Protein AF-0000000080704136 (afdb_homodimer)

Sequence (824 aa):
MRPLAPPLRAAFCRPSASAYPLHPRSTSTSLCSHPPCDHWHPPTRTTIRRPPASAGEASVIPFGVGEGRYGGGVVQIPLHFSVGETVDFIRTIATVDRDYRRELSSPLVHLPEGGGGEAAAADGMGSSLSSRIYVTENGTLKGYITMAVLLTHQSETPVAELLRELEEMLHEGDSWEDAAHRLRQANVLAAPVVDSDGVLVAVLNPSDLLQEMEIEATDDIMRQSGSGGGESYFGTPLPSLVASRVGWLVSLLCLQSFSSLILQSFQNVIEKNIVIALFLTMLTGTAGNAGNQSSAIVIRGLATEEIHQGNRWRVIWREARAGVASACVLSVASFVRVLLTPGATTVATLAVSVAMGTTVVGAVMFGTIAPIVLHGMGVDPVNFASPALATLTDVSGVFILCSVAKLMLGDLMRPLAPPLRAAFCRPSASAYPLHPRSTSTSLCSHPPCDHWHPPTRTTIRRPPASAGEASVIPFGVGEGRYGGGVVQIPLHFSVGETVDFIRTIATVDRDYRRELSSPLVHLPEGGGGEAAAADGMGSSLSSRIYVTENGTLKGYITMAVLLTHQSETPVAELLRELEEMLHEGDSWEDAAHRLRQANVLAAPVVDSDGVLVAVLNPSDLLQEMEIEATDDIMRQSGSGGGESYFGTPLPSLVASRVGWLVSLLCLQSFSSLILQSFQNVIEKNIVIALFLTMLTGTAGNAGNQSSAIVIRGLATEEIHQGNRWRVIWREARAGVASACVLSVASFVRVLLTPGATTVATLAVSVAMGTTVVGAVMFGTIAPIVLHGMGVDPVNFASPALATLTDVSGVFILCSVAKLMLGDL

Nearest PDB structures (foldseek):
  5x9h-assembly1_A  TM=8.444E-01  e=9.601E-19  Thermus thermophilus HB8
  4u9l-assembly1_A  TM=9.152E-01  e=3.961E-09  Thermus thermophilus HB8
  7oy9-assembly2_G  TM=7.230E-01  e=4.631E-04  Mycolicibacterium smegmatis
  7oy9-assembly1_D  TM=7.249E-01  e=7.796E-04  Mycolicibacterium smegmatis
  7oy9-assembly1_B  TM=7.217E-01  e=9.603E-04  Mycolicibacterium smegmatis

Secondary structure (DSSP, 8-state):
------------------------------------------------------TTS-EEEES-SSS-SS--EEEEEETT-BHHHHHHHHHHHHHHHHHHTTT--STTS---S-S-TTHHHHS-GGGGEEEEEEEEETTEEEEEEEHHHHHHS-TTSBGGGG-B--S--EETT--HHHHHHHHHHHT-S-EEEE-TT-BEEEEE-HHHHHHHHHHHHHHHHHHHTTS---S-STTS-HHHHHHHHHHHHHHHHHHHTHHHHHHHHTHHHHHH-HHHHHTHHHHHHHHHHHHHHHHHHHHHHHHTTSS-GGGHHHHHHHHHHHHHHHHHHHHHHHHHHHHTSTT--HHHHHHHHHHHHHHHHHHHHHHHHHHHHHHHTT--GGGS-HHHHHHHHHHHHHHHHHHHHHHHHTT-/------------------------------------------------------TTS-EEEES-SS--SS--EEEEEETT-BHHHHHHHHHHHHHHHHHHTTT--STTS---S-S-TTHHHHS-GGGGEEEEEEEEETTEEEEEEEHHHHHHS-TTSBGGGG-B--S--EETT--HHHHHHHHHHHT-S-EEEE-TT-BEEEEE-HHHHHHHHHHHHHHHHHHHTTS---S-STTS-HHHHHHHHHHHHHHHHHHHTHHHHHHHHTHHHHHH-HHHHHTHHHHHHHHHHHHHHHHHHHHHHHHTTSS-GGGHHHHHHHHHHHHHHHHHHHHHHHHHHHHTSTT--HHHHHHHHHHHHHHHHHHHHHHHHHHHHHHHTT--GGGS-HHHHHHHHHHHHHHHHHHHHHHHHTT-

Solvent-accessible surface area (backbone atoms only — not comparable to full-atom values): 43712 Å² total; per-residue (Å²): 133,78,81,76,77,76,77,85,73,77,77,76,78,74,83,74,81,77,77,77,74,84,72,80,85,73,79,76,78,66,73,74,70,69,69,78,82,72,72,68,67,76,73,63,89,44,68,69,61,65,45,76,63,63,69,54,51,67,46,72,44,58,43,31,44,28,93,44,77,48,75,25,26,31,42,34,34,34,42,85,36,25,35,37,54,48,42,53,50,51,35,51,48,46,52,34,28,74,62,31,71,71,63,51,69,42,84,65,52,70,66,78,80,74,70,76,66,54,69,65,61,67,62,33,60,52,81,33,41,50,31,52,30,37,28,20,54,86,29,23,61,70,30,29,40,45,56,62,55,55,66,59,50,57,48,79,42,50,40,64,82,56,57,34,80,69,89,55,76,44,48,71,84,56,48,67,68,57,49,50,50,49,29,59,73,65,47,44,60,58,34,45,22,18,46,98,79,36,31,62,38,44,3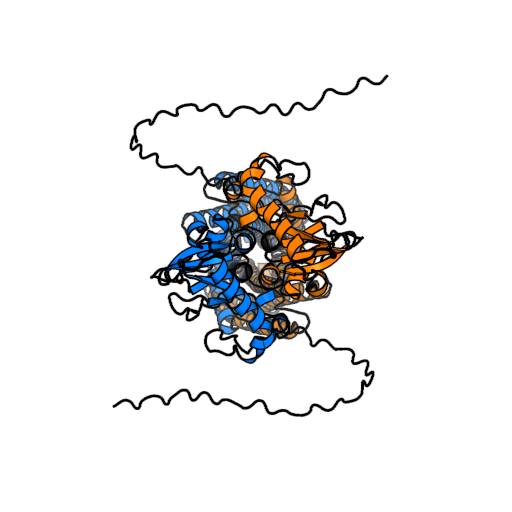8,45,34,49,65,48,48,52,45,50,51,51,28,50,51,42,19,43,50,26,28,23,36,37,37,34,73,43,57,43,72,82,76,45,53,67,70,63,40,41,50,35,29,41,54,45,49,52,55,44,39,59,59,25,45,49,33,30,55,50,47,59,76,40,38,68,58,36,72,76,37,53,63,60,62,45,44,44,61,35,43,21,51,45,17,19,38,48,8,40,30,37,24,51,47,47,45,49,23,44,74,72,47,72,42,43,86,89,46,44,67,59,50,53,52,52,47,47,52,43,20,48,55,42,15,55,54,47,19,51,53,43,29,56,55,40,59,70,38,90,86,50,45,72,68,58,24,50,25,54,14,52,26,36,23,54,33,22,32,51,22,21,46,49,25,44,48,50,38,53,54,34,44,76,72,72,39,68,34,47,74,64,19,51,48,57,53,32,37,52,29,34,32,50,28,49,49,43,36,51,52,41,36,41,72,73,44,54,92,102,133,78,81,77,77,77,77,81,74,78,78,73,78,73,82,74,82,75,78,74,74,82,72,79,83,72,77,75,75,69,75,74,71,69,71,78,82,72,72,68,68,77,75,64,90,44,66,71,64,65,46,77,63,64,71,52,51,68,45,74,44,57,41,31,46,26,92,45,79,49,78,25,24,31,43,33,35,32,42,87,36,25,34,38,56,48,43,53,51,51,35,50,50,46,54,34,27,74,63,32,71,71,62,53,67,43,85,70,52,71,65,79,82,73,71,76,64,53,69,66,59,67,61,33,60,52,82,31,42,51,32,50,31,36,27,20,54,85,27,24,61,71,30,30,41,44,56,64,55,56,67,58,48,58,47,78,43,52,41,65,81,56,56,35,79,69,88,55,77,44,47,72,83,56,49,67,68,56,49,51,50,50,28,58,74,64,45,45,60,60,34,45,20,18,44,98,82,36,30,64,39,43,37,44,34,49,66,47,48,53,45,49,50,51,30,50,51,44,19,43,51,26,27,22,37,37,38,33,74,42,56,42,71,84,75,46,54,65,70,62,40,40,51,34,29,39,52,44,49,51,55,46,40,57,59,24,46,50,34,31,56,50,47,59,75,41,40,69,58,36,71,77,36,51,64,60,61,45,44,43,60,36,44,21,49,44,19,19,37,47,8,40,30,37,26,50,47,46,46,49,23,45,74,71,48,72,42,44,87,90,47,45,67,60,50,52,50,53,46,47,53,43,21,49,55,42,16,54,56,49,18,52,53,44,30,56,54,41,59,70,36,89,88,49,45,72,67,58,22,49,27,55,16,52,28,37,23,52,33,22,32,51,21,20,46,48,25,43,48,51,36,53,52,33,43,75,72,72,37,66,34,47,73,63,19,52,48,57,52,33,37,52,29,33,33,51,27,49,50,42,36,52,51,40,35,40,72,74,43,56,94,103

Radius of gyration: 32.7 Å; Cα contacts (8 Å, |Δi|>4): 1324; chains: 2; bounding box: 68×99×94 Å

InterPro domains:
  IPR000644 CBS domain [PF00571] (170-213)
  IPR000644 CBS domain [PS51371] (163-221)
  IPR006667 SLC41A/MgtE, integral membrane domain [PF01769] (281-403)
  IPR036739 SLC41A/MgtE divalent cation transporters, integral membrane domain superfamily [G3DSA:1.10.357.20] (232-409)
  IPR036739 SLC41A/MgtE divalent cation transporters, integral membrane domain superfamily [SSF161093] (240-409)
  IPR046342 CBS domain superfamily [G3DSA:3.10.580.10] (121-219)
  IPR046342 CBS domain superfamily [SSF54631] (130-226)

Organism: Ectocarpus siliculosus (NCBI:txid2880)

pLDDT: mean 76.38, std 25.68, range [18.38, 98.81]

Structure (mmCIF, N/CA/C/O backbone):
data_AF-0000000080704136-model_v1
#
loop_
_entity.id
_entity.type
_entity.pdbx_description
1 polymer 'Divalent cation transporter, carboxyterminus'
#
loop_
_atom_site.group_PDB
_atom_site.id
_atom_site.type_symbol
_atom_site.label_atom_id
_atom_site.label_alt_id
_atom_site.label_comp_id
_atom_site.label_asym_id
_atom_site.label_entity_id
_atom_site.label_seq_id
_atom_site.pdbx_PDB_ins_code
_atom_site.Cartn_x
_atom_site.Cartn_y
_atom_site.Cartn_z
_atom_site.occupancy
_atom_site.B_iso_or_equiv
_atom_site.auth_seq_id
_atom_site.auth_comp_id
_atom_site.auth_asym_id
_atom_site.auth_atom_id
_atom_site.pdbx_PDB_model_num
ATOM 1 N N . MET A 1 1 ? 30.875 38.312 -29.812 1 22.09 1 MET A N 1
ATOM 2 C CA . MET A 1 1 ? 30.188 39.344 -29.031 1 22.09 1 MET A CA 1
ATOM 3 C C . MET A 1 1 ? 28.703 39.031 -28.891 1 22.09 1 MET A C 1
ATOM 5 O O . MET A 1 1 ? 28 38.938 -29.906 1 22.09 1 MET A O 1
ATOM 9 N N . ARG A 1 2 ? 28.344 38.188 -27.922 1 25.16 2 ARG A N 1
ATOM 10 C CA . ARG A 1 2 ? 27.188 37.312 -27.828 1 25.16 2 ARG A CA 1
ATOM 11 C C . ARG A 1 2 ? 25.922 38.094 -27.578 1 25.16 2 ARG A C 1
ATOM 13 O O . ARG A 1 2 ? 25.844 38.906 -26.641 1 25.16 2 ARG A O 1
ATOM 20 N N . PRO A 1 3 ? 25.125 38.438 -28.609 1 25.09 3 PRO A N 1
ATOM 21 C CA . PRO A 1 3 ? 24.125 39.5 -28.547 1 25.09 3 PRO A CA 1
ATOM 22 C C . PRO A 1 3 ? 23.156 39.344 -27.375 1 25.09 3 PRO A C 1
ATOM 24 O O . PRO A 1 3 ? 22.875 38.219 -26.953 1 25.09 3 PRO A O 1
ATOM 27 N N . LEU A 1 4 ? 23.125 40.344 -26.562 1 22.05 4 LEU A N 1
ATOM 28 C CA . LEU A 1 4 ? 22.625 40.531 -25.203 1 22.05 4 LEU A CA 1
ATOM 29 C C . LEU A 1 4 ? 21.094 40.469 -25.172 1 22.05 4 LEU A C 1
ATOM 31 O O . LEU A 1 4 ? 20.438 41.031 -26.047 1 22.05 4 LEU A O 1
ATOM 35 N N . ALA A 1 5 ? 20.516 39.438 -24.578 1 23.88 5 ALA A N 1
ATOM 36 C CA . ALA A 1 5 ? 19.141 38.938 -24.5 1 23.88 5 ALA A CA 1
ATOM 37 C C . ALA A 1 5 ? 18.188 40.031 -24.062 1 23.88 5 ALA A C 1
ATOM 39 O O . ALA A 1 5 ? 18.484 40.812 -23.141 1 23.88 5 ALA A O 1
ATOM 40 N N . PRO A 1 6 ? 17.406 40.469 -24.984 1 23.52 6 PRO A N 1
ATOM 41 C CA . PRO A 1 6 ? 16.625 41.688 -24.875 1 23.52 6 PRO A CA 1
ATOM 42 C C . PRO A 1 6 ? 15.781 41.75 -23.594 1 23.52 6 PRO A C 1
ATOM 44 O O . PRO A 1 6 ? 15.484 40.688 -23.016 1 23.52 6 PRO A O 1
ATOM 47 N N . PRO A 1 7 ? 15.641 42.906 -23.016 1 18.66 7 PRO A N 1
ATOM 48 C CA . PRO A 1 7 ? 15.133 43.281 -21.688 1 18.66 7 PRO A CA 1
ATOM 49 C C . PRO A 1 7 ? 13.648 42.969 -21.516 1 18.66 7 PRO A C 1
ATOM 51 O O . PRO A 1 7 ? 12.922 42.844 -22.5 1 18.66 7 PRO A O 1
ATOM 54 N N . LEU A 1 8 ? 13.32 42.25 -20.562 1 20.88 8 LEU A N 1
ATOM 55 C CA . LEU A 1 8 ? 12.078 41.656 -20.094 1 20.88 8 LEU A CA 1
ATOM 56 C C . LEU A 1 8 ? 10.984 42.688 -19.969 1 20.88 8 LEU A C 1
ATOM 58 O O . LEU A 1 8 ? 11.031 43.531 -19.062 1 20.88 8 LEU A O 1
ATOM 62 N N . ARG A 1 9 ? 10.641 43.375 -21.125 1 18.38 9 ARG A N 1
ATOM 63 C CA . ARG A 1 9 ? 9.766 44.531 -21.047 1 18.38 9 ARG A CA 1
ATOM 64 C C . ARG A 1 9 ? 8.398 44.156 -20.484 1 18.38 9 ARG A C 1
ATOM 66 O O . ARG A 1 9 ? 7.797 43.188 -20.906 1 18.38 9 ARG A O 1
ATOM 73 N N . ALA A 1 10 ? 8.141 44.656 -19.281 1 20.23 10 ALA A N 1
ATOM 74 C CA . ALA A 1 10 ? 7.031 44.562 -18.344 1 20.23 10 ALA A CA 1
ATOM 75 C C . ALA A 1 10 ? 5.734 45.062 -18.969 1 20.23 10 ALA A C 1
ATOM 77 O O . ALA A 1 10 ? 5.613 46.25 -19.297 1 20.23 10 ALA A O 1
ATOM 78 N N . ALA A 1 11 ? 5.273 44.406 -20.109 1 18.42 11 ALA A N 1
ATOM 79 C CA . ALA A 1 11 ? 4.137 45.031 -20.766 1 18.42 11 ALA A CA 1
ATOM 80 C C . ALA A 1 11 ? 2.951 45.156 -19.812 1 18.42 11 ALA A C 1
ATOM 82 O O . ALA A 1 11 ? 2.537 44.188 -19.188 1 18.42 11 ALA A O 1
ATOM 83 N N . PHE A 1 12 ? 2.762 46.312 -19.219 1 19.55 12 PHE A N 1
ATOM 84 C CA . PHE A 1 12 ? 1.783 46.844 -18.281 1 19.55 12 PHE A CA 1
ATOM 85 C C . PHE A 1 12 ? 0.379 46.812 -18.875 1 19.55 12 PHE A C 1
ATOM 87 O O . PHE A 1 12 ? 0.079 47.5 -19.844 1 19.55 12 PHE A O 1
ATOM 94 N N . CYS A 1 13 ? -0.144 45.594 -19.125 1 19.47 13 CYS A N 1
ATOM 95 C CA . CYS A 1 13 ? -1.425 45.656 -19.812 1 19.47 13 CYS A CA 1
ATOM 96 C C . CYS A 1 13 ? -2.463 46.375 -18.984 1 19.47 13 CYS A C 1
ATOM 98 O O . CYS A 1 13 ? -2.574 46.156 -17.766 1 19.47 13 CYS A O 1
ATOM 100 N N . ARG A 1 14 ? -2.91 47.5 -19.359 1 19.47 14 ARG A N 1
ATOM 101 C CA . ARG A 1 14 ? -3.863 48.469 -18.844 1 19.47 14 ARG A CA 1
ATOM 102 C C . ARG A 1 14 ? -5.254 47.875 -18.703 1 19.47 14 ARG A C 1
ATOM 104 O O . ARG A 1 14 ? -5.734 47.188 -19.625 1 19.47 14 ARG A O 1
ATOM 111 N N . PRO A 1 15 ? -5.758 47.688 -17.453 1 20.36 15 PRO A N 1
ATOM 112 C CA . PRO A 1 15 ? -7.031 47.094 -17.047 1 20.36 15 PRO A CA 1
ATOM 113 C C . PRO A 1 15 ? -8.234 47.719 -17.734 1 20.36 15 PRO A C 1
ATOM 115 O O . PRO A 1 15 ? -8.414 48.938 -17.672 1 20.36 15 PRO A O 1
ATOM 118 N N . SER A 1 16 ? -8.484 47.375 -19.016 1 19.22 16 SER A N 1
ATOM 119 C CA . SER A 1 16 ? -9.609 48.094 -19.609 1 19.22 16 SER A CA 1
ATOM 120 C C . SER A 1 16 ? -10.891 47.844 -18.812 1 19.22 16 SER A C 1
ATOM 122 O O . SER A 1 16 ? -11.102 46.781 -18.281 1 19.22 16 SER A O 1
ATOM 124 N N . ALA A 1 17 ? -11.688 48.875 -18.438 1 22.12 17 ALA A N 1
ATOM 125 C CA . ALA A 1 17 ? -12.875 49.219 -17.656 1 22.12 17 ALA A CA 1
ATOM 126 C C . ALA A 1 17 ? -14.125 48.531 -18.234 1 22.12 17 ALA A C 1
ATOM 128 O O . ALA A 1 17 ? -15.133 49.219 -18.484 1 22.12 17 ALA A O 1
ATOM 129 N N . SER A 1 18 ? -13.992 47.312 -18.891 1 19.41 18 SER A N 1
ATOM 130 C CA . SER A 1 18 ? -15.203 47.062 -19.672 1 19.41 18 SER A CA 1
ATOM 131 C C . SER A 1 18 ? -16.406 46.844 -18.766 1 19.41 18 SER A C 1
ATOM 133 O O . SER A 1 18 ? -16.297 46.25 -17.688 1 19.41 18 SER A O 1
ATOM 135 N N . ALA A 1 19 ? -17.484 47.562 -18.984 1 23.02 19 ALA A N 1
ATOM 136 C CA . ALA A 1 19 ? -18.797 47.844 -18.438 1 23.02 19 ALA A CA 1
ATOM 137 C C . ALA A 1 19 ? -19.703 46.625 -18.469 1 23.02 19 ALA A C 1
ATOM 139 O O . ALA A 1 19 ? -20.047 46.125 -19.531 1 23.02 19 ALA A O 1
ATOM 140 N N . TYR A 1 20 ? -19.406 45.594 -17.641 1 20.25 20 TYR A N 1
ATOM 141 C CA . TYR A 1 20 ? -20.172 44.344 -17.766 1 20.25 20 TYR A CA 1
ATOM 142 C C . TYR A 1 20 ? -21.656 44.594 -17.5 1 20.25 20 TYR A C 1
ATOM 144 O O . TYR A 1 20 ? -22.016 45.188 -16.469 1 20.25 20 TYR A O 1
ATOM 152 N N . PRO A 1 21 ? -22.406 44.688 -18.516 1 22.81 21 PRO A N 1
ATOM 153 C CA . PRO A 1 21 ? -23.844 44.938 -18.406 1 22.81 21 PRO A CA 1
ATOM 154 C C . PRO A 1 21 ? -24.578 43.906 -17.562 1 22.81 21 PRO A C 1
ATOM 156 O O . PRO A 1 21 ? -24.109 42.75 -17.422 1 22.81 21 PRO A O 1
ATOM 159 N N . LEU A 1 22 ? -25.469 44.312 -16.656 1 21.97 22 LEU A N 1
ATOM 160 C CA . LEU A 1 22 ? -26.297 43.688 -15.617 1 21.97 22 LEU A CA 1
ATOM 161 C C . LEU A 1 22 ? -27.234 42.656 -16.203 1 21.97 22 LEU A C 1
ATOM 163 O O . LEU A 1 22 ? -28.188 42.969 -16.906 1 21.97 22 LEU A O 1
ATOM 167 N N . HIS A 1 23 ? -26.766 41.688 -17.047 1 21.83 23 HIS A N 1
ATOM 168 C CA . HIS A 1 23 ? -27.812 40.938 -17.703 1 21.83 23 HIS A CA 1
ATOM 169 C C . HIS A 1 23 ? -28.703 40.219 -16.672 1 21.83 23 HIS A C 1
ATOM 171 O O . HIS A 1 23 ? -28.25 39.906 -15.578 1 21.83 23 HIS A O 1
ATOM 177 N N . PRO A 1 24 ? -30.016 40.125 -16.938 1 25.31 24 PRO A N 1
ATOM 178 C CA . PRO A 1 24 ? -31.188 39.688 -16.156 1 25.31 24 PRO A CA 1
ATOM 179 C C . PRO A 1 24 ? -31.078 38.25 -15.703 1 25.31 24 PRO A C 1
ATOM 181 O O . PRO A 1 24 ? -30.375 37.438 -16.328 1 25.31 24 PRO A O 1
ATOM 184 N N . ARG A 1 25 ? -31.531 37.875 -14.461 1 24.84 25 ARG A N 1
ATOM 185 C CA . ARG A 1 25 ? -31.484 36.719 -13.578 1 24.84 25 ARG A CA 1
ATOM 186 C C . ARG A 1 25 ? -32.156 35.5 -14.219 1 24.84 25 ARG A C 1
ATOM 188 O O . ARG A 1 25 ? -33.375 35.344 -14.109 1 24.84 25 ARG A O 1
ATOM 195 N N . SER A 1 26 ? -32.031 35.25 -15.586 1 22.09 26 SER A N 1
ATOM 196 C CA . SER A 1 26 ? -32.875 34.125 -16.016 1 22.09 26 SER A CA 1
ATOM 197 C C . SER A 1 26 ? -32.562 32.875 -15.219 1 22.09 26 SER A C 1
ATOM 199 O O . SER A 1 26 ? -31.438 32.656 -14.812 1 22.09 26 SER A O 1
ATOM 201 N N . THR A 1 27 ? -33.625 32.25 -14.594 1 23.75 27 THR A N 1
ATOM 202 C CA . THR A 1 27 ? -33.844 31.141 -13.68 1 23.75 27 THR A CA 1
ATOM 203 C C . THR A 1 27 ? -33.281 29.844 -14.242 1 23.75 27 THR A C 1
ATOM 205 O O . THR A 1 27 ? -33.625 28.75 -13.781 1 23.75 27 THR A O 1
ATOM 208 N N . SER A 1 28 ? -32.531 29.875 -15.328 1 22.42 28 SER A N 1
ATOM 209 C CA . SER A 1 28 ? -32.312 28.562 -15.938 1 22.42 28 SER A CA 1
ATOM 210 C C . SER A 1 28 ? -31.672 27.594 -14.953 1 22.42 28 SER A C 1
ATOM 212 O O . SER A 1 28 ? -30.734 27.953 -14.258 1 22.42 28 SER A O 1
ATOM 214 N N . THR A 1 29 ? -32.469 26.594 -14.477 1 25.33 29 THR A N 1
ATOM 215 C CA . THR A 1 29 ? -32.219 25.391 -13.688 1 25.33 29 THR A CA 1
ATOM 216 C C . THR A 1 29 ? -30.969 24.641 -14.203 1 25.33 29 THR A C 1
ATOM 218 O O . THR A 1 29 ? -31.094 23.672 -14.953 1 25.33 29 THR A O 1
ATOM 221 N N . SER A 1 30 ? -30.031 25.359 -14.742 1 23.16 30 SER A N 1
ATOM 222 C CA . SER A 1 30 ? -28.953 24.578 -15.336 1 23.16 30 SER A CA 1
ATOM 223 C C . SER A 1 30 ? -28.359 23.594 -14.328 1 23.16 30 SER A C 1
ATOM 225 O O . SER A 1 30 ? -27.906 24 -13.258 1 23.16 30 SER A O 1
ATOM 227 N N . LEU A 1 31 ? -28.969 22.375 -14.312 1 26.17 31 LEU A N 1
ATOM 228 C CA . LEU A 1 31 ? -28.375 21.188 -13.703 1 26.17 31 LEU A CA 1
ATOM 229 C C . LEU A 1 31 ? -26.859 21.188 -13.883 1 26.17 31 LEU A C 1
ATOM 231 O O . LEU A 1 31 ? -26.359 21.219 -15.016 1 26.17 31 LEU A O 1
ATOM 235 N N . CYS A 1 32 ? -26.25 21.953 -13.117 1 24.86 32 CYS A N 1
ATOM 236 C CA . CYS A 1 32 ? -24.781 22 -13.078 1 24.86 32 CYS A CA 1
ATOM 237 C C . CYS A 1 32 ? -24.188 20.609 -13.227 1 24.86 32 CYS A C 1
ATOM 239 O O . CYS A 1 32 ? -24.328 19.766 -12.344 1 24.86 32 CYS A O 1
ATOM 241 N N . SER A 1 33 ? -24.422 19.969 -14.406 1 26.12 33 SER A N 1
ATOM 242 C CA . SER A 1 33 ? -23.609 18.828 -14.789 1 26.12 33 SER A CA 1
ATOM 243 C C . SER A 1 33 ? -22.156 19.016 -14.359 1 26.12 33 SER A C 1
ATOM 245 O O . SER A 1 33 ? -21.438 19.859 -14.906 1 26.12 33 SER A O 1
ATOM 247 N N . HIS A 1 34 ? -21.969 18.906 -13.102 1 27.23 34 HIS A N 1
ATOM 248 C CA . HIS A 1 34 ? -20.578 18.938 -12.633 1 27.23 34 HIS A CA 1
ATOM 249 C C . HIS A 1 34 ? -19.672 18.125 -13.555 1 27.23 34 HIS A C 1
ATOM 251 O O . HIS A 1 34 ? -20.031 17 -13.945 1 27.23 34 HIS A O 1
ATOM 257 N N . PRO A 1 35 ? -19 18.688 -14.453 1 29.94 35 PRO A N 1
ATOM 258 C CA . PRO A 1 35 ? -18.094 17.938 -15.328 1 29.94 35 PRO A CA 1
ATOM 259 C C . PRO A 1 35 ? -17.422 16.766 -14.609 1 29.94 35 PRO A C 1
ATOM 261 O O . PRO A 1 35 ? -17.297 16.781 -13.383 1 29.94 35 PRO A O 1
ATOM 264 N N . PRO A 1 36 ? -17.422 15.602 -15.164 1 32.31 36 PRO A N 1
ATOM 265 C CA . PRO A 1 36 ? -16.734 14.414 -14.664 1 32.31 36 PRO A CA 1
ATOM 266 C C . PRO A 1 36 ? -15.391 14.75 -14.008 1 32.31 36 PRO A C 1
ATOM 268 O O . PRO A 1 36 ? -14.719 15.695 -14.422 1 32.31 36 PRO A O 1
ATOM 271 N N . CYS A 1 37 ? -15.25 14.734 -12.758 1 34.03 37 CYS A N 1
ATOM 272 C CA . CYS A 1 37 ? -14.086 14.938 -11.898 1 34.03 37 CYS A CA 1
ATOM 273 C C . CYS A 1 37 ? -12.82 14.422 -12.578 1 34.03 37 CYS A C 1
ATOM 275 O O . CYS A 1 37 ? -12.469 13.25 -12.438 1 34.03 37 CYS A O 1
ATOM 277 N N . ASP A 1 38 ? -12.578 14.539 -13.773 1 34.06 38 ASP A N 1
ATOM 278 C CA . ASP A 1 38 ? -11.344 14.312 -14.531 1 34.06 38 ASP A CA 1
ATOM 279 C C . ASP A 1 38 ? -10.125 14.797 -13.742 1 34.06 38 ASP A C 1
ATOM 281 O O . ASP A 1 38 ? -9.023 14.875 -14.289 1 34.06 38 ASP A O 1
ATOM 285 N N . HIS A 1 39 ? -10.258 15.453 -12.641 1 36.44 39 HIS A N 1
ATOM 286 C CA . HIS A 1 39 ? -9.141 16.281 -12.188 1 36.44 39 HIS A CA 1
ATOM 287 C C . HIS A 1 39 ? -8.164 15.477 -11.344 1 36.44 39 HIS A C 1
ATOM 289 O O . HIS A 1 39 ? -7.586 16 -10.383 1 36.44 39 HIS A O 1
ATOM 295 N N . TRP A 1 40 ? -8.211 14.148 -11.547 1 38.16 40 TRP A N 1
ATOM 296 C CA . TRP A 1 40 ? -7.145 13.531 -10.766 1 38.16 40 TRP A CA 1
ATOM 297 C C . TRP A 1 40 ? -5.777 14.031 -11.219 1 38.16 40 TRP A C 1
ATOM 299 O O . TRP A 1 40 ? -5.473 14.023 -12.414 1 38.16 40 TRP A O 1
ATOM 309 N N . HIS A 1 41 ? -5.152 14.82 -10.469 1 42.69 41 HIS A N 1
ATOM 310 C CA . HIS A 1 41 ? -3.77 15.172 -10.773 1 42.69 41 HIS A CA 1
ATOM 311 C C . HIS A 1 41 ? -2.795 14.203 -10.117 1 42.69 41 HIS A C 1
ATOM 313 O O . HIS A 1 41 ? -2.926 13.906 -8.922 1 42.69 41 HIS A O 1
ATOM 319 N N . PRO A 1 42 ? -2.135 13.531 -10.922 1 38.97 42 PRO A N 1
ATOM 320 C CA . PRO A 1 42 ? -1.137 12.633 -10.344 1 38.97 42 PRO A CA 1
ATOM 321 C C . PRO A 1 42 ? -0.16 13.359 -9.414 1 38.97 42 PRO A C 1
ATOM 323 O O . PRO A 1 42 ? 0.179 14.516 -9.656 1 38.97 42 PRO A O 1
ATOM 326 N N . PRO A 1 43 ? 0.017 12.891 -8.25 1 40.16 43 PRO A N 1
ATOM 327 C CA . PRO A 1 43 ? 1.055 13.516 -7.422 1 40.16 43 PRO A CA 1
ATOM 328 C C . PRO A 1 43 ? 2.443 13.422 -8.055 1 40.16 43 PRO A C 1
ATOM 330 O O . PRO A 1 43 ? 2.826 12.359 -8.555 1 40.16 43 PRO A O 1
ATOM 333 N N . THR A 1 44 ? 2.91 14.469 -8.773 1 41 44 THR A N 1
ATOM 334 C CA . THR A 1 44 ? 4.281 14.477 -9.266 1 41 44 THR A CA 1
ATOM 335 C C . THR A 1 44 ? 5.23 15.062 -8.227 1 41 44 THR A C 1
ATOM 337 O O . THR A 1 44 ? 4.879 16.016 -7.523 1 41 44 THR A O 1
ATOM 340 N N . ARG A 1 45 ? 6.281 14.305 -7.992 1 45.12 45 ARG A N 1
ATOM 341 C CA . ARG A 1 45 ? 7.277 14.836 -7.07 1 45.12 45 ARG A CA 1
ATOM 342 C C . ARG A 1 45 ? 7.844 16.156 -7.574 1 45.12 45 ARG A C 1
ATOM 344 O O . ARG A 1 45 ? 8.242 16.266 -8.734 1 45.12 45 ARG A O 1
ATOM 351 N N . THR A 1 46 ? 7.336 17.297 -7.121 1 41.88 46 THR A N 1
ATOM 352 C CA . THR A 1 46 ? 7.965 18.547 -7.492 1 41.88 46 THR A CA 1
ATOM 353 C C . THR A 1 46 ? 9.25 18.766 -6.699 1 41.88 46 THR A C 1
ATOM 355 O O . THR A 1 46 ? 9.352 18.344 -5.543 1 41.88 46 THR A O 1
ATOM 358 N N . THR A 1 47 ? 10.305 19.047 -7.547 1 40.53 47 THR A N 1
ATOM 359 C CA . THR A 1 47 ? 11.547 19.469 -6.914 1 40.53 47 THR A CA 1
ATOM 360 C C . THR A 1 47 ? 11.336 20.75 -6.117 1 40.53 47 THR A C 1
ATOM 362 O O . THR A 1 47 ? 10.539 21.609 -6.508 1 40.53 47 THR A O 1
ATOM 365 N N . ILE A 1 48 ? 11.656 20.734 -4.93 1 41.66 48 ILE A N 1
ATOM 366 C CA . ILE A 1 48 ? 11.641 21.922 -4.086 1 41.66 48 ILE A CA 1
ATOM 367 C C . ILE A 1 48 ? 12.312 23.078 -4.816 1 41.66 48 ILE A C 1
ATOM 369 O O . ILE A 1 48 ? 13.492 23 -5.168 1 41.66 48 ILE A O 1
ATOM 373 N N . ARG A 1 49 ? 11.586 23.828 -5.719 1 39.53 49 ARG A N 1
ATOM 374 C CA . ARG A 1 49 ? 12.219 24.984 -6.348 1 39.53 49 ARG A CA 1
ATOM 375 C C . ARG A 1 49 ? 12.219 26.188 -5.406 1 39.53 49 ARG A C 1
ATOM 377 O O . ARG A 1 49 ? 11.297 26.375 -4.609 1 39.53 49 ARG A O 1
ATOM 384 N N . ARG A 1 50 ? 13.383 26.875 -5.324 1 42.97 50 ARG A N 1
ATOM 385 C CA . ARG A 1 50 ? 13.867 28 -4.539 1 42.97 50 ARG A CA 1
ATOM 386 C C . ARG A 1 50 ? 12.922 29.203 -4.652 1 42.97 50 ARG A C 1
ATOM 388 O O . ARG A 1 50 ? 12.641 29.672 -5.754 1 42.97 50 ARG A O 1
ATOM 395 N N . PRO A 1 51 ? 12.055 29.375 -3.852 1 42.06 51 PRO A N 1
ATOM 396 C CA . PRO A 1 51 ? 11.641 30.781 -4.023 1 42.06 51 PRO A CA 1
ATOM 397 C C . PRO A 1 51 ? 12.805 31.766 -3.887 1 42.06 51 PRO A C 1
ATOM 399 O O . PRO A 1 51 ? 13.773 31.469 -3.176 1 42.06 51 PRO A O 1
ATOM 402 N N . PRO A 1 52 ? 13 32.719 -4.781 1 38.22 52 PRO A N 1
ATOM 403 C CA . PRO A 1 52 ? 14.055 33.719 -4.59 1 38.22 52 PRO A CA 1
ATOM 404 C C . PRO A 1 52 ? 13.969 34.438 -3.242 1 38.22 52 PRO A C 1
ATOM 406 O O . PRO A 1 52 ? 13.086 35.281 -3.039 1 38.22 52 PRO A O 1
ATOM 409 N N . ALA A 1 53 ? 13.922 33.812 -2.168 1 44 53 ALA A N 1
ATOM 410 C CA . ALA A 1 53 ? 13.953 34.625 -0.94 1 44 53 ALA A CA 1
ATOM 411 C C . ALA A 1 53 ? 15.062 35.656 -0.998 1 44 53 ALA A C 1
ATOM 413 O O . ALA A 1 53 ? 16.219 35.344 -1.291 1 44 53 ALA A O 1
ATOM 414 N N . SER A 1 54 ? 14.797 36.844 -1.392 1 43.78 54 SER A N 1
ATOM 415 C CA . SER A 1 54 ? 15.805 37.875 -1.145 1 43.78 54 SER A CA 1
ATOM 416 C C . SER A 1 54 ? 16.359 37.781 0.272 1 43.78 54 SER A C 1
ATOM 418 O O . SER A 1 54 ? 15.602 37.625 1.232 1 43.78 54 SER A O 1
ATOM 420 N N . ALA A 1 55 ? 17.516 37.438 0.529 1 48.84 55 ALA A N 1
ATOM 421 C CA . ALA A 1 55 ? 18.359 37.344 1.713 1 48.84 55 ALA A CA 1
ATOM 422 C C . ALA A 1 55 ? 18.125 38.531 2.645 1 48.84 55 ALA A C 1
ATOM 424 O O . ALA A 1 55 ? 18.234 39.688 2.232 1 48.84 55 ALA A O 1
ATOM 425 N N . GLY A 1 56 ? 17.5 38.344 3.83 1 56.62 56 GLY A N 1
ATOM 426 C CA . GLY A 1 56 ? 17.5 39.281 4.918 1 56.62 56 GLY A CA 1
ATOM 427 C C . GLY A 1 56 ? 16.203 40.062 5.027 1 56.62 56 GLY A C 1
ATOM 428 O O . GLY A 1 56 ? 16.047 40.906 5.906 1 56.62 56 GLY A O 1
ATOM 429 N N . GLU A 1 57 ? 15.305 39.875 4.02 1 71.31 57 GLU A N 1
ATOM 430 C CA . GLU A 1 57 ? 14.047 40.594 4.086 1 71.31 57 GLU A CA 1
ATOM 431 C C . GLU A 1 57 ? 12.891 39.688 4.445 1 71.31 57 GLU A C 1
ATOM 433 O O . GLU A 1 57 ? 12.984 38.469 4.293 1 71.31 57 GLU A O 1
ATOM 438 N N . ALA A 1 58 ? 11.938 40.281 5.055 1 78.94 58 ALA A N 1
ATOM 439 C CA . ALA A 1 58 ? 10.719 39.531 5.359 1 78.94 58 ALA A CA 1
ATOM 440 C C . ALA A 1 58 ? 10.016 39.094 4.082 1 78.94 58 ALA A C 1
ATOM 442 O O . ALA A 1 58 ? 9.969 39.844 3.1 1 78.94 58 ALA A O 1
ATOM 443 N N . SER A 1 59 ? 9.586 37.844 4.07 1 78 59 SER A N 1
ATOM 444 C CA . SER A 1 59 ? 8.906 37.312 2.896 1 78 59 SER A CA 1
ATOM 445 C C . SER A 1 59 ? 7.949 36.188 3.279 1 78 59 SER A C 1
ATOM 447 O O . SER A 1 59 ? 7.871 35.781 4.445 1 78 59 SER A O 1
ATOM 449 N N . VAL A 1 60 ? 7.078 35.844 2.307 1 74.5 60 VAL A N 1
ATOM 450 C CA . VAL A 1 60 ? 6.195 34.688 2.465 1 74.5 60 VAL A CA 1
ATOM 451 C C . VAL A 1 60 ? 6.605 33.594 1.495 1 74.5 60 VAL A C 1
ATOM 453 O O . VAL A 1 60 ? 6.797 33.844 0.303 1 74.5 60 VAL A O 1
ATOM 456 N N . ILE A 1 61 ? 6.797 32.438 2.102 1 69.25 61 ILE A N 1
ATOM 457 C CA . ILE A 1 61 ? 7.129 31.266 1.306 1 69.25 61 ILE A CA 1
ATOM 458 C C . ILE A 1 61 ? 5.887 30.391 1.109 1 69.25 61 ILE A C 1
ATOM 460 O O . ILE A 1 61 ? 5.246 29.984 2.082 1 69.25 61 ILE A O 1
ATOM 464 N N . PRO A 1 62 ? 5.418 30.188 -0.078 1 63.41 62 PRO A N 1
ATOM 465 C CA . PRO A 1 62 ? 4.266 29.312 -0.286 1 63.41 62 PRO A CA 1
ATOM 466 C C . PRO A 1 62 ? 4.523 27.891 0.183 1 63.41 62 PRO A C 1
ATOM 468 O O . PRO A 1 62 ? 5.668 27.438 0.19 1 63.41 62 PRO A O 1
ATOM 471 N N . PHE A 1 63 ? 3.352 27.328 0.787 1 58.88 63 PHE A N 1
ATOM 472 C CA . PHE A 1 63 ? 3.455 25.938 1.165 1 58.88 63 PHE A CA 1
ATOM 473 C C . PHE A 1 63 ? 3.729 25.062 -0.055 1 58.88 63 PHE A C 1
ATOM 475 O O . PHE A 1 63 ? 3.205 25.328 -1.141 1 58.88 63 PHE A O 1
ATOM 482 N N . GLY A 1 64 ? 4.41 23.922 0.263 1 55.03 64 GLY A N 1
ATOM 483 C CA . GLY A 1 64 ? 4.508 22.812 -0.668 1 55.03 64 GLY A CA 1
ATOM 484 C C . GLY A 1 64 ? 5.676 22.938 -1.627 1 55.03 64 GLY A C 1
ATOM 485 O O . GLY A 1 64 ? 6.098 24.047 -1.96 1 55.03 64 GLY A O 1
ATOM 486 N N . VAL A 1 65 ? 6.738 22.109 -1.595 1 43.91 65 VAL A N 1
ATOM 487 C CA . VAL A 1 65 ? 7.785 21.984 -2.605 1 43.91 65 VAL A CA 1
ATOM 488 C C . VAL A 1 65 ? 7.16 21.672 -3.961 1 43.91 65 VAL A C 1
ATOM 490 O O . VAL A 1 65 ? 7.734 21.984 -5.008 1 43.91 65 VAL A O 1
ATOM 493 N N . GLY A 1 66 ? 5.867 21.203 -3.867 1 42.59 66 GLY A N 1
ATOM 494 C CA . GLY A 1 66 ? 5.227 20.828 -5.117 1 42.59 66 GLY A CA 1
ATOM 495 C C . GLY A 1 66 ? 3.908 21.531 -5.355 1 42.59 66 GLY A C 1
ATOM 496 O O . GLY A 1 66 ? 3.51 22.391 -4.562 1 42.59 66 GLY A O 1
ATOM 497 N N . GLU A 1 67 ? 3.428 21.531 -6.602 1 39.5 67 GLU A N 1
ATOM 498 C CA . GLU A 1 67 ? 2.109 22.078 -6.906 1 39.5 67 GLU A CA 1
ATOM 499 C C . GLU A 1 67 ? 1.09 21.688 -5.84 1 39.5 67 GLU A C 1
ATOM 501 O O . GLU A 1 67 ? 0.365 20.703 -6.004 1 39.5 67 GLU A O 1
ATOM 506 N N . GLY A 1 68 ? 1.551 21.875 -4.676 1 43.66 68 GLY A N 1
ATOM 507 C CA . GLY A 1 68 ? 0.774 21.281 -3.596 1 43.66 68 GLY A CA 1
ATOM 508 C C . GLY A 1 68 ? -0.675 21.734 -3.592 1 43.66 68 GLY A C 1
ATOM 509 O O . GLY A 1 68 ? -0.995 22.828 -4.062 1 43.66 68 GLY A O 1
ATOM 510 N N . ARG A 1 69 ? -1.58 20.75 -3.629 1 45.41 69 ARG A N 1
ATOM 511 C CA . ARG A 1 69 ? -3.037 20.828 -3.645 1 45.41 69 ARG A CA 1
ATOM 512 C C . ARG A 1 69 ? -3.551 21.766 -2.564 1 45.41 69 ARG A C 1
ATOM 514 O O . ARG A 1 69 ? -4.598 22.391 -2.73 1 45.41 69 ARG A O 1
ATOM 521 N N . TYR A 1 70 ? -2.744 21.766 -1.458 1 48.5 70 TYR A N 1
ATOM 522 C CA . TYR A 1 70 ? -3.318 22.469 -0.316 1 48.5 70 TYR A CA 1
ATOM 523 C C . TYR A 1 70 ? -2.705 23.859 -0.167 1 48.5 70 TYR A C 1
ATOM 525 O O . TYR A 1 70 ? -1.487 24.016 -0.264 1 48.5 70 TYR A O 1
ATOM 533 N N . GLY A 1 71 ? -3.254 24.922 -0.548 1 52.5 71 GLY A N 1
ATOM 534 C CA . GLY A 1 71 ? -2.881 26.328 -0.536 1 52.5 71 GLY A CA 1
ATOM 535 C C . GLY A 1 71 ? -2.451 26.828 0.833 1 52.5 71 GLY A C 1
ATOM 536 O O . GLY A 1 71 ? -2.682 26.156 1.84 1 52.5 71 GLY A O 1
ATOM 537 N N . GLY A 1 72 ? -1.343 27.656 0.951 1 62.78 72 GLY A N 1
ATOM 538 C CA . GLY A 1 72 ? -0.9 28.391 2.125 1 62.78 72 GLY A CA 1
ATOM 539 C C . GLY A 1 72 ? 0.556 28.812 2.053 1 62.78 72 GLY A C 1
ATOM 540 O O . GLY A 1 72 ? 1.191 28.688 1.003 1 62.78 72 GLY A O 1
ATOM 541 N N . GLY A 1 73 ? 0.888 29.609 2.979 1 70.06 73 GLY A N 1
ATOM 542 C CA . GLY A 1 73 ? 2.26 30.094 2.996 1 70.06 73 GLY A CA 1
ATOM 543 C C . GLY A 1 73 ? 2.838 30.203 4.395 1 70.06 73 GLY A C 1
ATOM 544 O O . GLY A 1 73 ? 2.121 30.016 5.383 1 70.06 73 GLY A O 1
ATOM 545 N N . VAL A 1 74 ? 4.125 30.266 4.371 1 77.81 74 VAL A N 1
ATOM 546 C CA . VAL A 1 74 ? 4.852 30.438 5.621 1 77.81 74 VAL A CA 1
ATOM 547 C C . VAL A 1 74 ? 5.605 31.766 5.602 1 77.81 74 VAL A C 1
ATOM 549 O O . VAL A 1 74 ? 6.172 32.156 4.578 1 77.81 74 VAL A O 1
ATOM 552 N N . VAL A 1 75 ? 5.52 32.438 6.711 1 80.56 75 VAL A N 1
ATOM 553 C CA . VAL A 1 75 ? 6.152 33.75 6.82 1 80.56 75 VAL A CA 1
ATOM 554 C C . VAL A 1 75 ? 7.598 33.594 7.285 1 80.56 75 VAL A C 1
ATOM 556 O O . VAL A 1 75 ? 7.887 32.781 8.164 1 80.56 75 VAL A O 1
ATOM 559 N N . GLN A 1 76 ? 8.406 34.281 6.594 1 86.94 76 GLN A N 1
ATOM 560 C CA . GLN A 1 76 ? 9.797 34.406 7.02 1 86.94 76 GLN A CA 1
ATOM 561 C C . GLN A 1 76 ? 10.148 35.844 7.363 1 86.94 76 GLN A C 1
ATOM 563 O O . GLN A 1 76 ? 9.781 36.781 6.637 1 86.94 76 GLN A O 1
ATOM 568 N N . ILE A 1 77 ? 10.875 36.094 8.539 1 90.25 77 ILE A N 1
ATOM 569 C CA . ILE A 1 77 ? 11.227 37.438 8.953 1 90.25 77 ILE A CA 1
ATOM 570 C C . ILE A 1 77 ? 12.688 37.469 9.414 1 90.25 77 ILE A C 1
ATOM 572 O O . ILE A 1 77 ? 13.242 36.438 9.805 1 90.25 77 ILE A O 1
ATOM 576 N N . PRO A 1 78 ? 13.273 38.656 9.344 1 90.94 78 PRO A N 1
ATOM 577 C CA . PRO A 1 78 ? 14.641 38.781 9.859 1 90.94 78 PRO A CA 1
ATOM 578 C C . PRO A 1 78 ? 14.703 38.781 11.383 1 90.94 78 PRO A C 1
ATOM 580 O O . PRO A 1 78 ? 13.766 39.25 12.039 1 90.94 78 PRO A O 1
ATOM 583 N N . LEU A 1 79 ? 15.812 38.375 11.883 1 93.81 79 LEU A N 1
ATOM 584 C CA . LEU A 1 79 ? 16.031 38.25 13.32 1 93.81 79 LEU A CA 1
ATOM 585 C C . LEU A 1 79 ? 15.938 39.625 14 1 93.81 79 LEU A C 1
ATOM 587 O O . LEU A 1 79 ? 15.547 39.719 15.164 1 93.81 79 LEU A O 1
ATOM 591 N N . HIS A 1 80 ? 16.266 40.688 13.32 1 91.56 80 HIS A N 1
ATOM 592 C CA . HIS A 1 80 ? 16.344 42 13.953 1 91.56 80 HIS A CA 1
ATOM 593 C C . HIS A 1 80 ? 14.961 42.625 14.094 1 91.56 80 HIS A C 1
ATOM 595 O O . HIS A 1 80 ? 14.805 43.656 14.727 1 91.56 80 HIS A O 1
ATOM 601 N N . PHE A 1 81 ? 13.891 41.969 13.562 1 93.81 81 PHE A N 1
ATOM 602 C CA . PHE A 1 81 ? 12.531 42.5 13.672 1 93.81 81 PHE A CA 1
ATOM 603 C C . PHE A 1 81 ? 12.055 42.469 15.117 1 93.81 81 PHE A C 1
ATOM 605 O O . PHE A 1 81 ? 12.516 41.656 15.914 1 93.81 81 PHE A O 1
ATOM 612 N N . SER A 1 82 ? 11.195 43.406 15.438 1 93.88 82 SER A N 1
ATOM 613 C CA . SER A 1 82 ? 10.406 43.344 16.672 1 93.88 82 SER A CA 1
ATOM 614 C C . SER A 1 82 ? 9.039 42.719 16.406 1 93.88 82 SER A C 1
ATOM 616 O O . SER A 1 82 ? 8.672 42.438 15.266 1 93.88 82 SER A O 1
ATOM 618 N N . VAL A 1 83 ? 8.336 42.375 17.484 1 93.81 83 VAL A N 1
ATOM 619 C CA . VAL A 1 83 ? 6.973 41.875 17.391 1 93.81 83 VAL A CA 1
ATOM 620 C C . VAL A 1 83 ? 6.129 42.844 16.547 1 93.81 83 VAL A C 1
ATOM 622 O O . VAL A 1 83 ? 5.41 42.406 15.641 1 93.81 83 VAL A O 1
ATOM 625 N N . GLY A 1 84 ? 6.305 44.125 16.797 1 91.62 84 GLY A N 1
ATOM 626 C CA . GLY A 1 84 ? 5.547 45.125 16.062 1 91.62 84 GLY A CA 1
ATOM 627 C C . GLY A 1 84 ? 5.848 45.125 14.57 1 91.62 84 GLY A C 1
ATOM 628 O O . GLY A 1 84 ? 4.938 45.188 13.75 1 91.62 84 GLY A O 1
ATOM 629 N N . GLU A 1 85 ? 7.07 45.094 14.297 1 91 85 GLU A N 1
ATOM 630 C CA . GLU A 1 85 ? 7.477 45.062 12.891 1 91 85 GLU A CA 1
ATOM 631 C C . GLU A 1 85 ? 6.961 43.812 12.188 1 91 85 GLU A C 1
ATOM 633 O O . GLU A 1 85 ? 6.582 43.875 11.016 1 91 85 GLU A O 1
ATOM 638 N N . THR A 1 86 ? 7.02 42.75 12.906 1 91.88 86 THR A N 1
ATOM 639 C CA . THR A 1 86 ? 6.516 41.5 12.344 1 91.88 86 THR A CA 1
ATOM 640 C C . THR A 1 86 ? 5.02 41.594 12.078 1 91.88 86 THR A C 1
ATOM 642 O O . THR A 1 86 ? 4.547 41.188 11.008 1 91.88 86 THR A O 1
ATOM 645 N N . VAL A 1 87 ? 4.297 42.094 13 1 88.75 87 VAL A N 1
ATOM 646 C CA . VAL A 1 87 ? 2.852 42.281 12.867 1 88.75 87 VAL A CA 1
ATOM 647 C C . VAL A 1 87 ? 2.543 43.188 11.68 1 88.75 87 VAL A C 1
ATOM 649 O O . VAL A 1 87 ? 1.629 42.906 10.898 1 88.75 87 VAL A O 1
ATOM 652 N N . ASP A 1 88 ? 3.32 44.281 11.562 1 85.19 88 ASP A N 1
ATOM 653 C CA . ASP A 1 88 ? 3.133 45.188 10.445 1 85.19 88 ASP A CA 1
ATOM 654 C C . ASP A 1 88 ? 3.334 44.469 9.109 1 85.19 88 ASP A C 1
ATOM 656 O O . ASP A 1 88 ? 2.596 44.719 8.148 1 85.19 88 ASP A O 1
ATOM 660 N N . PHE A 1 89 ? 4.277 43.625 9.094 1 83.75 89 PHE A N 1
ATOM 661 C CA . PHE A 1 89 ? 4.539 42.875 7.879 1 83.75 89 PHE A CA 1
ATOM 662 C C . PHE A 1 89 ? 3.375 41.938 7.562 1 83.75 89 PHE A C 1
ATOM 664 O O . PHE A 1 89 ? 2.93 41.875 6.414 1 83.75 89 PHE A O 1
ATOM 671 N N . ILE A 1 90 ? 2.896 41.219 8.555 1 82.5 90 ILE A N 1
ATOM 672 C CA . ILE A 1 90 ? 1.79 40.281 8.375 1 82.5 90 ILE A CA 1
ATOM 673 C C . ILE A 1 90 ? 0.545 41.031 7.918 1 82.5 90 ILE A C 1
ATOM 675 O O . ILE A 1 90 ? -0.2 40.562 7.059 1 82.5 90 ILE A O 1
ATOM 679 N N . ARG A 1 91 ? 0.337 42.219 8.469 1 76.94 91 ARG A N 1
ATOM 680 C CA . ARG A 1 91 ? -0.795 43.062 8.086 1 76.94 91 ARG A CA 1
ATOM 681 C C . ARG A 1 91 ? -0.724 43.438 6.605 1 76.94 91 ARG A C 1
ATOM 683 O O . ARG A 1 91 ? -1.746 43.469 5.918 1 76.94 91 ARG A O 1
ATOM 690 N N . THR A 1 92 ? 0.49 43.688 6.227 1 73.62 92 THR A N 1
ATOM 691 C CA . THR A 1 92 ? 0.692 44.062 4.828 1 73.62 92 THR A CA 1
ATOM 692 C C . THR A 1 92 ? 0.346 42.906 3.902 1 73.62 92 THR A C 1
ATOM 694 O O . THR A 1 92 ? -0.264 43.125 2.85 1 73.62 92 THR A O 1
ATOM 697 N N . ILE A 1 93 ? 0.707 41.781 4.336 1 70.19 93 ILE A N 1
ATOM 698 C CA . ILE A 1 93 ? 0.474 40.594 3.516 1 70.19 93 ILE A CA 1
ATOM 699 C C . ILE A 1 93 ? -1.011 40.219 3.537 1 70.19 93 ILE A C 1
ATOM 701 O O . ILE A 1 93 ? -1.579 39.844 2.51 1 70.19 93 ILE A O 1
ATOM 705 N N . ALA A 1 94 ? -1.578 40.25 4.684 1 62.78 94 ALA A N 1
ATOM 706 C CA . ALA A 1 94 ? -2.98 39.875 4.836 1 62.78 94 ALA A CA 1
ATOM 707 C C . ALA A 1 94 ? -3.893 40.812 4.062 1 62.78 94 ALA A C 1
ATOM 709 O O . ALA A 1 94 ? -4.949 40.406 3.574 1 62.78 94 ALA A O 1
ATOM 710 N N . THR A 1 95 ? -3.512 42.094 4.082 1 54.72 95 THR A N 1
ATOM 711 C CA . THR A 1 95 ? -4.309 43.094 3.363 1 54.72 95 THR A CA 1
ATOM 712 C C . THR A 1 95 ? -4.113 42.938 1.856 1 54.72 95 THR A C 1
ATOM 714 O O . THR A 1 95 ? -5.051 43.156 1.081 1 54.72 95 THR A O 1
ATOM 717 N N . VAL A 1 96 ? -2.824 42.719 1.512 1 45.34 96 VAL A N 1
ATOM 718 C CA . VAL A 1 96 ? -2.561 42.594 0.084 1 45.34 96 VAL A CA 1
ATOM 719 C C . VAL A 1 96 ? -3.32 41.375 -0.462 1 45.34 96 VAL A C 1
ATOM 721 O O . VAL A 1 96 ? -3.719 41.344 -1.628 1 45.34 96 VAL A O 1
ATOM 724 N N . ASP A 1 97 ? -3.393 40.312 0.217 1 45.97 97 ASP A N 1
ATOM 725 C CA . ASP A 1 97 ? -4.098 39.156 -0.274 1 45.97 97 ASP A CA 1
ATOM 726 C C . ASP A 1 97 ? -5.535 39.5 -0.66 1 45.97 97 ASP A C 1
ATOM 728 O O . ASP A 1 97 ? -6.07 38.938 -1.626 1 45.97 97 ASP A O 1
ATOM 732 N N . ARG A 1 98 ? -6.238 40.438 0.063 1 38.66 98 ARG A N 1
ATOM 733 C CA . ARG A 1 98 ? -7.527 40.875 -0.459 1 38.66 98 ARG A CA 1
ATOM 734 C C . ARG A 1 98 ? -7.379 41.5 -1.844 1 38.66 98 ARG A C 1
ATOM 736 O O . ARG A 1 98 ? -8.188 41.219 -2.738 1 38.66 98 ARG A O 1
ATOM 743 N N . ASP A 1 99 ? -6.535 42.5 -2.092 1 33.84 99 ASP A N 1
ATOM 744 C CA . ASP A 1 99 ? -6.293 43.156 -3.375 1 33.84 99 ASP A CA 1
ATOM 745 C C . ASP A 1 99 ? -5.273 42.344 -4.203 1 33.84 99 ASP A C 1
ATOM 747 O O . ASP A 1 99 ? -5.285 42.438 -5.434 1 33.84 99 ASP A O 1
ATOM 751 N N . TYR A 1 100 ? -4.34 41.844 -3.625 1 32.84 100 TYR A N 1
ATOM 752 C CA . TYR A 1 100 ? -3.16 41.25 -4.258 1 32.84 100 TYR A CA 1
ATOM 753 C C . TYR A 1 100 ? -3.498 39.938 -4.953 1 32.84 100 TYR A C 1
ATOM 755 O O . TYR A 1 100 ? -2.637 39.312 -5.582 1 32.84 100 TYR A O 1
ATOM 763 N N . ARG A 1 101 ? -4.523 39.344 -4.922 1 36.12 101 ARG A N 1
ATOM 764 C CA . ARG A 1 101 ? -4.77 38.344 -5.953 1 36.12 101 ARG A CA 1
ATOM 765 C C . ARG A 1 101 ? -4.391 38.875 -7.332 1 36.12 101 ARG A C 1
ATOM 767 O O . ARG A 1 101 ? -3.973 38.094 -8.203 1 36.12 101 ARG A O 1
ATOM 774 N N . ARG A 1 102 ? -4.766 40.062 -7.555 1 30.14 102 ARG A N 1
ATOM 775 C CA . ARG A 1 102 ? -4.582 40.625 -8.891 1 30.14 102 ARG A CA 1
ATOM 776 C C . ARG A 1 102 ? -3.102 40.75 -9.234 1 30.14 102 ARG A C 1
ATOM 778 O O . ARG A 1 102 ? -2.699 40.438 -10.367 1 30.14 102 ARG A O 1
ATOM 785 N N . GLU A 1 103 ? -2.299 41.625 -8.523 1 28.97 103 GLU A N 1
ATOM 786 C CA . GLU A 1 103 ? -0.951 42.031 -8.922 1 28.97 103 GLU A CA 1
ATOM 787 C C . GLU A 1 103 ? 0.094 41.062 -8.375 1 28.97 103 GLU A C 1
ATOM 789 O O . GLU A 1 103 ? 1.277 41.156 -8.703 1 28.97 103 GLU A O 1
ATOM 794 N N . LEU A 1 104 ? -0.136 40.375 -7.355 1 30.22 104 LEU A N 1
ATOM 795 C CA . LEU A 1 104 ? 1.026 39.594 -6.918 1 30.22 104 LEU A CA 1
ATOM 796 C C . LEU A 1 104 ? 1.406 38.562 -7.961 1 30.22 104 LEU A C 1
ATOM 798 O O . LEU A 1 104 ? 2.004 37.531 -7.625 1 30.22 104 LEU A O 1
ATOM 802 N N . SER A 1 105 ? 1.035 38.594 -9.172 1 29.86 105 SER A N 1
ATOM 803 C CA . SER A 1 105 ? 1.9 38.125 -10.242 1 29.86 105 SER A CA 1
ATOM 804 C C . SER A 1 105 ? 3.352 38.531 -10.008 1 29.86 105 SER A C 1
ATOM 806 O O . SER A 1 105 ? 4.121 38.688 -10.961 1 29.86 105 SER A O 1
ATOM 808 N N . SER A 1 106 ? 3.654 39.312 -9.055 1 28.8 106 SER A N 1
ATOM 809 C CA . SER A 1 106 ? 5.086 39.594 -9.062 1 28.8 106 SER A CA 1
ATOM 810 C C . SER A 1 106 ? 5.906 38.312 -9.086 1 28.8 106 SER A C 1
ATOM 812 O O . SER A 1 106 ? 5.441 37.281 -8.641 1 28.8 106 SER A O 1
ATOM 814 N N . PRO A 1 107 ? 7.035 38.188 -9.805 1 30.52 107 PRO A N 1
ATOM 815 C CA . PRO A 1 107 ? 7.941 37.094 -10.102 1 30.52 107 PRO A CA 1
ATOM 816 C C . PRO A 1 107 ? 8.148 36.156 -8.906 1 30.52 107 PRO A C 1
ATOM 818 O O . PRO A 1 107 ? 8.727 35.094 -9.047 1 30.52 107 PRO A O 1
ATOM 821 N N . LEU A 1 108 ? 7.965 36.656 -7.684 1 29.94 108 LEU A N 1
ATOM 822 C CA . LEU A 1 108 ? 8.438 35.812 -6.594 1 29.94 108 LEU A CA 1
ATOM 823 C C . LEU A 1 108 ? 7.445 34.688 -6.297 1 29.94 108 LEU A C 1
ATOM 825 O O . LEU A 1 108 ? 7.793 33.688 -5.66 1 29.94 108 LEU A O 1
ATOM 829 N N . VAL A 1 109 ? 6.184 35 -6.375 1 31.05 109 VAL A N 1
ATOM 830 C CA . VAL A 1 109 ? 5.184 33.938 -6.195 1 31.05 109 VAL A CA 1
ATOM 831 C C . VAL A 1 109 ? 4.77 33.406 -7.555 1 31.05 109 VAL A C 1
ATOM 833 O O . VAL A 1 109 ? 4.062 34.062 -8.32 1 31.05 109 VAL A O 1
ATOM 836 N N . HIS A 1 110 ? 5.613 32.812 -8.305 1 29.83 110 HIS A N 1
ATOM 837 C CA . HIS A 1 110 ? 5.121 32.094 -9.477 1 29.83 110 HIS A CA 1
ATOM 838 C C . HIS A 1 110 ? 4.066 31.062 -9.086 1 29.83 110 HIS A C 1
ATOM 840 O O . HIS A 1 110 ? 4.375 30.062 -8.422 1 29.83 110 HIS A O 1
ATOM 846 N N . LEU A 1 111 ? 2.881 31.516 -8.836 1 31.88 111 LEU A N 1
ATOM 847 C CA . LEU A 1 111 ? 1.797 30.547 -8.82 1 31.88 111 LEU A CA 1
ATOM 848 C C . LEU A 1 111 ? 1.738 29.781 -10.133 1 31.88 111 LEU A C 1
ATOM 850 O O . LEU A 1 111 ? 1.838 30.375 -11.211 1 31.88 111 LEU A O 1
ATOM 854 N N . PRO A 1 112 ? 2.107 28.578 -10.148 1 30.25 112 PRO A N 1
ATOM 855 C CA . PRO A 1 112 ? 1.882 27.984 -11.469 1 30.25 112 PRO A CA 1
ATOM 856 C C . PRO A 1 112 ? 0.453 28.188 -11.969 1 30.25 112 PRO A C 1
ATOM 858 O O . PRO A 1 112 ? -0.481 28.25 -11.164 1 30.25 112 PRO A O 1
ATOM 861 N N . GLU A 1 113 ? 0.164 28.906 -13.023 1 29.84 113 GLU A N 1
ATOM 862 C CA . GLU A 1 113 ? -1.048 29.156 -13.797 1 29.84 113 GLU A CA 1
ATOM 863 C C . GLU A 1 113 ? -1.924 27.906 -13.852 1 29.84 113 GLU A C 1
ATOM 865 O O . GLU A 1 113 ? -3.145 28 -14 1 29.84 113 GLU A O 1
ATOM 870 N N . GLY A 1 114 ? -1.436 26.75 -14.125 1 30.72 114 GLY A N 1
ATOM 871 C CA . GLY A 1 114 ? -2.213 25.688 -14.75 1 30.72 114 GLY A CA 1
ATOM 872 C C . GLY A 1 114 ? -3.191 25.016 -13.805 1 30.72 114 GLY A C 1
ATOM 873 O O . GLY A 1 114 ? -3.959 24.141 -14.203 1 30.72 114 GLY A O 1
ATOM 874 N N . GLY A 1 115 ? -2.812 24.656 -12.633 1 31.33 115 GLY A N 1
ATOM 875 C CA . GLY A 1 115 ? -3.824 23.75 -12.117 1 31.33 115 GLY A CA 1
ATOM 876 C C . GLY A 1 115 ? -5.102 24.453 -11.695 1 31.33 115 GLY A C 1
ATOM 877 O O . GLY A 1 115 ? -5.105 25.672 -11.5 1 31.33 115 GLY A O 1
ATOM 878 N N . GLY A 1 116 ? -6.344 24.047 -12.156 1 31.56 116 GLY A N 1
ATOM 879 C CA . GLY A 1 116 ? -7.738 24.422 -11.984 1 31.56 116 GLY A CA 1
ATOM 880 C C . GLY A 1 116 ? -8.062 24.875 -10.578 1 31.56 116 GLY A C 1
ATOM 881 O O . GLY A 1 116 ? -9.219 25.156 -10.258 1 31.56 116 GLY A O 1
ATOM 882 N N . GLY A 1 117 ? -7.398 24.469 -9.531 1 32.16 117 GLY A N 1
ATOM 883 C CA . GLY A 1 117 ? -8.148 24.828 -8.336 1 32.16 117 GLY A CA 1
ATOM 884 C C . GLY A 1 117 ? -8.273 26.328 -8.141 1 32.16 117 GLY A C 1
ATOM 885 O O . GLY A 1 117 ? -7.375 26.953 -7.57 1 32.16 117 GLY A O 1
ATOM 886 N N . GLU A 1 118 ? -8.789 27.047 -9.023 1 33.03 118 GLU A N 1
ATOM 887 C CA . GLU A 1 118 ? -9.344 28.391 -8.875 1 33.03 118 GLU A CA 1
ATOM 888 C C . GLU A 1 118 ? -9.938 28.594 -7.477 1 33.03 118 GLU A C 1
ATOM 890 O O . GLU A 1 118 ? -9.844 29.672 -6.91 1 33.03 118 GLU A O 1
ATOM 895 N N . ALA A 1 119 ? -10.672 27.531 -7.074 1 33.91 119 ALA A N 1
ATOM 896 C CA . ALA A 1 119 ? -11.398 27.719 -5.82 1 33.91 119 ALA A CA 1
ATOM 897 C C . ALA A 1 119 ? -10.445 27.938 -4.652 1 33.91 119 ALA A C 1
ATOM 899 O O . ALA A 1 119 ? -10.758 28.656 -3.705 1 33.91 119 ALA A O 1
ATOM 900 N N . ALA A 1 120 ? -9.383 27.156 -4.672 1 36.41 120 ALA A N 1
ATOM 901 C CA . ALA A 1 120 ? -8.391 27.484 -3.646 1 36.41 120 ALA A CA 1
ATOM 902 C C . ALA A 1 120 ? -7.898 28.922 -3.787 1 36.41 120 ALA A C 1
ATOM 904 O O . ALA A 1 120 ? -7.363 29.484 -2.836 1 36.41 120 ALA A O 1
ATOM 905 N N . ALA A 1 121 ? -7.871 29.453 -4.996 1 35.72 121 ALA A N 1
ATOM 906 C CA . ALA A 1 121 ? -7.422 30.812 -5.301 1 35.72 121 ALA A CA 1
ATOM 907 C C . ALA A 1 121 ? -8.352 31.859 -4.68 1 35.72 121 ALA A C 1
ATOM 909 O O . ALA A 1 121 ? -7.953 33 -4.461 1 35.72 121 ALA A O 1
ATOM 910 N N . ALA A 1 122 ? -9.586 31.562 -4.711 1 35.22 122 ALA A N 1
ATOM 911 C CA . ALA A 1 122 ? -10.453 32.656 -4.254 1 35.22 122 ALA A CA 1
ATOM 912 C C . ALA A 1 122 ? -10.164 33 -2.799 1 35.22 122 ALA A C 1
ATOM 914 O O . ALA A 1 122 ? -10.375 34.156 -2.377 1 35.22 122 ALA A O 1
ATOM 915 N N . ASP A 1 123 ? -10.172 32 -1.798 1 37.38 123 ASP A N 1
ATOM 916 C CA . ASP A 1 123 ? -9.969 32.438 -0.419 1 37.38 123 ASP A CA 1
ATOM 917 C C . ASP A 1 123 ? -8.492 32.688 -0.13 1 37.38 123 ASP A C 1
ATOM 919 O O . ASP A 1 123 ? -7.637 31.906 -0.532 1 37.38 123 ASP A O 1
ATOM 923 N N . GLY A 1 124 ? -8.008 33.969 0.011 1 38.84 124 GLY A N 1
ATOM 924 C CA . GLY A 1 124 ? -6.785 34.719 0.221 1 38.84 124 GLY A CA 1
ATOM 925 C C . GLY A 1 124 ? -5.688 33.906 0.883 1 38.84 124 GLY A C 1
ATOM 926 O O . GLY A 1 124 ? -5.969 32.906 1.543 1 38.84 124 GLY A O 1
ATOM 927 N N . MET A 1 125 ? -4.492 34 0.304 1 40.94 125 MET A N 1
ATOM 928 C CA . MET A 1 125 ? -3.27 33.469 0.9 1 40.94 125 MET A CA 1
ATOM 929 C C . MET A 1 125 ? -3.312 33.562 2.42 1 40.94 125 MET A C 1
ATOM 931 O O . MET A 1 125 ? -2.703 32.75 3.125 1 40.94 125 MET A O 1
ATOM 935 N N . GLY A 1 126 ? -3.906 34.656 2.865 1 41.22 126 GLY A N 1
ATOM 936 C CA . GLY A 1 126 ? -3.984 34.906 4.293 1 41.22 126 GLY A CA 1
ATOM 937 C C . GLY A 1 126 ? -4.695 33.812 5.066 1 41.22 126 GLY A C 1
ATOM 938 O O . GLY A 1 126 ? -4.418 33.625 6.25 1 41.22 126 GLY A O 1
ATOM 939 N N . SER A 1 127 ? -5.711 33.125 4.371 1 49.56 127 SER A N 1
ATOM 940 C CA . SER A 1 127 ? -6.551 32.156 5.035 1 49.56 127 SER A CA 1
ATOM 941 C C . SER A 1 127 ? -5.785 30.844 5.293 1 49.56 127 SER A C 1
ATOM 943 O O . SER A 1 127 ? -6.242 30 6.055 1 49.56 127 SER A O 1
ATOM 945 N N . SER A 1 128 ? -4.422 30.953 4.805 1 63.59 128 SER A N 1
ATOM 946 C CA . SER A 1 128 ? -3.797 29.641 4.945 1 63.59 128 SER A CA 1
ATOM 947 C C . SER A 1 128 ? -2.342 29.766 5.383 1 63.59 128 SER A C 1
ATOM 949 O O . SER A 1 128 ? -1.497 28.969 4.98 1 63.59 128 SER A O 1
ATOM 951 N N . LEU A 1 129 ? -2.191 30.953 6.176 1 66.38 129 LEU A N 1
ATOM 952 C CA . LEU A 1 129 ? -0.827 31.078 6.676 1 66.38 129 LEU A CA 1
ATOM 953 C C . LEU A 1 129 ? -0.583 30.094 7.82 1 66.38 129 LEU A C 1
ATOM 955 O O . LEU A 1 129 ? -1.47 29.875 8.648 1 66.38 129 LEU A O 1
ATOM 959 N N . SER A 1 130 ? 0.615 29.719 7.82 1 76.25 130 SER A N 1
ATOM 960 C CA . SER A 1 130 ? 1.049 28.844 8.906 1 76.25 130 SER A CA 1
ATOM 961 C C . SER A 1 130 ? 1.16 29.609 10.219 1 76.25 130 SER A C 1
ATOM 963 O O . SER A 1 130 ? 1.408 30.812 10.219 1 76.25 130 SER A O 1
ATOM 965 N N . SER A 1 131 ? 0.987 28.891 11.234 1 82.06 131 SER A N 1
ATOM 966 C CA . SER A 1 131 ? 1.187 29.484 12.555 1 82.06 131 SER A CA 1
ATOM 967 C C . SER A 1 131 ? 2.666 29.719 12.836 1 82.06 131 SER A C 1
ATOM 969 O O . SER A 1 131 ? 3.02 30.531 13.695 1 82.06 131 SER A O 1
ATOM 971 N N . ARG A 1 132 ? 3.482 29.016 12.156 1 85.88 132 ARG A N 1
ATOM 972 C CA . ARG A 1 132 ? 4.918 29.156 12.359 1 85.88 132 ARG A CA 1
ATOM 973 C C . ARG A 1 132 ? 5.492 30.25 11.453 1 85.88 132 ARG A C 1
ATOM 975 O O . ARG A 1 132 ? 5.109 30.344 10.281 1 85.88 132 ARG A O 1
ATOM 982 N N . ILE A 1 133 ? 6.285 31.062 12.062 1 88.88 133 ILE A N 1
ATOM 983 C CA . ILE A 1 133 ? 7.027 32.094 11.359 1 88.88 133 ILE A CA 1
ATOM 984 C C . ILE A 1 133 ? 8.523 31.844 11.492 1 88.88 133 ILE A C 1
ATOM 986 O O . ILE A 1 133 ? 9.07 31.859 12.594 1 88.88 133 ILE A O 1
ATOM 990 N N . TYR A 1 134 ? 9.109 31.672 10.383 1 90.75 134 TYR A N 1
ATOM 991 C CA . TYR A 1 134 ? 10.531 31.359 10.414 1 90.75 134 TYR A CA 1
ATOM 992 C C . TYR A 1 134 ? 11.383 32.625 10.477 1 90.75 134 TYR A C 1
ATOM 994 O O . TYR A 1 134 ? 11.055 33.625 9.836 1 90.75 134 TYR A O 1
ATOM 1002 N N . VAL A 1 135 ? 12.453 32.5 11.242 1 93.81 135 VAL A N 1
ATOM 1003 C CA . VAL A 1 135 ? 13.305 33.656 11.492 1 93.81 135 VAL A CA 1
ATOM 1004 C C . VAL A 1 135 ? 14.695 33.406 10.914 1 93.81 135 VAL A C 1
ATOM 1006 O O . VAL A 1 135 ? 15.297 32.375 11.148 1 93.81 135 VAL A O 1
ATOM 1009 N N . THR A 1 136 ? 15.148 34.406 10.172 1 91.31 136 THR A N 1
ATOM 1010 C CA . THR A 1 136 ? 16.453 34.281 9.539 1 91.31 136 THR A CA 1
ATOM 1011 C C . THR A 1 136 ? 17.375 35.438 9.945 1 91.31 136 THR A C 1
ATOM 1013 O O . THR A 1 136 ? 16.891 36.5 10.359 1 91.31 136 THR A O 1
ATOM 1016 N N . GLU A 1 137 ? 18.672 35.156 9.992 1 91.12 137 GLU A N 1
ATOM 1017 C CA . GLU A 1 137 ? 19.703 36.156 10.164 1 91.12 137 GLU A CA 1
ATOM 1018 C C . GLU A 1 137 ? 20.672 36.156 8.984 1 91.12 137 GLU A C 1
ATOM 1020 O O . GLU A 1 137 ? 21.375 35.188 8.742 1 91.12 137 GLU A O 1
ATOM 1025 N N . ASN A 1 138 ? 20.672 37.281 8.297 1 81.88 138 ASN A N 1
ATOM 1026 C CA . ASN A 1 138 ? 21.5 37.375 7.098 1 81.88 138 ASN A CA 1
ATOM 1027 C C . ASN A 1 138 ? 21.219 36.219 6.133 1 81.88 138 ASN A C 1
ATOM 1029 O O . ASN A 1 138 ? 22.156 35.594 5.629 1 81.88 138 ASN A O 1
ATOM 1033 N N . GLY A 1 139 ? 19.922 35.75 6.09 1 78.12 139 GLY A N 1
ATOM 1034 C CA . GLY A 1 139 ? 19.5 34.719 5.156 1 78.12 139 GLY A CA 1
ATOM 1035 C C . GLY A 1 139 ? 19.531 33.344 5.754 1 78.12 139 GLY A C 1
ATOM 1036 O O . GLY A 1 139 ? 18.938 32.406 5.211 1 78.12 139 GLY A O 1
ATOM 1037 N N . THR A 1 140 ? 20.266 33.219 6.816 1 90.38 140 THR A N 1
ATOM 1038 C CA . THR A 1 140 ? 20.406 31.891 7.422 1 90.38 140 THR A CA 1
ATOM 1039 C C . THR A 1 140 ? 19.297 31.625 8.438 1 90.38 140 THR A C 1
ATOM 1041 O O . THR A 1 140 ? 19 32.5 9.273 1 90.38 140 THR A O 1
ATOM 1044 N N . LEU A 1 141 ? 18.766 30.438 8.375 1 93.38 141 LEU A N 1
ATOM 1045 C CA . LEU A 1 141 ? 17.672 30.078 9.266 1 93.38 141 LEU A CA 1
ATOM 1046 C C . LEU A 1 141 ? 18.156 29.922 10.703 1 93.38 141 LEU A C 1
ATOM 1048 O O . LEU A 1 141 ? 19.125 29.188 10.953 1 93.38 141 LEU A O 1
ATOM 1052 N N . LYS A 1 142 ? 17.484 30.531 11.648 1 93.31 142 LYS A N 1
ATOM 1053 C CA . LYS A 1 142 ? 17.906 30.516 13.047 1 93.31 142 LYS A CA 1
ATOM 1054 C C . LYS A 1 142 ? 16.891 29.781 13.914 1 93.31 142 LYS A C 1
ATOM 1056 O O . LYS A 1 142 ? 17.219 29.266 14.984 1 93.31 142 LYS A O 1
ATOM 1061 N N . GLY A 1 143 ? 15.672 29.812 13.508 1 93.69 143 GLY A N 1
ATOM 1062 C CA . GLY A 1 143 ? 14.586 29.234 14.281 1 93.69 143 GLY A CA 1
ATOM 1063 C C . GLY A 1 143 ? 13.219 29.703 13.828 1 93.69 143 GLY A C 1
ATOM 1064 O O . GLY A 1 143 ? 13.016 30 12.648 1 93.69 143 GLY A O 1
ATOM 1065 N N . TYR A 1 144 ? 12.305 29.641 14.766 1 91.38 144 TYR A N 1
ATOM 1066 C CA . TYR A 1 144 ? 10.969 30.109 14.406 1 91.38 144 TYR A CA 1
ATOM 1067 C C . TYR A 1 144 ? 10.242 30.688 15.609 1 91.38 144 TYR A C 1
ATOM 1069 O O . TYR A 1 144 ? 10.695 30.531 16.75 1 91.38 144 TYR A O 1
ATOM 1077 N N . ILE A 1 145 ? 9.242 31.5 15.383 1 90.31 145 ILE A N 1
ATOM 1078 C CA . ILE A 1 145 ? 8.258 31.953 16.359 1 90.31 145 ILE A CA 1
ATOM 1079 C C . ILE A 1 145 ? 6.852 31.594 15.891 1 90.31 145 ILE A C 1
ATOM 1081 O O . ILE A 1 145 ? 6.676 31.062 14.797 1 90.31 145 ILE A O 1
ATOM 1085 N N . THR A 1 146 ? 5.875 31.75 16.75 1 87.81 146 THR A N 1
ATOM 1086 C CA . THR A 1 146 ? 4.504 31.438 16.359 1 87.81 146 THR A CA 1
ATOM 1087 C C . THR A 1 146 ? 3.652 32.688 16.281 1 87.81 146 THR A C 1
ATOM 1089 O O . THR A 1 146 ? 3.98 33.719 16.906 1 87.81 146 THR A O 1
ATOM 1092 N N . MET A 1 147 ? 2.627 32.594 15.523 1 86.19 147 MET A N 1
ATOM 1093 C CA . MET A 1 147 ? 1.692 33.719 15.445 1 86.19 147 MET A CA 1
ATOM 1094 C C . MET A 1 147 ? 1.119 34.031 16.812 1 86.19 147 MET A C 1
ATOM 1096 O O . MET A 1 147 ? 0.859 35.219 17.125 1 86.19 147 MET A O 1
ATOM 1100 N N . ALA A 1 148 ? 0.955 33.094 17.594 1 82.88 148 ALA A N 1
ATOM 1101 C CA . ALA A 1 148 ? 0.376 33.25 18.922 1 82.88 148 ALA A CA 1
ATOM 1102 C C . ALA A 1 148 ? 1.242 34.188 19.781 1 82.88 148 ALA A C 1
ATOM 1104 O O . ALA A 1 148 ? 0.724 34.969 20.578 1 82.88 148 ALA A O 1
ATOM 1105 N N . VAL A 1 149 ? 2.521 34.031 19.609 1 85 149 VAL A N 1
ATOM 1106 C CA . VAL A 1 149 ? 3.412 34.844 20.453 1 85 149 VAL A CA 1
ATOM 1107 C C . VAL A 1 149 ? 3.336 36.312 20.047 1 85 149 VAL A C 1
ATOM 1109 O O . VAL A 1 149 ? 3.537 37.188 20.875 1 85 149 VAL A O 1
ATOM 1112 N N . LEU A 1 150 ? 2.973 36.562 18.828 1 88.94 150 LEU A N 1
ATOM 1113 C CA . LEU A 1 150 ? 2.824 37.938 18.359 1 88.94 150 LEU A CA 1
ATOM 1114 C C . LEU A 1 150 ? 1.621 38.625 19.016 1 88.94 150 LEU A C 1
ATOM 1116 O O . LEU A 1 150 ? 1.577 39.844 19.141 1 88.94 150 LEU A O 1
ATOM 1120 N N . LEU A 1 151 ? 0.693 37.812 19.406 1 85.88 151 LEU A N 1
ATOM 1121 C CA . LEU A 1 151 ? -0.529 38.344 20.016 1 85.88 151 LEU A CA 1
ATOM 1122 C C . LEU A 1 151 ? -0.326 38.594 21.5 1 85.88 151 LEU A C 1
ATOM 1124 O O . LEU A 1 151 ? -1.093 39.344 22.109 1 85.88 151 LEU A O 1
ATOM 1128 N N . THR A 1 152 ? 0.744 38 22.062 1 82.94 152 THR A N 1
ATOM 1129 C CA . THR A 1 152 ? 0.845 38 23.531 1 82.94 152 THR A CA 1
ATOM 1130 C C . THR A 1 152 ? 1.999 38.875 23.984 1 82.94 152 THR A C 1
ATOM 1132 O O . THR A 1 152 ? 2.18 39.094 25.188 1 82.94 152 THR A O 1
ATOM 1135 N N . HIS A 1 153 ? 2.807 39.344 23.156 1 87.06 153 HIS A N 1
ATOM 1136 C CA . HIS A 1 153 ? 3.957 40.156 23.531 1 87.06 153 HIS A CA 1
ATOM 1137 C C . HIS A 1 153 ? 3.818 41.594 23.016 1 87.06 153 HIS A C 1
ATOM 1139 O O . HIS A 1 153 ? 3.064 41.844 22.062 1 87.06 153 HIS A O 1
ATOM 1145 N N . GLN A 1 154 ? 4.535 42.469 23.641 1 88.5 154 GLN A N 1
ATOM 1146 C CA . GLN A 1 154 ? 4.488 43.875 23.266 1 88.5 154 GLN A CA 1
ATOM 1147 C C . GLN A 1 154 ? 5.176 44.125 21.922 1 88.5 154 GLN A C 1
ATOM 1149 O O . GLN A 1 154 ? 6.062 43.344 21.531 1 88.5 154 GLN A O 1
ATOM 1154 N N . SER A 1 155 ? 4.789 45.156 21.281 1 91.25 155 SER A N 1
ATOM 1155 C CA . SER A 1 155 ? 5.258 45.5 19.938 1 91.25 155 SER A CA 1
ATOM 1156 C C . SER A 1 155 ? 6.766 45.719 19.906 1 91.25 155 SER A C 1
ATOM 1158 O O . SER A 1 155 ? 7.43 45.438 18.922 1 91.25 155 SER A O 1
ATOM 1160 N N . GLU A 1 156 ? 7.348 46.125 21 1 92.75 156 GLU A N 1
ATOM 1161 C CA . GLU A 1 156 ? 8.758 46.5 21.031 1 92.75 156 GLU A CA 1
ATOM 1162 C C . GLU A 1 156 ? 9.641 45.312 21.328 1 92.75 156 GLU A C 1
ATOM 1164 O O . GLU A 1 156 ? 10.859 45.375 21.156 1 92.75 156 GLU A O 1
ATOM 1169 N N . THR A 1 157 ? 9.008 44.188 21.734 1 94.19 157 THR A N 1
ATOM 1170 C CA . THR A 1 157 ? 9.789 43 22.062 1 94.19 157 THR A CA 1
ATOM 1171 C C . THR A 1 157 ? 10.539 42.5 20.844 1 94.19 157 THR A C 1
ATOM 1173 O O . THR A 1 157 ? 9.945 42.25 19.797 1 94.19 157 THR A O 1
ATOM 1176 N N . PRO A 1 158 ? 11.844 42.375 21 1 95.12 158 PRO A N 1
ATOM 1177 C CA . PRO A 1 158 ? 12.594 41.812 19.875 1 95.12 158 PRO A CA 1
ATOM 1178 C C . PRO A 1 158 ? 12.25 40.344 19.625 1 95.12 158 PRO A C 1
ATOM 1180 O O . PRO A 1 158 ? 12.117 39.562 20.562 1 95.12 158 PRO A O 1
ATOM 1183 N N . VAL A 1 159 ? 12.125 39.938 18.359 1 94.62 159 VAL A N 1
ATOM 1184 C CA . VAL A 1 159 ? 11.812 38.562 17.953 1 94.62 159 VAL A CA 1
ATOM 1185 C C . VAL A 1 159 ? 12.883 37.625 18.453 1 94.62 159 VAL A C 1
ATOM 1187 O O . VAL A 1 159 ? 12.594 36.469 18.797 1 94.62 159 VAL A O 1
ATOM 1190 N N . ALA A 1 160 ? 14.109 38.062 18.531 1 94.06 160 ALA A N 1
ATOM 1191 C CA . ALA A 1 160 ? 15.25 37.25 18.969 1 94.06 160 ALA A CA 1
ATOM 1192 C C . ALA A 1 160 ? 15.008 36.656 20.344 1 94.06 160 ALA A C 1
ATOM 1194 O O . ALA A 1 160 ? 15.477 35.531 20.625 1 94.06 160 ALA A O 1
ATOM 1195 N N . GLU A 1 161 ? 14.266 37.281 21.203 1 93.38 161 GLU A N 1
ATOM 1196 C CA . GLU A 1 161 ? 13.992 36.812 22.562 1 93.38 161 GLU A CA 1
ATOM 1197 C C . GLU A 1 161 ? 12.922 35.719 22.562 1 93.38 161 GLU A C 1
ATOM 1199 O O . GLU A 1 161 ? 12.758 35.031 23.562 1 93.38 161 GLU A O 1
ATOM 1204 N N . LEU A 1 162 ? 12.258 35.625 21.5 1 90.88 162 LEU A N 1
ATOM 1205 C CA . LEU A 1 162 ? 11.133 34.719 21.422 1 90.88 162 LEU A CA 1
ATOM 1206 C C . LEU A 1 162 ? 11.469 33.531 20.547 1 90.88 162 LEU A C 1
ATOM 1208 O O . LEU A 1 162 ? 10.609 32.688 20.281 1 90.88 162 LEU A O 1
ATOM 1212 N N . LEU A 1 163 ? 12.672 33.438 20.141 1 91.62 163 LEU A N 1
ATOM 1213 C CA . LEU A 1 163 ? 13.102 32.438 19.156 1 91.62 163 LEU A CA 1
ATOM 1214 C C . LEU A 1 163 ? 13.047 31.031 19.734 1 91.62 163 LEU A C 1
ATOM 1216 O O . LEU A 1 163 ? 13.492 30.797 20.859 1 91.62 163 LEU A O 1
ATOM 1220 N N . ARG A 1 164 ? 12.453 30.109 18.984 1 88.62 164 ARG A N 1
ATOM 1221 C CA . ARG A 1 164 ? 12.414 28.703 19.344 1 88.62 164 ARG A CA 1
ATOM 1222 C C . ARG A 1 164 ? 13.32 27.875 18.438 1 88.62 164 ARG A C 1
ATOM 1224 O O . ARG A 1 164 ? 13.508 28.219 17.266 1 88.62 164 ARG A O 1
ATOM 1231 N N . GLU A 1 165 ? 13.719 26.812 19.016 1 88.38 165 GLU A N 1
ATOM 1232 C CA . GLU A 1 165 ? 14.57 25.906 18.25 1 88.38 165 GLU A CA 1
ATOM 1233 C C . GLU A 1 165 ? 13.742 25.016 17.328 1 88.38 165 GLU A C 1
ATOM 1235 O O . GLU A 1 165 ? 12.586 24.703 17.625 1 88.38 165 GLU A O 1
ATOM 1240 N N . LEU A 1 166 ? 14.43 24.656 16.266 1 87.19 166 LEU A N 1
ATOM 1241 C CA . LEU A 1 166 ? 13.781 23.781 15.297 1 87.19 166 LEU A CA 1
ATOM 1242 C C . LEU A 1 166 ? 13.891 22.328 15.727 1 87.19 166 LEU A C 1
ATOM 1244 O O . LEU A 1 166 ? 14.961 21.875 16.141 1 87.19 166 LEU A O 1
ATOM 1248 N N . GLU A 1 167 ? 12.797 21.641 15.656 1 82.81 167 GLU A N 1
ATOM 1249 C CA . GLU A 1 167 ? 12.812 20.203 15.961 1 82.81 167 GLU A CA 1
ATOM 1250 C C . GLU A 1 167 ? 13.523 19.422 14.859 1 82.81 167 GLU A C 1
ATOM 1252 O O . GLU A 1 167 ? 14.195 18.422 15.133 1 82.81 167 GLU A O 1
ATOM 1257 N N . GLU A 1 168 ? 13.289 19.797 13.625 1 88.06 168 GLU A N 1
ATOM 1258 C CA . GLU A 1 168 ? 13.875 19.156 12.453 1 88.06 168 GLU A CA 1
ATOM 1259 C C . GLU A 1 168 ? 14.125 20.172 11.336 1 88.06 168 GLU A C 1
ATOM 1261 O O . GLU A 1 168 ? 13.352 21.109 11.172 1 88.06 168 GLU A O 1
ATOM 1266 N N . MET A 1 169 ? 15.266 20.016 10.758 1 91.44 169 MET A N 1
ATOM 1267 C CA . MET A 1 169 ? 15.633 20.812 9.602 1 91.44 169 MET A CA 1
ATOM 1268 C C . MET A 1 169 ? 16.109 19.922 8.453 1 91.44 169 MET A C 1
ATOM 1270 O O . MET A 1 169 ? 16.906 19.016 8.664 1 91.44 169 MET A O 1
ATOM 1274 N N . LEU A 1 170 ? 15.555 20.172 7.289 1 90.62 170 LEU A N 1
ATOM 1275 C CA . LEU A 1 170 ? 15.906 19.375 6.121 1 90.62 170 LEU A CA 1
ATOM 1276 C C . LEU A 1 170 ? 16.828 20.156 5.188 1 90.62 170 LEU A C 1
ATOM 1278 O O . LEU A 1 170 ? 16.969 21.359 5.328 1 90.62 170 LEU A O 1
ATOM 1282 N N . HIS A 1 171 ? 17.422 19.375 4.328 1 89.81 171 HIS A N 1
ATOM 1283 C CA . HIS A 1 171 ? 18.297 19.984 3.332 1 89.81 171 HIS A CA 1
ATOM 1284 C C . HIS A 1 171 ? 17.75 19.781 1.922 1 89.81 171 HIS A C 1
ATOM 1286 O O . HIS A 1 171 ? 17.078 18.781 1.651 1 89.81 171 HIS A O 1
ATOM 1292 N N . GLU A 1 172 ? 17.969 20.719 1.053 1 83.5 172 GLU A N 1
ATOM 1293 C CA . GLU A 1 172 ? 17.453 20.703 -0.315 1 83.5 172 GLU A CA 1
ATOM 1294 C C . GLU A 1 172 ? 17.875 19.438 -1.044 1 83.5 172 GLU A C 1
ATOM 1296 O O . GLU A 1 172 ? 17.156 18.953 -1.928 1 83.5 172 GLU A O 1
ATOM 1301 N N . GLY A 1 173 ? 18.859 18.734 -0.709 1 80.25 173 GLY A N 1
ATOM 1302 C CA . GLY A 1 173 ? 19.312 17.531 -1.379 1 80.25 173 GLY A CA 1
ATOM 1303 C C . GLY A 1 173 ? 18.766 16.266 -0.763 1 80.25 173 GLY A C 1
ATOM 1304 O O . GLY A 1 173 ? 18.969 15.172 -1.297 1 80.25 173 GLY A O 1
ATOM 1305 N N . ASP A 1 174 ? 17.969 16.422 0.298 1 83.31 174 ASP A N 1
ATOM 1306 C CA . ASP A 1 174 ? 17.422 15.242 0.958 1 83.31 174 ASP A CA 1
ATOM 1307 C C . ASP A 1 174 ? 16.375 14.562 0.083 1 83.31 174 ASP A C 1
ATOM 1309 O O . ASP A 1 174 ? 15.602 15.234 -0.604 1 83.31 174 ASP A O 1
ATOM 1313 N N . SER A 1 175 ? 16.391 13.266 0.024 1 79.19 175 SER A N 1
ATOM 1314 C CA . SER A 1 175 ? 15.32 12.547 -0.671 1 79.19 175 SER A CA 1
ATOM 1315 C C . SER A 1 175 ? 14 12.641 0.09 1 79.19 175 SER A C 1
ATOM 1317 O O . SER A 1 175 ? 13.992 12.812 1.311 1 79.19 175 SER A O 1
ATOM 1319 N N . TRP A 1 176 ? 12.961 12.562 -0.604 1 74.25 176 TRP A N 1
ATOM 1320 C CA . TRP A 1 176 ? 11.633 12.602 0.002 1 74.25 176 TRP A CA 1
ATOM 1321 C C . TRP A 1 176 ? 11.477 11.484 1.029 1 74.25 176 TRP A C 1
ATOM 1323 O O . TRP A 1 176 ? 10.883 11.688 2.092 1 74.25 176 TRP A O 1
ATOM 1333 N N . GLU A 1 177 ? 11.945 10.383 0.665 1 72.44 177 GLU A N 1
ATOM 1334 C CA . GLU A 1 177 ? 11.844 9.242 1.57 1 72.44 177 GLU A CA 1
ATOM 1335 C C . GLU A 1 177 ? 12.562 9.516 2.885 1 72.44 177 GLU A C 1
ATOM 1337 O O . GLU A 1 177 ? 12.023 9.258 3.963 1 72.44 177 GLU A O 1
ATOM 1342 N N . ASP A 1 178 ? 13.727 10.086 2.73 1 78.06 178 ASP A N 1
ATOM 1343 C CA . ASP A 1 178 ? 14.508 10.406 3.922 1 78.06 178 ASP A CA 1
ATOM 1344 C C . ASP A 1 178 ? 13.828 11.516 4.734 1 78.06 178 ASP A C 1
ATOM 1346 O O . ASP A 1 178 ? 13.789 11.453 5.965 1 78.06 178 ASP A O 1
ATOM 1350 N N . ALA A 1 179 ? 13.344 12.492 4.043 1 82.56 179 ALA A N 1
ATOM 1351 C CA . ALA A 1 179 ? 12.68 13.617 4.699 1 82.56 179 ALA A CA 1
ATOM 1352 C C . ALA A 1 179 ? 11.453 13.141 5.477 1 82.56 179 ALA A C 1
ATOM 1354 O O . ALA A 1 179 ? 11.273 13.5 6.645 1 82.56 179 ALA A O 1
ATOM 1355 N N . ALA A 1 180 ? 10.664 12.336 4.805 1 76.88 180 ALA A N 1
ATOM 1356 C CA . ALA A 1 180 ? 9.461 11.812 5.445 1 76.88 180 ALA A CA 1
ATOM 1357 C C . ALA A 1 180 ? 9.812 10.984 6.676 1 76.88 180 ALA A C 1
ATOM 1359 O O . ALA A 1 180 ? 9.141 11.078 7.707 1 76.88 180 ALA A O 1
ATOM 1360 N N . HIS A 1 181 ? 10.828 10.203 6.5 1 75.88 181 HIS A N 1
ATOM 1361 C CA . HIS A 1 181 ? 11.281 9.359 7.605 1 75.88 181 HIS A CA 1
ATOM 1362 C C . HIS A 1 181 ? 11.727 10.203 8.797 1 75.88 181 HIS A C 1
ATOM 1364 O O . HIS A 1 181 ? 11.367 9.922 9.938 1 75.88 181 HIS A O 1
ATOM 1370 N N . ARG A 1 182 ? 12.422 11.234 8.555 1 82.56 182 ARG A N 1
ATOM 1371 C CA . ARG A 1 182 ? 12.938 12.102 9.602 1 82.56 182 ARG A CA 1
ATOM 1372 C C . ARG A 1 182 ? 11.797 12.852 10.297 1 82.56 182 ARG A C 1
ATOM 1374 O O . ARG A 1 182 ? 11.828 13.039 11.516 1 82.56 182 ARG A O 1
ATOM 1381 N N . LEU A 1 183 ? 10.875 13.281 9.523 1 81.19 183 LEU A N 1
ATOM 1382 C CA . LEU A 1 183 ? 9.727 13.969 10.109 1 81.19 183 LEU A CA 1
ATOM 1383 C C . LEU A 1 183 ? 8.938 13.031 11.008 1 81.19 183 LEU A C 1
ATOM 1385 O O . LEU A 1 183 ? 8.5 13.422 12.094 1 81.19 183 LEU A O 1
ATOM 1389 N N . ARG A 1 184 ? 8.82 11.82 10.523 1 72.44 184 ARG A N 1
ATOM 1390 C CA . ARG A 1 184 ? 8.109 10.828 11.32 1 72.44 184 ARG A CA 1
ATOM 1391 C C . ARG A 1 184 ? 8.852 10.547 12.625 1 72.44 184 ARG A C 1
ATOM 1393 O O . ARG A 1 184 ? 8.227 10.461 13.688 1 72.44 184 ARG A O 1
ATOM 1400 N N . GLN A 1 185 ? 10.125 10.477 12.516 1 72 185 GLN A N 1
ATOM 1401 C CA . GLN A 1 185 ? 10.938 10.195 13.695 1 72 185 GLN A CA 1
ATOM 1402 C C . GLN A 1 185 ? 10.883 11.352 14.695 1 72 185 GLN A C 1
ATOM 1404 O O . GLN A 1 185 ? 10.859 11.133 15.906 1 72 185 GLN A O 1
ATOM 1409 N N . ALA A 1 186 ? 10.859 12.578 14.141 1 74.44 186 ALA A N 1
ATOM 1410 C CA . ALA A 1 186 ? 10.82 13.773 14.984 1 74.44 186 ALA A CA 1
ATOM 1411 C C . ALA A 1 186 ? 9.391 14.094 15.422 1 74.44 186 ALA A C 1
ATOM 1413 O O . ALA A 1 186 ? 9.172 15.008 16.219 1 74.44 186 ALA A O 1
ATOM 1414 N N . ASN A 1 187 ? 8.5 13.352 14.859 1 72.31 187 ASN A N 1
ATOM 1415 C CA . ASN A 1 187 ? 7.086 13.531 15.156 1 72.31 187 ASN A CA 1
ATOM 1416 C C . ASN A 1 187 ? 6.613 14.945 14.836 1 72.31 187 ASN A C 1
ATOM 1418 O O . ASN A 1 187 ? 5.984 15.602 15.672 1 72.31 187 ASN A O 1
ATOM 1422 N N . VAL A 1 188 ? 7.059 15.453 13.766 1 78.19 188 VAL A N 1
ATOM 1423 C CA . VAL A 1 188 ? 6.609 16.75 13.273 1 78.19 188 VAL A CA 1
ATOM 1424 C C . VAL A 1 188 ? 6.02 16.609 11.875 1 78.19 188 VAL A C 1
ATOM 1426 O O . VAL A 1 188 ? 6.344 15.656 11.156 1 78.19 188 VAL A O 1
ATOM 1429 N N . LEU A 1 189 ? 5.168 17.516 11.547 1 77.12 189 LEU A N 1
ATOM 1430 C CA . LEU A 1 189 ? 4.473 17.406 10.266 1 77.12 189 LEU A CA 1
ATOM 1431 C C . LEU A 1 189 ? 4.992 18.438 9.273 1 77.12 189 LEU A C 1
ATOM 1433 O O . LEU A 1 189 ? 4.555 18.484 8.125 1 77.12 189 LEU A O 1
ATOM 1437 N N . ALA A 1 190 ? 5.84 19.297 9.773 1 79.69 190 ALA A N 1
ATOM 1438 C CA . ALA A 1 190 ? 6.422 20.328 8.914 1 79.69 190 ALA A CA 1
ATOM 1439 C C . ALA A 1 190 ? 7.867 20.625 9.312 1 79.69 190 ALA A C 1
ATOM 1441 O O . ALA A 1 190 ? 8.227 20.531 10.492 1 79.69 190 ALA A O 1
ATOM 1442 N N . ALA A 1 191 ? 8.656 20.844 8.305 1 86.88 191 ALA A N 1
ATOM 1443 C CA . ALA A 1 191 ? 10.047 21.188 8.562 1 86.88 191 ALA A CA 1
ATOM 1444 C C . ALA A 1 191 ? 10.586 22.109 7.473 1 86.88 191 ALA A C 1
ATOM 1446 O O . ALA A 1 191 ? 10.234 21.969 6.301 1 86.88 191 ALA A O 1
ATOM 1447 N N . PRO A 1 192 ? 11.367 23.062 7.883 1 88.06 192 PRO A N 1
ATOM 1448 C CA . PRO A 1 192 ? 12.016 23.922 6.883 1 88.06 192 PRO A CA 1
ATOM 1449 C C . PRO A 1 192 ? 13.102 23.188 6.098 1 88.06 192 PRO A C 1
ATOM 1451 O O . PRO A 1 192 ? 13.727 22.25 6.617 1 88.06 192 PRO A O 1
ATOM 1454 N N . VAL A 1 193 ? 13.242 23.562 4.887 1 87.25 193 VAL A N 1
ATOM 1455 C CA . VAL A 1 193 ? 14.297 23.062 4.016 1 87.25 193 VAL A CA 1
ATOM 1456 C C . VAL A 1 193 ? 15.305 24.172 3.734 1 87.25 193 VAL A C 1
ATOM 1458 O O . VAL A 1 193 ? 14.93 25.266 3.305 1 87.25 193 VAL A O 1
ATOM 1461 N N . VAL A 1 194 ? 16.547 23.875 4.023 1 88.94 194 VAL A N 1
ATOM 1462 C CA . VAL A 1 194 ? 17.578 24.891 3.826 1 88.94 194 VAL A CA 1
ATOM 1463 C C . VAL A 1 194 ? 18.578 24.422 2.768 1 88.94 194 VAL A C 1
ATOM 1465 O O . VAL A 1 194 ? 18.672 23.234 2.492 1 88.94 194 VAL A O 1
ATOM 1468 N N . ASP A 1 195 ? 19.156 25.344 2.123 1 86.81 195 ASP A N 1
ATOM 1469 C CA . ASP A 1 195 ? 20.203 25 1.179 1 86.81 195 ASP A CA 1
ATOM 1470 C C . ASP A 1 195 ? 21.547 24.812 1.893 1 86.81 195 ASP A C 1
ATOM 1472 O O . ASP A 1 195 ? 21.594 24.734 3.121 1 86.81 195 ASP A O 1
ATOM 1476 N N . SER A 1 196 ? 22.656 24.688 1.104 1 88.75 196 SER A N 1
ATOM 1477 C CA . SER A 1 196 ? 23.969 24.391 1.649 1 88.75 196 SER A CA 1
ATOM 1478 C C . SER A 1 196 ? 24.484 25.531 2.514 1 88.75 196 SER A C 1
ATOM 1480 O O . SER A 1 196 ? 25.297 25.328 3.412 1 88.75 196 SER A O 1
ATOM 1482 N N . ASP A 1 197 ? 23.969 26.734 2.334 1 87.5 197 ASP A N 1
ATOM 1483 C CA . ASP A 1 197 ? 24.406 27.906 3.084 1 87.5 197 ASP A CA 1
ATOM 1484 C C . ASP A 1 197 ? 23.5 28.172 4.281 1 87.5 197 ASP A C 1
ATOM 1486 O O . ASP A 1 197 ? 23.656 29.172 4.984 1 87.5 197 ASP A O 1
ATOM 1490 N N . GLY A 1 198 ? 22.484 27.312 4.406 1 88.75 198 GLY A N 1
ATOM 1491 C CA . GLY A 1 198 ? 21.578 27.453 5.527 1 88.75 198 GLY A CA 1
ATOM 1492 C C . GLY A 1 198 ? 20.422 28.391 5.242 1 88.75 198 GLY A C 1
ATOM 1493 O O . GLY A 1 198 ? 19.703 28.812 6.156 1 88.75 198 GLY A O 1
ATOM 1494 N N . VAL A 1 199 ? 20.312 28.719 4.004 1 84.88 199 VAL A N 1
ATOM 1495 C CA . VAL A 1 199 ? 19.234 29.625 3.584 1 84.88 199 VAL A CA 1
ATOM 1496 C C . VAL A 1 199 ? 17.938 28.859 3.424 1 84.88 199 VAL A C 1
ATOM 1498 O O . VAL A 1 199 ? 17.922 27.781 2.814 1 84.88 199 VAL A O 1
ATOM 1501 N N . LEU A 1 200 ? 16.844 29.406 4 1 84.25 200 LEU A N 1
ATOM 1502 C CA . LEU A 1 200 ? 15.539 28.781 3.898 1 84.25 200 LEU A CA 1
ATOM 1503 C C . LEU A 1 200 ? 15.031 28.812 2.461 1 84.25 200 LEU A C 1
ATOM 1505 O O . LEU A 1 200 ? 14.891 29.875 1.867 1 84.25 200 LEU A O 1
ATOM 1509 N N . VAL A 1 201 ? 14.734 27.656 1.91 1 79.25 201 VAL A N 1
ATOM 1510 C CA . VAL A 1 201 ? 14.344 27.609 0.506 1 79.25 201 VAL A CA 1
ATOM 1511 C C . VAL A 1 201 ? 12.898 27.125 0.393 1 79.25 201 VAL A C 1
ATOM 1513 O O . VAL A 1 201 ? 12.203 27.453 -0.568 1 79.25 201 VAL A O 1
ATOM 1516 N N . ALA A 1 202 ? 12.508 26.266 1.351 1 79.56 202 ALA A N 1
ATOM 1517 C CA . ALA A 1 202 ? 11.156 25.734 1.314 1 79.56 202 ALA A CA 1
ATOM 1518 C C . ALA A 1 202 ? 10.727 25.219 2.689 1 79.56 202 ALA A C 1
ATOM 1520 O O . ALA A 1 202 ? 11.531 25.203 3.627 1 79.56 202 ALA A O 1
ATOM 1521 N N . VAL A 1 203 ? 9.461 25.031 2.807 1 81.12 203 VAL A N 1
ATOM 1522 C CA . VAL A 1 203 ? 8.938 24.375 4 1 81.12 203 VAL A CA 1
ATOM 1523 C C . VAL A 1 203 ? 8.102 23.156 3.602 1 81.12 203 VAL A C 1
ATOM 1525 O O . VAL A 1 203 ? 7.184 23.266 2.787 1 81.12 203 VAL A O 1
ATOM 1528 N N . LEU A 1 204 ? 8.547 22.062 4.07 1 80.69 204 LEU A N 1
ATOM 1529 C CA . LEU A 1 204 ? 7.766 20.844 3.883 1 80.69 204 LEU A CA 1
ATOM 1530 C C . LEU A 1 204 ? 6.555 20.828 4.809 1 80.69 204 LEU A C 1
ATOM 1532 O O . LEU A 1 204 ? 6.695 21 6.023 1 80.69 204 LEU A O 1
ATOM 1536 N N . ASN A 1 205 ? 5.41 20.641 4.234 1 76.44 205 ASN A N 1
ATOM 1537 C CA . ASN A 1 205 ? 4.172 20.672 5.004 1 76.44 205 ASN A CA 1
ATOM 1538 C C . ASN A 1 205 ? 3.475 19.312 4.984 1 76.44 205 ASN A C 1
ATOM 1540 O O . ASN A 1 205 ? 3.922 18.391 4.301 1 76.44 205 ASN A O 1
ATOM 1544 N N . PRO A 1 206 ? 2.424 19.172 5.738 1 76.19 206 PRO A N 1
ATOM 1545 C CA . PRO A 1 206 ? 1.754 17.875 5.836 1 76.19 206 PRO A CA 1
ATOM 1546 C C . PRO A 1 206 ? 1.206 17.391 4.492 1 76.19 206 PRO A C 1
ATOM 1548 O O . PRO A 1 206 ? 1.173 16.188 4.234 1 76.19 206 PRO A O 1
ATOM 1551 N N . SER A 1 207 ? 0.805 18.281 3.68 1 75.12 207 SER A N 1
ATOM 1552 C CA . SER A 1 207 ? 0.3 17.875 2.369 1 75.12 207 SER A CA 1
ATOM 1553 C C . SER A 1 207 ? 1.383 17.188 1.547 1 75.12 207 SER A C 1
ATOM 1555 O O . SER A 1 207 ? 1.1 16.25 0.806 1 75.12 207 SER A O 1
ATOM 1557 N N . ASP A 1 208 ? 2.572 17.703 1.735 1 76.38 208 ASP A N 1
ATOM 1558 C CA . ASP A 1 208 ? 3.699 17.094 1.035 1 76.38 208 ASP A CA 1
ATOM 1559 C C . ASP A 1 208 ? 3.947 15.672 1.525 1 76.38 208 ASP A C 1
ATOM 1561 O O . ASP A 1 208 ? 4.242 14.773 0.729 1 76.38 208 ASP A O 1
ATOM 1565 N N . LEU A 1 209 ? 3.801 15.57 2.756 1 78.56 209 LEU A N 1
ATOM 1566 C CA . LEU A 1 209 ? 4.004 14.25 3.348 1 78.56 209 LEU A CA 1
ATOM 1567 C C . LEU A 1 209 ? 2.939 13.266 2.869 1 78.56 209 LEU A C 1
ATOM 1569 O O . LEU A 1 209 ? 3.242 12.109 2.58 1 78.56 209 LEU A O 1
ATOM 1573 N N . LEU A 1 210 ? 1.767 13.727 2.816 1 80.31 210 LEU A N 1
ATOM 1574 C CA . LEU A 1 210 ? 0.667 12.883 2.359 1 80.31 210 LEU A CA 1
ATOM 1575 C C . LEU A 1 210 ? 0.874 12.461 0.909 1 80.31 210 LEU A C 1
ATOM 1577 O O . LEU A 1 210 ? 0.647 11.305 0.559 1 80.31 210 LEU A O 1
ATOM 1581 N N . GLN A 1 211 ? 1.299 13.367 0.166 1 79 211 GLN A N 1
ATOM 1582 C CA . GLN A 1 211 ? 1.549 13.078 -1.242 1 79 211 GLN A CA 1
ATOM 1583 C C . GLN A 1 211 ? 2.688 12.07 -1.403 1 79 211 GLN A C 1
ATOM 1585 O O . GLN A 1 211 ? 2.59 11.133 -2.199 1 79 211 GLN A O 1
ATOM 1590 N N . GLU A 1 212 ? 3.701 12.344 -0.7 1 81 212 GLU A N 1
ATOM 1591 C CA . GLU A 1 212 ? 4.844 11.438 -0.776 1 81 212 GLU A CA 1
ATOM 1592 C C . GLU A 1 212 ? 4.461 10.031 -0.34 1 81 212 GLU A C 1
ATOM 1594 O O . GLU A 1 212 ? 4.934 9.047 -0.912 1 81 212 GLU A O 1
ATOM 1599 N N . MET A 1 213 ? 3.701 9.922 0.661 1 82.44 213 MET A N 1
ATOM 1600 C CA . MET A 1 213 ? 3.254 8.617 1.14 1 82.44 213 MET A CA 1
ATOM 1601 C C . MET A 1 213 ? 2.463 7.887 0.061 1 82.44 213 MET A C 1
ATOM 1603 O O . MET A 1 213 ? 2.596 6.672 -0.095 1 82.44 213 MET A O 1
ATOM 1607 N N . GLU A 1 214 ? 1.67 8.648 -0.626 1 83.94 214 GLU A N 1
ATOM 1608 C CA . GLU A 1 214 ? 0.891 8.047 -1.707 1 83.94 214 GLU A CA 1
ATOM 1609 C C . GLU A 1 214 ? 1.795 7.566 -2.838 1 83.94 214 GLU A C 1
ATOM 1611 O O . GLU A 1 214 ? 1.598 6.473 -3.373 1 83.94 214 GLU A O 1
ATOM 1616 N N . ILE A 1 215 ? 2.729 8.352 -3.174 1 84.75 215 ILE A N 1
ATOM 1617 C CA . ILE A 1 215 ? 3.662 8 -4.238 1 84.75 215 ILE A CA 1
ATOM 1618 C C . ILE A 1 215 ? 4.469 6.773 -3.832 1 84.75 215 ILE A C 1
ATOM 1620 O O . ILE A 1 215 ? 4.641 5.844 -4.625 1 84.75 215 ILE A O 1
ATOM 1624 N N . GLU A 1 216 ? 4.922 6.816 -2.637 1 85.31 216 GLU A N 1
ATOM 1625 C CA . GLU A 1 216 ? 5.707 5.688 -2.139 1 85.31 216 GLU A CA 1
ATOM 1626 C C . GLU A 1 216 ? 4.875 4.406 -2.113 1 85.31 216 GLU A C 1
ATOM 1628 O O . GLU A 1 216 ? 5.379 3.332 -2.443 1 85.31 216 GLU A O 1
ATOM 1633 N N . ALA A 1 217 ? 3.684 4.52 -1.668 1 88.12 217 ALA A N 1
ATOM 1634 C CA . ALA A 1 217 ? 2.803 3.354 -1.638 1 88.12 217 ALA A CA 1
ATOM 1635 C C . ALA A 1 217 ? 2.605 2.779 -3.037 1 88.12 217 ALA A C 1
ATOM 1637 O O . ALA A 1 217 ? 2.623 1.56 -3.223 1 88.12 217 ALA A O 1
ATOM 1638 N N . THR A 1 218 ? 2.416 3.625 -3.967 1 90.06 218 THR A N 1
ATOM 1639 C CA . THR A 1 218 ? 2.25 3.189 -5.348 1 90.06 218 THR A CA 1
ATOM 1640 C C . THR A 1 218 ? 3.521 2.518 -5.859 1 90.06 218 THR A C 1
ATOM 1642 O O . THR A 1 218 ? 3.463 1.442 -6.461 1 90.06 218 THR A O 1
ATOM 1645 N N . ASP A 1 219 ? 4.586 3.143 -5.598 1 91.5 219 ASP A N 1
ATOM 1646 C CA . ASP A 1 219 ? 5.867 2.58 -6.012 1 91.5 219 ASP A CA 1
ATOM 1647 C C . ASP A 1 219 ? 6.09 1.203 -5.387 1 91.5 219 ASP A C 1
ATOM 1649 O O . ASP A 1 219 ? 6.539 0.275 -6.062 1 91.5 219 ASP A O 1
ATOM 1653 N N . ASP A 1 220 ? 5.84 1.103 -4.141 1 91.62 220 ASP A N 1
ATOM 1654 C CA . ASP A 1 220 ? 6.02 -0.156 -3.424 1 91.62 220 ASP A CA 1
ATOM 1655 C C . ASP A 1 220 ? 5.152 -1.261 -4.023 1 91.62 220 ASP A C 1
ATOM 1657 O O . ASP A 1 220 ? 5.613 -2.389 -4.207 1 91.62 220 ASP A O 1
ATOM 1661 N N . ILE A 1 221 ? 3.93 -0.967 -4.301 1 93.75 221 ILE A N 1
ATOM 1662 C CA . ILE A 1 221 ? 3.008 -1.962 -4.84 1 93.75 221 ILE A CA 1
ATOM 1663 C C . ILE A 1 221 ? 3.479 -2.406 -6.223 1 93.75 221 ILE A C 1
ATOM 1665 O O . ILE A 1 221 ? 3.457 -3.6 -6.539 1 93.75 221 ILE A O 1
ATOM 1669 N N . MET A 1 222 ? 3.9 -1.467 -7 1 94.62 222 MET A N 1
ATOM 1670 C CA . MET A 1 222 ? 4.375 -1.794 -8.344 1 94.62 222 MET A CA 1
ATOM 1671 C C . MET A 1 222 ? 5.629 -2.662 -8.273 1 94.62 222 MET A C 1
ATOM 1673 O O . MET A 1 222 ? 5.738 -3.654 -9 1 94.62 222 MET A O 1
ATOM 1677 N N . ARG A 1 223 ? 6.488 -2.34 -7.398 1 94.25 223 ARG A N 1
ATOM 1678 C CA . ARG A 1 223 ? 7.711 -3.119 -7.25 1 94.25 223 ARG A CA 1
ATOM 1679 C C . ARG A 1 223 ? 7.418 -4.5 -6.668 1 94.25 223 ARG A C 1
ATOM 1681 O O . ARG A 1 223 ? 7.93 -5.508 -7.16 1 94.25 223 ARG A O 1
ATOM 1688 N N . GLN A 1 224 ? 6.637 -4.52 -5.652 1 94.19 224 GLN A N 1
ATOM 1689 C CA . GLN A 1 224 ? 6.316 -5.789 -5 1 94.19 224 GLN A CA 1
ATOM 1690 C C . GLN A 1 224 ? 5.598 -6.73 -5.961 1 94.19 224 GLN A C 1
ATOM 1692 O O . GLN A 1 224 ? 5.758 -7.953 -5.875 1 94.19 224 GLN A O 1
ATOM 1697 N N . SER A 1 225 ? 4.812 -6.219 -6.898 1 95.69 225 SER A N 1
ATOM 1698 C CA . SER A 1 225 ? 4.066 -7.047 -7.844 1 95.69 225 SER A CA 1
ATOM 1699 C C . SER A 1 225 ? 4.93 -7.438 -9.039 1 95.69 225 SER A C 1
ATOM 1701 O O . SER A 1 225 ? 4.48 -8.18 -9.914 1 95.69 225 SER A O 1
ATOM 1703 N N . GLY A 1 226 ? 6.133 -6.918 -9.094 1 95.31 226 GLY A N 1
ATOM 1704 C CA . GLY A 1 226 ? 7.004 -7.223 -10.219 1 95.31 226 GLY A CA 1
ATOM 1705 C C . GLY A 1 226 ? 6.676 -6.418 -11.469 1 95.31 226 GLY A C 1
ATOM 1706 O O . GLY A 1 226 ? 6.781 -6.926 -12.586 1 95.31 226 GLY A O 1
ATOM 1707 N N . SER A 1 227 ? 6.195 -5.25 -11.305 1 94.69 227 SER A N 1
ATOM 1708 C CA . SER A 1 227 ? 5.828 -4.398 -12.43 1 94.69 227 SER A CA 1
ATOM 1709 C C . SER A 1 227 ? 6.781 -3.219 -12.57 1 94.69 227 SER A C 1
ATOM 1711 O O . SER A 1 227 ? 6.473 -2.24 -13.25 1 94.69 227 SER A O 1
ATOM 1713 N N . GLY A 1 228 ? 7.805 -3.344 -11.805 1 90.19 228 GLY A N 1
ATOM 1714 C CA . GLY A 1 228 ? 8.695 -2.197 -11.781 1 90.19 228 GLY A CA 1
ATOM 1715 C C . GLY A 1 228 ? 8.25 -1.11 -10.828 1 90.19 228 GLY A C 1
ATOM 1716 O O . GLY A 1 228 ? 7.297 -1.299 -10.07 1 90.19 228 GLY A O 1
ATOM 1717 N N . GLY A 1 229 ? 8.984 0.053 -10.758 1 86.94 229 GLY A N 1
ATOM 1718 C CA . GLY A 1 229 ? 8.625 1.186 -9.914 1 86.94 229 GLY A CA 1
ATOM 1719 C C . GLY A 1 229 ? 7.926 2.297 -10.68 1 86.94 229 GLY A C 1
ATOM 1720 O O . GLY A 1 229 ? 7.875 2.275 -11.906 1 86.94 229 GLY A O 1
ATOM 1721 N N . GLY A 1 230 ? 7.172 3.045 -9.945 1 86.81 230 GLY A N 1
ATOM 1722 C CA . GLY A 1 230 ? 6.5 4.191 -10.531 1 86.81 230 GLY A CA 1
ATOM 1723 C C . GLY A 1 230 ? 5.777 5.047 -9.516 1 86.81 230 GLY A C 1
ATOM 1724 O O . GLY A 1 230 ? 5.547 4.613 -8.383 1 86.81 230 GLY A O 1
ATOM 1725 N N . GLU A 1 231 ? 5.383 6.223 -10.016 1 83.75 231 GLU A N 1
ATOM 1726 C CA . GLU A 1 231 ? 4.754 7.172 -9.102 1 83.75 231 GLU A CA 1
ATOM 1727 C C . GLU A 1 231 ? 3.234 7.141 -9.234 1 83.75 231 GLU A C 1
ATOM 1729 O O . GLU A 1 231 ? 2.518 7.598 -8.344 1 83.75 231 GLU A O 1
ATOM 1734 N N . SER A 1 232 ? 2.797 6.715 -10.453 1 87.31 232 SER A N 1
ATOM 1735 C CA . SER A 1 232 ? 1.362 6.645 -10.719 1 87.31 232 SER A CA 1
ATOM 1736 C C . SER A 1 232 ? 1.052 5.676 -11.852 1 87.31 232 SER A C 1
ATOM 1738 O O . SER A 1 232 ? 1.949 5.273 -12.594 1 87.31 232 SER A O 1
ATOM 1740 N N . TYR A 1 233 ? -0.23 5.254 -11.969 1 90.56 233 TYR A N 1
ATOM 1741 C CA . TYR A 1 233 ? -0.657 4.305 -12.992 1 90.56 233 TYR A CA 1
ATOM 1742 C C . TYR A 1 233 ? -0.47 4.883 -14.383 1 90.56 233 TYR A C 1
ATOM 1744 O O . TYR A 1 233 ? 0.21 4.289 -15.227 1 90.56 233 TYR A O 1
ATOM 1752 N N . PHE A 1 234 ? -1.009 6.004 -14.57 1 89.69 234 PHE A N 1
ATOM 1753 C CA . PHE A 1 234 ? -0.966 6.59 -15.898 1 89.69 234 PHE A CA 1
ATOM 1754 C C . PHE A 1 234 ? 0.35 7.328 -16.125 1 89.69 234 PHE A C 1
ATOM 1756 O O . PHE A 1 234 ? 0.704 7.641 -17.266 1 89.69 234 PHE A O 1
ATOM 1763 N N . GLY A 1 235 ? 1.02 7.645 -15.078 1 87.81 235 GLY A N 1
ATOM 1764 C CA . GLY A 1 235 ? 2.314 8.297 -15.203 1 87.81 235 GLY A CA 1
ATOM 1765 C C . GLY A 1 235 ? 3.402 7.367 -15.711 1 87.81 235 GLY A C 1
ATOM 1766 O O . GLY A 1 235 ? 4.484 7.82 -16.094 1 87.81 235 GLY A O 1
ATOM 1767 N N . THR A 1 236 ? 3.193 6.137 -15.789 1 89.81 236 THR A N 1
ATOM 1768 C CA . THR A 1 236 ? 4.125 5.148 -16.312 1 89.81 236 THR A CA 1
ATOM 1769 C C . THR A 1 236 ? 3.773 4.789 -17.766 1 89.81 236 THR A C 1
ATOM 1771 O O . THR A 1 236 ? 2.744 4.16 -18.016 1 89.81 236 THR A O 1
ATOM 1774 N N . PRO A 1 237 ? 4.691 5.145 -18.641 1 93.88 237 PRO A N 1
ATOM 1775 C CA . PRO A 1 237 ? 4.402 4.816 -20.047 1 93.88 237 PRO A CA 1
ATOM 1776 C C . PRO A 1 237 ? 4.277 3.314 -20.281 1 93.88 237 PRO A C 1
ATOM 1778 O O . PRO A 1 237 ? 4.996 2.527 -19.656 1 93.88 237 PRO A O 1
ATOM 1781 N N . LEU A 1 238 ? 3.41 2.982 -21.234 1 95.75 238 LEU A N 1
ATOM 1782 C CA . LEU A 1 238 ? 3.055 1.589 -21.484 1 95.75 238 LEU A CA 1
ATOM 1783 C C . LEU A 1 238 ? 4.285 0.772 -21.859 1 95.75 238 LEU A C 1
ATOM 1785 O O . LEU A 1 238 ? 4.508 -0.312 -21.312 1 95.75 238 LEU A O 1
ATOM 1789 N N . PRO A 1 239 ? 5.223 1.194 -22.75 1 97 239 PRO A N 1
ATOM 1790 C CA . PRO A 1 239 ? 6.391 0.38 -23.094 1 97 239 PRO A CA 1
ATOM 1791 C C . PRO A 1 239 ? 7.297 0.116 -21.891 1 97 239 PRO A C 1
ATOM 1793 O O . PRO A 1 239 ? 7.871 -0.969 -21.781 1 97 239 PRO A O 1
ATOM 1796 N N . SER A 1 240 ? 7.418 1.123 -21.047 1 96 240 SER A N 1
ATOM 1797 C CA . SER A 1 240 ? 8.227 0.944 -19.844 1 96 240 SER A CA 1
ATOM 1798 C C . SER A 1 240 ? 7.594 -0.065 -18.891 1 96 240 SER A C 1
ATOM 1800 O O . SER A 1 240 ? 8.297 -0.854 -18.266 1 96 240 SER A O 1
ATOM 1802 N N . LEU A 1 241 ? 6.312 0.027 -18.781 1 96.25 241 LEU A N 1
ATOM 1803 C CA . LEU A 1 241 ? 5.578 -0.915 -17.938 1 96.25 241 LEU A CA 1
ATOM 1804 C C . LEU A 1 241 ? 5.734 -2.34 -18.453 1 96.25 241 LEU A C 1
ATOM 1806 O O . LEU A 1 241 ? 6.031 -3.256 -17.688 1 96.25 241 LEU A O 1
ATOM 1810 N N . VAL A 1 242 ? 5.543 -2.531 -19.734 1 97.88 242 VAL A N 1
ATOM 1811 C CA . VAL A 1 242 ? 5.637 -3.846 -20.359 1 97.88 242 VAL A CA 1
ATOM 1812 C C . VAL A 1 242 ? 7.055 -4.387 -20.219 1 97.88 242 VAL A C 1
ATOM 1814 O O . VAL A 1 242 ? 7.25 -5.566 -19.922 1 97.88 242 VAL A O 1
ATOM 1817 N N . ALA A 1 243 ? 8.023 -3.58 -20.422 1 97.81 243 ALA A N 1
ATOM 1818 C CA . ALA A 1 243 ? 9.414 -4.008 -20.328 1 97.81 243 ALA A CA 1
ATOM 1819 C C . ALA A 1 243 ? 9.734 -4.52 -18.922 1 97.81 243 ALA A C 1
ATOM 1821 O O . ALA A 1 243 ? 10.406 -5.539 -18.766 1 97.81 243 ALA A O 1
ATOM 1822 N N . SER A 1 244 ? 9.312 -3.795 -17.953 1 96.81 244 SER A N 1
ATOM 1823 C CA . SER A 1 244 ? 9.555 -4.207 -16.578 1 96.81 244 SER A CA 1
ATOM 1824 C C . SER A 1 244 ? 8.836 -5.508 -16.25 1 96.81 244 SER A C 1
ATOM 1826 O O . SER A 1 244 ? 9.406 -6.406 -15.641 1 96.81 244 SER A O 1
ATOM 1828 N N . ARG A 1 245 ? 7.598 -5.633 -16.656 1 97.62 245 ARG A N 1
ATOM 1829 C CA . ARG A 1 245 ? 6.809 -6.836 -16.406 1 97.62 245 ARG A CA 1
ATOM 1830 C C . ARG A 1 245 ? 7.438 -8.047 -17.094 1 97.62 245 ARG A C 1
ATOM 1832 O O . ARG A 1 245 ? 7.641 -9.086 -16.453 1 97.62 245 ARG A O 1
ATOM 1839 N N . VAL A 1 246 ? 7.699 -7.844 -18.312 1 98.12 246 VAL A N 1
ATOM 1840 C CA . VAL A 1 246 ? 8.234 -8.938 -19.125 1 98.12 246 VAL A CA 1
ATOM 1841 C C . VAL A 1 246 ? 9.602 -9.359 -18.578 1 98.12 246 VAL A C 1
ATOM 1843 O O . VAL A 1 246 ? 9.93 -10.547 -18.562 1 98.12 246 VAL A O 1
ATOM 1846 N N . GLY A 1 247 ? 10.43 -8.375 -18.203 1 97.5 247 GLY A N 1
ATOM 1847 C CA . GLY A 1 247 ? 11.711 -8.719 -17.609 1 97.5 247 GLY A CA 1
ATOM 1848 C C . GLY A 1 247 ? 11.57 -9.641 -16.406 1 97.5 247 GLY A C 1
ATOM 1849 O O . GLY A 1 247 ? 12.281 -10.648 -16.312 1 97.5 247 GLY A O 1
ATOM 1850 N N . TRP A 1 248 ? 10.711 -9.359 -15.57 1 97.12 248 TRP A N 1
ATOM 1851 C CA . TRP A 1 248 ? 10.445 -10.203 -14.406 1 97.12 248 TRP A CA 1
ATOM 1852 C C . TRP A 1 248 ? 9.859 -11.547 -14.828 1 97.12 248 TRP A C 1
ATOM 1854 O O . TRP A 1 248 ? 10.312 -12.602 -14.375 1 97.12 248 TRP A O 1
ATOM 1864 N N . LEU A 1 249 ? 8.859 -11.539 -15.672 1 98 249 LEU A N 1
ATOM 1865 C CA . LEU A 1 249 ? 8.125 -12.75 -16.031 1 98 249 LEU A CA 1
ATOM 1866 C C . LEU A 1 249 ? 9.031 -13.734 -16.75 1 98 249 LEU A C 1
ATOM 1868 O O . LEU A 1 249 ? 8.977 -14.945 -16.5 1 98 249 LEU A O 1
ATOM 1872 N N . VAL A 1 250 ? 9.836 -13.242 -17.641 1 98.06 250 VAL A N 1
ATOM 1873 C CA . VAL A 1 250 ? 10.742 -14.125 -18.359 1 98.06 250 VAL A CA 1
ATOM 1874 C C . VAL A 1 250 ? 11.781 -14.711 -17.406 1 98.06 250 VAL A C 1
ATOM 1876 O O . VAL A 1 250 ? 12.078 -15.906 -17.469 1 98.06 250 VAL A O 1
ATOM 1879 N N . SER A 1 251 ? 12.398 -13.883 -16.547 1 97.12 251 SER A N 1
ATOM 1880 C CA . SER A 1 251 ? 13.367 -14.367 -15.578 1 97.12 251 SER A CA 1
ATOM 1881 C C . SER A 1 251 ? 12.75 -15.43 -14.672 1 97.12 251 SER A C 1
ATOM 1883 O O . SER A 1 251 ? 13.383 -16.453 -14.383 1 97.12 251 SER A O 1
ATOM 1885 N N . LEU A 1 252 ? 11.562 -15.18 -14.289 1 96.62 252 LEU A N 1
ATOM 1886 C CA . LEU A 1 252 ? 10.891 -16.094 -13.383 1 96.62 252 LEU A CA 1
ATOM 1887 C C . LEU A 1 252 ? 10.453 -17.359 -14.109 1 96.62 252 LEU A C 1
ATOM 1889 O O . LEU A 1 252 ? 10.414 -18.438 -13.523 1 96.62 252 LEU A O 1
ATOM 1893 N N . LEU A 1 253 ? 10.062 -17.203 -15.375 1 96.69 253 LEU A N 1
ATOM 1894 C CA . LEU A 1 253 ? 9.781 -18.375 -16.203 1 96.69 253 LEU A CA 1
ATOM 1895 C C . LEU A 1 253 ? 11 -19.297 -16.281 1 96.69 253 LEU A C 1
ATOM 1897 O O . LEU A 1 253 ? 10.875 -20.516 -16.156 1 96.69 253 LEU A O 1
ATOM 1901 N N . CYS A 1 254 ? 12.141 -18.75 -16.438 1 95.25 254 CYS A N 1
ATOM 1902 C CA . CYS A 1 254 ? 13.375 -19.516 -16.484 1 95.25 254 CYS A CA 1
ATOM 1903 C C . CYS A 1 254 ? 13.625 -20.203 -15.141 1 95.25 254 CYS A C 1
ATOM 1905 O O . CYS A 1 254 ? 13.984 -21.391 -15.102 1 95.25 254 CYS A O 1
ATOM 1907 N N . LEU A 1 255 ? 13.453 -19.469 -14.117 1 94.88 255 LEU A N 1
ATOM 1908 C CA . LEU A 1 255 ? 13.609 -20.047 -12.789 1 94.88 255 LEU A CA 1
ATOM 1909 C C . LEU A 1 255 ? 12.609 -21.172 -12.57 1 94.88 255 LEU A C 1
ATOM 1911 O O . LEU A 1 255 ? 12.961 -22.234 -12.055 1 94.88 255 LEU A O 1
ATOM 1915 N N . GLN A 1 256 ? 11.414 -20.922 -12.93 1 92.94 256 GLN A N 1
ATOM 1916 C CA . GLN A 1 256 ? 10.328 -21.875 -12.758 1 92.94 256 GLN A CA 1
ATOM 1917 C C . GLN A 1 256 ? 10.555 -23.125 -13.594 1 92.94 256 GLN A C 1
ATOM 1919 O O . GLN A 1 256 ? 10.094 -24.219 -13.234 1 92.94 256 GLN A O 1
ATOM 1924 N N . SER A 1 257 ? 11.219 -22.969 -14.656 1 90.56 257 SER A N 1
ATOM 1925 C CA . SER A 1 257 ? 11.461 -24.078 -15.562 1 90.56 257 SER A CA 1
ATOM 1926 C C . SER A 1 257 ? 12.359 -25.125 -14.914 1 90.56 257 SER A C 1
ATOM 1928 O O . SER A 1 257 ? 12.422 -26.266 -15.383 1 90.56 257 SER A O 1
ATOM 1930 N N . PHE A 1 258 ? 12.945 -24.844 -13.836 1 91.62 258 PHE A N 1
ATOM 1931 C CA . PHE A 1 258 ? 13.695 -25.828 -13.078 1 91.62 258 PHE A CA 1
ATOM 1932 C C . PHE A 1 258 ? 12.766 -26.922 -12.531 1 91.62 258 PHE A C 1
ATOM 1934 O O . PHE A 1 258 ? 13.195 -28.047 -12.289 1 91.62 258 PHE A O 1
ATOM 1941 N N . SER A 1 259 ? 11.539 -26.562 -12.352 1 91.56 259 SER A N 1
ATOM 1942 C CA . SER A 1 259 ? 10.562 -27.547 -11.922 1 91.56 259 SER A CA 1
ATOM 1943 C C . SER A 1 259 ? 10.477 -28.703 -12.914 1 91.56 259 SER A C 1
ATOM 1945 O O . SER A 1 259 ? 10.328 -29.859 -12.516 1 91.56 259 SER A O 1
ATOM 1947 N N . SER A 1 260 ? 10.562 -28.375 -14.195 1 89.81 260 SER A N 1
ATOM 1948 C CA . SER A 1 260 ? 10.492 -29.422 -15.211 1 89.81 260 SER A CA 1
ATOM 1949 C C . SER A 1 260 ? 11.703 -30.359 -15.133 1 89.81 260 SER A C 1
ATOM 1951 O O . SER A 1 260 ? 11.578 -31.562 -15.375 1 89.81 260 SER A O 1
ATOM 1953 N N . LEU A 1 261 ? 12.836 -29.828 -14.797 1 90.62 261 LEU A N 1
ATOM 1954 C CA . LEU A 1 261 ? 14.031 -30.656 -14.633 1 90.62 261 LEU A CA 1
ATOM 1955 C C . LEU A 1 261 ? 13.883 -31.594 -13.445 1 90.62 261 LEU A C 1
ATOM 1957 O O . LEU A 1 261 ? 14.281 -32.75 -13.516 1 90.62 261 LEU A O 1
ATOM 1961 N N . ILE A 1 262 ? 13.312 -31.078 -12.445 1 93.5 262 ILE A N 1
ATOM 1962 C CA . ILE A 1 262 ? 13.062 -31.906 -11.266 1 93.5 262 ILE A CA 1
ATOM 1963 C C . ILE A 1 262 ? 12.062 -33 -11.602 1 93.5 262 ILE A C 1
ATOM 1965 O O . ILE A 1 262 ? 12.289 -34.188 -11.297 1 93.5 262 ILE A O 1
ATOM 1969 N N . LEU A 1 263 ? 11.055 -32.688 -12.242 1 91 263 LEU A N 1
ATOM 1970 C CA . LEU A 1 263 ? 10.023 -33.656 -12.602 1 91 263 LEU A CA 1
ATOM 1971 C C . LEU A 1 263 ? 10.586 -34.75 -13.523 1 91 263 LEU A C 1
ATOM 1973 O O . LEU A 1 263 ? 10.227 -35.906 -13.398 1 91 263 LEU A O 1
ATOM 1977 N N . GLN A 1 264 ? 11.461 -34.281 -14.391 1 88.94 264 GLN A N 1
ATOM 1978 C CA . GLN A 1 264 ? 12.094 -35.25 -15.281 1 88.94 264 GLN A CA 1
ATOM 1979 C C . GLN A 1 264 ? 12.93 -36.25 -14.508 1 88.94 264 GLN A C 1
ATOM 1981 O O . GLN A 1 264 ? 12.984 -37.438 -14.859 1 88.94 264 GLN A O 1
ATOM 1986 N N . SER A 1 265 ? 13.539 -35.844 -13.516 1 91.44 265 SER A N 1
ATOM 1987 C CA . SER A 1 265 ? 14.383 -36.719 -12.711 1 91.44 265 SER A CA 1
ATOM 1988 C C . SER A 1 265 ? 13.547 -37.719 -11.906 1 91.44 265 SER A C 1
ATOM 1990 O O . SER A 1 265 ? 14.047 -38.75 -11.469 1 91.44 265 SER A O 1
ATOM 1992 N N . PHE A 1 266 ? 12.289 -37.375 -11.719 1 91.12 266 PHE A N 1
ATOM 1993 C CA . PHE A 1 266 ? 11.398 -38.25 -10.961 1 91.12 266 PHE A CA 1
ATOM 1994 C C . PHE A 1 266 ? 10.328 -38.875 -11.859 1 91.12 266 PHE A C 1
ATOM 1996 O O . PHE A 1 266 ? 9.25 -39.219 -11.398 1 91.12 266 PHE A O 1
ATOM 2003 N N . GLN A 1 267 ? 10.648 -38.875 -13.102 1 87.19 267 GLN A N 1
ATOM 2004 C CA . GLN A 1 267 ? 9.672 -39.281 -14.109 1 87.19 267 GLN A CA 1
ATOM 2005 C C . GLN A 1 267 ? 9.133 -40.688 -13.828 1 87.19 267 GLN A C 1
ATOM 2007 O O . GLN A 1 267 ? 7.941 -40.938 -14 1 87.19 267 GLN A O 1
ATOM 2012 N N . ASN A 1 268 ? 9.945 -41.594 -13.398 1 87.25 268 ASN A N 1
ATOM 2013 C CA . ASN A 1 268 ? 9.539 -42.969 -13.125 1 87.25 268 ASN A CA 1
ATOM 2014 C C . ASN A 1 268 ? 8.5 -43.031 -12.008 1 87.25 268 ASN A C 1
ATOM 2016 O O . ASN A 1 268 ? 7.52 -43.781 -12.109 1 87.25 268 ASN A O 1
ATOM 2020 N N . VAL A 1 269 ? 8.742 -42.281 -10.961 1 88.19 269 VAL A N 1
ATOM 2021 C CA . VAL A 1 269 ? 7.824 -42.25 -9.828 1 88.19 269 VAL A CA 1
ATOM 2022 C C . VAL A 1 269 ? 6.488 -41.656 -10.266 1 88.19 269 VAL A C 1
ATOM 2024 O O . VAL A 1 269 ? 5.426 -42.156 -9.883 1 88.19 269 VAL A O 1
ATOM 2027 N N . ILE A 1 270 ? 6.492 -40.688 -11.094 1 86.75 270 ILE A N 1
ATOM 2028 C CA . ILE A 1 270 ? 5.301 -39.969 -11.531 1 86.75 270 ILE A CA 1
ATOM 2029 C C . ILE A 1 270 ? 4.488 -40.844 -12.484 1 86.75 270 ILE A C 1
ATOM 2031 O O . ILE A 1 270 ? 3.258 -40.875 -12.398 1 86.75 270 ILE A O 1
ATOM 2035 N N . GLU A 1 271 ? 5.184 -41.5 -13.359 1 84.44 271 GLU A N 1
ATOM 2036 C CA . GLU A 1 271 ? 4.508 -42.375 -14.312 1 84.44 271 GLU A CA 1
ATOM 2037 C C . GLU A 1 271 ? 3.785 -43.5 -13.602 1 84.44 271 GLU A C 1
ATOM 2039 O O . GLU A 1 271 ? 2.697 -43.906 -14.023 1 84.44 271 GLU A O 1
ATOM 2044 N N . LYS A 1 272 ? 4.453 -44.031 -12.57 1 86.62 272 LYS A N 1
ATOM 2045 C CA . LYS A 1 272 ? 3.877 -45.125 -11.836 1 86.62 272 LYS A CA 1
ATOM 2046 C C . LYS A 1 272 ? 2.77 -44.656 -10.891 1 86.62 272 LYS A C 1
ATOM 2048 O O . LYS A 1 272 ? 1.924 -45.469 -10.477 1 86.62 272 LYS A O 1
ATOM 2053 N N . ASN A 1 273 ? 2.812 -43.406 -10.508 1 88.25 273 ASN A N 1
ATOM 2054 C CA . ASN A 1 273 ? 1.845 -42.844 -9.586 1 88.25 273 ASN A CA 1
ATOM 2055 C C . ASN A 1 273 ? 1.331 -41.5 -10.078 1 88.25 273 ASN A C 1
ATOM 2057 O O . ASN A 1 273 ? 1.642 -40.469 -9.492 1 88.25 273 ASN A O 1
ATOM 2061 N N . ILE A 1 274 ? 0.449 -41.5 -10.992 1 84.81 274 ILE A N 1
ATOM 2062 C CA . ILE A 1 274 ? -0.002 -40.312 -11.719 1 84.81 274 ILE A CA 1
ATOM 2063 C C . ILE A 1 274 ? -0.694 -39.344 -10.758 1 84.81 274 ILE A C 1
ATOM 2065 O O . ILE A 1 274 ? -0.718 -38.156 -11 1 84.81 274 ILE A O 1
ATOM 2069 N N . VAL A 1 275 ? -1.186 -39.906 -9.664 1 86.88 275 VAL A N 1
ATOM 2070 C CA . VAL A 1 275 ? -1.903 -39.094 -8.68 1 86.88 275 VAL A CA 1
ATOM 2071 C C . VAL A 1 275 ? -0.995 -38 -8.156 1 86.88 275 VAL A C 1
ATOM 2073 O O . VAL A 1 275 ? -1.459 -36.906 -7.863 1 86.88 275 VAL A O 1
ATOM 2076 N N . ILE A 1 276 ? 0.274 -38.25 -8.125 1 88.62 276 ILE A N 1
ATOM 2077 C CA . ILE A 1 276 ? 1.235 -37.25 -7.637 1 88.62 276 ILE A CA 1
ATOM 2078 C C . ILE A 1 276 ? 1.229 -36.031 -8.555 1 88.62 276 ILE A C 1
ATOM 2080 O O . ILE A 1 276 ? 1.265 -34.906 -8.086 1 88.62 276 ILE A O 1
ATOM 2084 N N . ALA A 1 277 ? 1.149 -36.281 -9.82 1 87.44 277 ALA A N 1
ATOM 2085 C CA . ALA A 1 277 ? 1.138 -35.188 -10.797 1 87.44 277 ALA A CA 1
ATOM 2086 C C . ALA A 1 277 ? -0.184 -34.438 -10.766 1 87.44 277 ALA A C 1
ATOM 2088 O O . ALA A 1 277 ? -0.218 -33.219 -11 1 87.44 277 ALA A O 1
ATOM 2089 N N . LEU A 1 278 ? -1.219 -35.094 -10.414 1 89.06 278 LEU A N 1
ATOM 2090 C CA . LEU A 1 278 ? -2.553 -34.5 -10.43 1 89.06 278 LEU A CA 1
ATOM 2091 C C . LEU A 1 278 ? -2.682 -33.438 -9.367 1 89.06 278 LEU A C 1
ATOM 2093 O O . LEU A 1 278 ? -3.51 -32.531 -9.492 1 89.06 278 LEU A O 1
ATOM 2097 N N . PHE A 1 279 ? -1.86 -33.5 -8.352 1 91.31 279 PHE A N 1
ATOM 2098 C CA . PHE A 1 279 ? -2.068 -32.594 -7.238 1 91.31 279 PHE A CA 1
ATOM 2099 C C . PHE A 1 279 ? -0.879 -31.641 -7.09 1 91.31 279 PHE A C 1
ATOM 2101 O O . PHE A 1 279 ? -0.762 -30.938 -6.086 1 91.31 279 PHE A O 1
ATOM 2108 N N . LEU A 1 280 ? -0.066 -31.688 -8.086 1 90.56 280 LEU A N 1
ATOM 2109 C CA . LEU A 1 280 ? 1.121 -30.844 -8.078 1 90.56 280 LEU A CA 1
ATOM 2110 C C . LEU A 1 280 ? 0.734 -29.359 -8.023 1 90.56 280 LEU A C 1
ATOM 2112 O O . LEU A 1 280 ? 1.27 -28.609 -7.215 1 90.56 280 LEU A O 1
ATOM 2116 N N . THR A 1 281 ? -0.183 -28.922 -8.836 1 90 281 THR A N 1
ATOM 2117 C CA . THR A 1 281 ? -0.574 -27.516 -8.938 1 90 281 THR A CA 1
ATOM 2118 C C . THR A 1 281 ? -1.305 -27.078 -7.672 1 90 281 THR A C 1
ATOM 2120 O O . THR A 1 281 ? -1.18 -25.922 -7.25 1 90 281 THR A O 1
ATOM 2123 N N . MET A 1 282 ? -2.113 -27.984 -7.129 1 93.25 282 MET A N 1
ATOM 2124 C CA . MET A 1 282 ? -2.807 -27.656 -5.879 1 93.25 282 MET A CA 1
ATOM 2125 C C . MET A 1 282 ? -1.811 -27.391 -4.758 1 93.25 282 MET A C 1
ATOM 2127 O O . MET A 1 282 ? -1.965 -26.422 -4.012 1 93.25 282 MET A O 1
ATOM 2131 N N . LEU A 1 283 ? -0.819 -28.25 -4.707 1 94.75 283 LEU A N 1
ATOM 2132 C CA . LEU A 1 283 ? 0.177 -28.156 -3.646 1 94.75 283 LEU A CA 1
ATOM 2133 C C . LEU A 1 283 ? 1.008 -26.875 -3.791 1 94.75 283 LEU A C 1
ATOM 2135 O O . LEU A 1 283 ? 1.159 -26.125 -2.832 1 94.75 283 LEU A O 1
ATOM 2139 N N . THR A 1 284 ? 1.545 -26.641 -4.934 1 93.5 284 THR A N 1
ATOM 2140 C CA . THR A 1 284 ? 2.428 -25.5 -5.141 1 93.5 284 THR A CA 1
ATOM 2141 C C . THR A 1 284 ? 1.654 -24.188 -5.02 1 93.5 284 THR A C 1
ATOM 2143 O O . THR A 1 284 ? 2.146 -23.219 -4.434 1 93.5 284 THR A O 1
ATOM 2146 N N . GLY A 1 285 ? 0.444 -24.141 -5.586 1 93.69 285 GLY A N 1
ATOM 2147 C CA . GLY A 1 285 ? -0.387 -22.953 -5.461 1 93.69 285 GLY A CA 1
ATOM 2148 C C . GLY A 1 285 ? -0.703 -22.594 -4.02 1 93.69 285 GLY A C 1
ATOM 2149 O O . GLY A 1 285 ? -0.619 -21.422 -3.633 1 93.69 285 GLY A O 1
ATOM 2150 N N . THR A 1 286 ? -1.069 -23.594 -3.26 1 96.12 286 THR A N 1
ATOM 2151 C CA . THR A 1 286 ? -1.396 -23.375 -1.854 1 96.12 286 THR A CA 1
ATOM 2152 C C . THR A 1 286 ? -0.179 -22.859 -1.089 1 96.12 286 THR A C 1
ATOM 2154 O O . THR A 1 286 ? -0.283 -21.906 -0.314 1 96.12 286 THR A O 1
ATOM 2157 N N . ALA A 1 287 ? 0.91 -23.5 -1.299 1 96.94 287 ALA A N 1
ATOM 2158 C CA . ALA A 1 287 ? 2.131 -23.109 -0.607 1 96.94 287 ALA A CA 1
ATOM 2159 C C . ALA A 1 287 ? 2.553 -21.688 -1.012 1 96.94 287 ALA A C 1
ATOM 2161 O O . ALA A 1 287 ? 2.988 -20.906 -0.171 1 96.94 287 ALA A O 1
ATOM 2162 N N . GLY A 1 288 ? 2.494 -21.406 -2.281 1 95.88 288 GLY A N 1
ATOM 2163 C CA . GLY A 1 288 ? 2.812 -20.062 -2.752 1 95.88 288 GLY A CA 1
ATOM 2164 C C . GLY A 1 288 ? 1.944 -19 -2.129 1 95.88 288 GLY A C 1
ATOM 2165 O O . GLY A 1 288 ? 2.443 -17.938 -1.727 1 95.88 288 GLY A O 1
ATOM 2166 N N . ASN A 1 289 ? 0.651 -19.25 -2.086 1 97 289 ASN A N 1
ATOM 2167 C CA . ASN A 1 289 ? -0.282 -18.312 -1.45 1 97 289 ASN A CA 1
ATOM 2168 C C . ASN A 1 289 ? 0.052 -18.109 0.024 1 97 289 ASN A C 1
ATOM 2170 O O . ASN A 1 289 ? 0.033 -16.984 0.516 1 97 289 ASN A O 1
ATOM 2174 N N . ALA A 1 290 ? 0.357 -19.203 0.69 1 98.19 290 ALA A N 1
ATOM 2175 C CA . ALA A 1 290 ? 0.699 -19.141 2.107 1 98.19 290 ALA A CA 1
ATOM 2176 C C . ALA A 1 290 ? 1.958 -18.297 2.324 1 98.19 290 ALA A C 1
ATOM 2178 O O . ALA A 1 290 ? 2.014 -17.469 3.238 1 98.19 290 ALA A O 1
ATOM 2179 N N . GLY A 1 291 ? 2.947 -18.562 1.565 1 98 291 GLY A N 1
ATOM 2180 C CA . GLY A 1 291 ? 4.168 -17.766 1.649 1 98 291 GLY A CA 1
ATOM 2181 C C . GLY A 1 291 ? 3.945 -16.297 1.402 1 98 291 GLY A C 1
ATOM 2182 O O . GLY A 1 291 ? 4.496 -15.453 2.113 1 98 291 GLY A O 1
ATOM 2183 N N . ASN A 1 292 ? 3.158 -15.984 0.404 1 97.25 292 ASN A N 1
ATOM 2184 C CA . ASN A 1 292 ? 2.904 -14.594 0.038 1 97.25 292 ASN A CA 1
ATOM 2185 C C . ASN A 1 292 ? 2.066 -13.883 1.093 1 97.25 292 ASN A C 1
ATOM 2187 O O . ASN A 1 292 ? 2.221 -12.68 1.306 1 97.25 292 ASN A O 1
ATOM 2191 N N . GLN A 1 293 ? 1.153 -14.609 1.748 1 97.5 293 GLN A N 1
ATOM 2192 C CA . GLN A 1 293 ? 0.454 -14.023 2.887 1 97.5 293 GLN A CA 1
ATOM 2193 C C . GLN A 1 293 ? 1.439 -13.5 3.926 1 97.5 293 GLN A C 1
ATOM 2195 O O . GLN A 1 293 ? 1.305 -12.367 4.398 1 97.5 293 GLN A O 1
ATOM 2200 N N . SER A 1 294 ? 2.408 -14.32 4.188 1 97.81 294 SER A N 1
ATOM 2201 C CA . SER A 1 294 ? 3.395 -13.945 5.199 1 97.81 294 SER A CA 1
ATOM 2202 C C . SER A 1 294 ? 4.305 -12.836 4.699 1 97.81 294 SER A C 1
ATOM 2204 O O . SER A 1 294 ? 4.582 -11.875 5.43 1 97.81 294 SER A O 1
ATOM 2206 N N . SER A 1 295 ? 4.766 -12.977 3.523 1 97.56 295 SER A N 1
ATOM 2207 C CA . SER A 1 295 ? 5.68 -11.992 2.961 1 97.56 295 SER A CA 1
ATOM 2208 C C . SER A 1 295 ? 5.043 -10.602 2.932 1 97.56 295 SER A C 1
ATOM 2210 O O . SER A 1 295 ? 5.688 -9.617 3.287 1 97.56 295 SER A O 1
ATOM 2212 N N . ALA A 1 296 ? 3.824 -10.539 2.51 1 96.25 296 ALA A N 1
ATOM 2213 C CA . ALA A 1 296 ? 3.125 -9.266 2.377 1 96.25 296 ALA A CA 1
ATOM 2214 C C . ALA A 1 296 ? 3.035 -8.547 3.721 1 96.25 296 ALA A C 1
ATOM 2216 O O . ALA A 1 296 ? 3.326 -7.352 3.814 1 96.25 296 ALA A O 1
ATOM 2217 N N . ILE A 1 297 ? 2.676 -9.242 4.758 1 96 297 ILE A N 1
ATOM 2218 C CA . ILE A 1 297 ? 2.439 -8.609 6.051 1 96 297 ILE A CA 1
ATOM 2219 C C . ILE A 1 297 ? 3.775 -8.266 6.707 1 96 297 ILE A C 1
ATOM 2221 O O . ILE A 1 297 ? 3.889 -7.254 7.406 1 96 297 ILE A O 1
ATOM 2225 N N . VAL A 1 298 ? 4.77 -9.062 6.484 1 97.38 298 VAL A N 1
ATOM 2226 C CA . VAL A 1 298 ? 6.086 -8.797 7.051 1 97.38 298 VAL A CA 1
ATOM 2227 C C . VAL A 1 298 ? 6.707 -7.578 6.363 1 97.38 298 VAL A C 1
ATOM 2229 O O . VAL A 1 298 ? 7.273 -6.707 7.023 1 97.38 298 VAL A O 1
ATOM 2232 N N . ILE A 1 299 ? 6.578 -7.527 5.055 1 96.31 299 ILE A N 1
ATOM 2233 C CA . ILE A 1 299 ? 7.078 -6.375 4.32 1 96.31 299 ILE A CA 1
ATOM 2234 C C . ILE A 1 299 ? 6.375 -5.109 4.801 1 96.31 299 ILE A C 1
ATOM 2236 O O . ILE A 1 299 ? 7.016 -4.078 5.023 1 96.31 299 ILE A O 1
ATOM 2240 N N . ARG A 1 300 ? 5.078 -5.246 4.977 1 93.81 300 ARG A N 1
ATOM 2241 C CA . ARG A 1 300 ? 4.316 -4.117 5.5 1 93.81 300 ARG A CA 1
ATOM 2242 C C . ARG A 1 300 ? 4.789 -3.736 6.898 1 93.81 300 ARG A C 1
ATOM 2244 O O . ARG A 1 300 ? 4.922 -2.553 7.215 1 93.81 300 ARG A O 1
ATOM 2251 N N . GLY A 1 301 ? 5.016 -4.691 7.742 1 93.62 301 GLY A N 1
ATOM 2252 C CA . GLY A 1 301 ? 5.5 -4.445 9.094 1 93.62 301 GLY A CA 1
ATOM 2253 C C . GLY A 1 301 ? 6.855 -3.764 9.125 1 93.62 301 GLY A C 1
ATOM 2254 O O . GLY A 1 301 ? 7.117 -2.938 10 1 93.62 301 GLY A O 1
ATOM 2255 N N . LEU A 1 302 ? 7.699 -4.102 8.203 1 93.06 302 LEU A N 1
ATOM 2256 C CA . LEU A 1 302 ? 9 -3.463 8.086 1 93.06 302 LEU A CA 1
ATOM 2257 C C . LEU A 1 302 ? 8.859 -2.018 7.613 1 93.06 302 LEU A C 1
ATOM 2259 O O . LEU A 1 302 ? 9.531 -1.124 8.133 1 93.06 302 LEU A O 1
ATOM 2263 N N . ALA A 1 303 ? 7.93 -1.786 6.711 1 87.75 303 ALA A N 1
ATOM 2264 C CA . ALA A 1 303 ? 7.703 -0.451 6.164 1 87.75 303 ALA A CA 1
ATOM 2265 C C . ALA A 1 303 ? 7.148 0.492 7.227 1 87.75 303 ALA A C 1
ATOM 2267 O O . ALA A 1 303 ? 7.457 1.686 7.23 1 87.75 303 ALA A O 1
ATOM 2268 N N . THR A 1 304 ? 6.34 -0.032 8.125 1 86.25 304 THR A N 1
ATOM 2269 C CA . THR A 1 304 ? 5.73 0.781 9.172 1 86.25 304 THR A CA 1
ATOM 2270 C C . THR A 1 304 ? 6.637 0.845 10.398 1 86.25 304 THR A C 1
ATOM 2272 O O . THR A 1 304 ? 6.297 1.496 11.391 1 86.25 304 THR A O 1
ATOM 2275 N N . GLU A 1 305 ? 7.695 0.016 10.383 1 85.44 305 GLU A N 1
ATOM 2276 C CA . GLU A 1 305 ? 8.711 -0.027 11.43 1 85.44 305 GLU A CA 1
ATOM 2277 C C . GLU A 1 305 ? 8.195 -0.749 12.672 1 85.44 305 GLU A C 1
ATOM 2279 O O . GLU A 1 305 ? 8.773 -0.631 13.758 1 85.44 305 GLU A O 1
ATOM 2284 N N . GLU A 1 306 ? 7.09 -1.317 12.484 1 88.69 306 GLU A N 1
ATOM 2285 C CA . GLU A 1 306 ? 6.66 -2.217 13.547 1 88.69 306 GLU A CA 1
ATOM 2286 C C . GLU A 1 306 ? 7.652 -3.359 13.742 1 88.69 306 GLU A C 1
ATOM 2288 O O . GLU A 1 306 ? 7.844 -3.842 14.859 1 88.69 306 GLU A O 1
ATOM 2293 N N . ILE A 1 307 ? 8.094 -3.768 12.648 1 94.19 307 ILE A N 1
ATOM 2294 C CA . ILE A 1 307 ? 9.148 -4.777 12.633 1 94.19 307 ILE A CA 1
ATOM 2295 C C . ILE A 1 307 ? 10.508 -4.105 12.453 1 94.19 307 ILE A C 1
ATOM 2297 O O . ILE A 1 307 ? 10.68 -3.279 11.555 1 94.19 307 ILE A O 1
ATOM 2301 N N . HIS A 1 308 ? 11.352 -4.418 13.352 1 90.75 308 HIS A N 1
ATOM 2302 C CA . HIS A 1 308 ? 12.703 -3.865 13.305 1 90.75 308 HIS A CA 1
ATOM 2303 C C . HIS A 1 308 ? 13.734 -4.895 13.758 1 90.75 308 HIS A C 1
ATOM 2305 O O . HIS A 1 308 ? 13.391 -6.047 14.031 1 90.75 308 HIS A O 1
ATOM 2311 N N . GLN A 1 309 ? 14.977 -4.523 13.766 1 90.44 309 GLN A N 1
ATOM 2312 C CA . GLN A 1 309 ? 16.078 -5.445 14.055 1 90.44 309 GLN A CA 1
ATOM 2313 C C . GLN A 1 309 ? 15.953 -6.023 15.461 1 90.44 309 GLN A C 1
ATOM 2315 O O . GLN A 1 309 ? 16.328 -7.172 15.695 1 90.44 309 GLN A O 1
ATOM 2320 N N . GLY A 1 310 ? 15.367 -5.328 16.328 1 92.62 310 GLY A N 1
ATOM 2321 C CA . GLY A 1 310 ? 15.281 -5.738 17.719 1 92.62 310 GLY A CA 1
ATOM 2322 C C . GLY A 1 310 ? 14.242 -6.816 17.969 1 92.62 310 GLY A C 1
ATOM 2323 O O . GLY A 1 310 ? 14.328 -7.562 18.938 1 92.62 310 GLY A O 1
ATOM 2324 N N . ASN A 1 311 ? 13.273 -6.922 17.094 1 95 311 ASN A N 1
ATOM 2325 C CA . ASN A 1 311 ? 12.211 -7.887 17.344 1 95 311 ASN A CA 1
ATOM 2326 C C . ASN A 1 311 ? 12.094 -8.898 16.203 1 95 311 ASN A C 1
ATOM 2328 O O . ASN A 1 311 ? 11.055 -9.562 16.062 1 95 311 ASN A O 1
ATOM 2332 N N . ARG A 1 312 ? 13.117 -9.016 15.391 1 96.19 312 ARG A N 1
ATOM 2333 C CA . ARG A 1 312 ? 13.078 -9.883 14.227 1 96.19 312 ARG A CA 1
ATOM 2334 C C . ARG A 1 312 ? 12.82 -11.336 14.625 1 96.19 312 ARG A C 1
ATOM 2336 O O . ARG A 1 312 ? 12.062 -12.047 13.961 1 96.19 312 ARG A O 1
ATOM 2343 N N . TRP A 1 313 ? 13.438 -11.797 15.711 1 97.25 313 TRP A N 1
ATOM 2344 C CA . TRP A 1 313 ? 13.281 -13.188 16.141 1 97.25 313 TRP A CA 1
ATOM 2345 C C . TRP A 1 313 ? 11.867 -13.453 16.641 1 97.25 313 TRP A C 1
ATOM 2347 O O . TRP A 1 313 ? 11.328 -14.539 16.438 1 97.25 313 TRP A O 1
ATOM 2357 N N . ARG A 1 314 ? 11.336 -12.438 17.234 1 97.19 314 ARG A N 1
ATOM 2358 C CA . ARG A 1 314 ? 9.953 -12.555 17.688 1 97.19 314 ARG A CA 1
ATOM 2359 C C . ARG A 1 314 ? 9.008 -12.734 16.484 1 97.19 314 ARG A C 1
ATOM 2361 O O . ARG A 1 314 ? 8.062 -13.516 16.562 1 97.19 314 ARG A O 1
ATOM 2368 N N . VAL A 1 315 ? 9.312 -12.031 15.453 1 98.06 315 VAL A N 1
ATOM 2369 C CA . VAL A 1 315 ? 8.5 -12.094 14.242 1 98.06 315 VAL A CA 1
ATOM 2370 C C . VAL A 1 315 ? 8.664 -13.461 13.586 1 98.06 315 VAL A C 1
ATOM 2372 O O . VAL A 1 315 ? 7.68 -14.086 13.188 1 98.06 315 VAL A O 1
ATOM 2375 N N . ILE A 1 316 ? 9.859 -13.969 13.484 1 98.38 316 ILE A N 1
ATOM 2376 C CA . ILE A 1 316 ? 10.148 -15.258 12.859 1 98.38 316 ILE A CA 1
ATOM 2377 C C . ILE A 1 316 ? 9.445 -16.375 13.625 1 98.38 316 ILE A C 1
ATOM 2379 O O . ILE A 1 316 ? 8.812 -17.25 13.023 1 98.38 316 ILE A O 1
ATOM 2383 N N . TRP A 1 317 ? 9.469 -16.297 14.906 1 98.38 317 TRP A N 1
ATOM 2384 C CA . TRP A 1 317 ? 8.828 -17.312 15.734 1 98.38 317 TRP A CA 1
ATOM 2385 C C . TRP A 1 317 ? 7.312 -17.25 15.617 1 98.38 317 TRP A C 1
ATOM 2387 O O . TRP A 1 317 ? 6.633 -18.266 15.594 1 98.38 317 TRP A O 1
ATOM 2397 N N . ARG A 1 318 ? 6.82 -16.062 15.586 1 98.19 318 ARG A N 1
ATOM 2398 C CA . ARG A 1 318 ? 5.383 -15.875 15.422 1 98.19 318 ARG A CA 1
ATOM 2399 C C . ARG A 1 318 ? 4.902 -16.469 14.102 1 98.19 318 ARG A C 1
ATOM 2401 O O . ARG A 1 318 ? 3.898 -17.188 14.062 1 98.19 318 ARG A O 1
ATOM 2408 N N . GLU A 1 319 ? 5.664 -16.219 13.086 1 98.56 319 GLU A N 1
ATOM 2409 C CA . GLU A 1 319 ? 5.289 -16.719 11.766 1 98.56 319 GLU A CA 1
ATOM 2410 C C . GLU A 1 319 ? 5.504 -18.219 11.664 1 98.56 319 GLU A C 1
ATOM 2412 O O . GLU A 1 319 ? 4.762 -18.922 10.961 1 98.56 319 GLU A O 1
ATOM 2417 N N . ALA A 1 320 ? 6.488 -18.734 12.344 1 98.69 320 ALA A N 1
ATOM 2418 C CA . ALA A 1 320 ? 6.699 -20.172 12.391 1 98.69 320 ALA A CA 1
ATOM 2419 C C . ALA A 1 320 ? 5.492 -20.891 13 1 98.69 320 ALA A C 1
ATOM 2421 O O . ALA A 1 320 ? 5.027 -21.891 12.469 1 98.69 320 ALA A O 1
ATOM 2422 N N . ARG A 1 321 ? 5.035 -20.344 14.023 1 98.56 321 ARG A N 1
ATOM 2423 C CA . ARG A 1 321 ? 3.863 -20.922 14.672 1 98.56 321 ARG A CA 1
ATOM 2424 C C . ARG A 1 321 ? 2.637 -20.828 13.773 1 98.56 321 ARG A C 1
ATOM 2426 O O . ARG A 1 321 ? 1.853 -21.781 13.688 1 98.56 321 ARG A O 1
ATOM 2433 N N . ALA A 1 322 ? 2.463 -19.719 13.156 1 98.38 322 ALA A N 1
ATOM 2434 C CA . ALA A 1 322 ? 1.354 -19.562 12.219 1 98.38 322 ALA A CA 1
ATOM 2435 C C . ALA A 1 322 ? 1.472 -20.547 11.055 1 98.38 322 ALA A C 1
ATOM 2437 O O . ALA A 1 322 ? 0.473 -21.125 10.617 1 98.38 322 ALA A O 1
ATOM 2438 N N . GLY A 1 323 ? 2.729 -20.688 10.531 1 98.56 323 GLY A N 1
ATOM 2439 C CA . GLY A 1 323 ? 2.975 -21.625 9.445 1 98.56 323 GLY A CA 1
ATOM 2440 C C . GLY A 1 323 ? 2.674 -23.062 9.805 1 98.56 323 GLY A C 1
ATOM 2441 O O . GLY A 1 323 ? 2.043 -23.781 9.031 1 98.56 323 GLY A O 1
ATOM 2442 N N . VAL A 1 324 ? 3.082 -23.453 10.953 1 98.75 324 VAL A N 1
ATOM 2443 C CA . VAL A 1 324 ? 2.863 -24.828 11.398 1 98.75 324 VAL A CA 1
ATOM 2444 C C . VAL A 1 324 ? 1.369 -25.078 11.602 1 98.75 324 VAL A C 1
ATOM 2446 O O . VAL A 1 324 ? 0.844 -26.109 11.203 1 98.75 324 VAL A O 1
ATOM 2449 N N . ALA A 1 325 ? 0.706 -24.141 12.211 1 98.75 325 ALA A N 1
ATOM 2450 C CA . ALA A 1 325 ? -0.735 -24.281 12.406 1 98.75 325 ALA A CA 1
ATOM 2451 C C . ALA A 1 325 ? -1.466 -24.375 11.07 1 98.75 325 ALA A C 1
ATOM 2453 O O . ALA A 1 325 ? -2.344 -25.219 10.898 1 98.75 325 ALA A O 1
ATOM 2454 N N . SER A 1 326 ? -1.134 -23.547 10.164 1 98.62 326 SER A N 1
ATOM 2455 C CA . SER A 1 326 ? -1.746 -23.578 8.836 1 98.62 326 SER A CA 1
ATOM 2456 C C . SER A 1 326 ? -1.449 -24.906 8.125 1 98.62 326 SER A C 1
ATOM 2458 O O . SER A 1 326 ? -2.332 -25.484 7.492 1 98.62 326 SER A O 1
ATOM 2460 N N . ALA A 1 327 ? -0.206 -25.297 8.242 1 98.81 327 ALA A N 1
ATOM 2461 C CA . ALA A 1 327 ? 0.227 -26.531 7.586 1 98.81 327 ALA A CA 1
ATOM 2462 C C . ALA A 1 327 ? -0.561 -27.734 8.102 1 98.81 327 ALA A C 1
ATOM 2464 O O . ALA A 1 327 ? -0.904 -28.641 7.336 1 98.81 327 ALA A O 1
ATOM 2465 N N . CYS A 1 328 ? -0.822 -27.766 9.367 1 98.69 328 CYS A N 1
ATOM 2466 C CA . CYS A 1 328 ? -1.581 -28.859 9.953 1 98.69 328 CYS A CA 1
ATOM 2467 C C . CYS A 1 328 ? -2.979 -28.953 9.352 1 98.69 328 CYS A C 1
ATOM 2469 O O . CYS A 1 328 ? -3.42 -30.016 8.938 1 98.69 328 CYS A O 1
ATOM 2471 N N . VAL A 1 329 ? -3.637 -27.875 9.266 1 98.75 329 VAL A N 1
ATOM 2472 C CA . VAL A 1 329 ? -4.992 -27.844 8.734 1 98.75 329 VAL A CA 1
ATOM 2473 C C . VAL A 1 329 ? -4.973 -28.172 7.242 1 98.75 329 VAL A C 1
ATOM 2475 O O . VAL A 1 329 ? -5.793 -28.953 6.762 1 98.75 329 VAL A O 1
ATOM 2478 N N . LEU A 1 330 ? -4.07 -27.656 6.547 1 98.62 330 LEU A N 1
ATOM 2479 C CA . LEU A 1 330 ? -4 -27.844 5.102 1 98.62 330 LEU A CA 1
ATOM 2480 C C . LEU A 1 330 ? -3.598 -29.281 4.758 1 98.62 330 LEU A C 1
ATOM 2482 O O . LEU A 1 330 ? -4.031 -29.828 3.738 1 98.62 330 LEU A O 1
ATOM 2486 N N . SER A 1 331 ? -2.699 -29.828 5.598 1 98.56 331 SER A N 1
ATOM 2487 C CA . SER A 1 331 ? -2.34 -31.219 5.398 1 98.56 331 SER A CA 1
ATOM 2488 C C . SER A 1 331 ? -3.559 -32.125 5.531 1 98.56 331 SER A C 1
ATOM 2490 O O . SER A 1 331 ? -3.736 -33.062 4.738 1 98.56 331 SER A O 1
ATOM 2492 N N . VAL A 1 332 ? -4.367 -31.875 6.449 1 98.44 332 VAL A N 1
ATOM 2493 C CA . VAL A 1 332 ? -5.578 -32.656 6.648 1 98.44 332 VAL A CA 1
ATOM 2494 C C . VAL A 1 332 ? -6.539 -32.438 5.484 1 98.44 332 VAL A C 1
ATOM 2496 O O . VAL A 1 332 ? -7.113 -33.375 4.945 1 98.44 332 VAL A O 1
ATOM 2499 N N . ALA A 1 333 ? -6.746 -31.203 5.117 1 98.12 333 ALA A N 1
ATOM 2500 C CA . ALA A 1 333 ? -7.629 -30.875 4 1 98.12 333 ALA A CA 1
ATOM 2501 C C . ALA A 1 333 ? -7.16 -31.562 2.715 1 98.12 333 ALA A C 1
ATOM 2503 O O . ALA A 1 333 ? -7.973 -32.094 1.952 1 98.12 333 ALA A O 1
ATOM 2504 N N . SER A 1 334 ? -5.883 -31.5 2.52 1 97.38 334 SER A N 1
ATOM 2505 C CA . SER A 1 334 ? -5.332 -32.125 1.328 1 97.38 334 SER A CA 1
ATOM 2506 C C . SER A 1 334 ? -5.5 -33.656 1.381 1 97.38 334 SER A C 1
ATOM 2508 O O . SER A 1 334 ? -5.75 -34.281 0.356 1 97.38 334 SER A O 1
ATOM 2510 N N . PHE A 1 335 ? -5.281 -34.219 2.539 1 97.75 335 PHE A N 1
ATOM 2511 C CA . PHE A 1 335 ? -5.465 -35.656 2.713 1 97.75 335 PHE A CA 1
ATOM 2512 C C . PHE A 1 335 ? -6.875 -36.062 2.32 1 97.75 335 PHE A C 1
ATOM 2514 O O . PHE A 1 335 ? -7.059 -37 1.558 1 97.75 335 PHE A O 1
ATOM 2521 N N . VAL A 1 336 ? -7.852 -35.344 2.814 1 97.12 336 VAL A N 1
ATOM 2522 C CA . VAL A 1 336 ? -9.25 -35.656 2.539 1 97.12 336 VAL A CA 1
ATOM 2523 C C . VAL A 1 336 ? -9.539 -35.5 1.048 1 97.12 336 VAL A C 1
ATOM 2525 O O . VAL A 1 336 ? -10.18 -36.344 0.43 1 97.12 336 VAL A O 1
ATOM 2528 N N . ARG A 1 337 ? -9.039 -34.5 0.477 1 95.81 337 ARG A N 1
ATOM 2529 C CA . ARG A 1 337 ? -9.289 -34.188 -0.931 1 95.81 337 ARG A CA 1
ATOM 2530 C C . ARG A 1 337 ? -8.688 -35.281 -1.828 1 95.81 337 ARG A C 1
ATOM 2532 O O . ARG A 1 337 ? -9.32 -35.719 -2.793 1 95.81 337 ARG A O 1
ATOM 2539 N N . VAL A 1 338 ? -7.461 -35.656 -1.584 1 94.69 338 VAL A N 1
ATOM 2540 C CA . VAL A 1 338 ? -6.777 -36.656 -2.408 1 94.69 338 VAL A CA 1
ATOM 2541 C C . VAL A 1 338 ? -7.445 -38 -2.248 1 94.69 338 VAL A C 1
ATOM 2543 O O . VAL A 1 338 ? -7.594 -38.75 -3.219 1 94.69 338 VAL A O 1
ATOM 2546 N N . LEU A 1 339 ? -7.863 -38.312 -1.005 1 94.44 339 LEU A N 1
ATOM 2547 C CA . LEU A 1 339 ? -8.523 -39.562 -0.726 1 94.44 339 LEU A CA 1
ATOM 2548 C C . LEU A 1 339 ? -9.805 -39.719 -1.544 1 94.44 339 LEU A C 1
ATOM 2550 O O . LEU A 1 339 ? -10.172 -40.812 -1.94 1 94.44 339 LEU A O 1
ATOM 2554 N N . LEU A 1 340 ? -10.43 -38.656 -1.842 1 92.69 340 LEU A N 1
ATOM 2555 C CA . LEU A 1 340 ? -11.695 -38.656 -2.564 1 92.69 340 LEU A CA 1
ATOM 2556 C C . LEU A 1 340 ? -11.469 -38.781 -4.066 1 92.69 340 LEU A C 1
ATOM 2558 O O . LEU A 1 340 ? -12.414 -38.969 -4.832 1 92.69 340 LEU A O 1
ATOM 2562 N N . THR A 1 341 ? -10.289 -38.75 -4.523 1 90 341 THR A N 1
ATOM 2563 C CA . THR A 1 341 ? -9.969 -38.844 -5.945 1 90 341 THR A CA 1
ATOM 2564 C C . THR A 1 341 ? -9.891 -40.312 -6.379 1 90 341 THR A C 1
ATOM 2566 O O . THR A 1 341 ? -9.141 -41.094 -5.793 1 90 341 THR A O 1
ATOM 2569 N N . PRO A 1 342 ? -10.68 -40.688 -7.359 1 86.31 342 PRO A N 1
ATOM 2570 C CA . PRO A 1 342 ? -10.609 -42.094 -7.832 1 86.31 342 PRO A CA 1
ATOM 2571 C C . PRO A 1 342 ? -9.203 -42.5 -8.25 1 86.31 342 PRO A C 1
ATOM 2573 O O . PRO A 1 342 ? -8.523 -41.75 -8.969 1 86.31 342 PRO A O 1
ATOM 2576 N N . GLY A 1 343 ? -8.734 -43.531 -7.715 1 83.25 343 GLY A N 1
ATOM 2577 C CA . GLY A 1 343 ? -7.43 -44.062 -8.102 1 83.25 343 GLY A CA 1
ATOM 2578 C C . GLY A 1 343 ? -6.332 -43.719 -7.113 1 83.25 343 GLY A C 1
ATOM 2579 O O . GLY A 1 343 ? -5.215 -44.219 -7.207 1 83.25 343 GLY A O 1
ATOM 2580 N N . ALA A 1 344 ? -6.73 -42.938 -6.172 1 90.06 344 ALA A N 1
ATOM 2581 C CA . ALA A 1 344 ? -5.711 -42.562 -5.203 1 90.06 344 ALA A CA 1
ATOM 2582 C C . ALA A 1 344 ? -5.461 -43.656 -4.188 1 90.06 344 ALA A C 1
ATOM 2584 O O . ALA A 1 344 ? -6.402 -44.219 -3.621 1 90.06 344 ALA A O 1
ATOM 2585 N N . THR A 1 345 ? -4.184 -44.031 -4.027 1 92.5 345 THR A N 1
ATOM 2586 C CA . THR A 1 345 ? -3.809 -44.969 -2.988 1 92.5 345 THR A CA 1
ATOM 2587 C C . THR A 1 345 ? -3.57 -44.281 -1.662 1 92.5 345 THR A C 1
ATOM 2589 O O . THR A 1 345 ? -3.322 -43.062 -1.638 1 92.5 345 THR A O 1
ATOM 2592 N N . THR A 1 346 ? -3.65 -45.031 -0.607 1 94.81 346 THR A N 1
ATOM 2593 C CA . THR A 1 346 ? -3.451 -44.469 0.72 1 94.81 346 THR A CA 1
ATOM 2594 C C . THR A 1 346 ? -2.041 -43.875 0.856 1 94.81 346 THR A C 1
ATOM 2596 O O . THR A 1 346 ? -1.847 -42.844 1.475 1 94.81 346 THR A O 1
ATOM 2599 N N . VAL A 1 347 ? -1.104 -44.562 0.256 1 95.25 347 VAL A N 1
ATOM 2600 C CA . VAL A 1 347 ? 0.282 -44.125 0.375 1 95.25 347 VAL A CA 1
ATOM 2601 C C . VAL A 1 347 ? 0.485 -42.844 -0.427 1 95.25 347 VAL A C 1
ATOM 2603 O O . VAL A 1 347 ? 1.166 -41.938 0.027 1 95.25 347 VAL A O 1
ATOM 2606 N N . ALA A 1 348 ? -0.062 -42.781 -1.62 1 94.25 348 ALA A N 1
ATOM 2607 C CA . ALA A 1 348 ? 0.029 -41.562 -2.422 1 94.25 348 ALA A CA 1
ATOM 2608 C C . ALA A 1 348 ? -0.658 -40.406 -1.723 1 94.25 348 ALA A C 1
ATOM 2610 O O . ALA A 1 348 ? -0.17 -39.281 -1.77 1 94.25 348 ALA A O 1
ATOM 2611 N N . THR A 1 349 ? -1.788 -40.719 -1.092 1 96.56 349 THR A N 1
ATOM 2612 C CA . THR A 1 349 ? -2.533 -39.688 -0.353 1 96.56 349 THR A CA 1
ATOM 2613 C C . THR A 1 349 ? -1.69 -39.125 0.785 1 96.56 349 THR A C 1
ATOM 2615 O O . THR A 1 349 ? -1.628 -37.906 0.971 1 96.56 349 THR A O 1
ATOM 2618 N N . LEU A 1 350 ? -1.051 -40 1.485 1 97.25 350 LEU A N 1
ATOM 2619 C CA . LEU A 1 350 ? -0.194 -39.562 2.59 1 97.25 350 LEU A CA 1
ATOM 2620 C C . LEU A 1 350 ? 1.005 -38.781 2.08 1 97.25 350 LEU A C 1
ATOM 2622 O O . LEU A 1 350 ? 1.443 -37.812 2.725 1 97.25 350 LEU A O 1
ATOM 2626 N N . ALA A 1 351 ? 1.523 -39.188 0.958 1 96.88 351 ALA A N 1
ATOM 2627 C CA . ALA A 1 351 ? 2.668 -38.5 0.379 1 96.88 351 ALA A CA 1
ATOM 2628 C C . ALA A 1 351 ? 2.318 -37.031 0.047 1 96.88 351 ALA A C 1
ATOM 2630 O O . ALA A 1 351 ? 3.076 -36.125 0.37 1 96.88 351 ALA A O 1
ATOM 2631 N N . VAL A 1 352 ? 1.218 -36.844 -0.606 1 96.5 352 VAL A N 1
ATOM 2632 C CA . VAL A 1 352 ? 0.789 -35.5 -0.986 1 96.5 352 VAL A CA 1
ATOM 2633 C C . VAL A 1 352 ? 0.521 -34.656 0.267 1 96.5 352 VAL A C 1
ATOM 2635 O O . VAL A 1 352 ? 0.888 -33.5 0.33 1 96.5 352 VAL A O 1
ATOM 2638 N N . SER A 1 353 ? -0.08 -35.281 1.253 1 98.12 353 SER A N 1
ATOM 2639 C CA . SER A 1 353 ? -0.434 -34.562 2.488 1 98.12 353 SER A CA 1
ATOM 2640 C C . SER A 1 353 ? 0.811 -34.125 3.248 1 98.12 353 SER A C 1
ATOM 2642 O O . SER A 1 353 ? 0.88 -33 3.725 1 98.12 353 SER A O 1
ATOM 2644 N N . VAL A 1 354 ? 1.775 -35 3.35 1 98.31 354 VAL A N 1
ATOM 2645 C CA . VAL A 1 354 ? 3.025 -34.688 4.031 1 98.31 354 VAL A CA 1
ATOM 2646 C C . VAL A 1 354 ? 3.775 -33.594 3.26 1 98.31 354 VAL A C 1
ATOM 2648 O O . VAL A 1 354 ? 4.305 -32.656 3.855 1 98.31 354 VAL A O 1
ATOM 2651 N N . ALA A 1 355 ? 3.814 -33.75 1.985 1 98.38 355 ALA A N 1
ATOM 2652 C CA . ALA A 1 355 ? 4.469 -32.75 1.147 1 98.38 355 ALA A CA 1
ATOM 2653 C C . ALA A 1 355 ? 3.795 -31.391 1.296 1 98.38 355 ALA A C 1
ATOM 2655 O O . ALA A 1 355 ? 4.469 -30.359 1.317 1 98.38 355 ALA A O 1
ATOM 2656 N N . MET A 1 356 ? 2.494 -31.375 1.403 1 98.06 356 MET A N 1
ATOM 2657 C CA . MET A 1 356 ? 1.735 -30.141 1.582 1 98.06 356 MET A CA 1
ATOM 2658 C C . MET A 1 356 ? 2.162 -29.422 2.857 1 98.06 356 MET A C 1
ATOM 2660 O O . MET A 1 356 ? 2.492 -28.234 2.824 1 98.06 356 MET A O 1
ATOM 2664 N N . GLY A 1 357 ? 2.166 -30.125 3.93 1 98.62 357 GLY A N 1
ATOM 2665 C CA . GLY A 1 357 ? 2.561 -29.531 5.195 1 98.62 357 GLY A CA 1
ATOM 2666 C C . GLY A 1 357 ? 3.977 -28.984 5.184 1 98.62 35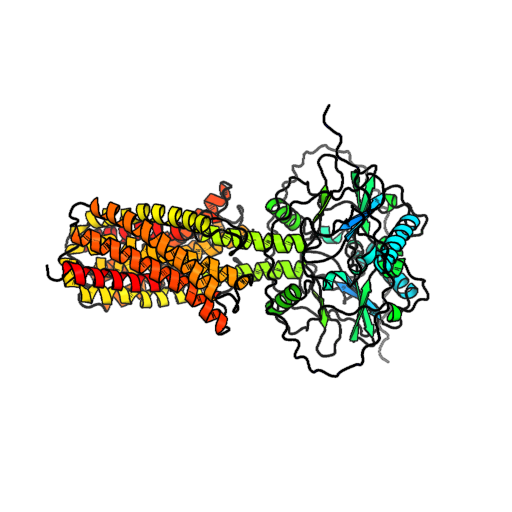7 GLY A C 1
ATOM 2667 O O . GLY A 1 357 ? 4.219 -27.859 5.621 1 98.62 357 GLY A O 1
ATOM 2668 N N . THR A 1 358 ? 4.875 -29.766 4.66 1 98.56 358 THR A N 1
ATOM 2669 C CA . THR A 1 358 ? 6.281 -29.391 4.629 1 98.56 358 THR A CA 1
ATOM 2670 C C . THR A 1 358 ? 6.5 -28.188 3.732 1 98.56 358 THR A C 1
ATOM 2672 O O . THR A 1 358 ? 7.23 -27.25 4.098 1 98.56 358 THR A O 1
ATOM 2675 N N . THR A 1 359 ? 5.875 -28.188 2.596 1 98.38 359 THR A N 1
ATOM 2676 C CA . THR A 1 359 ? 6.047 -27.094 1.647 1 98.38 359 THR A CA 1
ATOM 2677 C C . THR A 1 359 ? 5.441 -25.812 2.195 1 98.38 359 THR A C 1
ATOM 2679 O O . THR A 1 359 ? 5.992 -24.719 1.992 1 98.38 359 THR A O 1
ATOM 2682 N N . VAL A 1 360 ? 4.32 -25.891 2.863 1 98.69 360 VAL A N 1
ATOM 2683 C CA . VAL A 1 360 ? 3.652 -24.719 3.412 1 98.69 360 VAL A CA 1
ATOM 2684 C C . VAL A 1 360 ? 4.523 -24.078 4.5 1 98.69 360 VAL A C 1
ATOM 2686 O O . VAL A 1 360 ? 4.715 -22.859 4.52 1 98.69 360 VAL A O 1
ATOM 2689 N N . VAL A 1 361 ? 5.031 -24.891 5.363 1 98.69 361 VAL A N 1
ATOM 2690 C CA . VAL A 1 361 ? 5.898 -24.359 6.41 1 98.69 361 VAL A CA 1
ATOM 2691 C C . VAL A 1 361 ? 7.121 -23.688 5.781 1 98.69 361 VAL A C 1
ATOM 2693 O O . VAL A 1 361 ? 7.508 -22.594 6.184 1 98.69 361 VAL A O 1
ATOM 2696 N N . GLY A 1 362 ? 7.734 -24.359 4.836 1 98.44 362 GLY A N 1
ATOM 2697 C CA . GLY A 1 362 ? 8.875 -23.781 4.148 1 98.44 362 GLY A CA 1
ATOM 2698 C C . GLY A 1 362 ? 8.555 -22.469 3.469 1 98.44 362 GLY A C 1
ATOM 2699 O O . GLY A 1 362 ? 9.328 -21.516 3.555 1 98.44 362 GLY A O 1
ATOM 2700 N N . ALA A 1 363 ? 7.441 -22.422 2.783 1 98.44 363 ALA A N 1
ATOM 2701 C CA . ALA A 1 363 ? 7.023 -21.234 2.061 1 98.44 363 ALA A CA 1
ATOM 2702 C C . ALA A 1 363 ? 6.801 -20.062 3.018 1 98.44 363 ALA A C 1
ATOM 2704 O O . ALA A 1 363 ? 7.215 -18.938 2.738 1 98.44 363 ALA A O 1
ATOM 2705 N N . VAL A 1 364 ? 6.113 -20.297 4.145 1 98.62 364 VAL A N 1
ATOM 2706 C CA . VAL A 1 364 ? 5.836 -19.266 5.137 1 98.62 364 VAL A CA 1
ATOM 2707 C C . VAL A 1 364 ? 7.148 -18.75 5.73 1 98.62 364 VAL A C 1
ATOM 2709 O O . VAL A 1 364 ? 7.336 -17.547 5.883 1 98.62 364 VAL A O 1
ATOM 2712 N N . MET A 1 365 ? 7.992 -19.641 6.016 1 98.5 365 MET A N 1
ATOM 2713 C CA . MET A 1 365 ? 9.281 -19.266 6.586 1 98.5 365 MET A CA 1
ATOM 2714 C C . MET A 1 365 ? 10.102 -18.453 5.586 1 98.5 365 MET A C 1
ATOM 2716 O O . MET A 1 365 ? 10.703 -17.438 5.945 1 98.5 365 MET A O 1
ATOM 2720 N N . PHE A 1 366 ? 10.125 -18.891 4.398 1 97.81 366 PHE A N 1
ATOM 2721 C CA . PHE A 1 366 ? 10.844 -18.156 3.373 1 97.81 366 PHE A CA 1
ATOM 2722 C C . PHE A 1 366 ? 10.234 -16.781 3.164 1 97.81 366 PHE A C 1
ATOM 2724 O O . PHE A 1 366 ? 10.953 -15.789 3.012 1 97.81 366 PHE A O 1
ATOM 2731 N N . GLY A 1 367 ? 8.914 -16.703 3.115 1 97.81 367 GLY A N 1
ATOM 2732 C CA . GLY A 1 367 ? 8.203 -15.445 2.957 1 97.81 367 GLY A CA 1
ATOM 2733 C C . GLY A 1 367 ? 8.43 -14.484 4.109 1 97.81 367 GLY A C 1
ATOM 2734 O O . GLY A 1 367 ? 8.242 -13.281 3.963 1 97.81 367 GLY A O 1
ATOM 2735 N N . THR A 1 368 ? 8.883 -14.984 5.219 1 98.19 368 THR A N 1
ATOM 2736 C CA . THR A 1 368 ? 9.133 -14.18 6.414 1 98.19 368 THR A CA 1
ATOM 2737 C C . THR A 1 368 ? 10.602 -13.781 6.496 1 98.19 368 THR A C 1
ATOM 2739 O O . THR A 1 368 ? 10.922 -12.609 6.691 1 98.19 368 THR A O 1
ATOM 2742 N N . ILE A 1 369 ? 11.445 -14.695 6.273 1 98.06 369 ILE A N 1
ATOM 2743 C CA . ILE A 1 369 ? 12.867 -14.508 6.527 1 98.06 369 ILE A CA 1
ATOM 2744 C C . ILE A 1 369 ? 13.492 -13.68 5.406 1 98.06 369 ILE A C 1
ATOM 2746 O O . ILE A 1 369 ? 14.32 -12.805 5.656 1 98.06 369 ILE A O 1
ATOM 2750 N N . ALA A 1 370 ? 13.117 -13.914 4.188 1 97.38 370 ALA A N 1
ATOM 2751 C CA . ALA A 1 370 ? 13.742 -13.258 3.043 1 97.38 370 ALA A CA 1
ATOM 2752 C C . ALA A 1 370 ? 13.617 -11.734 3.15 1 97.38 370 ALA A C 1
ATOM 2754 O O . ALA A 1 370 ? 14.617 -11.023 3.066 1 97.38 370 ALA A O 1
ATOM 2755 N N . PRO A 1 371 ? 12.453 -11.188 3.385 1 97 371 PRO A N 1
ATOM 2756 C CA . PRO A 1 371 ? 12.352 -9.734 3.523 1 97 371 PRO A CA 1
ATOM 2757 C C . PRO A 1 371 ? 13.156 -9.195 4.707 1 97 371 PRO A C 1
ATOM 2759 O O . PRO A 1 371 ? 13.734 -8.109 4.625 1 97 371 PRO A O 1
ATOM 2762 N N . ILE A 1 372 ? 13.164 -9.914 5.801 1 97.19 372 ILE A N 1
ATOM 2763 C CA . ILE A 1 372 ? 13.883 -9.484 6.992 1 97.19 372 ILE A CA 1
ATOM 2764 C C . ILE A 1 372 ? 15.383 -9.43 6.695 1 97.19 372 ILE A C 1
ATOM 2766 O O . ILE A 1 372 ? 16.062 -8.477 7.086 1 97.19 372 ILE A O 1
ATOM 2770 N N . VAL A 1 373 ? 15.867 -10.422 6.016 1 96.56 373 VAL A N 1
ATOM 2771 C CA . VAL A 1 373 ? 17.281 -10.484 5.668 1 96.56 373 VAL A CA 1
ATOM 2772 C C . VAL A 1 373 ? 17.641 -9.352 4.707 1 96.56 373 VAL A C 1
ATOM 2774 O O . VAL A 1 373 ? 18.656 -8.688 4.875 1 96.56 373 VAL A O 1
ATOM 2777 N N . LEU A 1 374 ? 16.812 -9.156 3.715 1 95.25 374 LEU A N 1
ATOM 2778 C CA . LEU A 1 374 ? 17.047 -8.055 2.781 1 95.25 374 LEU A CA 1
ATOM 2779 C C . LEU A 1 374 ? 17.094 -6.719 3.512 1 95.25 374 LEU A C 1
ATOM 2781 O O . LEU A 1 374 ? 17.984 -5.902 3.268 1 95.25 374 LEU A O 1
ATOM 2785 N N . HIS A 1 375 ? 16.141 -6.52 4.367 1 93.94 375 HIS A N 1
ATOM 2786 C CA . HIS A 1 375 ? 16.078 -5.293 5.16 1 93.94 375 HIS A CA 1
ATOM 2787 C C . HIS A 1 375 ? 17.344 -5.121 6 1 93.94 375 HIS A C 1
ATOM 2789 O O . HIS A 1 375 ? 17.891 -4.02 6.094 1 93.94 375 HIS A O 1
ATOM 2795 N N . GLY A 1 376 ? 17.812 -6.141 6.641 1 93.38 376 GLY A N 1
ATOM 2796 C CA . GLY A 1 376 ? 19.031 -6.121 7.445 1 93.38 376 GLY A CA 1
ATOM 2797 C C . GLY A 1 376 ? 20.266 -5.777 6.645 1 93.38 376 GLY A C 1
ATOM 2798 O O . GLY A 1 376 ? 21.219 -5.195 7.176 1 93.38 376 GLY A O 1
ATOM 2799 N N . MET A 1 377 ? 20.234 -6.055 5.371 1 94.31 377 MET A N 1
ATOM 2800 C CA . MET A 1 377 ? 21.375 -5.793 4.492 1 94.31 377 MET A CA 1
ATOM 2801 C C . MET A 1 377 ? 21.281 -4.402 3.875 1 94.31 377 MET A C 1
ATOM 2803 O O . MET A 1 377 ? 22.109 -4.023 3.047 1 94.31 377 MET A O 1
ATOM 2807 N N . GLY A 1 378 ? 20.219 -3.73 4.137 1 91 378 GLY A N 1
ATOM 2808 C CA . GLY A 1 378 ? 20.031 -2.381 3.633 1 91 378 GLY A CA 1
ATOM 2809 C C . GLY A 1 378 ? 19.328 -2.336 2.291 1 91 378 GLY A C 1
ATOM 2810 O O . GLY A 1 378 ? 19.312 -1.302 1.622 1 91 378 GLY A O 1
ATOM 2811 N N . VAL A 1 379 ? 18.828 -3.461 1.902 1 92.19 379 VAL A N 1
ATOM 2812 C CA . VAL A 1 379 ? 18.062 -3.531 0.662 1 92.19 379 VAL A CA 1
ATOM 2813 C C . VAL A 1 379 ? 16.578 -3.422 0.966 1 92.19 379 VAL A C 1
ATOM 2815 O O . VAL A 1 379 ? 16.094 -4.004 1.938 1 92.19 379 VAL A O 1
ATOM 2818 N N . ASP A 1 380 ? 15.938 -2.645 0.218 1 91.25 380 ASP A N 1
ATOM 2819 C CA . ASP A 1 380 ? 14.5 -2.492 0.412 1 91.25 380 ASP A CA 1
ATOM 2820 C C . ASP A 1 380 ? 13.773 -3.828 0.248 1 91.25 380 ASP A C 1
ATOM 2822 O O . ASP A 1 380 ? 13.844 -4.449 -0.814 1 91.25 380 ASP A O 1
ATOM 2826 N N . PRO A 1 381 ? 13.047 -4.227 1.171 1 94.12 381 PRO A N 1
ATOM 2827 C CA . PRO A 1 381 ? 12.391 -5.535 1.14 1 94.12 381 PRO A CA 1
ATOM 2828 C C . PRO A 1 381 ? 11.359 -5.656 0.019 1 94.12 381 PRO A C 1
ATOM 2830 O O . PRO A 1 381 ? 11.047 -6.766 -0.417 1 94.12 381 PRO A O 1
ATOM 2833 N N . VAL A 1 382 ? 10.859 -4.617 -0.442 1 92.12 382 VAL A N 1
ATOM 2834 C CA . VAL A 1 382 ? 9.836 -4.625 -1.484 1 92.12 382 VAL A CA 1
ATOM 2835 C C . VAL A 1 382 ? 10.43 -5.145 -2.789 1 92.12 382 VAL A C 1
ATOM 2837 O O . VAL A 1 382 ? 9.703 -5.559 -3.691 1 92.12 382 VAL A O 1
ATOM 2840 N N . ASN A 1 383 ? 11.742 -5.152 -2.814 1 87.5 383 ASN A N 1
ATOM 2841 C CA . ASN A 1 383 ? 12.43 -5.688 -3.986 1 87.5 383 ASN A CA 1
ATOM 2842 C C . ASN A 1 383 ? 12.297 -7.207 -4.062 1 87.5 383 ASN A C 1
ATOM 2844 O O . ASN A 1 383 ? 12.578 -7.809 -5.102 1 87.5 383 ASN A O 1
ATOM 2848 N N . PHE A 1 384 ? 11.93 -7.805 -2.949 1 88.06 384 PHE A N 1
ATOM 2849 C CA . PHE A 1 384 ? 11.547 -9.211 -2.998 1 88.06 384 PHE A CA 1
ATOM 2850 C C . PHE A 1 384 ? 10.102 -9.359 -3.471 1 88.06 384 PHE A C 1
ATOM 2852 O O . PHE A 1 384 ? 9.188 -9.5 -2.658 1 88.06 384 PHE A O 1
ATOM 2859 N N . ALA A 1 385 ? 9.992 -9.453 -4.703 1 85.62 385 ALA A N 1
ATOM 2860 C CA . ALA A 1 385 ? 8.695 -9.422 -5.371 1 85.62 385 ALA A CA 1
ATOM 2861 C C . ALA A 1 385 ? 7.875 -10.672 -5.035 1 85.62 385 ALA A C 1
ATOM 2863 O O . ALA A 1 385 ? 8.422 -11.766 -4.926 1 85.62 385 ALA A O 1
ATOM 2864 N N . SER A 1 386 ? 6.613 -10.445 -4.91 1 92.88 386 SER A N 1
ATOM 2865 C CA . SER A 1 386 ? 5.676 -11.531 -4.648 1 92.88 386 SER A CA 1
ATOM 2866 C C . SER A 1 386 ? 5.801 -12.633 -5.691 1 92.88 386 SER A C 1
ATOM 2868 O O . SER A 1 386 ? 5.812 -13.82 -5.352 1 92.88 386 SER A O 1
ATOM 2870 N N . PRO A 1 387 ? 5.988 -12.344 -6.949 1 94.75 387 PRO A N 1
ATOM 2871 C CA . PRO A 1 387 ? 6.152 -13.391 -7.961 1 94.75 387 PRO A CA 1
ATOM 2872 C C . PRO A 1 387 ? 7.406 -14.234 -7.746 1 94.75 387 PRO A C 1
ATOM 2874 O O . PRO A 1 387 ? 7.406 -15.438 -8.023 1 94.75 387 PRO A O 1
ATOM 2877 N N . ALA A 1 388 ? 8.445 -13.594 -7.277 1 95.44 388 ALA A N 1
ATOM 2878 C CA . ALA A 1 388 ? 9.68 -14.328 -7.02 1 95.44 388 ALA A CA 1
ATOM 2879 C C . ALA A 1 388 ? 9.484 -15.359 -5.918 1 95.44 388 ALA A C 1
ATOM 2881 O O . ALA A 1 388 ? 9.953 -16.5 -6.031 1 95.44 388 ALA A O 1
ATOM 2882 N N . LEU A 1 389 ? 8.867 -14.961 -4.934 1 94.81 389 LEU A N 1
ATOM 2883 C CA . LEU A 1 389 ? 8.586 -15.898 -3.848 1 94.81 389 LEU A CA 1
ATOM 2884 C C . LEU A 1 389 ? 7.699 -17.031 -4.336 1 94.81 389 LEU A C 1
ATOM 2886 O O . LEU A 1 389 ? 7.941 -18.203 -4.008 1 94.81 389 LEU A O 1
ATOM 2890 N N . ALA A 1 390 ? 6.664 -16.719 -5.047 1 94.5 390 ALA A N 1
ATOM 2891 C CA . ALA A 1 390 ? 5.758 -17.734 -5.57 1 94.5 390 ALA A CA 1
ATOM 2892 C C . ALA A 1 390 ? 6.512 -18.734 -6.438 1 94.5 390 ALA A C 1
ATOM 2894 O O . ALA A 1 390 ? 6.309 -19.953 -6.312 1 94.5 390 ALA A O 1
ATOM 2895 N N . THR A 1 391 ? 7.359 -18.25 -7.281 1 95.12 391 THR A N 1
ATOM 2896 C CA . THR A 1 391 ? 8.109 -19.109 -8.188 1 95.12 391 THR A CA 1
ATOM 2897 C C . THR A 1 391 ? 9.07 -20 -7.41 1 95.12 391 THR A C 1
ATOM 2899 O O . THR A 1 391 ? 9.18 -21.188 -7.691 1 95.12 391 THR A O 1
ATOM 2902 N N . LEU A 1 392 ? 9.727 -19.469 -6.492 1 95.44 392 LEU A N 1
ATOM 2903 C CA . LEU A 1 392 ? 10.648 -20.266 -5.688 1 95.44 392 LEU A CA 1
ATOM 2904 C C . LEU A 1 392 ? 9.906 -21.328 -4.898 1 95.44 392 LEU A C 1
ATOM 2906 O O . LEU A 1 392 ? 10.398 -22.453 -4.754 1 95.44 392 LEU A O 1
ATOM 2910 N N . THR A 1 393 ? 8.844 -20.953 -4.406 1 94.12 393 THR A N 1
ATOM 2911 C CA . THR A 1 393 ? 8.023 -21.906 -3.67 1 94.12 393 THR A CA 1
ATOM 2912 C C . THR A 1 393 ? 7.504 -23 -4.598 1 94.12 393 THR A C 1
ATOM 2914 O O . THR A 1 393 ? 7.363 -24.156 -4.188 1 94.12 393 THR A O 1
ATOM 2917 N N . ASP A 1 394 ? 7.18 -22.641 -5.816 1 94.75 394 ASP A N 1
ATOM 2918 C CA . ASP A 1 394 ? 6.766 -23.641 -6.801 1 94.75 394 ASP A CA 1
ATOM 2919 C C . ASP A 1 394 ? 7.863 -24.672 -7.027 1 94.75 394 ASP A C 1
ATOM 2921 O O . ASP A 1 394 ? 7.609 -25.875 -6.973 1 94.75 394 ASP A O 1
ATOM 2925 N N . VAL A 1 395 ? 9.031 -24.188 -7.25 1 95.88 395 VAL A N 1
ATOM 2926 C CA . VAL A 1 395 ? 10.156 -25.078 -7.535 1 95.88 395 VAL A CA 1
ATOM 2927 C C . VAL A 1 395 ? 10.445 -25.953 -6.32 1 95.88 395 VAL A C 1
ATOM 2929 O O . VAL A 1 395 ? 10.586 -27.172 -6.445 1 95.88 395 VAL A O 1
ATOM 2932 N N . SER A 1 396 ? 10.477 -25.391 -5.176 1 96.44 396 SER A N 1
ATOM 2933 C CA . SER A 1 396 ? 10.734 -26.141 -3.955 1 96.44 396 SER A CA 1
ATOM 2934 C C . SER A 1 396 ? 9.602 -27.109 -3.658 1 96.44 396 SER A C 1
ATOM 2936 O O . SER A 1 396 ? 9.844 -28.219 -3.17 1 96.44 396 SER A O 1
ATOM 2938 N N . GLY A 1 397 ? 8.422 -26.672 -3.936 1 96.06 397 GLY A N 1
ATOM 2939 C CA . GLY A 1 397 ? 7.281 -27.547 -3.742 1 96.06 397 GLY A CA 1
ATOM 2940 C C . GLY A 1 397 ? 7.324 -28.781 -4.609 1 96.06 397 GLY A C 1
ATOM 2941 O O . GLY A 1 397 ? 7.027 -29.891 -4.141 1 96.06 397 GLY A O 1
ATOM 2942 N N . VAL A 1 398 ? 7.688 -28.625 -5.836 1 95.19 398 VAL A N 1
ATOM 2943 C CA . VAL A 1 398 ? 7.84 -29.766 -6.746 1 95.19 398 VAL A CA 1
ATOM 2944 C C . VAL A 1 398 ? 8.914 -30.703 -6.215 1 95.19 398 VAL A C 1
ATOM 2946 O O . VAL A 1 398 ? 8.719 -31.922 -6.184 1 95.19 398 VAL A O 1
ATOM 2949 N N . PHE A 1 399 ? 9.961 -30.203 -5.793 1 96.75 399 PHE A N 1
ATOM 2950 C CA . PHE A 1 399 ? 11.062 -31 -5.27 1 96.75 399 PHE A CA 1
ATOM 2951 C C . PHE A 1 399 ? 10.617 -31.781 -4.035 1 96.75 399 PHE A C 1
ATOM 2953 O O . PHE A 1 399 ? 10.914 -32.969 -3.902 1 96.75 399 PHE A O 1
ATOM 2960 N N . ILE A 1 400 ? 9.953 -31.125 -3.17 1 97.38 400 ILE A N 1
ATOM 2961 C CA . ILE A 1 400 ? 9.531 -31.75 -1.918 1 97.38 400 ILE A CA 1
ATOM 2962 C C . ILE A 1 400 ? 8.516 -32.844 -2.207 1 97.38 400 ILE A C 1
ATOM 2964 O O . ILE A 1 400 ? 8.625 -33.969 -1.676 1 97.38 400 ILE A O 1
ATOM 2968 N N . LEU A 1 401 ? 7.574 -32.562 -3.037 1 95.94 401 LEU A N 1
ATOM 2969 C CA . LEU A 1 401 ? 6.559 -33.531 -3.365 1 95.94 401 LEU A CA 1
ATOM 2970 C C . LEU A 1 401 ? 7.191 -34.781 -3.998 1 95.94 401 LEU A C 1
ATOM 2972 O O . LEU A 1 401 ? 6.895 -35.906 -3.598 1 95.94 401 LEU A O 1
ATOM 2976 N N . CYS A 1 402 ? 8.078 -34.562 -4.945 1 94.69 402 CYS A N 1
ATOM 2977 C CA . CYS A 1 402 ? 8.719 -35.688 -5.637 1 94.69 402 CYS A CA 1
ATOM 2978 C C . CYS A 1 402 ? 9.617 -36.469 -4.691 1 94.69 402 CYS A C 1
ATOM 2980 O O . CYS A 1 402 ? 9.664 -37.688 -4.75 1 94.69 402 CYS A O 1
ATOM 2982 N N . SER A 1 403 ? 10.32 -35.781 -3.832 1 96.38 403 SER A N 1
ATOM 2983 C CA . SER A 1 403 ? 11.195 -36.438 -2.873 1 96.38 403 SER A CA 1
ATOM 2984 C C . SER A 1 403 ? 10.398 -37.281 -1.877 1 96.38 403 SER A C 1
ATOM 2986 O O . SER A 1 403 ? 10.766 -38.406 -1.572 1 96.38 403 SER A O 1
ATOM 2988 N N . VAL A 1 404 ? 9.32 -36.75 -1.42 1 96.75 404 VAL A N 1
ATOM 2989 C CA . VAL A 1 404 ? 8.469 -37.438 -0.472 1 96.75 404 VAL A CA 1
ATOM 2990 C C . VAL A 1 404 ? 7.816 -38.656 -1.163 1 96.75 404 VAL A C 1
ATOM 2992 O O . VAL A 1 404 ? 7.738 -39.75 -0.589 1 96.75 404 VAL A O 1
ATOM 2995 N N . ALA A 1 405 ? 7.348 -38.469 -2.377 1 95.19 405 ALA A N 1
ATOM 2996 C CA . ALA A 1 405 ? 6.75 -39.531 -3.146 1 95.19 405 ALA A CA 1
ATOM 2997 C C . ALA A 1 405 ? 7.754 -40.656 -3.3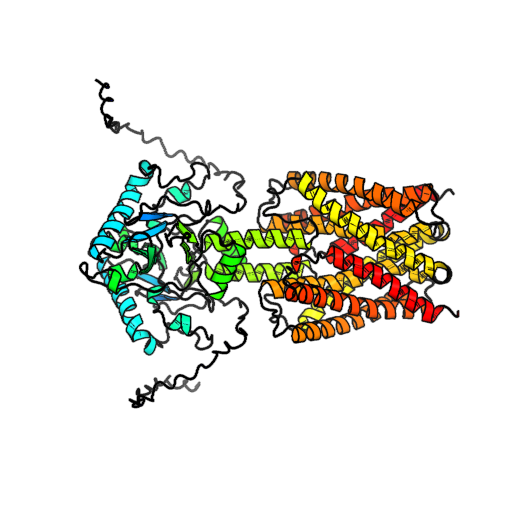83 1 95.19 405 ALA A C 1
ATOM 2999 O O . ALA A 1 405 ? 7.418 -41.844 -3.254 1 95.19 405 ALA A O 1
ATOM 3000 N N . LYS A 1 406 ? 8.953 -40.281 -3.719 1 95.12 406 LYS A N 1
ATOM 3001 C CA . LYS A 1 406 ? 9.992 -41.281 -3.941 1 95.12 406 LYS A CA 1
ATOM 3002 C C . LYS A 1 406 ? 10.281 -42.062 -2.664 1 95.12 406 LYS A C 1
ATOM 3004 O O . LYS A 1 406 ? 10.445 -43.281 -2.703 1 95.12 406 LYS A O 1
ATOM 3009 N N . LEU A 1 407 ? 10.344 -41.406 -1.604 1 95.12 407 LEU A N 1
ATOM 3010 C CA . LEU A 1 407 ? 10.648 -42.031 -0.319 1 95.12 407 LEU A CA 1
ATOM 3011 C C . LEU A 1 407 ? 9.531 -43 0.098 1 95.12 407 LEU A C 1
ATOM 3013 O O . LEU A 1 407 ? 9.805 -44.062 0.663 1 95.12 407 LEU A O 1
ATOM 3017 N N . MET A 1 408 ? 8.32 -42.688 -0.269 1 94.38 408 MET A N 1
ATOM 3018 C CA . MET A 1 408 ? 7.188 -43.469 0.24 1 94.38 408 MET A CA 1
ATOM 3019 C C . MET A 1 408 ? 6.723 -44.5 -0.784 1 94.38 408 MET A C 1
ATOM 3021 O O . MET A 1 408 ? 6.207 -45.531 -0.417 1 94.38 408 MET A O 1
ATOM 3025 N N . LEU A 1 409 ? 6.914 -44.125 -2.004 1 89.38 409 LEU A N 1
ATOM 3026 C CA . LEU A 1 409 ? 6.363 -44.969 -3.059 1 89.38 409 LEU A CA 1
ATOM 3027 C C . LEU A 1 409 ? 7.473 -45.688 -3.82 1 89.38 409 LEU A C 1
ATOM 3029 O O . LEU A 1 409 ? 7.207 -46.594 -4.605 1 89.38 409 LEU A O 1
ATOM 3033 N N . GLY A 1 410 ? 8.672 -45.188 -3.938 1 74.75 410 GLY A N 1
ATOM 3034 C CA . GLY A 1 410 ? 9.773 -45.688 -4.742 1 74.75 410 GLY A CA 1
ATOM 3035 C C . GLY A 1 410 ? 9.969 -47.188 -4.605 1 74.75 410 GLY A C 1
ATOM 3036 O O . GLY A 1 410 ? 10.297 -47.875 -5.582 1 74.75 410 GLY A O 1
ATOM 3037 N N . ASP A 1 411 ? 9.977 -47.688 -3.525 1 59.41 411 ASP A N 1
ATOM 3038 C CA . ASP A 1 411 ? 10.227 -49.125 -3.422 1 59.41 411 ASP A CA 1
ATOM 3039 C C . ASP A 1 411 ? 8.977 -49.938 -3.805 1 59.41 411 ASP A C 1
ATOM 3041 O O . ASP A 1 411 ? 8.984 -51.156 -3.75 1 59.41 411 ASP A O 1
ATOM 3045 N N . LEU A 1 412 ? 8.023 -49.219 -4.234 1 46.34 412 LEU A N 1
ATOM 3046 C CA . LEU A 1 412 ? 6.84 -50 -4.59 1 46.34 412 LEU A CA 1
ATOM 3047 C C . LEU A 1 412 ? 6.695 -50.094 -6.105 1 46.34 412 LEU A C 1
ATOM 3049 O O . LEU A 1 412 ? 7.082 -49.188 -6.836 1 46.34 412 LEU A O 1
ATOM 3053 N N . MET B 1 1 ? -27.953 19.125 60.344 1 22.28 1 MET B N 1
ATOM 3054 C CA . MET B 1 1 ? -26.953 20.188 60.469 1 22.28 1 MET B CA 1
ATOM 3055 C C . MET B 1 1 ? -25.625 19.766 59.844 1 22.28 1 MET B C 1
ATOM 3057 O O . MET B 1 1 ? -24.953 18.875 60.375 1 22.28 1 MET B O 1
ATOM 3061 N N . ARG B 1 2 ? -25.641 19.547 58.562 1 27.36 2 ARG B N 1
ATOM 3062 C CA . ARG B 1 2 ? -24.812 18.688 57.719 1 27.36 2 ARG B CA 1
ATOM 3063 C C . ARG B 1 2 ? -23.375 19.203 57.656 1 27.36 2 ARG B C 1
ATOM 3065 O O . ARG B 1 2 ? -23.141 20.359 57.344 1 27.36 2 ARG B O 1
ATOM 3072 N N . PRO B 1 3 ? -22.469 18.719 58.531 1 26.41 3 PRO B N 1
ATOM 3073 C CA . PRO B 1 3 ? -21.203 19.344 58.906 1 26.41 3 PRO B CA 1
ATOM 3074 C C . PRO B 1 3 ? -20.375 19.766 57.688 1 26.41 3 PRO B C 1
ATOM 3076 O O . PRO B 1 3 ? -20.5 19.156 56.625 1 26.41 3 PRO B O 1
ATOM 3079 N N . LEU B 1 4 ? -20.078 21 57.594 1 23.58 4 LEU B N 1
ATOM 3080 C CA . LEU B 1 4 ? -19.578 21.922 56.594 1 23.58 4 LEU B CA 1
ATOM 3081 C C . LEU B 1 4 ? -18.141 21.594 56.219 1 23.58 4 LEU B C 1
ATOM 3083 O O . LEU B 1 4 ? -17.281 21.438 57.062 1 23.58 4 LEU B O 1
ATOM 3087 N N . ALA B 1 5 ? -17.906 20.781 55.125 1 24.25 5 ALA B N 1
ATOM 3088 C CA . ALA B 1 5 ? -16.75 20.062 54.625 1 24.25 5 ALA B CA 1
ATOM 3089 C C . ALA B 1 5 ? -15.531 20.984 54.531 1 24.25 5 ALA B C 1
ATOM 3091 O O . ALA B 1 5 ? -15.656 22.125 54.094 1 24.25 5 ALA B O 1
ATOM 3092 N N . PRO B 1 6 ? -14.586 20.734 55.344 1 24.48 6 PRO B N 1
ATOM 3093 C CA . PRO B 1 6 ? -13.492 21.641 55.719 1 24.48 6 PRO B CA 1
ATOM 3094 C C . PRO B 1 6 ? -12.742 22.172 54.469 1 24.48 6 PRO B C 1
ATOM 3096 O O . PRO B 1 6 ? -12.781 21.547 53.406 1 24.48 6 PRO B O 1
ATOM 3099 N N . PRO B 1 7 ? -12.359 23.406 54.469 1 19.36 7 PRO B N 1
ATOM 3100 C CA . PRO B 1 7 ? -11.891 24.328 53.406 1 19.36 7 PRO B CA 1
ATOM 3101 C C . PRO B 1 7 ? -10.562 23.891 52.781 1 19.36 7 PRO B C 1
ATOM 3103 O O . PRO B 1 7 ? -9.797 23.156 53.438 1 19.36 7 PRO B O 1
ATOM 3106 N N . LEU B 1 8 ? -10.5 23.656 51.562 1 21.17 8 LEU B N 1
ATOM 3107 C CA . LEU B 1 8 ? -9.508 23.141 50.625 1 21.17 8 LEU B CA 1
ATOM 3108 C C . LEU B 1 8 ? -8.188 23.891 50.75 1 21.17 8 LEU B C 1
ATOM 3110 O O . LEU B 1 8 ? -8.094 25.062 50.375 1 21.17 8 LEU B O 1
ATOM 3114 N N . ARG B 1 9 ? -7.57 23.812 51.969 1 18.81 9 ARG B N 1
ATOM 3115 C CA . ARG B 1 9 ? -6.43 24.672 52.281 1 18.81 9 ARG B CA 1
ATOM 3116 C C . ARG B 1 9 ? -5.293 24.438 51.281 1 18.81 9 ARG B C 1
ATOM 3118 O O . ARG B 1 9 ? -4.93 23.297 51 1 18.81 9 ARG B O 1
ATOM 3125 N N . ALA B 1 10 ? -5.039 25.438 50.469 1 20.98 10 ALA B N 1
ATOM 3126 C CA . ALA B 1 10 ? -4.082 25.703 49.406 1 20.98 10 ALA B CA 1
ATOM 3127 C C . ALA B 1 10 ? -2.646 25.547 49.906 1 20.98 10 ALA B C 1
ATOM 3129 O O . ALA B 1 10 ? -2.172 26.344 50.719 1 20.98 10 ALA B O 1
ATOM 3130 N N . ALA B 1 11 ? -2.291 24.297 50.438 1 19.45 11 ALA B N 1
ATOM 3131 C CA . ALA B 1 11 ? -0.971 24.234 51.062 1 19.45 11 ALA B CA 1
ATOM 3132 C C . ALA B 1 11 ? 0.12 24.656 50.094 1 19.45 11 ALA B C 1
ATOM 3134 O O . ALA B 1 11 ? 0.224 24.125 48.969 1 19.45 11 ALA B O 1
ATOM 3135 N N . PHE B 1 12 ? 0.537 25.906 50.156 1 20 12 PHE B N 1
ATOM 3136 C CA . PHE B 1 12 ? 1.548 26.688 49.469 1 20 12 PHE B CA 1
ATOM 3137 C C . PHE B 1 12 ? 2.932 26.078 49.656 1 20 12 PHE B C 1
ATOM 3139 O O . PHE B 1 12 ? 3.467 26.062 50.75 1 20 12 PHE B O 1
ATOM 3146 N N . CYS B 1 13 ? 3.146 24.891 49.125 1 19.84 13 CYS B N 1
ATOM 3147 C CA . CYS B 1 13 ? 4.438 24.297 49.438 1 19.84 13 CYS B CA 1
ATOM 3148 C C . CYS B 1 13 ? 5.582 25.219 49.031 1 19.84 13 CYS B C 1
ATOM 3150 O O . CYS B 1 13 ? 5.605 25.719 47.906 1 19.84 13 CYS B O 1
ATOM 3152 N N . ARG B 1 14 ? 6.25 25.828 49.938 1 20.12 14 ARG B N 1
ATOM 3153 C CA . ARG B 1 14 ? 7.359 26.766 49.906 1 20.12 14 ARG B CA 1
ATOM 3154 C C . ARG B 1 14 ? 8.578 26.156 49.25 1 20.12 14 ARG B C 1
ATOM 3156 O O . ARG B 1 14 ? 8.961 25.016 49.531 1 20.12 14 ARG B O 1
ATOM 3163 N N . PRO B 1 15 ? 9.016 26.688 48.094 1 20.94 15 PRO B N 1
ATOM 3164 C CA . PRO B 1 15 ? 10.109 26.219 47.219 1 20.94 15 PRO B CA 1
ATOM 3165 C C . PRO B 1 15 ? 11.445 26.172 47.969 1 20.94 15 PRO B C 1
ATOM 3167 O O . PRO B 1 15 ? 11.867 27.156 48.562 1 20.94 15 PRO B O 1
ATOM 3170 N N . SER B 1 16 ? 11.656 25.125 48.781 1 19.72 16 SER B N 1
ATOM 3171 C CA . SER B 1 16 ? 12.914 25.172 49.5 1 19.72 16 SER B CA 1
ATOM 3172 C C . SER B 1 16 ? 14.102 25.312 48.562 1 19.72 16 SER B C 1
ATOM 3174 O O . SER B 1 16 ? 14.094 24.75 47.469 1 19.72 16 SER B O 1
ATOM 3176 N N . ALA B 1 17 ? 15.055 26.281 48.75 1 22.36 17 ALA B N 1
ATOM 3177 C CA . ALA B 1 17 ? 16.25 26.844 48.125 1 22.36 17 ALA B CA 1
ATOM 3178 C C . ALA B 1 17 ? 17.375 25.812 48.062 1 22.36 17 ALA B C 1
ATOM 3180 O O . ALA B 1 17 ? 18.281 25.828 48.875 1 22.36 17 ALA B O 1
ATOM 3181 N N . SER B 1 18 ? 17.016 24.469 47.906 1 19.84 18 SER B N 1
ATOM 3182 C CA . SER B 1 18 ? 18.172 23.625 48.219 1 19.84 18 SER B CA 1
ATOM 3183 C C . SER B 1 18 ? 19.312 23.891 47.25 1 19.84 18 SER B C 1
ATOM 3185 O O . SER B 1 18 ? 19.078 24.078 46.031 1 19.84 18 SER B O 1
ATOM 3187 N N . ALA B 1 19 ? 20.5 24.219 47.75 1 23.88 19 ALA B N 1
ATOM 3188 C CA . ALA B 1 19 ? 21.828 24.641 47.312 1 23.88 19 ALA B CA 1
ATOM 3189 C C . ALA B 1 19 ? 22.484 23.562 46.438 1 23.88 19 ALA B C 1
ATOM 3191 O O . ALA B 1 19 ? 22.781 22.469 46.938 1 23.88 19 ALA B O 1
ATOM 3192 N N . TYR B 1 20 ? 21.984 23.328 45.25 1 20.47 20 TYR B N 1
ATOM 3193 C CA . TYR B 1 20 ? 22.547 22.219 44.469 1 20.47 20 TYR B CA 1
ATOM 3194 C C . TYR B 1 20 ? 24.031 22.422 44.25 1 20.47 20 TYR B C 1
ATOM 3196 O O . TYR B 1 20 ? 24.453 23.484 43.781 1 20.47 20 TYR B O 1
ATOM 3204 N N . PRO B 1 21 ? 24.812 21.781 45 1 23.64 21 PRO B N 1
ATOM 3205 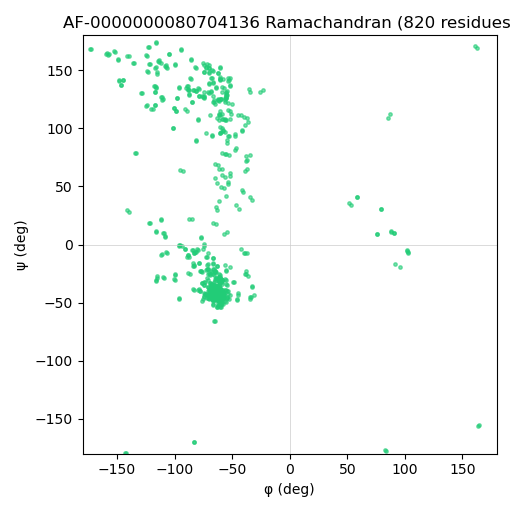C CA . PRO B 1 21 ? 26.266 21.922 44.906 1 23.64 21 PRO B CA 1
ATOM 3206 C C . PRO B 1 21 ? 26.797 21.656 43.5 1 23.64 21 PRO B C 1
ATOM 3208 O O . PRO B 1 21 ? 26.156 20.938 42.719 1 23.64 21 PRO B O 1
ATOM 3211 N N . LEU B 1 22 ? 27.672 22.516 42.938 1 22.72 22 LEU B N 1
ATOM 3212 C CA . LEU B 1 22 ? 28.344 22.656 41.656 1 22.72 22 LEU B CA 1
ATOM 3213 C C . LEU B 1 22 ? 29.156 21.391 41.344 1 22.72 22 LEU B C 1
ATOM 3215 O O . LEU B 1 22 ? 30.188 21.156 41.969 1 22.72 22 LEU B O 1
ATOM 3219 N N . HIS B 1 23 ? 28.609 20.188 41.469 1 22.56 23 HIS B N 1
ATOM 3220 C CA . HIS B 1 23 ? 29.594 19.109 41.344 1 22.56 23 HIS B CA 1
ATOM 3221 C C . HIS B 1 23 ? 30.312 19.188 40 1 22.56 23 HIS B C 1
ATOM 3223 O O . HIS B 1 23 ? 29.75 19.672 39.031 1 22.56 23 HIS B O 1
ATOM 3229 N N . PRO B 1 24 ? 31.625 18.891 39.969 1 25.98 24 PRO B N 1
ATOM 3230 C CA . PRO B 1 24 ? 32.656 19 38.938 1 25.98 24 PRO B CA 1
ATOM 3231 C C . PRO B 1 24 ? 32.312 18.203 37.688 1 25.98 24 PRO B C 1
ATOM 3233 O O . PRO B 1 24 ? 31.562 17.219 37.75 1 25.98 24 PRO B O 1
ATOM 3236 N N . ARG B 1 25 ? 32.5 18.75 36.438 1 24.73 25 ARG B N 1
ATOM 3237 C CA . ARG B 1 25 ? 32.25 18.406 35.062 1 24.73 25 ARG B CA 1
ATOM 3238 C C . ARG B 1 25 ? 32.875 17.062 34.688 1 24.73 25 ARG B C 1
ATOM 3240 O O . ARG B 1 25 ? 34.031 16.984 34.344 1 24.73 25 ARG B O 1
ATOM 3247 N N . SER B 1 26 ? 32.781 16.016 35.594 1 22.44 26 SER B N 1
ATOM 3248 C CA . SER B 1 26 ? 33.5 14.844 35.094 1 22.44 26 SER B CA 1
ATOM 3249 C C . SER B 1 26 ? 33 14.43 33.719 1 22.44 26 SER B C 1
ATOM 3251 O O . SER B 1 26 ? 31.812 14.547 33.438 1 22.44 26 SER B O 1
ATOM 3253 N N . THR B 1 27 ? 33.906 14.383 32.719 1 24.16 27 THR B N 1
ATOM 3254 C CA . THR B 1 27 ? 33.938 14.133 31.266 1 24.16 27 THR B CA 1
ATOM 3255 C C . THR B 1 27 ? 33.281 12.797 30.938 1 24.16 27 THR B C 1
ATOM 3257 O O . THR B 1 27 ? 33.469 12.258 29.844 1 24.16 27 THR B O 1
ATOM 3260 N N . SER B 1 28 ? 32.594 12.148 31.859 1 22.69 28 SER B N 1
ATOM 3261 C CA . SER B 1 28 ? 32.281 10.781 31.453 1 22.69 28 SER B CA 1
ATOM 3262 C C . SER B 1 28 ? 31.484 10.742 30.172 1 22.69 28 SER B C 1
ATOM 3264 O O . SER B 1 28 ? 30.516 11.484 30.016 1 22.69 28 SER B O 1
ATOM 3266 N N . THR B 1 29 ? 32.125 10.312 29.047 1 25.38 29 THR B N 1
ATOM 3267 C CA . THR B 1 29 ? 31.703 9.969 27.703 1 25.38 29 THR B CA 1
ATOM 3268 C C . THR B 1 29 ? 30.484 9.07 27.719 1 25.38 29 THR B C 1
ATOM 3270 O O . THR B 1 29 ? 30.594 7.848 27.812 1 25.38 29 THR B O 1
ATOM 3273 N N . SER B 1 30 ? 29.594 9.242 28.672 1 23.25 30 SER B N 1
ATOM 3274 C CA . SER B 1 30 ? 28.5 8.281 28.656 1 23.25 30 SER B CA 1
ATOM 3275 C C . SER B 1 30 ? 27.812 8.25 27.297 1 23.25 30 SER B C 1
ATOM 3277 O O . SER B 1 30 ? 27.297 9.266 26.828 1 23.25 30 SER B O 1
ATOM 3279 N N . LEU B 1 31 ? 28.375 7.402 26.406 1 26.16 31 LEU B N 1
ATOM 3280 C CA . LEU B 1 31 ? 27.703 6.961 25.188 1 26.16 31 LEU B CA 1
ATOM 3281 C C . LEU B 1 31 ? 26.219 6.738 25.422 1 26.16 31 LEU B C 1
ATOM 3283 O O . LEU B 1 31 ? 25.828 5.914 26.266 1 26.16 31 LEU B O 1
ATOM 3287 N N . CYS B 1 32 ? 25.5 7.773 25.5 1 25.16 32 CYS B N 1
ATOM 3288 C CA . CYS B 1 32 ? 24.047 7.746 25.578 1 25.16 32 CYS B CA 1
ATOM 3289 C C . CYS B 1 32 ? 23.484 6.625 24.703 1 25.16 32 CYS B C 1
ATOM 3291 O O . CYS B 1 32 ? 23.562 6.684 23.484 1 25.16 32 CYS B O 1
ATOM 3293 N N . SER B 1 33 ? 23.797 5.359 25.062 1 26.22 33 SER B N 1
ATOM 3294 C CA . SER B 1 33 ? 23.047 4.227 24.531 1 26.22 33 SER B CA 1
ATOM 3295 C C . SER B 1 33 ? 21.562 4.543 24.406 1 26.22 33 SER B C 1
ATOM 3297 O O . SER B 1 33 ? 20.875 4.68 25.422 1 26.22 33 SER B O 1
ATOM 3299 N N . HIS B 1 34 ? 21.25 5.348 23.469 1 27.02 34 HIS B N 1
ATOM 3300 C CA . HIS B 1 34 ? 19.844 5.582 23.188 1 27.02 34 HIS B CA 1
ATOM 3301 C C . HIS B 1 34 ? 19.047 4.281 23.25 1 27.02 34 HIS B C 1
ATOM 3303 O O . HIS B 1 34 ? 19.469 3.262 22.703 1 27.02 34 HIS B O 1
ATOM 3309 N N . PRO B 1 35 ? 18.391 3.965 24.297 1 30.33 35 PRO B N 1
ATOM 3310 C CA . PRO B 1 35 ? 17.594 2.736 24.359 1 30.33 35 PRO B CA 1
ATOM 3311 C C . PRO B 1 35 ? 16.938 2.393 23.016 1 30.33 35 PRO B C 1
ATOM 3313 O O . PRO B 1 35 ? 16.734 3.275 22.188 1 30.33 35 PRO B O 1
ATOM 3316 N N . PRO B 1 36 ? 17 1.191 22.578 1 32.62 36 PRO B N 1
ATOM 3317 C CA . PRO B 1 36 ? 16.344 0.684 21.375 1 32.62 36 PRO B CA 1
ATOM 3318 C C . PRO B 1 36 ? 14.953 1.266 21.172 1 32.62 36 PRO B C 1
ATOM 3320 O O . PRO B 1 36 ? 14.242 1.53 22.141 1 32.62 36 PRO B O 1
ATOM 3323 N N . CYS B 1 37 ? 14.734 2.176 20.328 1 33.97 37 CYS B N 1
ATOM 3324 C CA . CYS B 1 37 ? 13.516 2.852 19.906 1 33.97 37 CYS B CA 1
ATOM 3325 C C . CYS B 1 37 ? 12.328 1.898 19.938 1 33.97 37 CYS B C 1
ATOM 3327 O O . CYS B 1 37 ? 12.062 1.197 18.969 1 33.97 37 CYS B O 1
ATOM 3329 N N . ASP B 1 38 ? 12.117 1.056 20.828 1 34.16 38 ASP B N 1
ATOM 3330 C CA . ASP B 1 38 ? 10.93 0.261 21.125 1 34.16 38 ASP B CA 1
ATOM 3331 C C . ASP B 1 38 ? 9.656 1.073 20.891 1 34.16 38 ASP B C 1
ATOM 3333 O O . ASP B 1 38 ? 8.57 0.659 21.312 1 34.16 38 ASP B O 1
ATOM 3337 N N . HIS B 1 39 ? 9.688 2.328 20.625 1 36.38 39 HIS B N 1
ATOM 3338 C CA . HIS B 1 39 ? 8.516 3.156 20.859 1 36.38 39 HIS B CA 1
ATOM 3339 C C . HIS B 1 39 ? 7.559 3.105 19.656 1 36.38 39 HIS B C 1
ATOM 3341 O O . HIS B 1 39 ? 6.879 4.09 19.359 1 36.38 39 HIS B O 1
ATOM 3347 N N . TRP B 1 40 ? 7.715 2.025 18.875 1 38.38 40 TRP B N 1
ATOM 3348 C CA . TRP B 1 40 ? 6.676 2.059 17.844 1 38.38 40 TRP B CA 1
ATOM 3349 C C . TRP B 1 40 ? 5.289 1.966 18.469 1 38.38 40 TRP B C 1
ATOM 3351 O O . TRP B 1 40 ? 5.027 1.082 19.297 1 38.38 40 TRP B O 1
ATOM 3361 N N . HIS B 1 41 ? 4.555 2.996 18.469 1 42.91 41 HIS B N 1
ATOM 3362 C CA . HIS B 1 41 ? 3.16 2.906 18.891 1 42.91 41 HIS B CA 1
ATOM 3363 C C . HIS B 1 41 ? 2.246 2.613 17.703 1 42.91 41 HIS B C 1
ATOM 3365 O O . HIS B 1 41 ? 2.359 3.254 16.656 1 42.91 41 HIS B O 1
ATOM 3371 N N . PRO B 1 42 ? 1.664 1.513 17.797 1 38.88 42 PRO B N 1
ATOM 3372 C CA . PRO B 1 42 ? 0.721 1.212 16.703 1 38.88 42 PRO B CA 1
ATOM 3373 C C . PRO B 1 42 ? -0.341 2.295 16.531 1 38.88 42 PRO B C 1
ATOM 3375 O O . PRO B 1 42 ? -0.772 2.906 17.516 1 38.88 42 PRO B O 1
ATOM 3378 N N . PRO B 1 43 ? -0.514 2.773 15.375 1 40.25 43 PRO B N 1
ATOM 3379 C CA . PRO B 1 43 ? -1.621 3.717 15.203 1 40.25 43 PRO B CA 1
ATOM 3380 C C . PRO B 1 43 ? -2.979 3.098 15.523 1 40.25 43 PRO B C 1
ATOM 3382 O O . PRO B 1 43 ? -3.258 1.967 15.117 1 40.25 43 PRO B O 1
ATOM 3385 N N . THR B 1 44 ? -3.508 3.277 16.75 1 40.97 44 THR B N 1
ATOM 3386 C CA . THR B 1 44 ? -4.859 2.82 17.062 1 40.97 44 THR B CA 1
ATOM 3387 C C . THR B 1 44 ? -5.887 3.895 16.719 1 40.97 44 THR B C 1
ATOM 3389 O O . THR B 1 44 ? -5.633 5.086 16.906 1 40.97 44 THR B O 1
ATOM 3392 N N . ARG B 1 45 ? -6.871 3.434 15.961 1 45.31 45 ARG B N 1
ATOM 3393 C CA . ARG B 1 45 ? -7.934 4.383 15.656 1 45.31 45 ARG B CA 1
ATOM 3394 C C . ARG B 1 45 ? -8.57 4.926 16.922 1 45.31 45 ARG B C 1
ATOM 3396 O O . ARG B 1 45 ? -8.93 4.16 17.828 1 45.31 45 ARG B O 1
ATOM 3403 N N . THR B 1 46 ? -8.18 6.078 17.375 1 42.5 46 THR B N 1
ATOM 3404 C CA . THR B 1 46 ? -8.852 6.672 18.531 1 42.5 46 THR B CA 1
ATOM 3405 C C . THR B 1 46 ? -10.219 7.23 18.125 1 42.5 46 THR B C 1
ATOM 3407 O O . THR B 1 46 ? -10.391 7.715 17.016 1 42.5 46 THR B O 1
ATOM 3410 N N . THR B 1 47 ? -11.211 6.707 18.953 1 40.59 47 THR B N 1
ATOM 3411 C CA . THR B 1 47 ? -12.531 7.309 18.812 1 40.59 47 THR B CA 1
ATOM 3412 C C . THR B 1 47 ? -12.484 8.797 19.156 1 40.59 47 THR B C 1
ATOM 3414 O O . THR B 1 47 ? -11.75 9.203 20.047 1 40.59 47 THR B O 1
ATOM 3417 N N . ILE B 1 48 ? -12.883 9.57 18.297 1 41.75 48 ILE B N 1
ATOM 3418 C CA . ILE B 1 48 ? -13.031 11 18.547 1 41.75 48 ILE B CA 1
ATOM 3419 C C . ILE B 1 48 ? -13.766 11.219 19.875 1 41.75 48 ILE B C 1
ATOM 3421 O O . ILE B 1 48 ? -14.922 10.797 20.016 1 41.75 48 ILE B O 1
ATOM 3425 N N . ARG B 1 49 ? -13.055 11.148 21.062 1 39.91 49 ARG B N 1
ATOM 3426 C CA . ARG B 1 49 ? -13.75 11.438 22.312 1 39.91 49 ARG B CA 1
ATOM 3427 C C . ARG B 1 49 ? -13.906 12.945 22.516 1 39.91 49 ARG B C 1
ATOM 3429 O O . ARG B 1 49 ? -13.031 13.719 22.109 1 39.91 49 ARG B O 1
ATOM 3436 N N . ARG B 1 50 ? -15.117 13.383 22.906 1 43.16 50 ARG B N 1
ATOM 3437 C CA . ARG B 1 50 ? -15.734 14.68 23.156 1 43.16 50 ARG B CA 1
ATOM 3438 C C . ARG B 1 50 ? -14.898 15.5 24.141 1 43.16 50 ARG B C 1
ATOM 3440 O O . ARG B 1 50 ? -14.609 15.047 25.25 1 43.16 50 ARG B O 1
ATOM 3447 N N . PRO B 1 51 ? -14.062 16.281 23.734 1 41.88 51 PRO B N 1
ATOM 3448 C CA . PRO B 1 51 ? -13.773 17.141 24.875 1 41.88 51 PRO B CA 1
ATOM 3449 C C . PRO B 1 51 ? -15.023 17.812 25.438 1 41.88 51 PRO B C 1
ATOM 3451 O O . PRO B 1 51 ? -15.992 18.047 24.703 1 41.88 51 PRO B O 1
ATOM 3454 N N . PRO B 1 52 ? -15.297 17.781 26.734 1 37.72 52 PRO B N 1
ATOM 3455 C CA . PRO B 1 52 ? -16.438 18.5 27.281 1 37.72 52 PRO B CA 1
ATOM 3456 C C . PRO B 1 52 ? -16.453 19.984 26.891 1 37.72 52 PRO B C 1
ATOM 3458 O O . PRO B 1 52 ? -15.68 20.781 27.422 1 37.72 52 PRO B O 1
ATOM 3461 N N . ALA B 1 53 ? -16.359 20.344 25.703 1 43.19 53 ALA B N 1
ATOM 3462 C CA . ALA B 1 53 ? -16.484 21.766 25.438 1 43.19 53 ALA B CA 1
ATOM 3463 C C . ALA B 1 53 ? -17.688 22.359 26.156 1 43.19 53 ALA B C 1
ATOM 3465 O O . ALA B 1 53 ? -18.797 21.828 26.062 1 43.19 53 ALA B O 1
ATOM 3466 N N . SER B 1 54 ? -17.531 22.875 27.312 1 43.47 54 SER B N 1
ATOM 3467 C CA . SER B 1 54 ? -18.641 23.672 27.844 1 43.47 54 SER B CA 1
ATOM 3468 C C . SER B 1 54 ? -19.234 24.578 26.781 1 43.47 54 SER B C 1
ATOM 3470 O O . SER B 1 54 ? -18.5 25.219 26.016 1 43.47 54 SER B O 1
ATOM 3472 N N . ALA B 1 55 ? -20.359 24.422 26.312 1 49.22 55 ALA B N 1
ATOM 3473 C CA . ALA B 1 55 ? -21.25 25.141 25.406 1 49.22 55 ALA B CA 1
ATOM 3474 C C . ALA B 1 55 ? -21.156 26.641 25.609 1 49.22 55 ALA B C 1
ATOM 3476 O O . ALA B 1 55 ? -21.359 27.141 26.719 1 49.22 55 ALA B O 1
ATOM 3477 N N . GLY B 1 56 ? -20.562 27.422 24.656 1 56.56 56 GLY B N 1
ATOM 3478 C CA . GLY B 1 56 ? -20.703 28.859 24.594 1 56.56 56 GLY B CA 1
ATOM 3479 C C . GLY B 1 56 ? -19.484 29.609 25.125 1 56.56 56 GLY B C 1
ATOM 3480 O O . GLY B 1 56 ? -19.453 30.828 25.125 1 56.56 56 GLY B O 1
ATOM 3481 N N . GLU B 1 57 ? -18.531 28.844 25.719 1 71.44 57 GLU B N 1
ATOM 3482 C CA . GLU B 1 57 ? -17.344 29.516 26.25 1 71.44 57 GLU B CA 1
ATOM 3483 C C . GLU B 1 57 ? -16.125 29.25 25.391 1 71.44 57 GLU B C 1
ATOM 3485 O O . GLU B 1 57 ? -16.109 28.297 24.609 1 71.44 57 GLU B O 1
ATOM 3490 N N . ALA B 1 58 ? -15.242 30.188 25.453 1 79.56 58 ALA B N 1
ATOM 3491 C CA . ALA B 1 58 ? -13.969 30 24.75 1 79.56 58 ALA B CA 1
ATOM 3492 C C . ALA B 1 58 ? -13.188 28.844 25.344 1 79.56 58 ALA B C 1
ATOM 3494 O O . ALA B 1 58 ? -13.18 28.641 26.562 1 79.56 58 ALA B O 1
ATOM 3495 N N . SER B 1 59 ? -12.656 28 24.469 1 78.25 59 SER B N 1
ATOM 3496 C CA . SER B 1 59 ? -11.891 26.844 24.906 1 78.25 59 SER B CA 1
ATOM 3497 C C . SER B 1 59 ? -10.852 26.438 23.875 1 78.25 59 SER B C 1
ATOM 3499 O O . SER B 1 59 ? -10.781 27.016 22.797 1 78.25 59 SER B O 1
ATOM 3501 N N . VAL B 1 60 ? -9.922 25.578 24.344 1 74.69 60 VAL B N 1
ATOM 3502 C CA . VAL B 1 60 ? -8.953 24.984 23.438 1 74.69 60 VAL B CA 1
ATOM 3503 C C . VAL B 1 60 ? -9.234 23.484 23.297 1 74.69 60 VAL B C 1
ATOM 3505 O O . VAL B 1 60 ? -9.406 22.781 24.281 1 74.69 60 VAL B O 1
ATOM 3508 N N . ILE B 1 61 ? -9.344 23.125 22.031 1 69.5 61 ILE B N 1
ATOM 3509 C CA . ILE B 1 61 ? -9.555 21.703 21.719 1 69.5 61 ILE B CA 1
ATOM 3510 C C . ILE B 1 61 ? -8.234 21.078 21.281 1 69.5 61 ILE B C 1
ATOM 3512 O O . ILE B 1 61 ? -7.594 21.547 20.328 1 69.5 61 ILE B O 1
ATOM 3516 N N . PRO B 1 62 ? -7.699 20.109 21.969 1 63.38 62 PRO B N 1
ATOM 3517 C CA . PRO B 1 62 ? -6.473 19.453 21.516 1 63.38 62 PRO B CA 1
ATOM 3518 C C . PRO B 1 62 ? -6.625 18.781 20.156 1 63.38 62 PRO B C 1
ATOM 3520 O O . PRO B 1 62 ? -7.73 18.359 19.781 1 63.38 62 PRO B O 1
ATOM 3523 N N . PHE B 1 63 ? -5.441 18.938 19.375 1 58.94 63 PHE B N 1
ATOM 3524 C CA . PHE B 1 63 ? -5.438 18.234 18.109 1 58.94 63 PHE B CA 1
ATOM 3525 C C . PHE B 1 63 ? -5.582 16.734 18.328 1 58.94 63 PHE B C 1
ATOM 3527 O O . PHE B 1 63 ? -5.062 16.188 19.312 1 58.94 63 PHE B O 1
ATOM 3534 N N . GLY B 1 64 ? -6.164 16.094 17.25 1 54.62 64 GLY B N 1
ATOM 3535 C CA . GLY B 1 64 ? -6.129 14.648 17.109 1 54.62 64 GLY B CA 1
ATOM 3536 C C . GLY B 1 64 ? -7.254 13.945 17.844 1 54.62 64 GLY B C 1
ATOM 3537 O O . GLY B 1 64 ? -7.727 14.43 18.875 1 54.62 64 GLY B O 1
ATOM 3538 N N . VAL B 1 65 ? -8.273 13.352 17.188 1 44.06 65 VAL B N 1
ATOM 3539 C CA . VAL B 1 65 ? -9.266 12.461 17.781 1 44.06 65 VAL B CA 1
ATOM 3540 C C . VAL B 1 65 ? -8.555 11.344 18.547 1 44.06 65 VAL B C 1
ATOM 3542 O O . VAL B 1 65 ? -9.109 10.797 19.5 1 44.06 65 VAL B O 1
ATOM 3545 N N . GLY B 1 66 ? -7.234 11.172 18.172 1 42.5 66 GLY B N 1
ATOM 3546 C CA . GLY B 1 66 ? -6.512 10.078 18.797 1 42.5 66 GLY B CA 1
ATOM 3547 C C . GLY B 1 66 ? -5.242 10.516 19.5 1 42.5 66 GLY B C 1
ATOM 3548 O O . GLY B 1 66 ? -4.945 11.711 19.562 1 42.5 66 GLY B O 1
ATOM 3549 N N . GLU B 1 67 ? -4.719 9.664 20.406 1 39.66 67 GLU B N 1
ATOM 3550 C CA . GLU B 1 67 ? -3.426 9.938 21.031 1 39.66 67 GLU B CA 1
ATOM 3551 C C . GLU B 1 67 ? -2.428 10.492 20.016 1 39.66 67 GLU B C 1
ATOM 3553 O O . GLU B 1 67 ? -1.62 9.742 19.453 1 39.66 67 GLU B O 1
ATOM 3558 N N . GLY B 1 68 ? -2.959 11.391 19.297 1 43.78 68 GLY B N 1
ATOM 3559 C CA . GLY B 1 68 ? -2.16 11.797 18.156 1 43.78 68 GLY B CA 1
ATOM 3560 C C . GLY B 1 68 ? -0.764 12.25 18.531 1 43.78 68 GLY B C 1
ATOM 3561 O O . GLY B 1 68 ? -0.536 12.703 19.656 1 43.78 68 GLY B O 1
ATOM 3562 N N . ARG B 1 69 ? 0.225 11.625 17.875 1 45.41 69 ARG B N 1
ATOM 3563 C CA . ARG B 1 69 ? 1.668 11.797 18.016 1 45.41 69 ARG B CA 1
ATOM 3564 C C . ARG B 1 69 ? 2.051 13.273 17.969 1 45.41 69 ARG B C 1
ATOM 3566 O O . ARG B 1 69 ? 3.039 13.68 18.594 1 45.41 69 ARG B O 1
ATOM 3573 N N . TYR B 1 70 ? 1.214 14.008 17.156 1 48.06 70 TYR B N 1
ATOM 3574 C CA . TYR B 1 70 ? 1.683 15.367 16.906 1 48.06 70 TYR B CA 1
ATOM 3575 C C . TYR B 1 70 ? 0.939 16.375 17.781 1 48.06 70 TYR B C 1
ATOM 3577 O O . TYR B 1 70 ? -0.288 16.328 17.875 1 48.06 70 TYR B O 1
ATOM 3585 N N . GLY B 1 71 ? 1.403 16.875 18.844 1 52.38 71 GLY B N 1
ATOM 3586 C CA . GLY B 1 71 ? 0.91 17.812 19.828 1 52.38 71 GLY B CA 1
ATOM 3587 C C . GLY B 1 71 ? 0.392 19.109 19.219 1 52.38 71 GLY B C 1
ATOM 3588 O O . GLY B 1 71 ? 0.652 19.391 18.047 1 52.38 71 GLY B O 1
ATOM 3589 N N . GLY B 1 72 ? -0.794 19.656 19.672 1 62.94 72 GLY B N 1
ATOM 3590 C CA . GLY B 1 72 ? -1.337 20.969 19.359 1 62.94 72 GLY B CA 1
ATOM 3591 C C . GLY B 1 72 ? -2.818 21.094 19.672 1 62.94 72 GLY B C 1
ATOM 3592 O O . GLY B 1 72 ? -3.406 20.203 20.281 1 62.94 72 GLY B O 1
ATOM 3593 N N . GLY B 1 73 ? -3.252 22.281 19.609 1 70.25 73 GLY B N 1
ATOM 3594 C CA . GLY B 1 73 ? -4.656 22.531 19.891 1 70.25 73 GLY B CA 1
ATOM 3595 C C . GLY B 1 73 ? -5.289 23.562 18.969 1 70.25 73 GLY B C 1
ATOM 3596 O O . GLY B 1 73 ? -4.59 24.203 18.188 1 70.25 73 GLY B O 1
ATOM 3597 N N . VAL B 1 74 ? -6.582 23.484 19 1 77.88 74 VAL B N 1
ATOM 3598 C CA . VAL B 1 74 ? -7.363 24.453 18.234 1 77.88 74 VAL B CA 1
ATOM 3599 C C . VAL B 1 74 ? -8.227 25.281 19.172 1 77.88 74 VAL B C 1
ATOM 3601 O O . VAL B 1 74 ? -8.797 24.766 20.141 1 77.88 74 VAL B O 1
ATOM 3604 N N . VAL B 1 75 ? -8.234 26.547 18.891 1 80.44 75 VAL B N 1
ATOM 3605 C CA . VAL B 1 75 ? -8.977 27.484 19.734 1 80.44 75 VAL B CA 1
ATOM 3606 C C . VAL B 1 75 ? -10.422 27.578 19.25 1 80.44 75 VAL B C 1
ATOM 3608 O O . VAL B 1 75 ? -10.672 27.625 18.031 1 80.44 75 VAL B O 1
ATOM 3611 N N . GLN B 1 76 ? -11.266 27.484 20.203 1 86.88 76 GLN B N 1
ATOM 3612 C CA . GLN B 1 76 ? -12.68 27.75 19.938 1 86.88 76 GLN B CA 1
ATOM 3613 C C . GLN B 1 76 ? -13.164 28.969 20.734 1 86.88 76 GLN B C 1
ATOM 3615 O O . GLN B 1 76 ? -12.859 29.109 21.922 1 86.88 76 GLN B O 1
ATOM 3620 N N . ILE B 1 77 ? -13.953 29.906 20.047 1 90.25 77 ILE B N 1
ATOM 3621 C CA . ILE B 1 77 ? -14.438 31.109 20.719 1 90.25 77 ILE B CA 1
ATOM 3622 C C . ILE B 1 77 ? -15.906 31.344 20.359 1 90.25 77 ILE B C 1
ATOM 3624 O O . ILE B 1 77 ? -16.375 30.875 19.328 1 90.25 77 ILE B O 1
ATOM 3628 N N . PRO B 1 78 ? -16.594 32.062 21.25 1 90.75 78 PRO B N 1
ATOM 3629 C CA . PRO B 1 78 ? -17.984 32.375 20.938 1 90.75 78 PRO B CA 1
ATOM 3630 C C . PRO B 1 78 ? -18.109 33.5 19.875 1 90.75 78 PRO B C 1
ATOM 3632 O O . PRO B 1 78 ? -17.234 34.344 19.797 1 90.75 78 PRO B O 1
ATOM 3635 N N . LEU B 1 79 ? -19.203 33.5 19.219 1 93.69 79 LEU B N 1
ATOM 3636 C CA . LEU B 1 79 ? -19.453 34.406 18.125 1 93.69 79 LEU B CA 1
ATOM 3637 C C . LEU B 1 79 ? -19.5 35.844 18.641 1 93.69 79 LEU B C 1
ATOM 3639 O O . LEU B 1 79 ? -19.156 36.781 17.906 1 93.69 79 LEU B O 1
ATOM 3643 N N . HIS B 1 80 ? -19.906 36.062 19.859 1 91.44 80 HIS B N 1
ATOM 3644 C CA . HIS B 1 80 ? -20.109 37.406 20.359 1 91.44 80 HIS B CA 1
ATOM 3645 C C . HIS B 1 80 ? -18.797 38.062 20.766 1 91.44 80 HIS B C 1
ATOM 3647 O O . HIS B 1 80 ? -18.75 39.25 21.094 1 91.44 80 HIS B O 1
ATOM 3653 N N . PHE B 1 81 ? -17.656 37.344 20.719 1 93.75 81 PHE B N 1
ATOM 3654 C CA . PHE B 1 81 ? -16.344 37.875 21.062 1 93.75 81 PHE B CA 1
ATOM 3655 C C . PHE B 1 81 ? -15.922 38.938 20.047 1 93.75 81 PHE B C 1
ATOM 3657 O O . PHE B 1 81 ? -16.344 38.906 18.891 1 93.75 81 PHE B O 1
ATOM 3664 N N . SER B 1 82 ? -15.148 39.906 20.531 1 93.81 82 SER B N 1
ATOM 3665 C CA . SER B 1 82 ? -14.398 40.812 19.672 1 93.81 82 SER B CA 1
ATOM 3666 C C . SER B 1 82 ? -12.977 40.312 19.453 1 93.81 82 SER B C 1
ATOM 3668 O O . SER B 1 82 ? -12.547 39.344 20.062 1 93.81 82 SER B O 1
ATOM 3670 N N . VAL B 1 83 ? -12.305 40.938 18.5 1 93.81 83 VAL B N 1
ATOM 3671 C CA . VAL B 1 83 ? -10.898 40.625 18.266 1 93.81 83 VAL B CA 1
ATOM 3672 C C . VAL B 1 83 ? -10.109 40.75 19.562 1 93.81 83 VAL B C 1
ATOM 3674 O O . VAL B 1 83 ? -9.328 39.844 19.906 1 93.81 83 VAL B O 1
ATOM 3677 N N . GLY B 1 84 ? -10.391 41.781 20.297 1 91.56 84 GLY B N 1
ATOM 3678 C CA . GLY B 1 84 ? -9.695 42 21.562 1 91.56 84 GLY B CA 1
ATOM 3679 C C . GLY B 1 84 ? -9.945 40.906 22.578 1 91.56 84 GLY B C 1
ATOM 3680 O O . GLY B 1 84 ? -9.016 40.438 23.234 1 91.56 84 GLY B O 1
ATOM 3681 N N . GLU B 1 85 ? -11.156 40.594 22.719 1 90.94 85 GLU B N 1
ATOM 3682 C CA . GLU B 1 85 ? -11.508 39.531 23.656 1 90.94 85 GLU B CA 1
ATOM 3683 C C . GLU B 1 85 ? -10.867 38.219 23.25 1 90.94 85 GLU B C 1
ATOM 3685 O O . GLU B 1 85 ? -10.453 37.438 24.125 1 90.94 85 GLU B O 1
ATOM 3690 N N . THR B 1 86 ? -10.852 37.969 22 1 91.81 86 THR B N 1
ATOM 3691 C CA . THR B 1 86 ? -10.227 36.75 21.5 1 91.81 86 THR B CA 1
ATOM 3692 C C . THR B 1 86 ? -8.734 36.75 21.812 1 91.81 86 THR B C 1
ATOM 3694 O O . THR B 1 86 ? -8.195 35.75 22.266 1 91.81 86 THR B O 1
ATOM 3697 N N . VAL B 1 87 ? -8.086 37.844 21.562 1 88.75 87 VAL B N 1
ATOM 3698 C CA . VAL B 1 87 ? -6.656 37.969 21.828 1 88.75 87 VAL B CA 1
ATOM 3699 C C . VAL B 1 87 ? -6.387 37.781 23.312 1 88.75 87 VAL B C 1
ATOM 3701 O O . VAL B 1 87 ? -5.426 37.094 23.688 1 88.75 87 VAL B O 1
ATOM 3704 N N . ASP B 1 88 ? -7.242 38.375 24.141 1 85.38 88 ASP B N 1
ATOM 3705 C CA . ASP B 1 88 ? -7.098 38.219 25.594 1 85.38 88 ASP B CA 1
ATOM 3706 C C . ASP B 1 88 ? -7.191 36.75 25.984 1 85.38 88 ASP B C 1
ATOM 3708 O O . ASP B 1 88 ? -6.445 36.281 26.859 1 85.38 88 ASP B O 1
ATOM 3712 N N . PHE B 1 89 ? -8.07 36.094 25.359 1 84.44 89 PHE B N 1
ATOM 3713 C CA . PHE B 1 89 ? -8.227 34.656 25.641 1 84.44 89 PHE B CA 1
ATOM 3714 C C . PHE B 1 89 ? -6.977 33.906 25.234 1 84.44 89 PHE B C 1
ATOM 3716 O O . PHE B 1 89 ? -6.488 33.062 26 1 84.44 89 PHE B O 1
ATOM 3723 N N . ILE B 1 90 ? -6.465 34.156 24.062 1 82.44 90 ILE B N 1
ATOM 3724 C CA . ILE B 1 90 ? -5.281 33.469 23.547 1 82.44 90 ILE B CA 1
ATOM 3725 C C . ILE B 1 90 ? -4.09 33.75 24.469 1 82.44 90 ILE B C 1
ATOM 3727 O O . ILE B 1 90 ? -3.277 32.875 24.734 1 82.44 90 ILE B O 1
ATOM 3731 N N . ARG B 1 91 ? -4 34.969 24.922 1 77.06 91 ARG B N 1
ATOM 3732 C CA . ARG B 1 91 ? -2.928 35.375 25.844 1 77.06 91 ARG B CA 1
ATOM 3733 C C . ARG B 1 91 ? -2.98 34.562 27.125 1 77.06 91 ARG B C 1
ATOM 3735 O O . ARG B 1 91 ? -1.939 34.188 27.672 1 77.06 91 ARG B O 1
ATOM 3742 N N . THR B 1 92 ? -4.199 34.375 27.531 1 73.88 92 THR B N 1
ATOM 3743 C CA . THR B 1 92 ? -4.379 33.594 28.766 1 73.88 92 THR B CA 1
ATOM 3744 C C . THR B 1 92 ? -3.908 32.156 28.594 1 73.88 92 THR B C 1
ATOM 3746 O O . THR B 1 92 ? -3.279 31.594 29.484 1 73.88 92 THR B O 1
ATOM 3749 N N . ILE B 1 93 ? -4.188 31.656 27.438 1 70.19 93 ILE B N 1
ATOM 3750 C CA . ILE B 1 93 ? -3.828 30.266 27.172 1 70.19 93 ILE B CA 1
ATOM 3751 C C . ILE B 1 93 ? -2.322 30.156 26.953 1 70.19 93 ILE B C 1
ATOM 3753 O O . ILE B 1 93 ? -1.688 29.203 27.406 1 70.19 93 ILE B O 1
ATOM 3757 N N . ALA B 1 94 ? -1.803 31.047 26.188 1 62.88 94 ALA B N 1
ATOM 3758 C CA . ALA B 1 94 ? -0.38 31 25.859 1 62.88 94 ALA B CA 1
ATOM 3759 C C . ALA B 1 94 ? 0.477 31.188 27.109 1 62.88 94 ALA B C 1
ATOM 3761 O O . ALA B 1 94 ? 1.579 30.641 27.188 1 62.88 94 ALA B O 1
ATOM 3762 N N . THR B 1 95 ? -0.007 32.031 28 1 54.72 95 THR B N 1
ATOM 3763 C CA . THR B 1 95 ? 0.734 32.281 29.234 1 54.72 95 THR B CA 1
ATOM 3764 C C . THR B 1 95 ? 0.603 31.094 30.172 1 54.72 95 THR B C 1
ATOM 3766 O O . THR B 1 95 ? 1.545 30.75 30.891 1 54.72 95 THR B O 1
ATOM 3769 N N . VAL B 1 96 ? -0.658 30.578 30.219 1 45.22 96 VAL B N 1
ATOM 3770 C CA . VAL B 1 96 ? -0.858 29.438 31.094 1 45.22 96 VAL B CA 1
ATOM 3771 C C . VAL B 1 96 ? 0.017 28.266 30.641 1 45.22 96 VAL B C 1
ATOM 3773 O O . VAL B 1 96 ? 0.45 27.453 31.453 1 45.22 96 VAL B O 1
ATOM 3776 N N . ASP B 1 97 ? 0.153 28.031 29.422 1 45.91 97 ASP B N 1
ATOM 3777 C CA . ASP B 1 97 ? 0.958 26.906 28.953 1 45.91 97 ASP B CA 1
ATOM 3778 C C . ASP B 1 97 ? 2.377 26.984 29.516 1 45.91 97 ASP B C 1
ATOM 3780 O O . ASP B 1 97 ? 2.979 25.953 29.828 1 45.91 97 ASP B O 1
ATOM 3784 N N . ARG B 1 98 ? 2.986 28.219 29.719 1 38.19 98 ARG B N 1
ATOM 3785 C CA . ARG B 1 98 ? 4.262 28.219 30.422 1 38.19 98 ARG B CA 1
ATOM 3786 C C . ARG B 1 98 ? 4.105 27.641 31.828 1 38.19 98 ARG B C 1
ATOM 3788 O O . ARG B 1 98 ? 4.953 26.875 32.281 1 38.19 98 ARG B O 1
ATOM 3795 N N . ASP B 1 99 ? 3.201 28.109 32.688 1 33.66 99 ASP B N 1
ATOM 3796 C CA . ASP B 1 99 ? 2.961 27.625 34.062 1 33.66 99 ASP B CA 1
ATOM 3797 C C . ASP B 1 99 ? 2.029 26.406 34.062 1 33.66 99 ASP B C 1
ATOM 3799 O O . ASP B 1 99 ? 2.092 25.578 34.938 1 33.66 99 ASP B O 1
ATOM 3803 N N . TYR B 1 100 ? 1.086 26.391 33.25 1 32.81 100 TYR B N 1
ATOM 3804 C CA . TYR B 1 100 ? -0.025 25.453 33.281 1 32.81 100 TYR B CA 1
ATOM 3805 C C . TYR B 1 100 ? 0.42 24.078 32.781 1 32.81 100 TYR B C 1
ATOM 3807 O O . TYR B 1 100 ? -0.376 23.141 32.75 1 32.81 100 TYR B O 1
ATOM 3815 N N . ARG B 1 101 ? 1.471 23.734 32.344 1 35.97 101 ARG B N 1
ATOM 3816 C CA . ARG B 1 101 ? 1.794 22.312 32.312 1 35.97 101 ARG B CA 1
ATOM 3817 C C . ARG B 1 101 ? 1.427 21.656 33.625 1 35.97 101 ARG B C 1
ATOM 3819 O O . ARG B 1 101 ? 1.075 20.469 33.688 1 35.97 101 ARG B O 1
ATOM 3826 N N . ARG B 1 102 ? 1.714 22.328 34.688 1 30.16 102 ARG B N 1
ATOM 3827 C CA . ARG B 1 102 ? 1.534 21.734 36 1 30.16 102 ARG B CA 1
ATOM 3828 C C . ARG B 1 102 ? 0.06 21.469 36.281 1 30.16 102 ARG B C 1
ATOM 3830 O O . ARG B 1 102 ? -0.291 20.438 36.844 1 30.16 102 ARG B O 1
ATOM 3837 N N . GLU B 1 103 ? -0.824 22.531 36.406 1 29.06 103 GLU B N 1
ATOM 3838 C CA . GLU B 1 103 ? -2.186 22.422 36.938 1 29.06 103 GLU B CA 1
ATOM 3839 C C . GLU B 1 103 ? -3.168 22.047 35.812 1 29.06 103 GLU B C 1
ATOM 3841 O O . GLU B 1 103 ? -4.34 21.781 36.094 1 29.06 103 GLU B O 1
ATOM 3846 N N . LEU B 1 104 ? -2.92 22.328 34.625 1 30.64 104 LEU B N 1
ATOM 3847 C CA . LEU B 1 104 ? -4.031 22.016 33.75 1 30.64 104 LEU B CA 1
ATOM 3848 C C . LEU B 1 104 ? -4.262 20.5 33.688 1 30.64 104 LEU B C 1
ATOM 3850 O O . LEU B 1 104 ? -4.828 19.984 32.719 1 30.64 104 LEU B O 1
ATOM 3854 N N . SER B 1 105 ? -3.814 19.688 34.562 1 29.94 105 SER B N 1
ATOM 3855 C CA . SER B 1 105 ? -4.57 18.5 34.938 1 29.94 105 SER B CA 1
ATOM 3856 C C . SER B 1 105 ? -6.059 18.812 35.094 1 29.94 105 SER B C 1
ATOM 3858 O O . SER B 1 105 ? -6.762 18.156 35.875 1 29.94 105 SER B O 1
ATOM 3860 N N . SER B 1 106 ? -6.48 20 34.969 1 28.89 106 SER B N 1
ATOM 3861 C CA . SER B 1 106 ? -7.926 20.016 35.188 1 28.89 106 SER B CA 1
ATOM 3862 C C . SER B 1 106 ? -8.625 19 34.281 1 28.89 106 SER B C 1
ATOM 3864 O O . SER B 1 106 ? -8.102 18.641 33.219 1 28.89 106 SER B O 1
ATOM 3866 N N . PRO B 1 107 ? -9.695 18.281 34.688 1 30.5 107 PRO B N 1
ATOM 3867 C CA . PRO B 1 107 ? -10.453 17.172 34.094 1 30.5 107 PRO B CA 1
ATOM 3868 C C . PRO B 1 107 ? -10.633 17.312 32.594 1 30.5 107 PRO B C 1
ATOM 3870 O O . PRO B 1 107 ? -11.094 16.391 31.938 1 30.5 107 PRO B O 1
ATOM 3873 N N . LEU B 1 108 ? -10.594 18.531 32.062 1 29.83 108 LEU B N 1
ATOM 3874 C CA . LEU B 1 108 ? -11.047 18.609 30.688 1 29.83 108 LEU B CA 1
ATOM 3875 C C . LEU B 1 108 ? -9.953 18.141 29.719 1 29.83 108 LEU B C 1
ATOM 3877 O O . LEU B 1 108 ? -10.234 17.828 28.562 1 29.83 108 LEU B O 1
ATOM 3881 N N . VAL B 1 109 ? -8.734 18.5 30.016 1 30.91 109 VAL B N 1
ATOM 3882 C CA . VAL B 1 109 ? -7.645 18.016 29.172 1 30.91 109 VAL B CA 1
ATOM 3883 C C . VAL B 1 109 ? -7.082 16.719 29.766 1 30.91 109 VAL B C 1
ATOM 3885 O O . VAL B 1 109 ? -6.406 16.734 30.781 1 30.91 109 VAL B O 1
ATOM 3888 N N . HIS B 1 110 ? -7.82 15.688 29.844 1 29.55 110 HIS B N 1
ATOM 3889 C CA . HIS B 1 110 ? -7.184 14.422 30.188 1 29.55 110 HIS B CA 1
ATOM 3890 C C . HIS B 1 110 ? -6.051 14.102 29.203 1 29.55 110 HIS B C 1
ATOM 3892 O O . HIS B 1 110 ? -6.293 13.836 28.031 1 29.55 110 HIS B O 1
ATOM 3898 N N . LEU B 1 111 ? -4.934 14.75 29.391 1 31.69 111 LEU B N 1
ATOM 3899 C CA . LEU B 1 111 ? -3.76 14.211 28.719 1 31.69 111 LEU B CA 1
ATOM 3900 C C . LEU B 1 111 ? -3.539 12.75 29.094 1 31.69 111 LEU B C 1
ATOM 3902 O O . LEU B 1 111 ? -3.623 12.391 30.266 1 31.69 111 LEU B O 1
ATOM 3906 N N . PRO B 1 112 ? -3.785 11.859 28.234 1 29.91 112 PRO B N 1
ATOM 3907 C CA . PRO B 1 112 ? -3.416 10.539 28.766 1 29.91 112 PRO B CA 1
ATOM 3908 C C . PRO B 1 112 ? -1.975 10.484 29.266 1 29.91 112 PRO B C 1
ATOM 3910 O O . PRO B 1 112 ? -1.113 11.211 28.75 1 29.91 112 PRO B O 1
ATOM 3913 N N . GLU B 1 113 ? -1.66 10.273 30.516 1 29.81 113 GLU B N 1
ATOM 3914 C CA . GLU B 1 113 ? -0.421 10.023 31.25 1 29.81 113 GLU B CA 1
ATOM 3915 C C . GLU B 1 113 ? 0.561 9.211 30.406 1 29.81 113 GLU B C 1
ATOM 3917 O O . GLU B 1 113 ? 1.773 9.297 30.609 1 29.81 113 GLU B O 1
ATOM 3922 N N . GLY B 1 114 ? 0.186 8.18 29.734 1 30.72 114 GLY B N 1
ATOM 3923 C CA . GLY B 1 114 ? 1.091 7.086 29.438 1 30.72 114 GLY B CA 1
ATOM 3924 C C . GLY B 1 114 ? 2.074 7.418 28.328 1 30.72 114 GLY B C 1
ATOM 3925 O O . GLY B 1 114 ? 2.953 6.609 28.016 1 30.72 114 GLY B O 1
ATOM 3926 N N . GLY B 1 115 ? 1.67 7.945 27.219 1 31.44 115 GLY B N 1
ATOM 3927 C CA . GLY B 1 115 ? 2.729 7.789 26.234 1 31.44 115 GLY B CA 1
ATOM 3928 C C . GLY B 1 115 ? 3.895 8.734 26.469 1 31.44 115 GLY B C 1
ATOM 3929 O O . GLY B 1 115 ? 3.771 9.719 27.188 1 31.44 115 GLY B O 1
ATOM 3930 N N . GLY B 1 116 ? 5.215 8.266 26.469 1 31.61 116 GLY B N 1
ATOM 3931 C CA . GLY B 1 116 ? 6.547 8.828 26.625 1 31.61 116 GLY B CA 1
ATOM 3932 C C . GLY B 1 116 ? 6.703 10.188 25.969 1 31.61 116 GLY B C 1
ATOM 3933 O O . GLY B 1 116 ? 7.809 10.727 25.906 1 31.61 116 GLY B O 1
ATOM 3934 N N . GLY B 1 117 ? 5.938 10.578 25 1 32.62 117 GLY B N 1
ATOM 3935 C CA . GLY B 1 117 ? 6.477 11.797 24.422 1 32.62 117 GLY B CA 1
ATOM 3936 C C . GLY B 1 117 ? 6.516 12.961 25.375 1 32.62 117 GLY B C 1
ATOM 3937 O O . GLY B 1 117 ? 5.543 13.711 25.5 1 32.62 117 GLY B O 1
ATOM 3938 N N . GLU B 1 118 ? 7.062 12.852 26.5 1 33.06 118 GLU B N 1
ATOM 3939 C CA . GLU B 1 118 ? 7.512 13.922 27.391 1 33.06 118 GLU B CA 1
ATOM 3940 C C . GLU B 1 118 ? 8.039 15.109 26.578 1 33.06 118 GLU B C 1
ATOM 3942 O O . GLU B 1 118 ? 7.844 16.266 26.953 1 33.06 118 GLU B O 1
ATOM 3947 N N . ALA B 1 119 ? 8.859 14.711 25.562 1 33.59 119 ALA B N 1
ATOM 3948 C CA . ALA B 1 119 ? 9.531 15.797 24.859 1 33.59 119 ALA B CA 1
ATOM 3949 C C . ALA B 1 119 ? 8.523 16.688 24.141 1 33.59 119 ALA B C 1
ATOM 3951 O O . ALA B 1 119 ? 8.734 17.891 24.016 1 33.59 119 ALA B O 1
ATOM 3952 N N . ALA B 1 120 ? 7.535 16.078 23.594 1 36.38 120 ALA B N 1
ATOM 3953 C CA . ALA B 1 120 ? 6.473 16.938 23.062 1 36.38 120 ALA B CA 1
ATOM 3954 C C . ALA B 1 120 ? 5.863 17.797 24.172 1 36.38 120 ALA B C 1
ATOM 3956 O O . ALA B 1 120 ? 5.238 18.812 23.906 1 36.38 120 ALA B O 1
ATOM 3957 N N . ALA B 1 121 ? 5.844 17.312 25.406 1 35.75 121 ALA B N 1
ATOM 3958 C CA . ALA B 1 121 ? 5.301 18 26.578 1 35.75 121 ALA B CA 1
ATOM 3959 C C . ALA B 1 121 ? 6.113 19.25 26.906 1 35.75 121 ALA B C 1
ATOM 3961 O O . ALA B 1 121 ? 5.613 20.172 27.547 1 35.75 121 ALA B O 1
ATOM 3962 N N . ALA B 1 122 ? 7.355 19.141 26.734 1 35.25 122 ALA B N 1
ATOM 3963 C CA . ALA B 1 122 ? 8.102 20.297 27.219 1 35.25 122 ALA B CA 1
ATOM 3964 C C . ALA B 1 122 ? 7.711 21.562 26.453 1 35.25 122 ALA B C 1
ATOM 3966 O O . ALA B 1 122 ? 7.82 22.672 26.984 1 35.25 122 ALA B O 1
ATOM 3967 N N . ASP B 1 123 ? 7.734 21.594 25.031 1 37.78 123 ASP B N 1
ATOM 3968 C CA . ASP B 1 123 ? 7.422 22.859 24.375 1 37.78 123 ASP B CA 1
ATOM 3969 C C . ASP B 1 123 ? 5.914 23.094 24.328 1 37.78 123 ASP B C 1
ATOM 3971 O O . ASP B 1 123 ? 5.148 22.172 24.031 1 37.78 123 ASP B O 1
ATOM 3975 N N . GLY B 1 124 ? 5.332 24.047 25.125 1 39.25 124 GLY B N 1
ATOM 3976 C CA . GLY B 1 124 ? 4.031 24.594 25.484 1 39.25 124 GLY B CA 1
ATOM 3977 C C . GLY B 1 124 ? 2.99 24.422 24.391 1 39.25 124 GLY B C 1
ATOM 3978 O O . GLY B 1 124 ? 3.332 24.234 23.219 1 39.25 124 GLY B O 1
ATOM 3979 N N . MET B 1 125 ? 1.817 23.922 24.812 1 41.22 125 MET B N 1
ATOM 3980 C CA . MET B 1 125 ? 0.635 23.859 23.953 1 41.22 125 MET B CA 1
ATOM 3981 C C . MET B 1 125 ? 0.607 25.031 22.969 1 41.22 125 MET B C 1
ATOM 3983 O O . MET B 1 125 ? 0.06 24.922 21.875 1 41.22 125 MET B O 1
ATOM 3987 N N . GLY B 1 126 ? 1.087 26.156 23.469 1 41.81 126 GLY B N 1
ATOM 3988 C CA . GLY B 1 126 ? 1.087 27.375 22.656 1 41.81 126 GLY B CA 1
ATOM 3989 C C . GLY B 1 126 ? 1.863 27.234 21.359 1 41.81 126 GLY B C 1
ATOM 3990 O O . GLY B 1 126 ? 1.558 27.891 20.375 1 41.81 126 GLY B O 1
ATOM 3991 N N . SER B 1 127 ? 2.959 26.344 21.391 1 49.94 127 SER B N 1
ATOM 3992 C CA . SER B 1 127 ? 3.857 26.203 20.25 1 49.94 127 SER B CA 1
ATOM 3993 C C . SER B 1 127 ? 3.199 25.422 19.125 1 49.94 127 SER B C 1
ATOM 3995 O O . SER B 1 127 ? 3.688 25.422 17.984 1 49.94 127 SER B O 1
ATOM 3997 N N . SER B 1 128 ? 1.86 25 19.5 1 63.59 128 SER B N 1
ATOM 3998 C CA . SER B 1 128 ? 1.343 24.125 18.453 1 63.59 128 SER B CA 1
ATOM 3999 C C . SER B 1 128 ? -0.132 24.406 18.172 1 63.59 128 SER B C 1
ATOM 4001 O O . SER B 1 128 ? -0.887 23.5 17.828 1 63.59 128 SER B O 1
ATOM 4003 N N . LEU B 1 129 ? -0.411 25.797 18.484 1 67.06 129 LEU B N 1
ATOM 4004 C CA . LEU B 1 129 ? -1.798 26.125 18.172 1 67.06 129 LEU B CA 1
ATOM 4005 C C . LEU B 1 129 ? -1.997 26.25 16.672 1 67.06 129 LEU B C 1
ATOM 4007 O O . LEU B 1 129 ? -1.124 26.781 15.969 1 67.06 129 LEU B O 1
ATOM 4011 N N . SER B 1 130 ? -3.158 25.891 16.344 1 76.31 130 SER B N 1
ATOM 4012 C CA . SER B 1 130 ? -3.555 26.031 14.953 1 76.31 130 SER B CA 1
ATOM 4013 C C . SER B 1 130 ? -3.777 27.5 14.594 1 76.31 130 SER B C 1
ATOM 4015 O O . SER B 1 130 ? -4.133 28.312 15.453 1 76.31 130 SER B O 1
ATOM 4017 N N . SER B 1 131 ? -3.566 27.75 13.375 1 82.06 131 SER B N 1
ATOM 4018 C CA . SER B 1 131 ? -3.865 29.094 12.883 1 82.06 131 SER B CA 1
ATOM 4019 C C . SER B 1 131 ? -5.371 29.328 12.797 1 82.06 131 SER B C 1
ATOM 4021 O O . SER B 1 131 ? -5.82 30.484 12.766 1 82.06 131 SER B O 1
ATOM 4023 N N . ARG B 1 132 ? -6.098 28.281 12.734 1 85.81 132 ARG B N 1
ATOM 4024 C CA . ARG B 1 132 ? -7.551 28.422 12.641 1 85.81 132 ARG B CA 1
ATOM 4025 C C . ARG B 1 132 ? -8.18 28.453 14.031 1 85.81 132 ARG B C 1
ATOM 4027 O O . ARG B 1 132 ? -7.77 27.719 14.93 1 85.81 132 ARG B O 1
ATOM 4034 N N . ILE B 1 133 ? -9.07 29.391 14.156 1 88.88 133 ILE B N 1
ATOM 4035 C CA . ILE B 1 133 ? -9.867 29.531 15.367 1 88.88 133 ILE B CA 1
ATOM 4036 C C . ILE B 1 133 ? -11.344 29.328 15.039 1 88.88 133 ILE B C 1
ATOM 4038 O O . ILE B 1 133 ? -11.93 30.094 14.266 1 88.88 133 ILE B O 1
ATOM 4042 N N . TYR B 1 134 ? -11.883 28.359 15.664 1 90.62 134 TYR B N 1
ATOM 4043 C CA . TYR B 1 134 ? -13.273 28.047 15.352 1 90.62 134 TYR B CA 1
ATOM 4044 C C . TYR B 1 134 ? -14.227 28.875 16.188 1 90.62 134 TYR B C 1
ATOM 4046 O O . TYR B 1 134 ? -13.969 29.125 17.375 1 90.62 134 TYR B O 1
ATOM 4054 N N . VAL B 1 135 ? -15.305 29.25 15.539 1 93.62 135 VAL B N 1
ATOM 4055 C CA . VAL B 1 135 ? -16.266 30.156 16.172 1 93.62 135 VAL B CA 1
ATOM 4056 C C . VAL B 1 135 ? -17.609 29.453 16.328 1 93.62 135 VAL B C 1
ATOM 4058 O O . VAL B 1 135 ? -18.125 28.859 15.391 1 93.62 135 VAL B O 1
ATOM 4061 N N . THR B 1 136 ? -18.125 29.562 17.562 1 91.25 136 THR B N 1
ATOM 4062 C CA . THR B 1 136 ? -19.406 28.906 17.859 1 91.25 136 THR B CA 1
ATOM 4063 C C . THR B 1 136 ? -20.422 29.922 18.375 1 91.25 136 THR B C 1
ATOM 4065 O O . THR B 1 136 ? -20.062 30.984 18.875 1 91.25 136 THR B O 1
ATOM 4068 N N . GLU B 1 137 ? -21.688 29.641 18.062 1 90.88 137 GLU B N 1
ATOM 4069 C CA . GLU B 1 137 ? -22.812 30.375 18.625 1 90.88 137 GLU B CA 1
ATOM 4070 C C . GLU B 1 137 ? -23.734 29.438 19.422 1 90.88 137 GLU B C 1
ATOM 4072 O O . GLU B 1 137 ? -24.344 28.531 18.859 1 90.88 137 GLU B O 1
ATOM 4077 N N . ASN B 1 138 ? -23.812 29.719 20.688 1 81.69 138 ASN B N 1
ATOM 4078 C CA . ASN B 1 138 ? -24.594 28.844 21.562 1 81.69 138 ASN B CA 1
ATOM 4079 C C . ASN B 1 138 ? -24.188 27.391 21.406 1 81.69 138 ASN B C 1
ATOM 4081 O O . ASN B 1 138 ? -25.047 26.516 21.266 1 81.69 138 ASN B O 1
ATOM 4085 N N . GLY B 1 139 ? -22.859 27.156 21.188 1 78.19 139 GLY B N 1
ATOM 4086 C CA . GLY B 1 139 ? -22.297 25.812 21.094 1 78.19 139 GLY B CA 1
ATOM 4087 C C . GLY B 1 139 ? -22.25 25.266 19.672 1 78.19 139 GLY B C 1
ATOM 4088 O O . GLY B 1 139 ? -21.547 24.297 19.406 1 78.19 139 GLY B O 1
ATOM 4089 N N . THR B 1 140 ? -23 25.875 18.812 1 90.31 140 THR B N 1
ATOM 4090 C CA . THR B 1 140 ? -23.047 25.391 17.438 1 90.31 140 THR B CA 1
ATOM 4091 C C . THR B 1 140 ? -21.969 26.047 16.594 1 90.31 140 THR B C 1
ATOM 4093 O O . THR B 1 140 ? -21.766 27.266 16.641 1 90.31 140 THR B O 1
ATOM 4096 N N . LEU B 1 141 ? -21.328 25.219 15.797 1 93.31 141 LEU B N 1
ATOM 4097 C CA . LEU B 1 141 ? -20.234 25.703 14.961 1 93.31 141 LEU B CA 1
ATOM 4098 C C . LEU B 1 141 ? -20.75 26.594 13.836 1 93.31 141 LEU B C 1
ATOM 4100 O O . LEU B 1 141 ? -21.656 26.203 13.102 1 93.31 141 LEU B O 1
ATOM 4104 N N . LYS B 1 142 ? -20.172 27.766 13.656 1 93.25 142 LYS B N 1
ATOM 4105 C CA . LYS B 1 142 ? -20.641 28.719 12.656 1 93.25 142 LYS B CA 1
ATOM 4106 C C . LYS B 1 142 ? -19.578 28.938 11.57 1 93.25 142 LYS B C 1
ATOM 4108 O O . LYS B 1 142 ? -19.922 29.312 10.445 1 93.25 142 LYS B O 1
ATOM 4113 N N . GLY B 1 143 ? -18.375 28.766 11.906 1 93.5 143 GLY B N 1
ATOM 4114 C CA . GLY B 1 143 ? -17.266 29.031 11 1 93.5 143 GLY B CA 1
ATOM 4115 C C . GLY B 1 143 ? -15.93 29.141 11.703 1 93.5 143 GLY B C 1
ATOM 4116 O O . GLY B 1 143 ? -15.719 28.5 12.742 1 93.5 143 GLY B O 1
ATOM 4117 N N . TYR B 1 144 ? -15.039 29.844 11.039 1 91.44 144 TYR B N 1
ATOM 4118 C CA . TYR B 1 144 ? -13.734 30.016 11.672 1 91.44 144 TYR B CA 1
ATOM 4119 C C . TYR B 1 144 ? -13.109 31.344 11.281 1 91.44 144 TYR B C 1
ATOM 4121 O O . TYR B 1 144 ? -13.586 32 10.359 1 91.44 144 TYR B O 1
ATOM 4129 N N . ILE B 1 145 ? -12.18 31.828 12.062 1 90.31 145 ILE B N 1
ATOM 4130 C CA . ILE B 1 145 ? -11.281 32.938 11.75 1 90.31 145 ILE B CA 1
ATOM 4131 C C . ILE B 1 145 ? -9.828 32.469 11.875 1 90.31 145 ILE B C 1
ATOM 4133 O O . ILE B 1 145 ? -9.57 31.312 12.242 1 90.31 145 ILE B O 1
ATOM 4137 N N . THR B 1 146 ? -8.898 33.281 11.438 1 87.69 146 THR B N 1
ATOM 4138 C CA . THR B 1 146 ? -7.496 32.875 11.531 1 87.69 146 THR B CA 1
ATOM 4139 C C . THR B 1 146 ? -6.75 33.781 12.523 1 87.69 146 THR B C 1
ATOM 4141 O O . THR B 1 146 ? -7.188 34.906 12.812 1 87.69 146 THR B O 1
ATOM 4144 N N . MET B 1 147 ? -5.684 33.25 13.016 1 86.25 147 MET B N 1
ATOM 4145 C CA . MET B 1 147 ? -4.848 34.031 13.914 1 86.25 147 MET B CA 1
ATOM 4146 C C . MET B 1 147 ? -4.355 35.312 13.227 1 86.25 147 MET B C 1
ATOM 4148 O O . MET B 1 147 ? -4.215 36.344 13.859 1 86.25 147 MET B O 1
ATOM 4152 N N . ALA B 1 148 ? -4.137 35.219 12 1 82.88 148 ALA B N 1
ATOM 4153 C CA . ALA B 1 148 ? -3.623 36.344 11.227 1 82.88 148 ALA B CA 1
ATOM 4154 C C . ALA B 1 148 ? -4.594 37.531 11.258 1 82.88 148 ALA B C 1
ATOM 4156 O O . ALA B 1 148 ? -4.172 38.688 11.305 1 82.88 148 ALA B O 1
ATOM 4157 N N . VAL B 1 149 ? -5.852 37.219 11.234 1 85.06 149 VAL B N 1
ATOM 4158 C CA . VAL B 1 149 ? -6.836 38.281 11.188 1 85.06 149 VAL B CA 1
ATOM 4159 C C . VAL B 1 149 ? -6.875 39 12.531 1 85.06 149 VAL B C 1
ATOM 4161 O O . VAL B 1 149 ? -7.18 40.188 12.594 1 85.06 149 VAL B O 1
ATOM 4164 N N . LEU B 1 150 ? -6.5 38.344 13.594 1 88.94 150 LEU B N 1
ATOM 4165 C CA . LEU B 1 150 ? -6.453 38.969 14.914 1 88.94 150 LEU B CA 1
ATOM 4166 C C . LEU B 1 150 ? -5.34 40 14.984 1 88.94 150 LEU B C 1
ATOM 4168 O O . LEU B 1 150 ? -5.41 40.938 15.781 1 88.94 150 LEU B O 1
ATOM 4172 N N . LEU B 1 151 ? -4.355 39.812 14.18 1 85.88 151 LEU B N 1
ATOM 4173 C CA . LEU B 1 151 ? -3.207 40.719 14.172 1 85.88 151 LEU B CA 1
ATOM 4174 C C . LEU B 1 151 ? -3.486 41.938 13.328 1 85.88 151 LEU B C 1
ATOM 4176 O O . LEU B 1 151 ? -2.812 42.969 13.477 1 85.88 151 LEU B O 1
ATOM 4180 N N . THR B 1 152 ? -4.523 41.844 12.461 1 82.88 152 THR B N 1
ATOM 4181 C CA . THR B 1 152 ? -4.676 42.906 11.453 1 82.88 152 THR B CA 1
ATOM 4182 C C . THR B 1 152 ? -5.918 43.75 11.727 1 82.88 152 THR B C 1
ATOM 4184 O O . THR B 1 152 ? -6.152 44.75 11.047 1 82.88 152 THR B O 1
ATOM 4187 N N . HIS B 1 153 ? -6.727 43.406 12.617 1 87.12 153 HIS B N 1
ATOM 4188 C CA . HIS B 1 153 ? -7.957 44.125 12.898 1 87.12 153 HIS B CA 1
ATOM 4189 C C . HIS B 1 153 ? -7.926 44.75 14.289 1 87.12 153 HIS B C 1
ATOM 4191 O O . HIS B 1 153 ? -7.16 44.312 15.148 1 87.12 153 HIS B O 1
ATOM 4197 N N . GLN B 1 154 ? -8.734 45.75 14.445 1 88.44 154 GLN B N 1
ATOM 4198 C CA . GLN B 1 154 ? -8.805 46.438 15.719 1 88.44 154 GLN B CA 1
ATOM 4199 C C . GLN B 1 154 ? -9.461 45.594 16.797 1 88.44 154 GLN B C 1
ATOM 4201 O O . GLN B 1 154 ? -10.258 44.688 16.484 1 88.44 154 GLN B O 1
ATOM 4206 N N . SER B 1 155 ? -9.148 45.844 18.031 1 91.25 155 SER B N 1
ATOM 4207 C CA . SER B 1 155 ? -9.594 45.062 19.172 1 91.25 155 SER B CA 1
ATOM 4208 C C . SER B 1 155 ? -11.109 45.062 19.281 1 91.25 155 SER B C 1
ATOM 4210 O O . SER B 1 155 ? -11.711 44.094 19.75 1 91.25 155 SER B O 1
ATOM 4212 N N . GLU B 1 156 ? -11.75 46.125 18.812 1 92.81 156 GLU B N 1
ATOM 4213 C CA . GLU B 1 156 ? -13.188 46.281 19.016 1 92.81 156 GLU B CA 1
ATOM 4214 C C . GLU B 1 156 ? -13.977 45.594 17.906 1 92.81 156 GLU B C 1
ATOM 4216 O O . GLU B 1 156 ? -15.188 45.406 18.016 1 92.81 156 GLU B O 1
ATOM 4221 N N . THR B 1 157 ? -13.273 45.188 16.859 1 94.19 157 THR B N 1
ATOM 4222 C CA . THR B 1 157 ? -13.961 44.531 15.734 1 94.19 157 THR B CA 1
ATOM 4223 C C . THR B 1 157 ? -14.625 43.25 16.172 1 94.19 157 THR B C 1
ATOM 4225 O O . THR B 1 157 ? -13.969 42.375 16.75 1 94.19 157 THR B O 1
ATOM 4228 N N . PRO B 1 158 ? -15.914 43.156 15.922 1 95.06 158 PRO B N 1
ATOM 4229 C CA . PRO B 1 158 ? -16.578 41.875 16.266 1 95.06 158 PRO B CA 1
ATOM 4230 C C . PRO B 1 158 ? -16.094 40.719 15.398 1 95.06 158 PRO B C 1
ATOM 4232 O O . PRO B 1 158 ? -15.914 40.875 14.188 1 95.06 158 PRO B O 1
ATOM 4235 N N . VAL B 1 159 ? -15.891 39.531 15.984 1 94.56 159 VAL B N 1
ATOM 4236 C CA . VAL B 1 159 ? -15.445 38.344 15.305 1 94.56 159 VAL B CA 1
ATOM 4237 C C . VAL B 1 159 ? -16.453 37.938 14.219 1 94.56 159 VAL B C 1
ATOM 4239 O O . VAL B 1 159 ? -16.078 37.438 13.172 1 94.56 159 VAL B O 1
ATOM 4242 N N . ALA B 1 160 ? -17.703 38.188 14.445 1 94.06 160 ALA B N 1
ATOM 4243 C CA . ALA B 1 160 ? -18.781 37.844 13.523 1 94.06 160 ALA B CA 1
ATOM 4244 C C . ALA B 1 160 ? -18.547 38.438 12.141 1 94.06 160 ALA B C 1
ATOM 4246 O O . ALA B 1 160 ? -18.938 37.875 11.125 1 94.06 160 ALA B O 1
ATOM 4247 N N . GLU B 1 161 ? -17.891 39.562 12.016 1 93.31 161 GLU B N 1
ATOM 4248 C CA . GLU B 1 161 ? -17.625 40.25 10.758 1 93.31 161 GLU B CA 1
ATOM 4249 C C . GLU B 1 161 ? -16.469 39.594 10.008 1 93.31 161 GLU B C 1
ATOM 4251 O O . GLU B 1 161 ? -16.281 39.844 8.812 1 93.31 161 GLU B O 1
ATOM 4256 N N . LEU B 1 162 ? -15.758 38.812 10.703 1 90.81 162 LEU B N 1
ATOM 4257 C CA . LEU B 1 162 ? -14.555 38.219 10.125 1 90.81 162 LEU B CA 1
ATOM 4258 C C . LEU B 1 162 ? -14.75 36.75 9.867 1 90.81 162 LEU B C 1
ATOM 4260 O O . LEU B 1 162 ? -13.812 36.062 9.469 1 90.81 162 LEU B O 1
ATOM 4264 N N . LEU B 1 163 ? -15.938 36.281 10.047 1 91.5 163 LEU B N 1
ATOM 4265 C CA . LEU B 1 163 ? -16.234 34.875 9.992 1 91.5 163 LEU B CA 1
ATOM 4266 C C . LEU B 1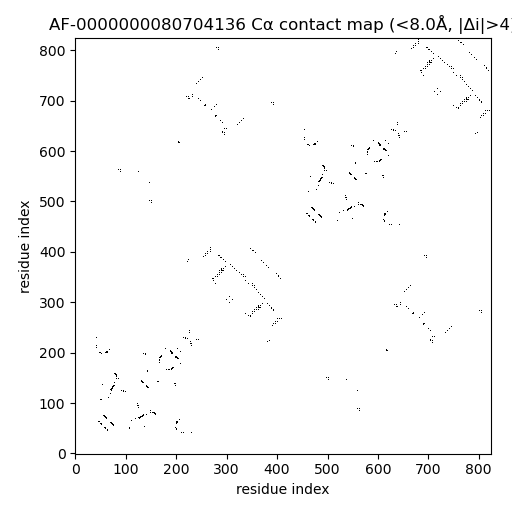 163 ? -16.078 34.312 8.578 1 91.5 163 LEU B C 1
ATOM 4268 O O . LEU B 1 163 ? -16.547 34.938 7.617 1 91.5 163 LEU B O 1
ATOM 4272 N N . ARG B 1 164 ? -15.383 33.219 8.461 1 88.38 164 ARG B N 1
ATOM 4273 C CA . ARG B 1 164 ? -15.227 32.5 7.195 1 88.38 164 ARG B CA 1
ATOM 4274 C C . ARG B 1 164 ? -16.031 31.203 7.195 1 88.38 164 ARG B C 1
ATOM 4276 O O . ARG B 1 164 ? -16.203 30.578 8.242 1 88.38 164 ARG B O 1
ATOM 4283 N N . GLU B 1 165 ? -16.344 30.844 5.996 1 88.19 165 GLU B N 1
ATOM 4284 C CA . GLU B 1 165 ? -17.094 29.594 5.848 1 88.19 165 GLU B CA 1
ATOM 4285 C C . GLU B 1 165 ? -16.156 28.391 5.879 1 88.19 165 GLU B C 1
ATOM 4287 O O . GLU B 1 165 ? -14.992 28.484 5.484 1 88.19 165 GLU B O 1
ATOM 4292 N N . LEU B 1 166 ? -16.781 27.312 6.324 1 86.94 166 LEU B N 1
ATOM 4293 C CA . LEU B 1 166 ? -16.016 26.078 6.391 1 86.94 166 LEU B CA 1
ATOM 4294 C C . LEU B 1 166 ? -16.016 25.375 5.039 1 86.94 166 LEU B C 1
ATOM 4296 O O . LEU B 1 166 ? -17.047 25.281 4.379 1 86.94 166 LEU B O 1
ATOM 4300 N N . GLU B 1 167 ? -14.859 24.953 4.629 1 82.62 167 GLU B N 1
ATOM 4301 C CA . GLU B 1 167 ? -14.758 24.172 3.393 1 82.62 167 GLU B CA 1
ATOM 4302 C C . GLU B 1 167 ? -15.352 22.781 3.562 1 82.62 167 GLU B C 1
ATOM 4304 O O . GLU B 1 167 ? -15.938 22.234 2.629 1 82.62 167 GLU B O 1
ATOM 4309 N N . GLU B 1 168 ? -15.109 22.172 4.691 1 88 168 GLU B N 1
ATOM 4310 C CA . GLU B 1 168 ? -15.594 20.844 5.016 1 88 168 GLU B CA 1
ATOM 4311 C C . GLU B 1 168 ? -15.891 20.703 6.508 1 88 168 GLU B C 1
ATOM 4313 O O . GLU B 1 168 ? -15.211 21.312 7.336 1 88 168 GLU B O 1
ATOM 4318 N N . MET B 1 169 ? -16.984 20.078 6.758 1 91.19 169 MET B N 1
ATOM 4319 C CA . MET B 1 169 ? -17.391 19.766 8.125 1 91.19 169 MET B CA 1
ATOM 4320 C C . MET B 1 169 ? -17.75 18.281 8.258 1 91.19 169 MET B C 1
ATOM 4322 O O . MET B 1 169 ? -18.469 17.734 7.422 1 91.19 169 MET B O 1
ATOM 4326 N N . LEU B 1 170 ? -17.188 17.656 9.273 1 90.5 170 LEU B N 1
ATOM 4327 C CA . LEU B 1 170 ? -17.422 16.234 9.492 1 90.5 170 LEU B CA 1
ATOM 4328 C C . LEU B 1 170 ? -18.375 16.031 10.664 1 90.5 170 LEU B C 1
ATOM 4330 O O . LEU B 1 170 ? -18.625 16.953 11.438 1 90.5 170 LEU B O 1
ATOM 4334 N N . HIS B 1 171 ? -18.875 14.82 10.672 1 89.81 171 HIS B N 1
ATOM 4335 C CA . HIS B 1 171 ? -19.75 14.453 11.773 1 89.81 171 HIS B CA 1
ATOM 4336 C C . HIS B 1 171 ? -19.141 13.344 12.617 1 89.81 171 HIS B C 1
ATOM 4338 O O . HIS B 1 171 ? -18.375 12.523 12.117 1 89.81 171 HIS B O 1
ATOM 4344 N N . GLU B 1 172 ? -19.422 13.344 13.891 1 83.31 172 GLU B N 1
ATOM 4345 C CA . GLU B 1 172 ? -18.859 12.398 14.844 1 83.31 172 GLU B CA 1
ATOM 4346 C C . GLU B 1 172 ? -19.125 10.961 14.414 1 83.31 172 GLU B C 1
ATOM 4348 O O . GLU B 1 172 ? -18.344 10.055 14.719 1 83.31 172 GLU B O 1
ATOM 4353 N N . GLY B 1 173 ? -20.062 10.641 13.648 1 80.25 173 GLY B N 1
ATOM 4354 C CA . GLY B 1 173 ? -20.406 9.289 13.227 1 80.25 173 GLY B CA 1
ATOM 4355 C C . GLY B 1 173 ? -19.766 8.898 11.906 1 80.25 173 GLY B C 1
ATOM 4356 O O . GLY B 1 173 ? -19.859 7.75 11.477 1 80.25 173 GLY B O 1
ATOM 4357 N N . ASP B 1 174 ? -19.016 9.852 11.312 1 83.19 174 ASP B N 1
ATOM 4358 C CA . ASP B 1 174 ? -18.391 9.562 10.023 1 83.19 174 ASP B CA 1
ATOM 4359 C C . ASP B 1 174 ? -17.25 8.547 10.18 1 83.19 174 ASP B C 1
ATOM 4361 O O . ASP B 1 174 ? -16.516 8.578 11.172 1 83.19 174 ASP B O 1
ATOM 4365 N N . SER B 1 175 ? -17.141 7.613 9.281 1 79.06 175 SER B N 1
ATOM 4366 C CA . SER B 1 175 ? -15.992 6.715 9.289 1 79.06 175 SER B CA 1
ATOM 4367 C C . SER B 1 175 ? -14.719 7.441 8.875 1 79.06 175 SER B C 1
ATOM 4369 O O . SER B 1 175 ? -14.773 8.445 8.164 1 79.06 175 SER B O 1
ATOM 4371 N N . TRP B 1 176 ? -13.641 6.977 9.344 1 74.25 176 TRP B N 1
ATOM 4372 C CA . TRP B 1 176 ? -12.344 7.551 9 1 74.25 176 TRP B CA 1
ATOM 4373 C C . TRP B 1 176 ? -12.125 7.535 7.488 1 74.25 176 TRP B C 1
ATOM 4375 O O . TRP B 1 176 ? -11.594 8.492 6.922 1 74.25 176 TRP B O 1
ATOM 4385 N N . GLU B 1 177 ? -12.5 6.48 6.926 1 72.25 177 GLU B N 1
ATOM 4386 C CA . GLU B 1 177 ? -12.336 6.359 5.48 1 72.25 177 GLU B CA 1
ATOM 4387 C C . GLU B 1 177 ? -13.125 7.438 4.742 1 72.25 177 GLU B C 1
ATOM 4389 O O . GLU B 1 177 ? -12.602 8.086 3.83 1 72.25 177 GLU B O 1
ATOM 4394 N N . ASP B 1 178 ? -14.328 7.602 5.227 1 77.81 178 ASP B N 1
ATOM 4395 C CA . ASP B 1 178 ? -15.172 8.617 4.605 1 77.81 178 ASP B CA 1
ATOM 4396 C C . ASP B 1 178 ? -14.625 10.023 4.867 1 77.81 178 ASP B C 1
ATOM 4398 O O . ASP B 1 178 ? -14.617 10.867 3.971 1 77.81 178 ASP B O 1
ATOM 4402 N N . ALA B 1 179 ? -14.188 10.242 6.066 1 82.44 179 ALA B N 1
ATOM 4403 C CA . ALA B 1 179 ? -13.641 11.539 6.441 1 82.44 179 ALA B CA 1
ATOM 4404 C C . ALA B 1 179 ? -12.406 11.883 5.605 1 82.44 179 ALA B C 1
ATOM 4406 O O . ALA B 1 179 ? -12.305 12.984 5.066 1 82.44 179 ALA B O 1
ATOM 4407 N N . ALA B 1 180 ? -11.531 10.906 5.516 1 76.75 180 ALA B N 1
ATOM 4408 C CA . ALA B 1 180 ? -10.312 11.109 4.742 1 76.75 180 ALA B CA 1
ATOM 4409 C C . ALA B 1 180 ? -10.633 11.398 3.277 1 76.75 180 ALA B C 1
ATOM 4411 O O . ALA B 1 180 ? -10.016 12.266 2.658 1 76.75 180 ALA B O 1
ATOM 4412 N N . HIS B 1 181 ? -11.578 10.656 2.799 1 75.75 181 HIS B N 1
ATOM 4413 C CA . HIS B 1 181 ? -11.992 10.836 1.412 1 75.75 181 HIS B CA 1
ATOM 4414 C C . HIS B 1 181 ? -12.555 12.234 1.185 1 75.75 181 HIS B C 1
ATOM 4416 O O . HIS B 1 181 ? -12.211 12.898 0.201 1 75.75 181 HIS B O 1
ATOM 4422 N N . ARG B 1 182 ? -13.328 12.711 2.068 1 82.44 182 ARG B N 1
ATOM 4423 C CA . ARG B 1 182 ? -13.953 14.023 1.955 1 82.44 182 ARG B CA 1
ATOM 4424 C C . ARG B 1 182 ? -12.906 15.133 2.051 1 82.44 182 ARG B C 1
ATOM 4426 O O . ARG B 1 182 ? -12.992 16.141 1.342 1 82.44 182 ARG B O 1
ATOM 4433 N N . LEU B 1 183 ? -11.992 14.938 2.932 1 81 183 LEU B N 1
ATOM 4434 C CA . LEU B 1 183 ? -10.93 15.93 3.061 1 81 183 LEU B CA 1
ATOM 4435 C C . LEU B 1 183 ? -10.102 16 1.786 1 81 183 LEU B C 1
ATOM 4437 O O . LEU B 1 183 ? -9.734 17.094 1.337 1 81 183 LEU B O 1
ATOM 4441 N N . ARG B 1 184 ? -9.867 14.836 1.257 1 72.25 184 ARG B N 1
ATOM 4442 C CA . ARG B 1 184 ? -9.102 14.781 0.014 1 72.25 184 ARG B CA 1
ATOM 4443 C C . ARG B 1 184 ? -9.859 15.469 -1.119 1 72.25 184 ARG B C 1
ATOM 4445 O O . ARG B 1 184 ? -9.273 16.219 -1.896 1 72.25 184 ARG B O 1
ATOM 4452 N N . GLN B 1 185 ? -11.117 15.25 -1.147 1 71.75 185 GLN B N 1
ATOM 4453 C CA . GLN B 1 185 ? -11.945 15.836 -2.193 1 71.75 185 GLN B CA 1
ATOM 4454 C C . GLN B 1 185 ? -12.023 17.359 -2.045 1 71.75 185 GLN B C 1
ATOM 4456 O O . GLN B 1 185 ? -12.016 18.078 -3.039 1 71.75 185 GLN B O 1
ATOM 4461 N N . ALA B 1 186 ? -12.086 17.797 -0.777 1 74.19 186 ALA B N 1
ATOM 4462 C CA . ALA B 1 186 ? -12.18 19.219 -0.492 1 74.19 186 ALA B CA 1
ATOM 4463 C C . ALA B 1 186 ? -10.805 19.875 -0.512 1 74.19 186 ALA B C 1
ATOM 4465 O O . ALA B 1 186 ? -10.688 21.109 -0.387 1 74.19 186 ALA B O 1
ATOM 4466 N N . ASN B 1 187 ? -9.836 19.047 -0.629 1 72 187 ASN B N 1
ATOM 4467 C CA . ASN B 1 187 ? -8.453 19.516 -0.657 1 72 187 ASN B CA 1
ATOM 4468 C C . ASN B 1 187 ? -8.094 20.297 0.604 1 72 187 ASN B C 1
ATOM 4470 O O . ASN B 1 187 ? -7.562 21.406 0.523 1 72 187 ASN B O 1
ATOM 4474 N N . VAL B 1 188 ? -8.547 19.812 1.702 1 78.06 188 VAL B N 1
ATOM 4475 C CA . VAL B 1 188 ? -8.195 20.406 2.994 1 78.06 188 VAL B CA 1
ATOM 4476 C C . VAL B 1 188 ? -7.539 19.344 3.875 1 78.06 188 VAL B C 1
ATOM 4478 O O . VAL B 1 188 ? -7.758 18.141 3.682 1 78.06 188 VAL B O 1
ATOM 4481 N N . LEU B 1 189 ? -6.754 19.797 4.797 1 77.25 189 LEU B N 1
ATOM 4482 C CA . LEU B 1 189 ? -6.004 18.875 5.629 1 77.25 189 LEU B CA 1
ATOM 4483 C C . LEU B 1 189 ? -6.578 18.812 7.043 1 77.25 189 LEU B C 1
ATOM 4485 O O . LEU B 1 189 ? -6.105 18.047 7.883 1 77.25 189 LEU B O 1
ATOM 4489 N N . ALA B 1 190 ? -7.516 19.688 7.293 1 79.56 190 ALA B N 1
ATOM 4490 C CA . ALA B 1 190 ? -8.156 19.734 8.602 1 79.56 190 ALA B CA 1
ATOM 4491 C C . ALA B 1 190 ? -9.633 20.094 8.484 1 79.56 190 ALA B C 1
ATOM 4493 O O . ALA B 1 190 ? -10.023 20.859 7.598 1 79.56 190 ALA B O 1
ATOM 4494 N N . ALA B 1 191 ? -10.398 19.453 9.297 1 86.75 191 ALA B N 1
ATOM 4495 C CA . ALA B 1 191 ? -11.828 19.766 9.32 1 86.75 191 ALA B CA 1
ATOM 4496 C C . ALA B 1 191 ? -12.406 19.562 10.719 1 86.75 191 ALA B C 1
ATOM 4498 O O . ALA B 1 191 ? -12 18.656 11.445 1 86.75 191 ALA B O 1
ATOM 4499 N N . PRO B 1 192 ? -13.281 20.438 11.086 1 88 192 PRO B N 1
ATOM 4500 C CA . PRO B 1 192 ? -13.969 20.25 12.367 1 88 192 PRO B CA 1
ATOM 4501 C C . PRO B 1 192 ? -14.953 19.078 12.344 1 88 192 PRO B C 1
ATOM 4503 O O . PRO B 1 192 ? -15.516 18.766 11.289 1 88 192 PRO B O 1
ATOM 4506 N N . VAL B 1 193 ? -15.086 18.469 13.461 1 87.25 193 VAL B N 1
ATOM 4507 C CA . VAL B 1 193 ? -16.062 17.406 13.672 1 87.25 193 VAL B CA 1
ATOM 4508 C C . VAL B 1 193 ? -17.156 17.875 14.625 1 87.25 193 VAL B C 1
ATOM 4510 O O . VAL B 1 193 ? -16.859 18.359 15.727 1 87.25 193 VAL B O 1
ATOM 4513 N N . VAL B 1 194 ? -18.375 17.781 14.164 1 88.88 194 VAL B N 1
ATOM 4514 C CA . VAL B 1 194 ? -19.484 18.25 14.992 1 88.88 194 VAL B CA 1
ATOM 4515 C C . VAL B 1 194 ? -20.391 17.078 15.352 1 88.88 194 VAL B C 1
ATOM 4517 O O . VAL B 1 194 ? -20.375 16.047 14.68 1 88.88 194 VAL B O 1
ATOM 4520 N N . ASP B 1 195 ? -21.047 17.203 16.453 1 86.81 195 ASP B N 1
ATOM 4521 C CA . ASP B 1 195 ? -22.031 16.188 16.812 1 86.81 195 ASP B CA 1
ATOM 4522 C C . ASP B 1 195 ? -23.359 16.453 16.141 1 86.81 195 ASP B C 1
ATOM 4524 O O . ASP B 1 195 ? -23.453 17.281 15.227 1 86.81 195 ASP B O 1
ATOM 4528 N N . SER B 1 196 ? -24.422 15.711 16.547 1 88.75 196 SER B N 1
ATOM 4529 C CA . SER B 1 196 ? -25.734 15.781 15.898 1 88.75 196 SER B CA 1
ATOM 4530 C C . SER B 1 196 ? -26.375 17.156 16.109 1 88.75 196 SER B C 1
ATOM 4532 O O . SER B 1 196 ? -27.203 17.578 15.297 1 88.75 196 SER B O 1
ATOM 4534 N N . ASP B 1 197 ? -25.953 17.891 17.125 1 87.44 197 ASP B N 1
ATOM 4535 C CA . ASP B 1 197 ? -26.531 19.203 17.422 1 87.44 197 ASP B CA 1
ATOM 4536 C C . ASP B 1 197 ? -25.688 20.312 16.812 1 87.44 197 ASP B C 1
ATOM 4538 O O . ASP B 1 197 ? -25.953 21.5 17.031 1 87.44 197 ASP B O 1
ATOM 4542 N N . GLY B 1 198 ? -24.594 19.906 16.141 1 88.69 198 GLY B N 1
ATOM 4543 C CA . GLY B 1 198 ? -23.75 20.891 15.508 1 88.69 198 GLY B CA 1
ATOM 4544 C C . GLY B 1 198 ? -22.672 21.438 16.422 1 88.69 198 GLY B C 1
ATOM 4545 O O . GLY B 1 198 ? -22.031 22.438 16.125 1 88.69 198 GLY B O 1
ATOM 4546 N N . VAL B 1 199 ? -22.531 20.781 17.531 1 84.75 199 VAL B N 1
ATOM 4547 C CA . VAL B 1 199 ? -21.531 21.188 18.516 1 84.75 199 VAL B CA 1
ATOM 4548 C C . VAL B 1 199 ? -20.172 20.641 18.109 1 84.75 199 VAL B C 1
ATOM 4550 O O . VAL B 1 199 ? -20.031 19.469 17.766 1 84.75 199 VAL B O 1
ATOM 4553 N N . LEU B 1 200 ? -19.141 21.531 18.141 1 83.94 200 LEU B N 1
ATOM 4554 C CA . LEU B 1 200 ? -17.781 21.141 17.812 1 83.94 200 LEU B CA 1
ATOM 4555 C C . LEU B 1 200 ? -17.234 20.156 18.844 1 83.94 200 LEU B C 1
ATOM 4557 O O . LEU B 1 200 ? -17.172 20.484 20.031 1 83.94 200 LEU B O 1
ATOM 4561 N N . VAL B 1 201 ? -16.828 19.016 18.406 1 79.12 201 VAL B N 1
ATOM 4562 C CA . VAL B 1 201 ? -16.375 18 19.359 1 79.12 201 VAL B CA 1
ATOM 4563 C C . VAL B 1 201 ? -14.898 17.703 19.141 1 79.12 201 VAL B C 1
ATOM 4565 O O . VAL B 1 201 ? -14.195 17.297 20.062 1 79.12 201 VAL B O 1
ATOM 4568 N N . ALA B 1 202 ? -14.453 17.844 17.891 1 79.44 202 ALA B N 1
ATOM 4569 C CA . ALA B 1 202 ? -13.062 17.562 17.578 1 79.44 202 ALA B CA 1
ATOM 4570 C C . ALA B 1 202 ? -12.641 18.25 16.266 1 79.44 202 ALA B C 1
ATOM 4572 O O . ALA B 1 202 ? -13.477 18.828 15.57 1 79.44 202 ALA B O 1
ATOM 4573 N N . VAL B 1 203 ? -11.367 18.312 16.094 1 80.94 203 VAL B N 1
ATOM 4574 C CA . VAL B 1 203 ? -10.828 18.766 14.82 1 80.94 203 VAL B CA 1
ATOM 4575 C C . VAL B 1 203 ? -9.883 17.719 14.258 1 80.94 203 VAL B C 1
ATOM 4577 O O . VAL B 1 203 ? -8.938 17.281 14.93 1 80.94 203 VAL B O 1
ATOM 4580 N N . LEU B 1 204 ? -10.25 17.25 13.117 1 80.44 204 LEU B N 1
ATOM 4581 C CA . LEU B 1 204 ? -9.352 16.344 12.406 1 80.44 204 LEU B CA 1
ATOM 4582 C C . LEU B 1 204 ? -8.18 17.109 11.797 1 80.44 204 LEU B C 1
ATOM 4584 O O . LEU B 1 204 ? -8.375 18.094 11.086 1 80.44 204 LEU B O 1
ATOM 4588 N N . ASN B 1 205 ? -6.996 16.641 12.117 1 76.38 205 ASN B N 1
ATOM 4589 C CA . ASN B 1 205 ? -5.789 17.328 11.648 1 76.38 205 ASN B CA 1
ATOM 4590 C C . ASN B 1 205 ? -4.984 16.438 10.703 1 76.38 205 ASN B C 1
ATOM 4592 O O . ASN B 1 205 ? -5.324 15.266 10.492 1 76.38 205 ASN B O 1
ATOM 4596 N N . PRO B 1 206 ? -3.955 16.984 10.125 1 76.19 206 PRO B N 1
ATOM 4597 C CA . PRO B 1 206 ? -3.184 16.203 9.148 1 76.19 206 PRO B CA 1
ATOM 4598 C C . PRO B 1 206 ? -2.553 14.953 9.742 1 76.19 206 PRO B C 1
ATOM 4600 O O . PRO B 1 206 ? -2.41 13.938 9.055 1 76.19 206 PRO B O 1
ATOM 4603 N N . SER B 1 207 ? -2.195 15.008 10.953 1 75.12 207 SER B N 1
ATOM 4604 C CA . SER B 1 207 ? -1.614 13.828 11.586 1 75.12 207 SER B CA 1
ATOM 4605 C C . SER B 1 207 ? -2.609 12.672 11.625 1 75.12 207 SER B C 1
ATOM 4607 O O . SER B 1 207 ? -2.225 11.516 11.469 1 75.12 207 SER B O 1
ATOM 4609 N N . ASP B 1 208 ? -3.836 13.07 11.82 1 76.38 208 ASP B N 1
ATOM 4610 C CA . ASP B 1 208 ? -4.887 12.055 11.828 1 76.38 208 ASP B CA 1
ATOM 4611 C C . ASP B 1 208 ? -5.031 11.414 10.453 1 76.38 208 ASP B C 1
ATOM 4613 O O . ASP B 1 208 ? -5.227 10.195 10.344 1 76.38 208 ASP B O 1
ATOM 4617 N N . LEU B 1 209 ? -4.922 12.242 9.539 1 78.44 209 LEU B N 1
ATOM 4618 C CA . LEU B 1 209 ? -5.035 11.742 8.172 1 78.44 209 LEU B CA 1
ATOM 4619 C C . LEU B 1 209 ? -3.879 10.805 7.832 1 78.44 209 LEU B C 1
ATOM 4621 O O . LEU B 1 209 ? -4.074 9.773 7.191 1 78.44 209 LEU B O 1
ATOM 4625 N N . LEU B 1 210 ? -2.742 11.18 8.242 1 80.25 210 LEU B N 1
ATOM 4626 C CA . LEU B 1 210 ? -1.562 10.359 7.988 1 80.25 210 LEU B CA 1
ATOM 4627 C C . LEU B 1 210 ? -1.682 9.008 8.68 1 80.25 210 LEU B C 1
ATOM 4629 O O . LEU B 1 210 ? -1.349 7.977 8.102 1 80.25 210 LEU B O 1
ATOM 4633 N N . GLN B 1 211 ? -2.158 9.062 9.828 1 79.06 211 GLN B N 1
ATOM 4634 C CA . GLN B 1 211 ? -2.332 7.824 10.586 1 79.06 211 GLN B CA 1
ATOM 4635 C C . GLN B 1 211 ? -3.375 6.922 9.938 1 79.06 211 GLN B C 1
ATOM 4637 O O . GLN B 1 211 ? -3.17 5.711 9.82 1 79.06 211 GLN B O 1
ATOM 4642 N N . GLU B 1 212 ? -4.434 7.531 9.609 1 81 212 GLU B N 1
ATOM 4643 C CA . GLU B 1 212 ? -5.492 6.754 8.969 1 81 212 GLU B CA 1
ATOM 4644 C C . GLU B 1 212 ? -5.004 6.129 7.668 1 81 212 GLU B C 1
ATOM 4646 O O . GLU B 1 212 ? -5.367 5 7.34 1 81 212 GLU B O 1
ATOM 4651 N N . MET B 1 213 ? -4.277 6.844 6.934 1 82.31 213 MET B N 1
ATOM 4652 C CA . MET B 1 213 ? -3.738 6.328 5.676 1 82.31 213 MET B CA 1
ATOM 4653 C C . MET B 1 213 ? -2.848 5.117 5.926 1 82.31 213 MET B C 1
ATOM 4655 O O . MET B 1 213 ? -2.871 4.156 5.156 1 82.31 213 MET B O 1
ATOM 4659 N N . GLU B 1 214 ? -2.1 5.207 6.977 1 83.94 214 GLU B N 1
ATOM 4660 C CA . GLU B 1 214 ? -1.23 4.086 7.324 1 83.94 214 GLU B CA 1
ATOM 4661 C C . GLU B 1 214 ? -2.045 2.861 7.727 1 83.94 214 GLU B C 1
ATOM 4663 O O . GLU B 1 214 ? -1.735 1.741 7.312 1 83.94 214 GLU B O 1
ATOM 4668 N N . ILE B 1 215 ? -3.025 3.088 8.492 1 84.94 215 ILE B N 1
ATOM 4669 C CA . ILE B 1 215 ? -3.883 1.998 8.938 1 84.94 215 ILE B CA 1
ATOM 4670 C C . ILE B 1 215 ? -4.598 1.373 7.746 1 84.94 215 ILE B C 1
ATOM 4672 O O . ILE B 1 215 ? -4.656 0.147 7.621 1 84.94 215 ILE B O 1
ATOM 4676 N N . GLU B 1 216 ? -5.094 2.217 6.938 1 85.44 216 GLU B N 1
ATOM 4677 C CA . GLU B 1 216 ? -5.797 1.732 5.75 1 85.44 216 GLU B CA 1
ATOM 4678 C C . GLU B 1 216 ? -4.859 0.94 4.84 1 85.44 216 GLU B C 1
ATOM 4680 O O . GLU B 1 216 ? -5.254 -0.082 4.277 1 85.44 216 GLU B O 1
ATOM 4685 N N . ALA B 1 217 ? -3.695 1.438 4.648 1 88.19 217 ALA B N 1
ATOM 4686 C CA . ALA B 1 217 ? -2.719 0.732 3.82 1 88.19 217 ALA B CA 1
ATOM 4687 C C . ALA B 1 217 ? -2.422 -0.655 4.383 1 88.19 217 ALA B C 1
ATOM 4689 O O . ALA B 1 217 ? -2.33 -1.629 3.633 1 88.19 217 ALA B O 1
ATOM 4690 N N . THR B 1 218 ? -2.275 -0.722 5.641 1 90.25 218 THR B N 1
ATOM 4691 C CA . THR B 1 218 ? -2.021 -2.002 6.289 1 90.25 218 THR B CA 1
ATOM 4692 C C . THR B 1 218 ? -3.211 -2.943 6.113 1 90.25 218 THR B C 1
ATOM 4694 O O . THR B 1 218 ? -3.037 -4.109 5.758 1 90.25 218 THR B O 1
ATOM 4697 N N . ASP B 1 219 ? -4.34 -2.418 6.348 1 91.75 219 ASP B N 1
ATOM 4698 C CA . ASP B 1 219 ? -5.551 -3.215 6.184 1 91.75 219 ASP B CA 1
ATOM 4699 C C . ASP B 1 219 ? -5.676 -3.73 4.75 1 91.75 219 ASP B C 1
ATOM 4701 O O . ASP B 1 219 ? -6.023 -4.895 4.535 1 91.75 219 ASP B O 1
ATOM 4705 N N . ASP B 1 220 ? -5.465 -2.879 3.828 1 91.69 220 ASP B N 1
ATOM 4706 C CA . ASP B 1 220 ? -5.562 -3.242 2.418 1 91.69 220 ASP B CA 1
ATOM 4707 C C . ASP B 1 220 ? -4.582 -4.359 2.07 1 91.69 220 ASP B C 1
ATOM 4709 O O . ASP B 1 220 ? -4.938 -5.309 1.366 1 91.69 220 ASP B O 1
ATOM 4713 N N . ILE B 1 221 ? -3.377 -4.254 2.52 1 93.81 221 ILE B N 1
ATOM 4714 C CA . ILE B 1 221 ? -2.355 -5.246 2.211 1 93.81 221 ILE B CA 1
ATOM 4715 C C . ILE B 1 221 ? -2.738 -6.59 2.83 1 93.81 221 ILE B C 1
ATOM 4717 O O . ILE B 1 221 ? -2.604 -7.637 2.191 1 93.81 221 ILE B O 1
ATOM 4721 N N . MET B 1 222 ? -3.211 -6.543 4.023 1 94.75 222 MET B N 1
ATOM 4722 C CA . MET B 1 222 ? -3.607 -7.777 4.699 1 94.75 222 MET B CA 1
ATOM 4723 C C . MET B 1 222 ? -4.781 -8.438 3.986 1 94.75 222 MET B C 1
ATOM 4725 O O . MET B 1 222 ? -4.781 -9.648 3.768 1 94.75 222 MET B O 1
ATOM 4729 N N . ARG B 1 223 ? -5.695 -7.656 3.576 1 94.31 223 ARG B N 1
ATOM 4730 C CA . ARG B 1 223 ? -6.852 -8.195 2.869 1 94.31 223 ARG B CA 1
ATOM 4731 C C . ARG B 1 223 ? -6.465 -8.695 1.484 1 94.31 223 ARG B C 1
ATOM 4733 O O . ARG B 1 223 ? -6.867 -9.789 1.079 1 94.31 223 ARG B O 1
ATOM 4740 N N . GLN B 1 224 ? -5.719 -7.906 0.788 1 94.19 224 GLN B N 1
ATOM 4741 C CA . GLN B 1 224 ? -5.316 -8.281 -0.563 1 94.19 224 GLN B CA 1
ATOM 4742 C C . GLN B 1 224 ? -4.484 -9.562 -0.552 1 94.19 224 GLN B C 1
ATOM 4744 O O . GLN B 1 224 ? -4.543 -10.352 -1.496 1 94.19 224 GLN B O 1
ATOM 4749 N N . SER B 1 225 ? -3.715 -9.82 0.5 1 95.75 225 SER B N 1
ATOM 4750 C CA . SER B 1 225 ? -2.867 -11.008 0.584 1 95.75 225 SER B CA 1
ATOM 4751 C C . SER B 1 225 ? -3.65 -12.211 1.098 1 95.75 225 SER B C 1
ATOM 4753 O O . SER B 1 225 ? -3.115 -13.312 1.177 1 95.75 225 SER B O 1
ATOM 4755 N N . GLY B 1 226 ? -4.887 -11.992 1.473 1 95.38 226 GLY B N 1
ATOM 4756 C CA . GLY B 1 226 ? -5.688 -13.086 2 1 95.38 226 GLY B CA 1
ATOM 4757 C C . GLY B 1 226 ? -5.387 -13.398 3.451 1 95.38 226 GLY B C 1
ATOM 4758 O O . GLY B 1 226 ? -5.406 -14.562 3.857 1 95.38 226 GLY B O 1
ATOM 4759 N N . SER B 1 227 ? -5.008 -12.43 4.207 1 94.94 227 SER B N 1
ATOM 4760 C CA . SER B 1 227 ? -4.672 -12.617 5.613 1 94.94 227 SER B CA 1
ATOM 4761 C C . SER B 1 227 ? -5.723 -11.984 6.523 1 94.94 227 SER B C 1
ATOM 4763 O O . SER B 1 227 ? -5.473 -11.773 7.711 1 94.94 227 SER B O 1
ATOM 4765 N N . GLY B 1 228 ? -6.758 -11.609 5.867 1 90.62 228 GLY B N 1
ATOM 4766 C CA . GLY B 1 228 ? -7.746 -10.875 6.641 1 90.62 228 GLY B CA 1
ATOM 4767 C C . GLY B 1 228 ? -7.426 -9.398 6.777 1 90.62 228 GLY B C 1
ATOM 4768 O O . GLY B 1 228 ? -6.484 -8.906 6.152 1 90.62 228 GLY B O 1
ATOM 4769 N N . GLY B 1 229 ? -8.266 -8.625 7.543 1 87.31 229 GLY B N 1
ATOM 4770 C CA . GLY B 1 229 ? -8.039 -7.207 7.789 1 87.31 229 GLY B CA 1
ATOM 4771 C C . GLY B 1 229 ? -7.414 -6.93 9.141 1 87.31 229 GLY B C 1
ATOM 4772 O O . GLY B 1 229 ? -7.344 -7.82 9.992 1 87.31 229 GLY B O 1
ATOM 4773 N N . GLY B 1 230 ? -6.738 -5.836 9.203 1 87.19 230 GLY B N 1
ATOM 4774 C CA . GLY B 1 230 ? -6.152 -5.406 10.469 1 87.19 230 GLY B CA 1
ATOM 4775 C C . GLY B 1 230 ? -5.539 -4.02 10.398 1 87.19 230 GLY B C 1
ATOM 4776 O O . GLY B 1 230 ? -5.305 -3.49 9.312 1 87.19 230 GLY B O 1
ATOM 4777 N N . GLU B 1 231 ? -5.234 -3.539 11.609 1 83.81 231 GLU B N 1
ATOM 4778 C CA . GLU B 1 231 ? -4.723 -2.174 11.68 1 83.81 231 GLU B CA 1
ATOM 4779 C C . GLU B 1 231 ? -3.201 -2.16 11.797 1 83.81 231 GLU B C 1
ATOM 4781 O O . GLU B 1 231 ? -2.562 -1.139 11.539 1 83.81 231 GLU B O 1
ATOM 4786 N N . SER B 1 232 ? -2.689 -3.293 12.359 1 87.5 232 SER B N 1
ATOM 4787 C CA . SER B 1 232 ? -1.246 -3.404 12.531 1 87.5 232 SER B CA 1
ATOM 4788 C C . SER B 1 232 ? -0.812 -4.863 12.633 1 87.5 232 SER B C 1
ATOM 4790 O O . SER B 1 232 ? -1.644 -5.75 12.836 1 87.5 232 SER B O 1
ATOM 4792 N N . TYR B 1 233 ? 0.501 -5.133 12.453 1 90.81 233 TYR B N 1
ATOM 4793 C CA . TYR B 1 233 ? 1.046 -6.484 12.492 1 90.81 233 TYR B CA 1
ATOM 4794 C C . TYR B 1 233 ? 0.862 -7.109 13.875 1 90.81 233 TYR B C 1
ATOM 4796 O O . TYR B 1 233 ? 0.262 -8.18 14.008 1 90.81 233 TYR B O 1
ATOM 4804 N N . PHE B 1 234 ? 1.315 -6.414 14.82 1 89.88 234 PHE B N 1
ATOM 4805 C CA . PHE B 1 234 ? 1.271 -6.973 16.172 1 89.88 234 PHE B CA 1
ATOM 4806 C C . PHE B 1 234 ? -0.094 -6.746 16.812 1 89.88 234 PHE B C 1
ATOM 4808 O O . PHE B 1 234 ? -0.432 -7.379 17.812 1 89.88 234 PHE B O 1
ATOM 4815 N N . GLY B 1 235 ? -0.822 -5.84 16.281 1 88.31 235 GLY B N 1
ATOM 4816 C CA . GLY B 1 235 ? -2.162 -5.59 16.797 1 88.31 235 GLY B CA 1
ATOM 4817 C C . GLY B 1 235 ? -3.146 -6.691 16.438 1 88.31 235 GLY B C 1
ATOM 4818 O O . GLY B 1 235 ? -4.246 -6.75 16.984 1 88.31 235 GLY B O 1
ATOM 4819 N N . THR B 1 236 ? -2.836 -7.562 15.617 1 90.12 236 THR B N 1
ATOM 4820 C CA . THR B 1 236 ? -3.658 -8.703 15.242 1 90.12 236 THR B CA 1
ATOM 4821 C C . THR B 1 236 ? -3.223 -9.961 16 1 90.12 236 THR B C 1
ATOM 4823 O O . THR B 1 236 ? -2.133 -10.484 15.758 1 90.12 236 THR B O 1
ATOM 4826 N N . PRO B 1 237 ? -4.117 -10.43 16.828 1 94.06 237 PRO B N 1
ATOM 4827 C CA . PRO B 1 237 ? -3.75 -11.633 17.578 1 94.06 237 PRO B CA 1
ATOM 4828 C C . PRO B 1 237 ? -3.492 -12.836 16.672 1 94.06 237 PRO B C 1
ATOM 4830 O O . PRO B 1 237 ? -4.164 -12.992 15.648 1 94.06 237 PRO B O 1
ATOM 4833 N N . LEU B 1 238 ? -2.568 -13.672 17.125 1 95.88 238 LEU B N 1
ATOM 4834 C CA . LEU B 1 238 ? -2.088 -14.781 16.297 1 95.88 238 LEU B CA 1
ATOM 4835 C C . LEU B 1 238 ? -3.232 -15.719 15.922 1 95.88 238 LEU B C 1
ATOM 4837 O O . LEU B 1 238 ? -3.379 -16.094 14.758 1 95.88 238 LEU B O 1
ATOM 4841 N N . PRO B 1 239 ? -4.16 -16.156 16.812 1 97.06 239 PRO B N 1
ATOM 4842 C CA . PRO B 1 239 ? -5.238 -17.062 16.422 1 97.06 239 PRO B CA 1
ATOM 4843 C C . PRO B 1 239 ? -6.164 -16.453 15.367 1 97.06 239 PRO B C 1
ATOM 4845 O O . PRO B 1 239 ? -6.648 -17.172 14.484 1 97.06 239 PRO B O 1
ATOM 4848 N N . SER B 1 240 ? -6.41 -15.164 15.5 1 96.12 240 SER B N 1
ATOM 4849 C CA . SER B 1 240 ? -7.246 -14.5 14.516 1 96.12 240 SER B CA 1
ATOM 4850 C C . SER B 1 240 ? -6.566 -14.453 13.148 1 96.12 240 SER B C 1
ATOM 4852 O O . SER B 1 240 ? -7.223 -14.602 12.117 1 96.12 240 SER B O 1
ATOM 4854 N N . LEU B 1 241 ? -5.301 -14.188 13.18 1 96.38 241 LEU B N 1
ATOM 4855 C CA . LEU B 1 241 ? -4.52 -14.172 11.945 1 96.38 241 LEU B CA 1
ATOM 4856 C C . LEU B 1 241 ? -4.535 -15.539 11.273 1 96.38 241 LEU B C 1
ATOM 4858 O O . LEU B 1 241 ? -4.777 -15.641 10.07 1 96.38 241 LEU B O 1
ATOM 4862 N N . VAL B 1 242 ? -4.277 -16.578 12.023 1 97.94 242 VAL B N 1
ATOM 4863 C CA . VAL B 1 242 ? -4.234 -17.953 11.508 1 97.94 242 VAL B CA 1
ATOM 4864 C C . VAL B 1 242 ? -5.609 -18.344 10.969 1 97.94 242 VAL B C 1
ATOM 4866 O O . VAL B 1 242 ? -5.711 -18.953 9.906 1 97.94 242 VAL B O 1
ATOM 4869 N N . ALA B 1 243 ? -6.633 -18.031 11.656 1 97.88 243 ALA B N 1
ATOM 4870 C CA . ALA B 1 243 ? -7.988 -18.375 11.227 1 97.88 243 ALA B CA 1
ATOM 4871 C C . ALA B 1 243 ? -8.312 -17.734 9.875 1 97.88 243 ALA B C 1
ATOM 4873 O O . ALA B 1 243 ? -8.906 -18.391 9.008 1 97.88 243 ALA B O 1
ATOM 4874 N N . SER B 1 244 ? -7.992 -16.5 9.742 1 96.88 244 SER B N 1
ATOM 4875 C CA . SER B 1 244 ? -8.25 -15.812 8.477 1 96.88 244 SER B CA 1
ATOM 4876 C C . SER B 1 244 ? -7.434 -16.422 7.344 1 96.88 244 SER B C 1
ATOM 4878 O O . SER B 1 244 ? -7.953 -16.641 6.246 1 96.88 244 SER B O 1
ATOM 4880 N N . ARG B 1 245 ? -6.176 -16.672 7.582 1 97.69 245 ARG B N 1
ATOM 4881 C CA . ARG B 1 245 ? -5.297 -17.266 6.574 1 97.69 245 ARG B CA 1
ATOM 4882 C C . ARG B 1 245 ? -5.789 -18.641 6.145 1 97.69 245 ARG B C 1
ATOM 4884 O O . ARG B 1 245 ? -5.93 -18.906 4.949 1 97.69 245 ARG B O 1
ATOM 4891 N N . VAL B 1 246 ? -6.023 -19.406 7.129 1 98.12 246 VAL B N 1
ATOM 4892 C CA . VAL B 1 246 ? -6.434 -20.781 6.875 1 98.12 246 VAL B CA 1
ATOM 4893 C C . VAL B 1 246 ? -7.773 -20.797 6.148 1 98.12 246 VAL B C 1
ATOM 4895 O O . VAL B 1 246 ? -8 -21.641 5.266 1 98.12 246 VAL B O 1
ATOM 4898 N N . GLY B 1 247 ? -8.703 -19.938 6.566 1 97.56 247 GLY B N 1
ATOM 4899 C CA . GLY B 1 247 ? -9.969 -19.844 5.855 1 97.56 247 GLY B CA 1
ATOM 4900 C C . GLY B 1 247 ? -9.797 -19.609 4.367 1 97.56 247 GLY B C 1
ATOM 4901 O O . GLY B 1 247 ? -10.422 -20.297 3.549 1 97.56 247 GLY B O 1
ATOM 4902 N N . TRP B 1 248 ? -8.992 -18.734 4.02 1 97.19 248 TRP B N 1
ATOM 4903 C CA . TRP B 1 248 ? -8.703 -18.453 2.619 1 97.19 248 TRP B CA 1
ATOM 4904 C C . TRP B 1 248 ? -7.984 -19.625 1.965 1 97.19 248 TRP B C 1
ATOM 4906 O O . TRP B 1 248 ? -8.359 -20.062 0.875 1 97.19 248 TRP B O 1
ATOM 4916 N N . LEU B 1 249 ? -6.965 -20.141 2.594 1 98.06 249 LEU B N 1
ATOM 4917 C CA . LEU B 1 249 ? -6.117 -21.172 1.996 1 98.06 249 LEU B CA 1
ATOM 4918 C C . LEU B 1 249 ? -6.902 -22.453 1.755 1 98.06 249 LEU B C 1
ATOM 4920 O O . LEU B 1 249 ? -6.754 -23.094 0.711 1 98.06 249 LEU B O 1
ATOM 4924 N N . VAL B 1 250 ? -7.711 -22.828 2.686 1 98.06 250 VAL B N 1
ATOM 4925 C CA . VAL B 1 250 ? -8.508 -24.031 2.529 1 98.06 250 VAL B CA 1
ATOM 4926 C C . VAL B 1 250 ? -9.523 -23.844 1.404 1 98.06 250 VAL B C 1
ATOM 4928 O O . VAL B 1 250 ? -9.719 -24.734 0.571 1 98.06 250 VAL B O 1
ATOM 4931 N N . SER B 1 251 ? -10.242 -22.703 1.391 1 97.19 251 SER B N 1
ATOM 4932 C CA . SER B 1 251 ? -11.203 -22.422 0.329 1 97.19 251 SER B CA 1
ATOM 4933 C C . SER B 1 251 ? -10.531 -22.438 -1.041 1 97.19 251 SER B C 1
ATOM 4935 O O . SER B 1 251 ? -11.078 -23 -1.999 1 97.19 251 SER B O 1
ATOM 4937 N N . LEU B 1 252 ? -9.391 -21.891 -1.089 1 96.69 252 LEU B N 1
ATOM 4938 C CA . LEU B 1 252 ? -8.68 -21.812 -2.357 1 96.69 252 LEU B CA 1
ATOM 4939 C C . LEU B 1 252 ? -8.109 -23.172 -2.746 1 96.69 252 LEU B C 1
ATOM 4941 O O . LEU B 1 252 ? -7.996 -23.484 -3.934 1 96.69 252 LEU B O 1
ATOM 4945 N N . LEU B 1 253 ? -7.684 -23.938 -1.747 1 96.69 253 LEU B N 1
ATOM 4946 C CA . LEU B 1 253 ? -7.27 -25.312 -2.008 1 96.69 253 LEU B CA 1
ATOM 4947 C C . LEU B 1 253 ? -8.398 -26.109 -2.658 1 96.69 253 LEU B C 1
ATOM 4949 O O . LEU B 1 253 ? -8.172 -26.844 -3.617 1 96.69 253 LEU B O 1
ATOM 4953 N N . CYS B 1 254 ? -9.57 -25.953 -2.193 1 95.25 254 CYS B N 1
ATOM 4954 C CA . CYS B 1 254 ? -10.734 -26.609 -2.773 1 95.25 254 CYS B CA 1
ATOM 4955 C C . CYS B 1 254 ? -10.977 -26.141 -4.203 1 95.25 254 CYS B C 1
ATOM 4957 O O . CYS B 1 254 ? -11.227 -26.953 -5.094 1 95.25 254 CYS B O 1
ATOM 4959 N N . LEU B 1 255 ? -10.906 -24.891 -4.363 1 95 255 LEU B N 1
ATOM 4960 C CA . LEU B 1 255 ? -11.07 -24.344 -5.707 1 95 255 LEU B CA 1
ATOM 4961 C C . LEU B 1 255 ? -9.977 -24.875 -6.637 1 95 255 LEU B C 1
ATOM 4963 O O . LEU B 1 255 ? -10.258 -25.266 -7.773 1 95 255 LEU B O 1
ATOM 4967 N N . GLN B 1 256 ? -8.797 -24.859 -6.156 1 93 256 GLN B N 1
ATOM 4968 C CA . GLN B 1 256 ? -7.637 -25.297 -6.926 1 93 256 GLN B CA 1
ATOM 4969 C C . GLN B 1 256 ? -7.727 -26.781 -7.258 1 93 256 GLN B C 1
ATOM 4971 O O . GLN B 1 256 ? -7.176 -27.234 -8.266 1 93 256 GLN B O 1
ATOM 4976 N N . SER B 1 257 ? -8.367 -27.484 -6.441 1 90.44 257 SER B N 1
ATOM 4977 C CA . SER B 1 257 ? -8.484 -28.938 -6.629 1 90.44 257 SER B CA 1
ATOM 4978 C C . SER B 1 257 ? -9.305 -29.266 -7.871 1 90.44 257 SER B C 1
ATOM 4980 O O . SER B 1 257 ? -9.258 -30.391 -8.375 1 90.44 257 SER B O 1
ATOM 4982 N N . PHE B 1 258 ? -9.945 -28.328 -8.438 1 91.69 258 PHE B N 1
ATOM 4983 C CA . PHE B 1 258 ? -10.625 -28.531 -9.711 1 91.69 258 PHE B CA 1
ATOM 4984 C C . PHE B 1 258 ? -9.625 -28.797 -10.828 1 91.69 258 PHE B C 1
ATOM 4986 O O . PHE B 1 258 ? -9.961 -29.438 -11.828 1 91.69 258 PHE B O 1
ATOM 4993 N N . SER B 1 259 ? -8.445 -28.312 -10.641 1 91.62 259 SER B N 1
ATOM 4994 C CA . SER B 1 259 ? -7.398 -28.609 -11.617 1 91.62 259 SER B CA 1
ATOM 4995 C C . SER B 1 259 ? -7.18 -30.109 -11.758 1 91.62 259 SER B C 1
ATOM 4997 O O . SER B 1 259 ? -6.945 -30.609 -12.867 1 91.62 259 SER B O 1
ATOM 4999 N N . SER B 1 260 ? -7.246 -30.812 -10.641 1 89.81 260 SER B N 1
ATOM 5000 C CA . SER B 1 260 ? -7.043 -32.25 -10.695 1 89.81 260 SER B CA 1
ATOM 5001 C C . SER B 1 260 ? -8.172 -32.938 -11.461 1 89.81 260 SER B C 1
ATOM 5003 O O . SER B 1 260 ? -7.938 -33.938 -12.156 1 89.81 260 SER B O 1
ATOM 5005 N N . LEU B 1 261 ? -9.359 -32.438 -11.344 1 90.62 261 LEU B N 1
ATOM 5006 C CA . LEU B 1 261 ? -10.484 -33 -12.094 1 90.62 261 LEU B CA 1
ATOM 5007 C C . LEU B 1 261 ? -10.305 -32.781 -13.594 1 90.62 261 LEU B C 1
ATOM 5009 O O . LEU B 1 261 ? -10.602 -33.688 -14.398 1 90.62 261 LEU B O 1
ATOM 5013 N N . ILE B 1 262 ? -9.82 -31.656 -13.914 1 93.62 262 ILE B N 1
ATOM 5014 C CA . ILE B 1 262 ? -9.547 -31.359 -15.312 1 93.62 262 ILE B CA 1
ATOM 5015 C C . ILE B 1 262 ? -8.438 -32.281 -15.828 1 93.62 262 ILE B C 1
ATOM 5017 O O . ILE B 1 262 ? -8.578 -32.875 -16.891 1 93.62 262 ILE B O 1
ATOM 5021 N N . LEU B 1 263 ? -7.434 -32.438 -15.125 1 91.06 263 LEU B N 1
ATOM 5022 C CA . LEU B 1 263 ? -6.309 -33.281 -15.523 1 91.06 263 LEU B CA 1
ATOM 5023 C C . LEU B 1 263 ? -6.738 -34.719 -15.688 1 91.06 263 LEU B C 1
ATOM 5025 O O . LEU B 1 263 ? -6.293 -35.406 -16.609 1 91.06 263 LEU B O 1
ATOM 5029 N N . GLN B 1 264 ? -7.617 -35.094 -14.789 1 88.94 264 GLN B N 1
ATOM 5030 C CA . GLN B 1 264 ? -8.133 -36.469 -14.883 1 88.94 264 GLN B CA 1
ATOM 5031 C C . GLN B 1 264 ? -8.906 -36.688 -16.188 1 88.94 264 GLN B C 1
ATOM 5033 O O . GLN B 1 264 ? -8.836 -37.75 -16.797 1 88.94 264 GLN B O 1
ATOM 5038 N N . SER B 1 265 ? -9.586 -35.719 -16.594 1 91.44 265 SER B N 1
ATOM 5039 C CA . SER B 1 265 ? -10.375 -35.812 -17.812 1 91.44 265 SER B CA 1
ATOM 5040 C C . SER B 1 265 ? -9.477 -35.844 -19.047 1 91.44 265 SER B C 1
ATOM 5042 O O . SER B 1 265 ? -9.906 -36.281 -20.125 1 91.44 265 SER B O 1
ATOM 5044 N N . PHE B 1 266 ? -8.266 -35.375 -18.906 1 91.06 266 PHE B N 1
ATOM 5045 C CA . PHE B 1 266 ? -7.332 -35.375 -20.031 1 91.06 266 PHE B CA 1
ATOM 5046 C C . PHE B 1 266 ? -6.18 -36.344 -19.797 1 91.06 266 PHE B C 1
ATOM 5048 O O . PHE B 1 266 ? -5.094 -36.156 -20.344 1 91.06 266 PHE B O 1
ATOM 5055 N N . GLN B 1 267 ? -6.449 -37.25 -18.953 1 87.25 267 GLN B N 1
ATOM 5056 C CA . GLN B 1 267 ? -5.402 -38.188 -18.516 1 87.25 267 GLN B CA 1
ATOM 5057 C C . GLN B 1 267 ? -4.758 -38.906 -19.703 1 87.25 267 GLN B C 1
ATOM 5059 O O . GLN B 1 267 ? -3.541 -39.094 -19.719 1 87.25 267 GLN B O 1
ATOM 5064 N N . ASN B 1 268 ? -5.5 -39.281 -20.672 1 87.38 268 ASN B N 1
ATOM 5065 C CA . ASN B 1 268 ? -4.984 -40 -21.844 1 87.38 268 ASN B CA 1
ATOM 5066 C C . ASN B 1 268 ? -3.99 -39.156 -22.625 1 87.38 268 ASN B C 1
ATOM 5068 O O . ASN B 1 268 ? -2.945 -39.656 -23.047 1 87.38 268 ASN B O 1
ATOM 5072 N N . VAL B 1 269 ? -4.34 -37.906 -22.812 1 88.25 269 VAL B N 1
ATOM 5073 C CA . VAL B 1 269 ? -3.471 -37 -23.547 1 88.25 269 VAL B CA 1
ATOM 5074 C C . VAL B 1 269 ? -2.174 -36.781 -22.766 1 88.25 269 VAL B C 1
ATOM 5076 O O . VAL B 1 269 ? -1.089 -36.75 -23.359 1 88.25 269 VAL B O 1
ATOM 5079 N N . ILE B 1 270 ? -2.227 -36.719 -21.5 1 86.81 270 ILE B N 1
ATOM 5080 C CA . ILE B 1 270 ? -1.084 -36.438 -20.641 1 86.81 270 ILE B CA 1
ATOM 5081 C C . ILE B 1 270 ? -0.162 -37.656 -20.594 1 86.81 270 ILE B C 1
ATOM 5083 O O . ILE B 1 270 ? 1.062 -37.5 -20.641 1 86.81 270 ILE B O 1
ATOM 5087 N N . GLU B 1 271 ? -0.771 -38.781 -20.484 1 84.56 271 GLU B N 1
ATOM 5088 C CA . GLU B 1 271 ? 0.011 -40 -20.422 1 84.56 271 GLU B CA 1
ATOM 5089 C C . GLU B 1 271 ? 0.802 -40.219 -21.719 1 84.56 271 GLU B C 1
ATOM 5091 O O . GLU B 1 271 ? 1.935 -40.719 -21.688 1 84.56 271 GLU B O 1
ATOM 5096 N N . LYS B 1 272 ? 0.144 -39.875 -22.812 1 86.75 272 LYS B N 1
ATOM 5097 C CA . LYS B 1 272 ? 0.785 -40.062 -24.109 1 86.75 272 LYS B CA 1
ATOM 5098 C C . LYS B 1 272 ? 1.809 -38.969 -24.391 1 86.75 272 LYS B C 1
ATOM 5100 O O . LYS B 1 272 ? 2.699 -39.125 -25.219 1 86.75 272 LYS B O 1
ATOM 5105 N N . ASN B 1 273 ? 1.656 -37.844 -23.75 1 88.25 273 ASN B N 1
ATOM 5106 C CA . ASN B 1 273 ? 2.535 -36.688 -23.938 1 88.25 273 ASN B CA 1
ATOM 5107 C C . ASN B 1 273 ? 2.947 -36.062 -22.609 1 88.25 273 ASN B C 1
ATOM 5109 O O . ASN B 1 273 ? 2.533 -34.938 -22.281 1 88.25 273 ASN B O 1
ATOM 5113 N N . ILE B 1 274 ? 3.861 -36.625 -21.938 1 84.94 274 ILE B N 1
ATOM 5114 C CA . ILE B 1 274 ? 4.234 -36.312 -20.578 1 84.94 274 ILE B CA 1
ATOM 5115 C C . ILE B 1 274 ? 4.801 -34.906 -20.516 1 84.94 274 ILE B C 1
ATOM 5117 O O . ILE B 1 274 ? 4.727 -34.25 -19.469 1 84.94 274 ILE B O 1
ATOM 5121 N N . VAL B 1 275 ? 5.293 -34.438 -21.656 1 87.12 275 VAL B N 1
ATOM 5122 C CA . VAL B 1 275 ? 5.898 -33.125 -21.734 1 87.12 275 VAL B CA 1
ATOM 5123 C C . VAL B 1 275 ? 4.871 -32.062 -21.328 1 87.12 275 VAL B C 1
ATOM 5125 O O . VAL B 1 275 ? 5.227 -31.047 -20.719 1 87.12 275 VAL B O 1
ATOM 5128 N N . ILE B 1 276 ? 3.637 -32.312 -21.562 1 88.75 276 ILE B N 1
ATOM 5129 C CA . ILE B 1 276 ? 2.572 -31.375 -21.219 1 88.75 276 ILE B CA 1
ATOM 5130 C C . ILE B 1 276 ? 2.506 -31.203 -19.703 1 88.75 276 ILE B C 1
ATOM 5132 O O . ILE B 1 276 ? 2.348 -30.078 -19.219 1 88.75 276 ILE B O 1
ATOM 5136 N N . ALA B 1 277 ? 2.656 -32.281 -19.016 1 87.62 277 ALA B N 1
ATOM 5137 C CA . ALA B 1 277 ? 2.613 -32.25 -17.547 1 87.62 277 ALA B CA 1
ATOM 5138 C C . ALA B 1 277 ? 3.861 -31.578 -16.984 1 87.62 277 ALA B C 1
ATOM 5140 O O . ALA B 1 277 ? 3.801 -30.906 -15.945 1 87.62 277 ALA B O 1
ATOM 5141 N N . LEU B 1 278 ? 4.941 -31.703 -17.672 1 89.19 278 LEU B N 1
ATOM 5142 C CA . LEU B 1 278 ? 6.219 -31.188 -17.172 1 89.19 278 LEU B CA 1
ATOM 5143 C C . LEU B 1 278 ? 6.211 -29.656 -17.125 1 89.19 278 LEU B C 1
ATOM 5145 O O . LEU B 1 278 ? 6.961 -29.062 -16.359 1 89.19 278 LEU B O 1
ATOM 5149 N N . PHE B 1 279 ? 5.363 -29.062 -17.922 1 91.5 279 PHE B N 1
ATOM 5150 C CA . PHE B 1 279 ? 5.449 -27.609 -18.016 1 91.5 279 PHE B CA 1
ATOM 5151 C C . PHE B 1 279 ? 4.176 -26.953 -17.484 1 91.5 279 PHE B C 1
ATOM 5153 O O . PHE B 1 279 ? 3.959 -25.766 -17.672 1 91.5 279 PHE B O 1
ATOM 5160 N N . LEU B 1 280 ? 3.41 -27.781 -16.859 1 90.69 280 LEU B N 1
ATOM 5161 C CA . LEU B 1 280 ? 2.152 -27.297 -16.297 1 90.69 280 LEU B CA 1
ATOM 5162 C C . LEU B 1 280 ? 2.402 -26.203 -15.258 1 90.69 280 LEU B C 1
ATOM 5164 O O . LEU B 1 280 ? 1.772 -25.141 -15.297 1 90.69 280 LEU B O 1
ATOM 5168 N N . THR B 1 281 ? 3.299 -26.406 -14.336 1 89.94 281 THR B N 1
ATOM 5169 C CA . THR B 1 281 ? 3.566 -25.484 -13.25 1 89.94 281 THR B CA 1
ATOM 5170 C C . THR B 1 281 ? 4.207 -24.203 -13.773 1 89.94 281 THR B C 1
ATOM 5172 O O . THR B 1 281 ? 3.961 -23.109 -13.242 1 89.94 281 THR B O 1
ATOM 5175 N N . MET B 1 282 ? 5.066 -24.359 -14.766 1 93.31 282 MET B N 1
ATOM 5176 C CA . MET B 1 282 ? 5.68 -23.172 -15.375 1 93.31 282 MET B CA 1
ATOM 5177 C C . MET B 1 282 ? 4.625 -22.266 -15.992 1 93.31 282 MET B C 1
ATOM 5179 O O . MET B 1 282 ? 4.66 -21.047 -15.805 1 93.31 282 MET B O 1
ATOM 5183 N N . LEU B 1 283 ? 3.717 -22.906 -16.688 1 94.81 283 LEU B N 1
ATOM 5184 C CA . LEU B 1 283 ? 2.678 -22.172 -17.391 1 94.81 283 LEU B CA 1
ATOM 5185 C C . LEU B 1 283 ? 1.743 -21.469 -16.406 1 94.81 283 LEU B C 1
ATOM 5187 O O . LEU B 1 283 ? 1.488 -20.266 -16.531 1 94.81 283 LEU B O 1
ATOM 5191 N N . THR B 1 284 ? 1.234 -22.172 -15.461 1 93.5 284 THR B N 1
ATOM 5192 C CA . THR B 1 284 ? 0.265 -21.625 -14.523 1 93.5 284 THR B CA 1
ATOM 5193 C C . THR B 1 284 ? 0.916 -20.562 -13.633 1 93.5 284 THR B C 1
ATOM 5195 O O . THR B 1 284 ? 0.319 -19.516 -13.359 1 93.5 284 THR B O 1
ATOM 5198 N N . GLY B 1 285 ? 2.129 -20.828 -13.156 1 93.81 285 GLY B N 1
ATOM 5199 C CA . GLY B 1 285 ? 2.848 -19.844 -12.359 1 93.81 285 GLY B CA 1
ATOM 5200 C C . GLY B 1 285 ? 3.078 -18.531 -13.086 1 93.81 285 GLY B C 1
ATOM 5201 O O . GLY B 1 285 ? 2.879 -17.453 -12.516 1 93.81 285 GLY B O 1
ATOM 5202 N N . THR B 1 286 ? 3.508 -18.641 -14.32 1 96.19 286 THR B N 1
ATOM 5203 C CA . THR B 1 286 ? 3.762 -17.453 -15.133 1 96.19 286 THR B CA 1
ATOM 5204 C C . THR B 1 286 ? 2.479 -16.656 -15.336 1 96.19 286 THR B C 1
ATOM 5206 O O . THR B 1 286 ? 2.471 -15.438 -15.18 1 96.19 286 THR B O 1
ATOM 5209 N N . ALA B 1 287 ? 1.459 -17.344 -15.688 1 96.94 287 ALA B N 1
ATOM 5210 C CA . ALA B 1 287 ? 0.182 -16.672 -15.922 1 96.94 287 ALA B CA 1
ATOM 5211 C C . ALA B 1 287 ? -0.344 -16.031 -14.641 1 96.94 287 ALA B C 1
ATOM 5213 O O . ALA B 1 287 ? -0.876 -14.914 -14.672 1 96.94 287 ALA B O 1
ATOM 5214 N N . GLY B 1 288 ? -0.264 -16.734 -13.547 1 95.94 288 GLY B N 1
ATOM 5215 C CA . GLY B 1 288 ? -0.679 -16.188 -12.273 1 95.94 288 GLY B CA 1
ATOM 5216 C C . GLY B 1 288 ? 0.071 -14.914 -11.898 1 95.94 288 GLY B C 1
ATOM 5217 O O . GLY B 1 288 ? -0.531 -13.945 -11.43 1 95.94 288 GLY B O 1
ATOM 5218 N N . ASN B 1 289 ? 1.378 -14.953 -12.062 1 97 289 ASN B N 1
ATOM 5219 C CA . ASN B 1 289 ? 2.203 -13.781 -11.805 1 97 289 ASN B CA 1
ATOM 5220 C C . ASN B 1 289 ? 1.796 -12.602 -12.688 1 97 289 ASN B C 1
ATOM 5222 O O . ASN B 1 289 ? 1.695 -11.469 -12.211 1 97 289 ASN B O 1
ATOM 5226 N N . ALA B 1 290 ? 1.565 -12.906 -13.953 1 98.19 290 ALA B N 1
ATOM 5227 C CA . ALA B 1 290 ? 1.167 -11.859 -14.891 1 98.19 290 ALA B CA 1
ATOM 5228 C C . ALA B 1 290 ? -0.167 -11.242 -14.484 1 98.19 290 ALA B C 1
ATOM 5230 O O . ALA B 1 290 ? -0.326 -10.016 -14.531 1 98.19 290 ALA B O 1
ATOM 5231 N N . GLY B 1 291 ? -1.1 -12.047 -14.18 1 98 291 GLY B N 1
ATOM 5232 C CA . GLY B 1 291 ? -2.387 -11.547 -13.719 1 98 291 GLY B CA 1
ATOM 5233 C C . GLY B 1 291 ? -2.283 -10.688 -12.477 1 98 291 GLY B C 1
ATOM 5234 O O . GLY B 1 291 ? -2.936 -9.648 -12.375 1 98 291 GLY B O 1
ATOM 5235 N N . ASN B 1 292 ? -1.49 -11.125 -11.531 1 97.25 292 ASN B N 1
ATOM 5236 C CA . ASN B 1 292 ? -1.346 -10.406 -10.266 1 97.25 292 ASN B CA 1
ATOM 5237 C C . ASN B 1 292 ? -0.611 -9.078 -10.453 1 97.25 292 ASN B C 1
ATOM 5239 O O . ASN B 1 292 ? -0.875 -8.117 -9.734 1 97.25 292 ASN B O 1
ATOM 5243 N N . GLN B 1 293 ? 0.334 -9.047 -11.398 1 97.44 293 GLN B N 1
ATOM 5244 C CA . GLN B 1 293 ? 0.938 -7.758 -11.742 1 97.44 293 GLN B CA 1
ATOM 5245 C C . GLN B 1 293 ? -0.128 -6.73 -12.117 1 97.44 293 GLN B C 1
ATOM 5247 O O . GLN B 1 293 ? -0.11 -5.602 -11.617 1 97.44 293 GLN B O 1
ATOM 5252 N N . SER B 1 294 ? -1.033 -7.188 -12.93 1 97.81 294 SER B N 1
ATOM 5253 C CA . SER B 1 294 ? -2.084 -6.289 -13.398 1 97.81 294 SER B CA 1
ATOM 5254 C C . SER B 1 294 ? -3.068 -5.957 -12.281 1 97.81 294 SER B C 1
ATOM 5256 O O . SER B 1 294 ? -3.453 -4.797 -12.117 1 97.81 294 SER B O 1
ATOM 5258 N N . SER B 1 295 ? -3.469 -6.949 -11.586 1 97.62 295 SER B N 1
ATOM 5259 C CA . SER B 1 295 ? -4.441 -6.754 -10.516 1 97.62 295 SER B CA 1
ATOM 5260 C C . SER B 1 295 ? -3.928 -5.766 -9.477 1 97.62 295 SER B C 1
ATOM 5262 O O . SER B 1 295 ? -4.664 -4.883 -9.031 1 97.62 295 SER B O 1
ATOM 5264 N N . ALA B 1 296 ? -2.703 -5.918 -9.094 1 96.25 296 ALA B N 1
ATOM 5265 C CA . ALA B 1 296 ? -2.113 -5.07 -8.055 1 96.25 296 ALA B CA 1
ATOM 5266 C C . ALA B 1 296 ? -2.137 -3.604 -8.469 1 96.25 296 ALA B C 1
ATOM 5268 O O . ALA B 1 296 ? -2.533 -2.738 -7.684 1 96.25 296 ALA B O 1
ATOM 5269 N N . ILE B 1 297 ? -1.756 -3.316 -9.68 1 95.94 297 ILE B N 1
ATOM 5270 C CA . ILE B 1 297 ? -1.624 -1.927 -10.109 1 95.94 297 ILE B CA 1
ATOM 5271 C C . ILE B 1 297 ? -3.008 -1.333 -10.367 1 95.94 297 ILE B C 1
ATOM 5273 O O . ILE B 1 297 ? -3.234 -0.145 -10.125 1 95.94 297 ILE B O 1
ATOM 5277 N N . VAL B 1 298 ? -3.922 -2.123 -10.82 1 97.38 298 VAL B N 1
ATOM 5278 C CA . VAL B 1 298 ? -5.277 -1.646 -11.07 1 97.38 298 VAL B CA 1
ATOM 5279 C C . VAL B 1 298 ? -5.977 -1.358 -9.742 1 97.38 298 VAL B C 1
ATOM 5281 O O . VAL B 1 298 ? -6.641 -0.33 -9.594 1 97.38 298 VAL B O 1
ATOM 5284 N N . ILE B 1 299 ? -5.809 -2.25 -8.797 1 96.31 299 ILE B N 1
ATOM 5285 C CA . ILE B 1 299 ? -6.383 -2.025 -7.473 1 96.31 299 ILE B CA 1
ATOM 5286 C C . ILE B 1 299 ? -5.809 -0.747 -6.871 1 96.31 299 ILE B C 1
ATOM 5288 O O . ILE B 1 299 ? -6.543 0.068 -6.309 1 96.31 299 ILE B O 1
ATOM 5292 N N . ARG B 1 300 ? -4.508 -0.607 -7.047 1 93.75 300 ARG B N 1
ATOM 5293 C CA . ARG B 1 300 ? -3.867 0.612 -6.566 1 93.75 300 ARG B CA 1
ATOM 5294 C C . ARG B 1 300 ? -4.422 1.841 -7.277 1 93.75 300 ARG B C 1
ATOM 5296 O O . ARG B 1 300 ? -4.668 2.873 -6.652 1 93.75 300 ARG B O 1
ATOM 5303 N N . GLY B 1 301 ? -4.59 1.774 -8.555 1 93.44 301 GLY B N 1
ATOM 5304 C CA . GLY B 1 301 ? -5.145 2.873 -9.336 1 93.44 301 GLY B CA 1
ATOM 5305 C C . GLY B 1 301 ? -6.551 3.248 -8.914 1 93.44 301 GLY B C 1
ATOM 5306 O O . GLY B 1 301 ? -6.918 4.426 -8.938 1 93.44 301 GLY B O 1
ATOM 5307 N N . LEU B 1 302 ? -7.332 2.281 -8.547 1 92.94 302 LEU B N 1
ATOM 5308 C CA . LEU B 1 302 ? -8.68 2.525 -8.047 1 92.94 302 LEU B CA 1
ATOM 5309 C C . LEU B 1 302 ? -8.648 3.197 -6.684 1 92.94 302 LEU B C 1
ATOM 5311 O O . LEU B 1 302 ? -9.414 4.129 -6.422 1 92.94 302 LEU B O 1
ATOM 5315 N N . ALA B 1 303 ? -7.707 2.791 -5.848 1 87.69 303 ALA B N 1
ATOM 5316 C CA . ALA B 1 303 ? -7.578 3.336 -4.5 1 87.69 303 ALA B CA 1
ATOM 5317 C C . ALA B 1 303 ? -7.145 4.801 -4.539 1 87.69 303 ALA B C 1
ATOM 5319 O O . ALA B 1 303 ? -7.555 5.598 -3.691 1 87.69 303 ALA B O 1
ATOM 5320 N N . THR B 1 304 ? -6.32 5.145 -5.508 1 86.06 304 THR B N 1
ATOM 5321 C CA . THR B 1 304 ? -5.82 6.512 -5.629 1 86.06 304 THR B CA 1
ATOM 5322 C C . THR B 1 304 ? -6.766 7.359 -6.473 1 86.06 304 THR B C 1
ATOM 5324 O O . THR B 1 304 ? -6.52 8.555 -6.68 1 86.06 304 THR B O 1
ATOM 5327 N N . GLU B 1 305 ? -7.75 6.684 -7.098 1 85.12 305 GLU B N 1
ATOM 5328 C CA . GLU B 1 305 ? -8.789 7.324 -7.898 1 85.12 305 GLU B CA 1
ATOM 5329 C C . GLU B 1 305 ? -8.258 7.758 -9.258 1 85.12 305 GLU B C 1
ATOM 5331 O O . GLU B 1 305 ? -8.875 8.57 -9.945 1 85.12 305 GLU B O 1
ATOM 5336 N N . GLU B 1 306 ? -7.102 7.324 -9.492 1 88.56 306 GLU B N 1
ATOM 5337 C CA . GLU B 1 306 ? -6.633 7.504 -10.867 1 88.56 306 GLU B CA 1
ATOM 5338 C C . GLU B 1 306 ? -7.527 6.773 -11.859 1 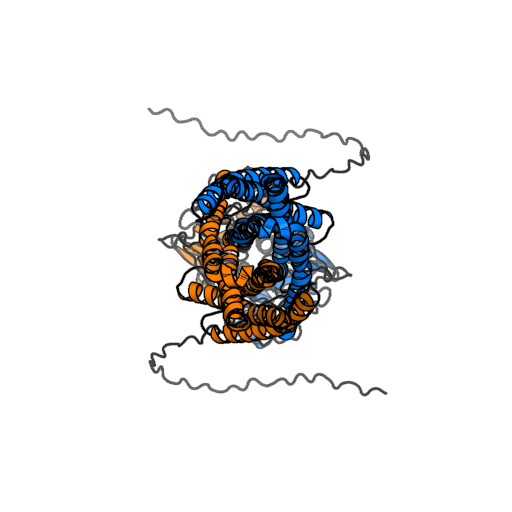88.56 306 GLU B C 1
ATOM 5340 O O . GLU B 1 306 ? -7.711 7.227 -12.992 1 88.56 306 GLU B O 1
ATOM 5345 N N . ILE B 1 307 ? -7.91 5.668 -11.414 1 94.06 307 ILE B N 1
ATOM 5346 C CA . ILE B 1 307 ? -8.867 4.875 -12.172 1 94.06 307 ILE B CA 1
ATOM 5347 C C . ILE B 1 307 ? -10.273 5.094 -11.617 1 94.06 307 ILE B C 1
ATOM 5349 O O . ILE B 1 307 ? -10.492 4.992 -10.406 1 94.06 307 ILE B O 1
ATOM 5353 N N . HIS B 1 308 ? -11.125 5.457 -12.492 1 90.56 308 HIS B N 1
ATOM 5354 C CA . HIS B 1 308 ? -12.516 5.695 -12.117 1 90.56 308 HIS B CA 1
ATOM 5355 C C . HIS B 1 308 ? -13.469 5.219 -13.203 1 90.56 308 HIS B C 1
ATOM 5357 O O . HIS B 1 308 ? -13.031 4.66 -14.211 1 90.56 308 HIS B O 1
ATOM 5363 N N . GLN B 1 309 ? -14.742 5.379 -12.992 1 90.31 309 GLN B N 1
ATOM 5364 C CA . GLN B 1 309 ? -15.766 4.855 -13.898 1 90.31 309 GLN B CA 1
ATOM 5365 C C . GLN B 1 309 ? -15.641 5.477 -15.289 1 90.31 309 GLN B C 1
ATOM 5367 O O . GLN B 1 309 ? -15.93 4.824 -16.297 1 90.31 309 GLN B O 1
ATOM 5372 N N . GLY B 1 310 ? -15.156 6.629 -15.375 1 92.56 310 GLY B N 1
ATOM 5373 C CA . GLY B 1 310 ? -15.086 7.355 -16.641 1 92.56 310 GLY B CA 1
ATOM 5374 C C . GLY B 1 310 ? -13.969 6.879 -17.531 1 92.56 310 GLY B C 1
ATOM 5375 O O . GLY B 1 310 ? -14.023 7.07 -18.75 1 92.56 310 GLY B O 1
ATOM 5376 N N . ASN B 1 311 ? -12.953 6.266 -16.969 1 94.88 311 ASN B N 1
ATOM 5377 C CA . ASN B 1 311 ? -11.82 5.875 -17.797 1 94.88 311 ASN B CA 1
ATOM 5378 C C . ASN B 1 311 ? -11.57 4.371 -17.734 1 94.88 311 ASN B C 1
ATOM 5380 O O . ASN B 1 311 ? -10.484 3.904 -18.062 1 94.88 311 ASN B O 1
ATOM 5384 N N . ARG B 1 312 ? -12.562 3.609 -17.297 1 96.12 312 ARG B N 1
ATOM 5385 C CA . ARG B 1 312 ? -12.406 2.17 -17.109 1 96.12 312 ARG B CA 1
ATOM 5386 C C . ARG B 1 312 ? -12.031 1.486 -18.422 1 96.12 312 ARG B C 1
ATOM 5388 O O . ARG B 1 312 ? -11.195 0.583 -18.438 1 96.12 312 ARG B O 1
ATOM 5395 N N . TRP B 1 313 ? -12.648 1.894 -19.516 1 97.25 313 TRP B N 1
ATOM 5396 C CA . TRP B 1 313 ? -12.391 1.257 -20.812 1 97.25 313 TRP B CA 1
ATOM 5397 C C . TRP B 1 313 ? -10.969 1.555 -21.281 1 97.25 313 TRP B C 1
ATOM 5399 O O . TRP B 1 313 ? -10.328 0.709 -21.922 1 97.25 313 TRP B O 1
ATOM 5409 N N . ARG B 1 314 ? -10.547 2.742 -20.969 1 97.12 314 ARG B N 1
ATOM 5410 C CA . ARG B 1 314 ? -9.172 3.098 -21.297 1 97.12 314 ARG B CA 1
ATOM 5411 C C . ARG B 1 314 ? -8.18 2.197 -20.562 1 97.12 314 ARG B C 1
ATOM 5413 O O . ARG B 1 314 ? -7.168 1.785 -21.141 1 97.12 314 ARG B O 1
ATOM 5420 N N . VAL B 1 315 ? -8.508 1.908 -19.344 1 98.06 315 VAL B N 1
ATOM 5421 C CA . VAL B 1 315 ? -7.656 1.062 -18.531 1 98.06 315 VAL B CA 1
ATOM 5422 C C . VAL B 1 315 ? -7.672 -0.368 -19.062 1 98.06 315 VAL B C 1
ATOM 5424 O O . VAL B 1 315 ? -6.625 -1.002 -19.188 1 98.06 315 VAL B O 1
ATOM 5427 N N . ILE B 1 316 ? -8.805 -0.896 -19.406 1 98.38 316 ILE B N 1
ATOM 5428 C CA . ILE B 1 316 ? -8.961 -2.258 -19.906 1 98.38 316 ILE B CA 1
ATOM 5429 C C . ILE B 1 316 ? -8.188 -2.414 -21.219 1 98.38 316 ILE B C 1
ATOM 5431 O O . ILE B 1 316 ? -7.469 -3.395 -21.406 1 98.38 316 ILE B O 1
ATOM 5435 N N . TRP B 1 317 ? -8.273 -1.443 -22.047 1 98.31 317 TRP B N 1
ATOM 5436 C CA . TRP B 1 317 ? -7.582 -1.498 -23.328 1 98.31 317 TRP B CA 1
ATOM 5437 C C . TRP B 1 317 ? -6.07 -1.403 -23.141 1 98.31 317 TRP B C 1
ATOM 5439 O O . TRP B 1 317 ? -5.309 -2.068 -23.844 1 98.31 317 TRP B O 1
ATOM 5449 N N . ARG B 1 318 ? -5.676 -0.571 -22.25 1 98.19 318 ARG B N 1
ATOM 5450 C CA . ARG B 1 318 ? -4.254 -0.437 -21.953 1 98.19 318 ARG B CA 1
ATOM 5451 C C . ARG B 1 318 ? -3.676 -1.752 -21.438 1 98.19 318 ARG B C 1
ATOM 5453 O O . ARG B 1 318 ? -2.615 -2.188 -21.891 1 98.19 318 ARG B O 1
ATOM 5460 N N . GLU B 1 319 ? -4.426 -2.371 -20.594 1 98.5 319 GLU B N 1
ATOM 5461 C CA . GLU B 1 319 ? -3.961 -3.631 -20.016 1 98.5 319 GLU B CA 1
ATOM 5462 C C . GLU B 1 319 ? -4.043 -4.766 -21.031 1 98.5 319 GLU B C 1
ATOM 5464 O O . GLU B 1 319 ? -3.217 -5.68 -21.016 1 98.5 319 GLU B O 1
ATOM 5469 N N . ALA B 1 320 ? -5.004 -4.703 -21.906 1 98.69 320 ALA B N 1
ATOM 5470 C CA . ALA B 1 320 ? -5.09 -5.688 -22.984 1 98.69 320 ALA B CA 1
ATOM 5471 C C . ALA B 1 320 ? -3.85 -5.637 -23.875 1 98.69 320 ALA B C 1
ATOM 5473 O O . ALA B 1 320 ? -3.281 -6.68 -24.219 1 98.69 320 ALA B O 1
ATOM 5474 N N . ARG B 1 321 ? -3.475 -4.488 -24.172 1 98.56 321 ARG B N 1
ATOM 5475 C CA . ARG B 1 321 ? -2.281 -4.32 -25 1 98.56 321 ARG B CA 1
ATOM 5476 C C . ARG B 1 321 ? -1.035 -4.801 -24.266 1 98.56 321 ARG B C 1
ATOM 5478 O O . ARG B 1 321 ? -0.167 -5.445 -24.859 1 98.56 321 ARG B O 1
ATOM 5485 N N . ALA B 1 322 ? -0.937 -4.461 -23.016 1 98.38 322 ALA B N 1
ATOM 5486 C CA . ALA B 1 322 ? 0.186 -4.93 -22.219 1 98.38 322 ALA B CA 1
ATOM 5487 C C . ALA B 1 322 ? 0.196 -6.453 -22.125 1 98.38 322 ALA B C 1
ATOM 5489 O O . ALA B 1 322 ? 1.256 -7.082 -22.203 1 98.38 322 ALA B O 1
ATOM 5490 N N . GLY B 1 323 ? -1.028 -7.039 -21.922 1 98.56 323 GLY B N 1
ATOM 5491 C CA . GLY B 1 323 ? -1.154 -8.484 -21.844 1 98.56 323 GLY B CA 1
ATOM 5492 C C . GLY B 1 323 ? -0.744 -9.195 -23.109 1 98.56 323 GLY B C 1
ATOM 5493 O O . GLY B 1 323 ? -0.025 -10.195 -23.078 1 98.56 323 GLY B O 1
ATOM 5494 N N . VAL B 1 324 ? -1.155 -8.672 -24.219 1 98.75 324 VAL B N 1
ATOM 5495 C CA . VAL B 1 324 ? -0.834 -9.273 -25.5 1 98.75 324 VAL B CA 1
ATOM 5496 C C . VAL B 1 324 ? 0.667 -9.164 -25.766 1 98.75 324 VAL B C 1
ATOM 5498 O O . VAL B 1 324 ? 1.294 -10.125 -26.219 1 98.75 324 VAL B O 1
ATOM 5501 N N . ALA B 1 325 ? 1.228 -8.039 -25.5 1 98.69 325 ALA B N 1
ATOM 5502 C CA . ALA B 1 325 ? 2.666 -7.863 -25.672 1 98.69 325 ALA B CA 1
ATOM 5503 C C . ALA B 1 325 ? 3.451 -8.836 -24.797 1 98.69 325 ALA B C 1
ATOM 5505 O O . ALA B 1 325 ? 4.406 -9.469 -25.25 1 98.69 325 ALA B O 1
ATOM 5506 N N . SER B 1 326 ? 3.08 -8.938 -23.578 1 98.62 326 SER B N 1
ATOM 5507 C CA . SER B 1 326 ? 3.74 -9.867 -22.672 1 98.62 326 SER B CA 1
ATOM 5508 C C . SER B 1 326 ? 3.586 -11.305 -23.125 1 98.62 326 SER B C 1
ATOM 5510 O O . SER B 1 326 ? 4.539 -12.086 -23.078 1 98.62 326 SER B O 1
ATOM 5512 N N . ALA B 1 327 ? 2.375 -11.602 -23.547 1 98.81 327 ALA B N 1
ATOM 5513 C CA . ALA B 1 327 ? 2.074 -12.961 -24 1 98.81 327 ALA B CA 1
ATOM 5514 C C . ALA B 1 327 ? 2.943 -13.344 -25.188 1 98.81 327 ALA B C 1
ATOM 5516 O O . ALA B 1 327 ? 3.391 -14.484 -25.297 1 98.81 327 ALA B O 1
ATOM 5517 N N . CYS B 1 328 ? 3.162 -12.438 -26.078 1 98.69 328 CYS B N 1
ATOM 5518 C CA . CYS B 1 328 ? 3.99 -12.711 -27.25 1 98.69 328 CYS B CA 1
ATOM 5519 C C . CYS B 1 328 ? 5.414 -13.07 -26.844 1 98.69 328 CYS B C 1
ATOM 5521 O O . CYS B 1 328 ? 5.961 -14.078 -27.297 1 98.69 328 CYS B O 1
ATOM 5523 N N . VAL B 1 329 ? 5.984 -12.344 -25.984 1 98.75 329 VAL B N 1
ATOM 5524 C CA . VAL B 1 329 ? 7.355 -12.586 -25.531 1 98.75 329 VAL B CA 1
ATOM 5525 C C . VAL B 1 329 ? 7.414 -13.891 -24.75 1 98.75 329 VAL B C 1
ATOM 5527 O O . VAL B 1 329 ? 8.32 -14.703 -24.938 1 98.75 329 VAL B O 1
ATOM 5530 N N . LEU B 1 330 ? 6.488 -14.117 -23.938 1 98.62 330 LEU B N 1
ATOM 5531 C CA . LEU B 1 330 ? 6.488 -15.289 -23.062 1 98.62 330 LEU B CA 1
ATOM 5532 C C . LEU B 1 330 ? 6.227 -16.562 -23.875 1 98.62 330 LEU B C 1
ATOM 5534 O O . LEU B 1 330 ? 6.742 -17.625 -23.547 1 98.62 330 LEU B O 1
ATOM 5538 N N . SER B 1 331 ? 5.352 -16.391 -24.875 1 98.62 331 SER B N 1
ATOM 5539 C CA . SER B 1 331 ? 5.125 -17.531 -25.766 1 98.62 331 SER B CA 1
ATOM 5540 C C . SER B 1 331 ? 6.41 -17.953 -26.469 1 98.62 331 SER B C 1
ATOM 5542 O O . SER B 1 331 ? 6.699 -19.156 -26.578 1 98.62 331 SER B O 1
ATOM 5544 N N . VAL B 1 332 ? 7.152 -17.047 -26.891 1 98.44 332 VAL B N 1
ATOM 5545 C CA . VAL B 1 332 ? 8.422 -17.344 -27.547 1 98.44 332 VAL B CA 1
ATOM 5546 C C . VAL B 1 332 ? 9.398 -17.938 -26.547 1 98.44 332 VAL B C 1
ATOM 5548 O O . VAL B 1 332 ? 10.078 -18.922 -26.844 1 98.44 332 VAL B O 1
ATOM 5551 N N . ALA B 1 333 ? 9.516 -17.344 -25.391 1 98.12 333 ALA B N 1
ATOM 5552 C CA . ALA B 1 333 ? 10.414 -17.844 -24.359 1 98.12 333 ALA B CA 1
ATOM 5553 C C . ALA B 1 333 ? 10.047 -19.281 -23.969 1 98.12 333 ALA B C 1
ATOM 5555 O O . ALA B 1 333 ? 10.93 -20.125 -23.797 1 98.12 333 ALA B O 1
ATOM 5556 N N . SER B 1 334 ? 8.773 -19.484 -23.844 1 97.44 334 SER B N 1
ATOM 5557 C CA . SER B 1 334 ? 8.328 -20.828 -23.5 1 97.44 334 SER B CA 1
ATOM 5558 C C . SER B 1 334 ? 8.625 -21.812 -24.609 1 97.44 334 SER B C 1
ATOM 5560 O O . SER B 1 334 ? 8.969 -22.969 -24.359 1 97.44 334 SER B O 1
ATOM 5562 N N . PHE B 1 335 ? 8.414 -21.391 -25.828 1 97.75 335 PHE B N 1
ATOM 5563 C CA . PHE B 1 335 ? 8.711 -22.234 -26.984 1 97.75 335 PHE B CA 1
ATOM 5564 C C . PHE B 1 335 ? 10.172 -22.688 -26.953 1 97.75 335 PHE B C 1
ATOM 5566 O O . PHE B 1 335 ? 10.461 -23.875 -27.109 1 97.75 335 PHE B O 1
ATOM 5573 N N . VAL B 1 336 ? 11.062 -21.75 -26.766 1 97.19 336 VAL B N 1
ATOM 5574 C CA . VAL B 1 336 ? 12.492 -22.047 -26.734 1 97.19 336 VAL B CA 1
ATOM 5575 C C . VAL B 1 336 ? 12.812 -22.969 -25.578 1 97.19 336 VAL B C 1
ATOM 5577 O O . VAL B 1 336 ? 13.547 -23.953 -25.734 1 97.19 336 VAL B O 1
ATOM 5580 N N . ARG B 1 337 ? 12.25 -22.75 -24.469 1 95.94 337 ARG B N 1
ATOM 5581 C CA . ARG B 1 337 ? 12.531 -23.531 -23.281 1 95.94 337 ARG B CA 1
ATOM 5582 C C . ARG B 1 337 ? 12.062 -24.984 -23.453 1 95.94 337 ARG B C 1
ATOM 5584 O O . ARG B 1 337 ? 12.758 -25.922 -23.078 1 95.94 337 ARG B O 1
ATOM 5591 N N . VAL B 1 338 ? 10.859 -25.172 -23.938 1 94.81 338 VAL B N 1
ATOM 5592 C CA . VAL B 1 338 ? 10.297 -26.5 -24.109 1 94.81 338 VAL B CA 1
ATOM 5593 C C . VAL B 1 338 ? 11.078 -27.266 -25.172 1 94.81 338 VAL B C 1
ATOM 5595 O O . VAL B 1 338 ? 11.328 -28.469 -25.031 1 94.81 338 VAL B O 1
ATOM 5598 N N . LEU B 1 339 ? 11.477 -26.547 -26.234 1 94.5 339 LEU B N 1
ATOM 5599 C CA . LEU B 1 339 ? 12.234 -27.156 -27.312 1 94.5 339 LEU B CA 1
ATOM 5600 C C . LEU B 1 339 ? 13.547 -27.734 -26.797 1 94.5 339 LEU B C 1
ATOM 5602 O O . LEU B 1 339 ? 14.031 -28.75 -27.297 1 94.5 339 LEU B O 1
ATOM 5606 N N . LEU B 1 340 ? 14.094 -27.156 -25.797 1 92.75 340 LEU B N 1
ATOM 5607 C CA . LEU B 1 340 ? 15.375 -27.562 -25.234 1 92.75 340 LEU B CA 1
ATOM 5608 C C . LEU B 1 340 ? 15.211 -28.75 -24.297 1 92.75 340 LEU B C 1
ATOM 5610 O O . LEU B 1 340 ? 16.203 -29.359 -23.875 1 92.75 340 LEU B O 1
ATOM 5614 N N . THR B 1 341 ? 14.047 -29.156 -24.016 1 90.19 341 THR B N 1
ATOM 5615 C CA . THR B 1 341 ? 13.789 -30.281 -23.125 1 90.19 341 THR B CA 1
ATOM 5616 C C . THR B 1 341 ? 13.852 -31.609 -23.875 1 90.19 341 THR B C 1
ATOM 5618 O O . THR B 1 341 ? 13.156 -31.781 -24.875 1 90.19 341 THR B O 1
ATOM 5621 N N . PRO B 1 342 ? 14.711 -32.531 -23.453 1 86.56 342 PRO B N 1
ATOM 5622 C CA . PRO B 1 342 ? 14.781 -33.812 -24.125 1 86.56 342 PRO B CA 1
ATOM 5623 C C . PRO B 1 342 ? 13.422 -34.531 -24.188 1 86.56 342 PRO B C 1
ATOM 5625 O O . PRO B 1 342 ? 12.711 -34.594 -23.172 1 86.56 342 PRO B O 1
ATOM 5628 N N . GLY B 1 343 ? 13.023 -34.906 -25.328 1 83.44 343 GLY B N 1
ATOM 5629 C CA . GLY B 1 343 ? 11.789 -35.656 -25.484 1 83.44 343 GLY B CA 1
ATOM 5630 C C . GLY B 1 343 ? 10.633 -34.781 -25.969 1 83.44 343 GLY B C 1
ATOM 5631 O O . GLY B 1 343 ? 9.57 -35.312 -26.312 1 83.44 343 GLY B O 1
ATOM 5632 N N . ALA B 1 344 ? 10.922 -33.531 -26.047 1 90.31 344 ALA B N 1
ATOM 5633 C CA . ALA B 1 344 ? 9.844 -32.656 -26.469 1 90.31 344 ALA B CA 1
ATOM 5634 C C . ALA B 1 344 ? 9.656 -32.719 -27.984 1 90.31 344 ALA B C 1
ATOM 5636 O O . ALA B 1 344 ? 10.617 -32.594 -28.734 1 90.31 344 ALA B O 1
ATOM 5637 N N . THR B 1 345 ? 8.422 -32.969 -28.406 1 92.62 345 THR B N 1
ATOM 5638 C CA . THR B 1 345 ? 8.094 -32.906 -29.828 1 92.62 345 THR B CA 1
ATOM 5639 C C . THR B 1 345 ? 7.742 -31.484 -30.234 1 92.62 345 THR B C 1
ATOM 5641 O O . THR B 1 345 ? 7.391 -30.656 -29.391 1 92.62 345 THR B O 1
ATOM 5644 N N . THR B 1 346 ? 7.844 -31.234 -31.516 1 94.81 346 THR B N 1
ATOM 5645 C CA . THR B 1 346 ? 7.543 -29.906 -32.031 1 94.81 346 THR B CA 1
ATOM 5646 C C . THR B 1 346 ? 6.086 -29.547 -31.766 1 94.81 346 THR B C 1
ATOM 5648 O O . THR B 1 346 ? 5.773 -28.391 -31.453 1 94.81 346 THR B O 1
ATOM 5651 N N . VAL B 1 347 ? 5.234 -30.531 -31.891 1 95.31 347 VAL B N 1
ATOM 5652 C CA . VAL B 1 347 ? 3.812 -30.266 -31.703 1 95.31 347 VAL B CA 1
ATOM 5653 C C . VAL B 1 347 ? 3.529 -29.969 -30.219 1 95.31 347 VAL B C 1
ATOM 5655 O O . VAL B 1 347 ? 2.756 -29.078 -29.906 1 95.31 347 VAL B O 1
ATOM 5658 N N . ALA B 1 348 ? 4.113 -30.75 -29.328 1 94.25 348 ALA B N 1
ATOM 5659 C CA . ALA B 1 348 ? 3.945 -30.5 -27.906 1 94.25 348 ALA B CA 1
ATOM 5660 C C . ALA B 1 348 ? 4.5 -29.125 -27.516 1 94.25 348 ALA B C 1
ATOM 5662 O O . ALA B 1 348 ? 3.92 -28.422 -26.688 1 94.25 348 ALA B O 1
ATOM 5663 N N . THR B 1 349 ? 5.629 -28.781 -28.141 1 96.62 349 THR B N 1
ATOM 5664 C CA . THR B 1 349 ? 6.254 -27.484 -27.891 1 96.62 349 THR B CA 1
ATOM 5665 C C . THR B 1 349 ? 5.324 -26.344 -28.312 1 96.62 349 THR B C 1
ATOM 5667 O O . THR B 1 349 ? 5.148 -25.391 -27.562 1 96.62 349 THR B O 1
ATOM 5670 N N . LEU B 1 350 ? 4.738 -26.484 -29.422 1 97.31 350 LEU B N 1
ATOM 5671 C CA . LEU B 1 350 ? 3.807 -25.484 -29.922 1 97.31 350 LEU B CA 1
ATOM 5672 C C . LEU B 1 350 ? 2.564 -25.406 -29.047 1 97.31 350 LEU B C 1
ATOM 5674 O O . LEU B 1 350 ? 2.02 -24.328 -28.812 1 97.31 350 LEU B O 1
ATOM 5678 N N . ALA B 1 351 ? 2.129 -26.547 -28.578 1 96.88 351 ALA B N 1
ATOM 5679 C CA . ALA B 1 351 ? 0.951 -26.594 -27.719 1 96.88 351 ALA B CA 1
ATOM 5680 C C . ALA B 1 351 ? 1.186 -25.797 -26.438 1 96.88 351 ALA B C 1
ATOM 5682 O O . ALA B 1 351 ? 0.34 -25 -26.016 1 96.88 351 ALA B O 1
ATOM 5683 N N . VAL B 1 352 ? 2.287 -26.031 -25.797 1 96.56 352 VAL B N 1
ATOM 5684 C CA . VAL B 1 352 ? 2.613 -25.344 -24.547 1 96.56 352 VAL B CA 1
ATOM 5685 C C . VAL B 1 352 ? 2.76 -23.844 -24.812 1 96.56 352 VAL B C 1
ATOM 5687 O O . VAL B 1 352 ? 2.291 -23.016 -24.016 1 96.56 352 VAL B O 1
ATOM 5690 N N . SER B 1 353 ? 3.371 -23.5 -25.906 1 98.12 353 SER B N 1
ATOM 5691 C CA . SER B 1 353 ? 3.617 -22.109 -26.25 1 98.12 353 SER B CA 1
ATOM 5692 C C . SER B 1 353 ? 2.312 -21.359 -26.5 1 98.12 353 SER B C 1
ATOM 5694 O O . SER B 1 353 ? 2.127 -20.234 -26.016 1 98.12 353 SER B O 1
ATOM 5696 N N . VAL B 1 354 ? 1.42 -21.969 -27.234 1 98.31 354 VAL B N 1
ATOM 5697 C CA . VAL B 1 354 ? 0.123 -21.375 -27.516 1 98.31 354 VAL B CA 1
ATOM 5698 C C . VAL B 1 354 ? -0.69 -21.25 -26.234 1 98.31 354 VAL B C 1
ATOM 5700 O O . VAL B 1 354 ? -1.323 -20.219 -25.984 1 98.31 354 VAL B O 1
ATOM 5703 N N . ALA B 1 355 ? -0.667 -22.266 -25.453 1 98.38 355 ALA B N 1
ATOM 5704 C CA . ALA B 1 355 ? -1.373 -22.25 -24.172 1 98.38 355 ALA B CA 1
ATOM 5705 C C . ALA B 1 355 ? -0.828 -21.141 -23.281 1 98.38 355 ALA B C 1
ATOM 5707 O O . ALA B 1 355 ? -1.589 -20.469 -22.578 1 98.38 355 ALA B O 1
ATOM 5708 N N . MET B 1 356 ? 0.469 -20.938 -23.297 1 98.12 356 MET B N 1
ATOM 5709 C CA . MET B 1 356 ? 1.107 -19.906 -22.5 1 98.12 356 MET B CA 1
ATOM 5710 C C . MET B 1 356 ? 0.572 -18.516 -22.875 1 98.12 356 MET B C 1
ATOM 5712 O O . MET B 1 356 ? 0.141 -17.766 -22.016 1 98.12 356 MET B O 1
ATOM 5716 N N . GLY B 1 357 ? 0.592 -18.25 -24.141 1 98.62 357 GLY B N 1
ATOM 5717 C CA . GLY B 1 357 ? 0.1 -16.953 -24.594 1 98.62 357 GLY B CA 1
ATOM 5718 C C . GLY B 1 357 ? -1.356 -16.719 -24.25 1 98.62 357 GLY B C 1
ATOM 5719 O O . GLY B 1 357 ? -1.713 -15.641 -23.75 1 98.62 357 GLY B O 1
ATOM 5720 N N . THR B 1 358 ? -2.162 -17.703 -24.484 1 98.56 358 THR B N 1
ATOM 5721 C CA . THR B 1 358 ? -3.598 -17.594 -24.234 1 98.56 358 THR B CA 1
ATOM 5722 C C . THR B 1 358 ? -3.885 -17.422 -22.75 1 98.56 358 THR B C 1
ATOM 5724 O O . THR B 1 358 ? -4.707 -16.578 -22.359 1 98.56 358 THR B O 1
ATOM 5727 N N . THR B 1 359 ? -3.225 -18.188 -21.953 1 98.38 359 THR B N 1
ATOM 5728 C CA . THR B 1 359 ? -3.455 -18.141 -20.516 1 98.38 359 THR B CA 1
ATOM 5729 C C . THR B 1 359 ? -2.986 -16.812 -19.938 1 98.38 359 THR B C 1
ATOM 5731 O O . THR B 1 359 ? -3.621 -16.25 -19.031 1 98.38 359 THR B O 1
ATOM 5734 N N . VAL B 1 360 ? -1.881 -16.281 -20.406 1 98.69 360 VAL B N 1
ATOM 5735 C CA . VAL B 1 360 ? -1.337 -15.023 -19.922 1 98.69 360 VAL B CA 1
ATOM 5736 C C . VAL B 1 360 ? -2.295 -13.883 -20.25 1 98.69 360 VAL B C 1
ATOM 5738 O O . VAL B 1 360 ? -2.592 -13.047 -19.391 1 98.69 360 VAL B O 1
ATOM 5741 N N . VAL B 1 361 ? -2.771 -13.852 -21.453 1 98.75 361 VAL B N 1
ATOM 5742 C CA . VAL B 1 361 ? -3.723 -12.812 -21.828 1 98.75 361 VAL B CA 1
ATOM 5743 C C . VAL B 1 361 ? -4.973 -12.914 -20.969 1 98.75 361 VAL B C 1
ATOM 5745 O O . VAL B 1 361 ? -5.465 -11.898 -20.469 1 98.75 361 VAL B O 1
ATOM 5748 N N . GLY B 1 362 ? -5.492 -14.102 -20.812 1 98.44 362 GLY B N 1
ATOM 5749 C CA . GLY B 1 362 ? -6.652 -14.297 -19.953 1 98.44 362 GLY B CA 1
ATOM 5750 C C . GLY B 1 362 ? -6.418 -13.852 -18.531 1 98.44 362 GLY B C 1
ATOM 5751 O O . GLY B 1 362 ? -7.277 -13.203 -17.922 1 98.44 362 GLY B O 1
ATOM 5752 N N . ALA B 1 363 ? -5.285 -14.211 -17.984 1 98.44 363 ALA B N 1
ATOM 5753 C CA . ALA B 1 363 ? -4.949 -13.875 -16.609 1 98.44 363 ALA B CA 1
ATOM 5754 C C . ALA B 1 363 ? -4.859 -12.359 -16.422 1 98.44 363 ALA B C 1
ATOM 5756 O O . ALA B 1 363 ? -5.359 -11.82 -15.43 1 98.44 363 ALA B O 1
ATOM 5757 N N . VAL B 1 364 ? -4.195 -11.664 -17.344 1 98.62 364 VAL B N 1
ATOM 5758 C CA . VAL B 1 364 ? -4.047 -10.211 -17.281 1 98.62 364 VAL B CA 1
ATOM 5759 C C . VAL B 1 364 ? -5.418 -9.547 -17.375 1 98.62 364 VAL B C 1
ATOM 5761 O O . VAL B 1 364 ? -5.715 -8.625 -16.609 1 98.62 364 VAL B O 1
ATOM 5764 N N . MET B 1 365 ? -6.199 -10.031 -18.234 1 98.5 365 MET B N 1
ATOM 5765 C CA . MET B 1 365 ? -7.535 -9.461 -18.391 1 98.5 365 MET B CA 1
ATOM 5766 C C . MET B 1 365 ? -8.375 -9.695 -17.156 1 98.5 365 MET B C 1
ATOM 5768 O O . MET B 1 365 ? -9.086 -8.797 -16.688 1 98.5 365 MET B O 1
ATOM 5772 N N . PHE B 1 366 ? -8.32 -10.859 -16.656 1 97.81 366 PHE B N 1
ATOM 5773 C CA . PHE B 1 366 ? -9.062 -11.156 -15.43 1 97.81 366 PHE B CA 1
ATOM 5774 C C . PHE B 1 366 ? -8.562 -10.297 -14.281 1 97.81 366 PHE B C 1
ATOM 5776 O O . PHE B 1 366 ? -9.352 -9.781 -13.484 1 97.81 366 PHE B O 1
ATOM 5783 N N . GLY B 1 367 ? -7.254 -10.164 -14.141 1 97.81 367 GLY B N 1
ATOM 5784 C CA . GLY B 1 367 ? -6.645 -9.344 -13.102 1 97.81 367 GLY B CA 1
ATOM 5785 C C . GLY B 1 367 ? -6.996 -7.875 -13.227 1 97.81 367 GLY B C 1
ATOM 5786 O O . GLY B 1 367 ? -6.914 -7.129 -12.242 1 97.81 367 GLY B O 1
ATOM 578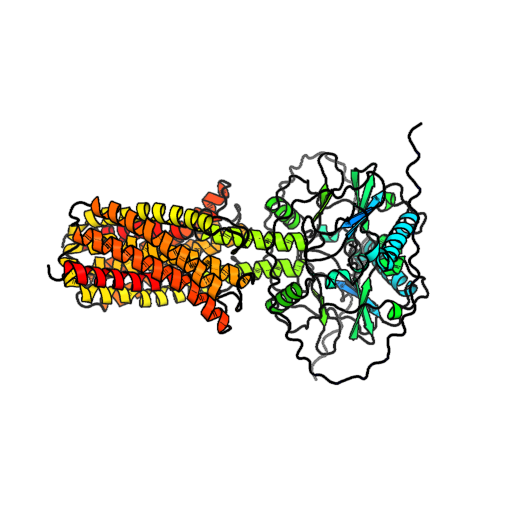7 N N . THR B 1 368 ? -7.445 -7.465 -14.367 1 98.25 368 THR B N 1
ATOM 5788 C CA . THR B 1 368 ? -7.809 -6.074 -14.633 1 98.25 368 THR B CA 1
ATOM 5789 C C . THR B 1 368 ? -9.312 -5.867 -14.453 1 98.25 368 THR B C 1
ATOM 5791 O O . THR B 1 368 ? -9.734 -4.945 -13.758 1 98.25 368 THR B O 1
ATOM 5794 N N . ILE B 1 369 ? -10.07 -6.727 -14.992 1 98.06 369 ILE B N 1
ATOM 5795 C CA . ILE B 1 369 ? -11.508 -6.535 -15.086 1 98.06 369 ILE B CA 1
ATOM 5796 C C . ILE B 1 369 ? -12.156 -6.828 -13.734 1 98.06 369 ILE B C 1
ATOM 5798 O O . ILE B 1 369 ? -13.07 -6.117 -13.305 1 98.06 369 ILE B O 1
ATOM 5802 N N . ALA B 1 370 ? -11.727 -7.828 -13.039 1 97.38 370 ALA B N 1
ATOM 5803 C CA . ALA B 1 370 ? -12.367 -8.25 -11.789 1 97.38 370 ALA B CA 1
ATOM 5804 C C . ALA B 1 370 ? -12.383 -7.117 -10.773 1 97.38 370 ALA B C 1
ATOM 5806 O O . ALA B 1 370 ? -13.438 -6.77 -10.234 1 97.38 370 ALA B O 1
ATOM 5807 N N . PRO B 1 371 ? -11.266 -6.473 -10.492 1 97 371 PRO B N 1
ATOM 5808 C CA . PRO B 1 371 ? -11.297 -5.363 -9.539 1 97 371 PRO B CA 1
ATOM 5809 C C . PRO B 1 371 ? -12.188 -4.211 -10.008 1 97 371 PRO B C 1
ATOM 5811 O O . PRO B 1 371 ? -12.852 -3.572 -9.188 1 97 371 PRO B O 1
ATOM 5814 N N . ILE B 1 372 ? -12.18 -3.922 -11.281 1 97.25 372 ILE B N 1
ATOM 5815 C CA . ILE B 1 372 ? -12.977 -2.83 -11.828 1 97.25 372 ILE B CA 1
ATOM 5816 C C . ILE B 1 372 ? -14.461 -3.137 -11.633 1 97.25 372 ILE B C 1
ATOM 5818 O O . ILE B 1 372 ? -15.242 -2.26 -11.242 1 97.25 372 ILE B O 1
ATOM 5822 N N . VAL B 1 373 ? -14.844 -4.348 -11.898 1 96.62 373 VAL B N 1
ATOM 5823 C CA . VAL B 1 373 ? -16.234 -4.77 -11.758 1 96.62 373 VAL B CA 1
ATOM 5824 C C . VAL B 1 373 ? -16.656 -4.707 -10.289 1 96.62 373 VAL B C 1
ATOM 5826 O O . VAL B 1 373 ? -17.734 -4.215 -9.961 1 96.62 373 VAL B O 1
ATOM 5829 N N . LEU B 1 374 ? -15.805 -5.215 -9.43 1 95.38 374 LEU B N 1
ATOM 5830 C CA . LEU B 1 374 ? -16.094 -5.148 -8 1 95.38 374 LEU B CA 1
ATOM 5831 C C . LEU B 1 374 ? -16.281 -3.705 -7.547 1 95.38 374 LEU B C 1
ATOM 5833 O O . LEU B 1 374 ? -17.234 -3.396 -6.82 1 95.38 374 LEU B O 1
ATOM 5837 N N . HIS B 1 375 ? -15.391 -2.867 -7.957 1 93.94 375 HIS B N 1
ATOM 5838 C CA . HIS B 1 375 ? -15.469 -1.449 -7.621 1 93.94 375 HIS B CA 1
ATOM 5839 C C . HIS B 1 375 ? -16.766 -0.836 -8.133 1 93.94 375 HIS B C 1
ATOM 5841 O O . HIS B 1 375 ? -17.406 -0.056 -7.426 1 93.94 375 HIS B O 1
ATOM 5847 N N . GLY B 1 376 ? -17.172 -1.123 -9.328 1 93.25 376 GLY B N 1
ATOM 5848 C CA . GLY B 1 376 ? -18.406 -0.633 -9.914 1 93.25 376 GLY B CA 1
ATOM 5849 C C . GLY B 1 376 ? -19.641 -1.08 -9.164 1 93.25 376 GLY B C 1
ATOM 5850 O O . GLY B 1 376 ? -20.656 -0.38 -9.156 1 93.25 376 GLY B O 1
ATOM 5851 N N . MET B 1 377 ? -19.547 -2.18 -8.477 1 94.38 377 MET B N 1
ATOM 5852 C CA . MET B 1 377 ? -20.672 -2.73 -7.719 1 94.38 377 MET B CA 1
ATOM 5853 C C . MET B 1 377 ? -20.672 -2.205 -6.289 1 94.38 377 MET B C 1
ATOM 5855 O O . MET B 1 377 ? -21.5 -2.607 -5.473 1 94.38 377 MET B O 1
ATOM 5859 N N . GLY B 1 378 ? -19.703 -1.468 -5.945 1 91.06 378 GLY B N 1
ATOM 5860 C CA . GLY B 1 378 ? -19.609 -0.88 -4.621 1 91.06 378 GLY B CA 1
ATOM 5861 C C . GLY B 1 378 ? -18.859 -1.754 -3.629 1 91.06 378 GLY B C 1
ATOM 5862 O O . GLY B 1 378 ? -18.922 -1.519 -2.42 1 91.06 378 GLY B O 1
ATOM 5863 N N . VAL B 1 379 ? -18.25 -2.762 -4.148 1 92.31 379 VAL B N 1
ATOM 5864 C CA . VAL B 1 379 ? -17.438 -3.635 -3.309 1 92.31 379 VAL B CA 1
ATOM 5865 C C . VAL B 1 379 ? -15.969 -3.213 -3.383 1 92.31 379 VAL B C 1
ATOM 5867 O O . VAL B 1 379 ? -15.469 -2.871 -4.457 1 92.31 379 VAL B O 1
ATOM 5870 N N . ASP B 1 380 ? -15.367 -3.172 -2.281 1 91.31 380 ASP B N 1
ATOM 5871 C CA . ASP B 1 380 ? -13.953 -2.805 -2.25 1 91.31 380 ASP B CA 1
ATOM 5872 C C . ASP B 1 380 ? -13.117 -3.781 -3.074 1 91.31 380 ASP B C 1
ATOM 5874 O O . ASP B 1 380 ? -13.094 -4.98 -2.791 1 91.31 380 ASP B O 1
ATOM 5878 N N . PRO B 1 381 ? -12.391 -3.326 -3.979 1 94.25 381 PRO B N 1
ATOM 5879 C CA . PRO B 1 381 ? -11.633 -4.195 -4.879 1 94.25 381 PRO B CA 1
ATOM 5880 C C . PRO B 1 381 ? -10.555 -4.996 -4.148 1 94.25 381 PRO B C 1
ATOM 5882 O O . PRO B 1 381 ? -10.125 -6.051 -4.633 1 94.25 381 PRO B O 1
ATOM 5885 N N . VAL B 1 382 ? -10.117 -4.574 -3.057 1 92.31 382 VAL B N 1
ATOM 5886 C CA . VAL B 1 382 ? -9.062 -5.242 -2.301 1 92.31 382 VAL B CA 1
ATOM 5887 C C . VAL B 1 382 ? -9.562 -6.594 -1.797 1 92.31 382 VAL B C 1
ATOM 5889 O O . VAL B 1 382 ? -8.766 -7.465 -1.441 1 92.31 382 VAL B O 1
ATOM 5892 N N . ASN B 1 383 ? -10.875 -6.723 -1.83 1 87.5 383 ASN B N 1
ATOM 5893 C CA . ASN B 1 383 ? -11.461 -7.996 -1.429 1 87.5 383 ASN B CA 1
ATOM 5894 C C . ASN B 1 383 ? -11.195 -9.086 -2.461 1 87.5 383 ASN B C 1
ATOM 5896 O O . ASN B 1 383 ? -11.383 -10.273 -2.18 1 87.5 383 ASN B O 1
ATOM 5900 N N . PHE B 1 384 ? -10.82 -8.672 -3.65 1 88.12 384 PHE B N 1
ATOM 5901 C CA . PHE B 1 384 ? -10.312 -9.648 -4.609 1 88.12 384 PHE B CA 1
ATOM 5902 C C . PHE B 1 384 ? -8.844 -9.961 -4.34 1 88.12 384 PHE B C 1
ATOM 5904 O O . PHE B 1 384 ? -7.957 -9.391 -4.973 1 88.12 384 PHE B O 1
ATOM 5911 N N . ALA B 1 385 ? -8.672 -10.914 -3.553 1 85.81 385 ALA B N 1
ATOM 5912 C CA . ALA B 1 385 ? -7.359 -11.258 -3.021 1 85.81 385 ALA B CA 1
ATOM 5913 C C . ALA B 1 385 ? -6.449 -11.805 -4.117 1 85.81 385 ALA B C 1
ATOM 5915 O O . ALA B 1 385 ? -6.906 -12.531 -5.004 1 85.81 385 ALA B O 1
ATOM 5916 N N . SER B 1 386 ? -5.215 -11.445 -4.008 1 93.06 386 SER B N 1
ATOM 5917 C CA . SER B 1 386 ? -4.195 -11.922 -4.938 1 93.06 386 SER B CA 1
ATOM 5918 C C . SER B 1 386 ? -4.191 -13.445 -5.008 1 93.06 386 SER B C 1
ATOM 5920 O O . SER B 1 386 ? -4.109 -14.023 -6.098 1 93.06 386 SER B O 1
ATOM 5922 N N . PRO B 1 387 ? -4.359 -14.172 -3.93 1 94.94 387 PRO B N 1
ATOM 5923 C CA . PRO B 1 387 ? -4.391 -15.633 -3.988 1 94.94 387 PRO B CA 1
ATOM 5924 C C . PRO B 1 387 ? -5.578 -16.172 -4.789 1 94.94 387 PRO B C 1
ATOM 5926 O O . PRO B 1 387 ? -5.465 -17.203 -5.457 1 94.94 387 PRO B O 1
ATOM 5929 N N . ALA B 1 388 ? -6.688 -15.477 -4.684 1 95.56 388 ALA B N 1
ATOM 5930 C CA . ALA B 1 388 ? -7.863 -15.906 -5.438 1 95.56 388 ALA B CA 1
ATOM 5931 C C . ALA B 1 388 ? -7.617 -15.812 -6.941 1 95.56 388 ALA B C 1
ATOM 5933 O O . ALA B 1 388 ? -7.984 -16.703 -7.695 1 95.56 388 ALA B O 1
ATOM 5934 N N . LEU B 1 389 ? -7.078 -14.766 -7.316 1 94.94 389 LEU B N 1
ATOM 5935 C CA . LEU B 1 389 ? -6.754 -14.602 -8.727 1 94.94 389 LEU B CA 1
ATOM 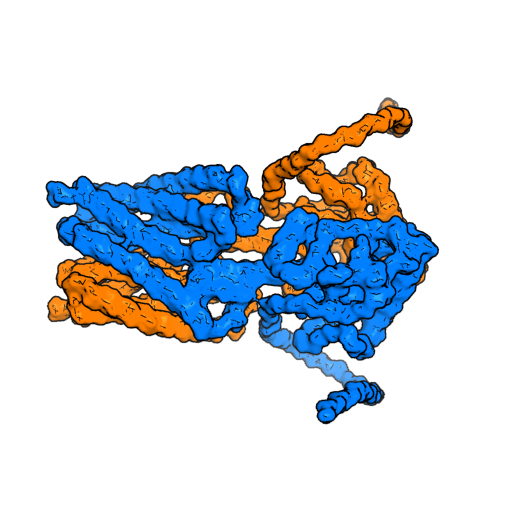5936 C C . LEU B 1 389 ? -5.758 -15.664 -9.188 1 94.94 389 LEU B C 1
ATOM 5938 O O . LEU B 1 389 ? -5.91 -16.25 -10.258 1 94.94 389 LEU B O 1
ATOM 5942 N N . ALA B 1 390 ? -4.719 -15.867 -8.414 1 94.56 390 ALA B N 1
ATOM 5943 C CA . ALA B 1 390 ? -3.713 -16.859 -8.758 1 94.56 390 ALA B CA 1
ATOM 5944 C C . ALA B 1 390 ? -4.344 -18.25 -8.906 1 94.56 390 ALA B C 1
ATOM 5946 O O . ALA B 1 390 ? -4.039 -18.984 -9.852 1 94.56 390 ALA B O 1
ATOM 5947 N N . THR B 1 391 ? -5.199 -18.578 -7.992 1 95.25 391 THR B N 1
ATOM 5948 C CA . THR B 1 391 ? -5.84 -19.891 -8.016 1 95.25 391 THR B CA 1
ATOM 5949 C C . THR B 1 391 ? -6.75 -20.031 -9.234 1 95.25 391 THR B C 1
ATOM 5951 O O . THR B 1 391 ? -6.746 -21.062 -9.898 1 95.25 391 THR B O 1
ATOM 5954 N N . LEU B 1 392 ? -7.48 -19.062 -9.516 1 95.5 392 LEU B N 1
ATOM 5955 C CA . LEU B 1 392 ? -8.367 -19.109 -10.672 1 95.5 392 LEU B CA 1
ATOM 5956 C C . LEU B 1 392 ? -7.559 -19.219 -11.969 1 95.5 392 LEU B C 1
ATOM 5958 O O . LEU B 1 392 ? -7.957 -19.922 -12.891 1 95.5 392 LEU B O 1
ATOM 5962 N N . THR B 1 393 ? -6.547 -18.5 -12 1 94.25 393 THR B N 1
ATOM 5963 C CA . THR B 1 393 ? -5.68 -18.562 -13.172 1 94.25 393 THR B CA 1
ATOM 5964 C C . THR B 1 393 ? -5.027 -19.938 -13.297 1 94.25 393 THR B C 1
ATOM 5966 O O . THR B 1 393 ? -4.805 -20.422 -14.406 1 94.25 393 THR B O 1
ATOM 5969 N N . ASP B 1 394 ? -4.695 -20.547 -12.172 1 94.75 394 ASP B N 1
ATOM 5970 C CA . ASP B 1 394 ? -4.164 -21.906 -12.195 1 94.75 394 ASP B CA 1
ATOM 5971 C C . ASP B 1 394 ? -5.16 -22.875 -12.828 1 94.75 394 ASP B C 1
ATOM 5973 O O . ASP B 1 394 ? -4.805 -23.641 -13.727 1 94.75 394 ASP B O 1
ATOM 5977 N N . VAL B 1 395 ? -6.355 -22.797 -12.367 1 95.88 395 VAL B N 1
ATOM 5978 C CA . VAL B 1 395 ? -7.391 -23.703 -12.852 1 95.88 395 VAL B CA 1
ATOM 5979 C C . VAL B 1 395 ? -7.641 -23.469 -14.336 1 95.88 395 VAL B C 1
ATOM 5981 O O . VAL B 1 395 ? -7.676 -24.406 -15.133 1 95.88 395 VAL B O 1
ATOM 5984 N N . SER B 1 396 ? -7.77 -22.25 -14.711 1 96.5 396 SER B N 1
ATOM 5985 C CA . SER B 1 396 ? -8.008 -21.922 -16.109 1 96.5 396 SER B CA 1
ATOM 5986 C C . SER B 1 396 ? -6.809 -22.281 -16.984 1 96.5 396 SER B C 1
ATOM 5988 O O . SER B 1 396 ? -6.969 -22.703 -18.125 1 96.5 396 SER B O 1
ATOM 5990 N N . GLY B 1 397 ? -5.652 -22.062 -16.422 1 96.06 397 GLY B N 1
ATOM 5991 C CA . GLY B 1 397 ? -4.441 -22.422 -17.141 1 96.06 397 GLY B CA 1
ATOM 5992 C C . GLY B 1 397 ? -4.348 -23.906 -17.453 1 96.06 397 GLY B C 1
ATOM 5993 O O . GLY B 1 397 ? -3.975 -24.297 -18.547 1 96.06 397 GLY B O 1
ATOM 5994 N N . VAL B 1 398 ? -4.688 -24.719 -16.5 1 95.25 398 VAL B N 1
ATOM 5995 C CA . VAL B 1 398 ? -4.707 -26.172 -16.688 1 95.25 398 VAL B CA 1
ATOM 5996 C C . VAL B 1 398 ? -5.719 -26.531 -17.781 1 95.25 398 VAL B C 1
ATOM 5998 O O . VAL B 1 398 ? -5.418 -27.328 -18.672 1 95.25 398 VAL B O 1
ATOM 6001 N N . PHE B 1 399 ? -6.812 -25.953 -17.734 1 96.75 399 PHE B N 1
ATOM 6002 C CA . PHE B 1 399 ? -7.852 -26.234 -18.719 1 96.75 399 PHE B CA 1
ATOM 6003 C C . PHE B 1 399 ? -7.387 -25.828 -20.125 1 96.75 399 PHE B C 1
ATOM 6005 O O . PHE B 1 399 ? -7.586 -26.578 -21.078 1 96.75 399 PHE B O 1
ATOM 6012 N N . ILE B 1 400 ? -6.816 -24.703 -20.219 1 97.38 400 ILE B N 1
ATOM 6013 C CA . ILE B 1 400 ? -6.387 -24.188 -21.516 1 97.38 400 ILE B CA 1
ATOM 6014 C C . ILE B 1 400 ? -5.27 -25.078 -22.078 1 97.38 400 ILE B C 1
ATOM 6016 O O . ILE B 1 400 ? -5.301 -25.469 -23.25 1 97.38 400 ILE B O 1
ATOM 6020 N N . LEU B 1 401 ? -4.332 -25.391 -21.25 1 96 401 LEU B N 1
ATOM 6021 C CA . LEU B 1 401 ? -3.221 -26.219 -21.703 1 96 401 LEU B CA 1
ATOM 6022 C C . LEU B 1 401 ? -3.719 -27.578 -22.188 1 96 401 LEU B C 1
ATOM 6024 O O . LEU B 1 401 ? -3.34 -28.047 -23.266 1 96 401 LEU B O 1
ATOM 6028 N N . CYS B 1 402 ? -4.574 -28.188 -21.406 1 94.69 402 CYS B N 1
ATOM 6029 C CA . CYS B 1 402 ? -5.094 -29.516 -21.75 1 94.69 402 CYS B CA 1
ATOM 6030 C C . CYS B 1 402 ? -5.957 -29.453 -23 1 94.69 402 CYS B C 1
ATOM 6032 O O . CYS B 1 402 ? -5.895 -30.344 -23.844 1 94.69 402 CYS B O 1
ATOM 6034 N N . SER B 1 403 ? -6.75 -28.422 -23.141 1 96.38 403 SER B N 1
ATOM 6035 C CA . SER B 1 403 ? -7.602 -28.266 -24.312 1 96.38 403 SER B CA 1
ATOM 6036 C C . SER B 1 403 ? -6.77 -28.062 -25.578 1 96.38 403 SER B C 1
ATOM 6038 O O . SER B 1 403 ? -7.047 -28.656 -26.625 1 96.38 403 SER B O 1
ATOM 6040 N N . VAL B 1 404 ? -5.762 -27.266 -25.469 1 96.81 404 VAL B N 1
ATOM 6041 C CA . VAL B 1 404 ? -4.891 -27 -26.609 1 96.81 404 VAL B CA 1
ATOM 6042 C C . VAL B 1 404 ? -4.109 -28.266 -26.953 1 96.81 404 VAL B C 1
ATOM 6044 O O . VAL B 1 404 ? -3.953 -28.594 -28.141 1 96.81 404 VAL B O 1
ATOM 6047 N N . ALA B 1 405 ? -3.611 -28.953 -25.953 1 95.19 405 ALA B N 1
ATOM 6048 C CA . ALA B 1 405 ? -2.891 -30.203 -26.188 1 95.19 405 ALA B CA 1
ATOM 6049 C C . ALA B 1 405 ? -3.783 -31.234 -26.875 1 95.19 405 ALA B C 1
ATOM 6051 O O . ALA B 1 405 ? -3.35 -31.922 -27.797 1 95.19 405 ALA B O 1
ATOM 6052 N N . LYS B 1 406 ? -4.992 -31.312 -26.406 1 95.12 406 LYS B N 1
ATOM 6053 C CA . LYS B 1 406 ? -5.93 -32.25 -27.016 1 95.12 406 LYS B CA 1
ATOM 6054 C C . LYS B 1 406 ? -6.199 -31.906 -28.469 1 95.12 406 LYS B C 1
ATOM 6056 O O . LYS B 1 406 ? -6.25 -32.781 -29.328 1 95.12 406 LYS B O 1
ATOM 6061 N N . LEU B 1 407 ? -6.375 -30.703 -28.734 1 95.19 407 LEU B N 1
ATOM 6062 C CA . LEU B 1 407 ? -6.672 -30.234 -30.078 1 95.19 407 LEU B CA 1
ATOM 6063 C C . LEU B 1 407 ? -5.496 -30.484 -31.016 1 95.19 407 LEU B C 1
ATOM 6065 O O . LEU B 1 407 ? -5.691 -30.828 -32.188 1 95.19 407 LEU B O 1
ATOM 6069 N N . MET B 1 408 ? -4.289 -30.438 -30.5 1 94.44 408 MET B N 1
ATOM 6070 C CA . MET B 1 408 ? -3.115 -30.484 -31.375 1 94.44 408 MET B CA 1
ATOM 6071 C C . MET B 1 408 ? -2.523 -31.891 -31.391 1 94.44 408 MET B C 1
ATOM 6073 O O . MET B 1 408 ? -1.929 -32.312 -32.375 1 94.44 408 MET B O 1
ATOM 6077 N N . LEU B 1 409 ? -2.695 -32.562 -30.297 1 89.31 409 LEU B N 1
ATOM 6078 C CA . LEU B 1 409 ? -2.033 -33.844 -30.156 1 89.31 409 LEU B CA 1
ATOM 6079 C C . LEU B 1 409 ? -3.047 -34.969 -30.188 1 89.31 409 LEU B C 1
ATOM 6081 O O . LEU B 1 409 ? -2.67 -36.156 -30.297 1 89.31 409 LEU B O 1
ATOM 6085 N N . GLY B 1 410 ? -4.277 -34.812 -29.797 1 74.56 410 GLY B N 1
ATOM 6086 C CA . GLY B 1 410 ? -5.297 -35.844 -29.641 1 74.56 410 GLY B CA 1
ATOM 6087 C C . GLY B 1 410 ? -5.363 -36.812 -30.812 1 74.56 410 GLY B C 1
ATOM 6088 O O . GLY B 1 410 ? -5.594 -38 -30.641 1 74.56 410 GLY B O 1
ATOM 6089 N N . ASP B 1 411 ? -5.379 -36.375 -31.938 1 59.34 411 ASP B N 1
ATOM 6090 C CA . ASP B 1 411 ? -5.496 -37.312 -33.031 1 59.34 411 ASP B CA 1
ATOM 6091 C C . ASP B 1 411 ? -4.168 -38.031 -33.312 1 59.34 411 ASP B C 1
ATOM 6093 O O . ASP B 1 411 ? -4.062 -38.844 -34.25 1 59.34 411 ASP B O 1
ATOM 6097 N N . LEU B 1 412 ? -3.254 -37.75 -32.438 1 46.25 412 LEU B N 1
ATOM 6098 C CA . LEU B 1 412 ? -1.986 -38.438 -32.719 1 46.25 412 LEU B CA 1
ATOM 6099 C C . LEU B 1 412 ? -1.76 -39.562 -31.734 1 46.25 412 LEU B C 1
ATOM 6101 O O . LEU B 1 412 ? -2.197 -39.5 -30.578 1 46.25 412 LEU B O 1
#

Foldseek 3Di:
DPPDDDDPPPPPPDPPPPDPDPPDPPPPPPPPPVPDCVQPDFLDPQQQFFQPPPFAAKDWAWADSDLQPQTETAIEHEQQAFLQRVVVVLVVQQVCQVVVLVPVVPPRPPNPPDDPPVVSSVPGNNVHYDQWYWYDHRQATDAIAGVVVSVVDDRGHGVNVRGDHFLDAAESPDDLVRVLVVCVVSVHAKHFYAYPVRGTGHMHGNSNSVLVVLQVVQQLVCLQQQQHGDRDDVRDDPVSSCVRNCVRVVVLVVLLCVLVVLCVVLVVLCVVPVLLVVCLCVLLVVLLVLLLVLLVVLLVCVVVVVDDPVCLVVSLVVLLVVQQVVLVVVLVVQLVVSVPDPPRDNLLSNLSSVLSSVLNSVSSNCSRVQLVVCVVVVHRSSNNHSSNSSSVSSSVSSNSSSVSSCVRPVVD/DPPDPDDPPPPPPDPPPPPPDPPDPPPPPPPPPVPDCPQPDFLDPQQQFFQPPPFAAKDWAWADSDLQPQTATAIEHEQQAFLQRVVVVLVVQQVCQVVVLVPVVPVRPPPPPDDPVVVSSVPGNNVHYDQWYWYDHRQATDAIAGVVVSVVDDRGHGVNVRGDHFLDAAESPDDLVRVLVSCVVSVHAKHFYAYPVRGTGHMHGNSNSVLVVLQVVQQLVCLQQQQHGDRDDVRDDPVSSCVRNCVVVVVLVVLLCVLVVLCVVLVVLCVVPVLLVVCLCVLLVVLLVLLLVLLVVLLVCVVVVVDDPVCLVVSLVVLLVVQQVVLVVVLVVQLVVSVPDPPRDNLLSNLSSVLSSVLNSVSSNCSRVQLVVCVVVVHRSSNNHSSNSSSVSSSVSSNSSSVSSCVRPVVD